Protein AF-0000000087723031 (afdb_homodimer)

Structure (mmCIF, N/CA/C/O backbone):
data_AF-0000000087723031-model_v1
#
loop_
_entity.id
_entity.type
_entity.pdbx_description
1 polymer 'Alpha-L-glutamate ligase-related protein ATP-grasp domain-containing protein'
#
loop_
_atom_site.group_PDB
_atom_site.id
_atom_site.type_symbol
_atom_site.label_atom_id
_atom_site.label_alt_id
_atom_site.label_comp_id
_atom_site.label_asym_id
_atom_site.label_entity_id
_atom_site.label_seq_id
_atom_site.pdbx_PDB_ins_code
_atom_site.Cartn_x
_atom_site.Cartn_y
_atom_site.Cartn_z
_atom_site.occupancy
_atom_site.B_iso_or_equiv
_atom_site.auth_seq_id
_atom_site.auth_comp_id
_atom_site.auth_asym_id
_atom_site.auth_atom_id
_atom_site.pdbx_PDB_model_num
ATOM 1 N N . MET A 1 1 ? -22.016 -67.188 -3.873 1 40.38 1 MET A N 1
ATOM 2 C CA . MET A 1 1 ? -22.234 -65.938 -3.221 1 40.38 1 MET A CA 1
ATOM 3 C C . MET A 1 1 ? -21.281 -65.75 -2.045 1 40.38 1 MET A C 1
ATOM 5 O O . MET A 1 1 ? -20.781 -64.625 -1.812 1 40.38 1 MET A O 1
ATOM 9 N N . LEU A 1 2 ? -21.094 -66.75 -1.33 1 50.28 2 LEU A N 1
ATOM 10 C CA . LEU A 1 2 ? -20.281 -66.75 -0.11 1 50.28 2 LEU A CA 1
ATOM 11 C C . LEU A 1 2 ? -18.797 -66.688 -0.43 1 50.28 2 LEU A C 1
ATOM 13 O O . LEU A 1 2 ? -18.031 -66.125 0.368 1 50.28 2 LEU A O 1
ATOM 17 N N . LEU A 1 3 ? -18.438 -67.125 -1.637 1 55.25 3 LEU A N 1
ATOM 18 C CA . LEU A 1 3 ? -17.016 -67.188 -1.968 1 55.25 3 LEU A CA 1
ATOM 19 C C . LEU A 1 3 ? -16.547 -65.875 -2.617 1 55.25 3 LEU A C 1
ATOM 21 O O . LEU A 1 3 ? -15.359 -65.688 -2.865 1 55.25 3 LEU A O 1
ATOM 25 N N . SER A 1 4 ? -17.516 -65 -2.838 1 61.28 4 SER A N 1
ATOM 26 C CA . SER A 1 4 ? -17.172 -63.781 -3.57 1 61.28 4 SER A CA 1
ATOM 27 C C . SER A 1 4 ? -16.453 -62.781 -2.674 1 61.28 4 SER A C 1
ATOM 29 O O . SER A 1 4 ? -15.508 -62.125 -3.107 1 61.28 4 SER A O 1
ATOM 31 N N . ALA A 1 5 ? -16.703 -62.812 -1.404 1 70.81 5 ALA A N 1
ATOM 32 C CA . ALA A 1 5 ? -16.109 -61.812 -0.499 1 70.81 5 ALA A CA 1
ATOM 33 C C . ALA A 1 5 ? -14.656 -62.188 -0.178 1 70.81 5 ALA A C 1
ATOM 35 O O . ALA A 1 5 ? -13.766 -61.344 -0.277 1 70.81 5 ALA A O 1
ATOM 36 N N . PRO A 1 6 ? -14.43 -63.469 0.059 1 73.12 6 PRO A N 1
ATOM 37 C CA . PRO A 1 6 ? -13.031 -63.812 0.325 1 73.12 6 PRO A CA 1
ATOM 38 C C . PRO A 1 6 ? -12.141 -63.625 -0.899 1 73.12 6 PRO A C 1
ATOM 40 O O . PRO A 1 6 ? -10.992 -63.188 -0.771 1 73.12 6 PRO A O 1
ATOM 43 N N . ILE A 1 7 ? -12.617 -63.906 -2.043 1 75.12 7 ILE A N 1
ATOM 44 C CA . ILE A 1 7 ? -11.844 -63.75 -3.268 1 75.12 7 ILE A CA 1
ATOM 45 C C . ILE A 1 7 ? -11.57 -62.25 -3.52 1 75.12 7 ILE A C 1
ATOM 47 O O . ILE A 1 7 ? -10.461 -61.875 -3.893 1 75.12 7 ILE A O 1
ATOM 51 N N . ALA A 1 8 ? -12.57 -61.531 -3.277 1 76.06 8 ALA A N 1
ATOM 52 C CA . ALA A 1 8 ? -12.422 -60.094 -3.447 1 76.06 8 ALA A CA 1
ATOM 53 C C . ALA A 1 8 ? -11.422 -59.5 -2.445 1 76.06 8 ALA A C 1
ATOM 55 O O . ALA A 1 8 ? -10.625 -58.625 -2.783 1 76.06 8 ALA A O 1
ATOM 56 N N . ALA A 1 9 ? -11.461 -60 -1.28 1 81.62 9 ALA A N 1
ATOM 57 C CA . ALA A 1 9 ? -10.516 -59.562 -0.253 1 81.62 9 ALA A CA 1
ATOM 58 C C . ALA A 1 9 ? -9.086 -59.938 -0.625 1 81.62 9 ALA A C 1
ATOM 60 O O . ALA A 1 9 ? -8.156 -59.156 -0.43 1 81.62 9 ALA A O 1
ATOM 61 N N . ILE A 1 10 ? -8.953 -61.125 -1.145 1 83.44 10 ILE A N 1
ATOM 62 C CA . ILE A 1 10 ? -7.633 -61.594 -1.562 1 83.44 10 ILE A CA 1
ATOM 63 C C . ILE A 1 10 ? -7.145 -60.75 -2.74 1 83.44 10 ILE A C 1
ATOM 65 O O . ILE A 1 10 ? -5.977 -60.344 -2.785 1 83.44 10 ILE A O 1
ATOM 69 N N . ALA A 1 11 ? -7.984 -60.469 -3.643 1 82.06 11 ALA A N 1
ATOM 70 C CA . ALA A 1 11 ? -7.629 -59.656 -4.801 1 82.06 11 ALA A CA 1
ATOM 71 C C . ALA A 1 11 ? -7.234 -58.25 -4.375 1 82.06 11 ALA A C 1
ATOM 73 O O . ALA A 1 11 ? -6.27 -57.688 -4.898 1 82.06 11 ALA A O 1
ATOM 74 N N . ALA A 1 12 ? -7.973 -57.719 -3.477 1 86.06 12 ALA A N 1
ATOM 75 C CA . ALA A 1 12 ? -7.66 -56.406 -2.953 1 86.06 12 ALA A CA 1
ATOM 76 C C . ALA A 1 12 ? -6.316 -56.406 -2.232 1 86.06 12 ALA A C 1
ATOM 78 O O . ALA A 1 12 ? -5.5 -55.5 -2.43 1 86.06 12 ALA A O 1
ATOM 79 N N . ALA A 1 13 ? -6.145 -57.312 -1.468 1 88.69 13 ALA A N 1
ATOM 80 C CA . ALA A 1 13 ? -4.879 -57.438 -0.749 1 88.69 13 ALA A CA 1
ATOM 81 C C . ALA A 1 13 ? -3.711 -57.594 -1.718 1 88.69 13 ALA A C 1
ATOM 83 O O . ALA A 1 13 ? -2.65 -56.969 -1.521 1 88.69 13 ALA A O 1
ATOM 84 N N . TRP A 1 14 ? -3.953 -58.438 -2.697 1 88.81 14 TRP A N 1
ATOM 85 C CA . TRP A 1 14 ? -2.906 -58.625 -3.697 1 88.81 14 TRP A CA 1
ATOM 86 C C . TRP A 1 14 ? -2.605 -57.312 -4.414 1 88.81 14 TRP A C 1
ATOM 88 O O . TRP A 1 14 ? -1.443 -57 -4.688 1 88.81 14 TRP A O 1
ATOM 98 N N . SER A 1 15 ? -3.627 -56.562 -4.754 1 89.25 15 SER A N 1
ATOM 99 C CA . SER A 1 15 ? -3.441 -55.281 -5.422 1 89.25 15 SER A CA 1
ATOM 100 C C . SER A 1 15 ? -2.637 -54.344 -4.551 1 89.25 15 SER A C 1
ATOM 102 O O . SER A 1 15 ? -1.745 -53.625 -5.047 1 89.25 15 SER A O 1
ATOM 104 N N . ILE A 1 16 ? -2.939 -54.312 -3.316 1 93.31 16 ILE A N 1
ATOM 105 C CA . ILE A 1 16 ? -2.26 -53.406 -2.377 1 93.31 16 ILE A CA 1
ATOM 106 C C . ILE A 1 16 ? -0.796 -53.844 -2.246 1 93.31 16 ILE A C 1
ATOM 108 O O . ILE A 1 16 ? 0.105 -53 -2.348 1 93.31 16 ILE A O 1
ATOM 112 N N . VAL A 1 17 ? -0.569 -55.062 -2.1 1 94.12 17 VAL A N 1
ATOM 113 C CA . VAL A 1 17 ? 0.782 -55.594 -1.898 1 94.12 17 VAL A CA 1
ATOM 114 C C . VAL A 1 17 ? 1.6 -55.406 -3.176 1 94.12 17 VAL A C 1
ATOM 116 O O . VAL A 1 17 ? 2.752 -54.969 -3.125 1 94.12 17 VAL A O 1
ATOM 119 N N . SER A 1 18 ? 1.03 -55.75 -4.273 1 94.12 18 SER A N 1
ATOM 120 C CA . SER A 1 18 ? 1.742 -55.625 -5.543 1 94.12 18 SER A CA 1
ATOM 121 C C . SER A 1 18 ? 2.07 -54.156 -5.855 1 94.12 18 SER A C 1
ATOM 123 O O . SER A 1 18 ? 3.166 -53.875 -6.332 1 94.12 18 SER A O 1
ATOM 125 N N . ALA A 1 19 ? 1.113 -53.281 -5.652 1 95.62 19 ALA A N 1
ATOM 126 C CA . ALA A 1 19 ? 1.341 -51.844 -5.891 1 95.62 19 ALA A CA 1
ATOM 127 C C . ALA A 1 19 ? 2.439 -51.312 -4.98 1 95.62 19 ALA A C 1
ATOM 129 O O . ALA A 1 19 ? 3.303 -50.562 -5.422 1 95.62 19 ALA A O 1
ATOM 130 N N . THR A 1 20 ? 2.359 -51.719 -3.744 1 97.12 20 THR A N 1
ATOM 131 C CA . THR A 1 20 ? 3.354 -51.281 -2.777 1 97.12 20 THR A CA 1
ATOM 132 C C . THR A 1 20 ? 4.738 -51.812 -3.143 1 97.12 20 THR A C 1
ATOM 134 O O . THR A 1 20 ? 5.727 -51.062 -3.068 1 97.12 20 THR A O 1
ATOM 137 N N . ALA A 1 21 ? 4.793 -53.031 -3.514 1 96.5 21 ALA A N 1
ATOM 138 C CA . ALA A 1 21 ? 6.059 -53.625 -3.922 1 96.5 21 ALA A CA 1
ATOM 139 C C . ALA A 1 21 ? 6.629 -52.938 -5.148 1 96.5 21 ALA A C 1
ATOM 141 O O . ALA A 1 21 ? 7.828 -52.656 -5.211 1 96.5 21 ALA A O 1
ATOM 142 N N . ALA A 1 22 ? 5.809 -52.688 -6.09 1 95.81 22 ALA A N 1
ATOM 143 C CA . ALA A 1 22 ? 6.25 -52 -7.297 1 95.81 22 ALA A CA 1
ATOM 144 C C . ALA A 1 22 ? 6.754 -50.594 -6.973 1 95.81 22 ALA A C 1
ATOM 146 O O . ALA A 1 22 ? 7.766 -50.156 -7.52 1 95.81 22 ALA A O 1
ATOM 147 N N . TYR A 1 23 ? 6.012 -49.938 -6.09 1 97.38 23 TYR A N 1
ATOM 148 C CA . TYR A 1 23 ? 6.371 -48.594 -5.648 1 97.38 23 TYR A CA 1
ATOM 149 C C . TYR A 1 23 ? 7.758 -48.594 -5.02 1 97.38 23 TYR A C 1
ATOM 151 O O . TYR A 1 23 ? 8.625 -47.812 -5.43 1 97.38 23 TYR A O 1
ATOM 159 N N . TYR A 1 24 ? 8.008 -49.438 -4.059 1 97.94 24 TYR A N 1
ATOM 160 C CA . TYR A 1 24 ? 9.281 -49.469 -3.352 1 97.94 24 TYR A CA 1
ATOM 161 C C . TYR A 1 24 ? 10.406 -49.938 -4.27 1 97.94 24 TYR A C 1
ATOM 163 O O . TYR A 1 24 ? 11.516 -49.406 -4.223 1 97.94 24 TYR A O 1
ATOM 171 N N . ALA A 1 25 ? 10.148 -50.906 -5.102 1 96.94 25 ALA A N 1
ATOM 172 C CA . ALA A 1 25 ? 11.172 -51.438 -5.992 1 96.94 25 ALA A CA 1
ATOM 173 C C . ALA A 1 25 ? 11.625 -50.406 -7.004 1 96.94 25 ALA A C 1
ATOM 175 O O . ALA A 1 25 ? 12.82 -50.219 -7.215 1 96.94 25 ALA A O 1
ATOM 176 N N . ALA A 1 26 ? 10.695 -49.781 -7.609 1 96.38 26 ALA A N 1
ATOM 177 C CA . ALA A 1 26 ? 11.039 -48.75 -8.578 1 96.38 26 ALA A CA 1
ATOM 178 C C . ALA A 1 26 ? 11.781 -47.594 -7.914 1 96.38 26 ALA A C 1
ATOM 180 O O . ALA A 1 26 ? 12.781 -47.094 -8.438 1 96.38 26 ALA A O 1
ATOM 181 N N . LEU A 1 27 ? 11.227 -47.125 -6.77 1 97.06 27 LEU A N 1
ATOM 182 C CA . LEU A 1 27 ? 11.844 -46.031 -6.02 1 97.06 27 LEU A CA 1
ATOM 183 C C . LEU A 1 27 ? 13.289 -46.375 -5.648 1 97.06 27 LEU A C 1
ATOM 185 O O . LEU A 1 27 ? 14.195 -45.594 -5.867 1 97.06 27 LEU A O 1
ATOM 189 N N . ALA A 1 28 ? 13.461 -47.562 -5.152 1 96.88 28 ALA A N 1
ATOM 190 C CA . ALA A 1 28 ? 14.781 -48.031 -4.738 1 96.88 28 ALA A CA 1
ATOM 191 C C . ALA A 1 28 ? 15.719 -48.156 -5.938 1 96.88 28 ALA A C 1
ATOM 193 O O . ALA A 1 28 ? 16.906 -47.812 -5.844 1 96.88 28 ALA A O 1
ATOM 194 N N . TRP A 1 29 ? 15.219 -48.625 -6.996 1 96.12 29 TRP A N 1
ATOM 195 C CA . TRP A 1 29 ? 16.031 -48.812 -8.195 1 96.12 29 TRP A CA 1
ATOM 196 C C . TRP A 1 29 ? 16.562 -47.438 -8.68 1 96.12 29 TRP A C 1
ATOM 198 O O . TRP A 1 29 ? 17.766 -47.312 -8.945 1 96.12 29 TRP A O 1
ATOM 208 N N . VAL A 1 30 ? 15.719 -46.5 -8.773 1 96.69 30 VAL A N 1
ATOM 209 C CA . VAL A 1 30 ? 16.094 -45.188 -9.289 1 96.69 30 VAL A CA 1
ATOM 210 C C . VAL A 1 30 ? 17.062 -44.5 -8.312 1 96.69 30 VAL A C 1
ATOM 212 O O . VAL A 1 30 ? 18.062 -43.906 -8.727 1 96.69 30 VAL A O 1
ATOM 215 N N . LEU A 1 31 ? 16.797 -44.562 -7.031 1 96.56 31 LEU A N 1
ATOM 216 C CA . LEU A 1 31 ? 17.641 -43.938 -6.027 1 96.56 31 LEU A CA 1
ATOM 217 C C . LEU A 1 31 ? 19.016 -44.562 -6 1 96.56 31 LEU A C 1
ATOM 219 O O . LEU A 1 31 ? 20.031 -43.875 -5.824 1 96.56 31 LEU A O 1
ATOM 223 N N . ALA A 1 32 ? 19.078 -45.844 -6.227 1 95.5 32 ALA A N 1
ATOM 224 C CA . ALA A 1 32 ? 20.344 -46.594 -6.133 1 95.5 32 ALA A CA 1
ATOM 225 C C . ALA A 1 32 ? 21.172 -46.406 -7.398 1 95.5 32 ALA A C 1
ATOM 227 O O . ALA A 1 32 ? 22.406 -46.312 -7.332 1 95.5 32 ALA A O 1
ATOM 228 N N . THR A 1 33 ? 20.562 -46.344 -8.539 1 94.69 33 THR A N 1
ATOM 229 C CA . THR A 1 33 ? 21.312 -46.406 -9.789 1 94.69 33 THR A CA 1
ATOM 230 C C . THR A 1 33 ? 21.453 -45.031 -10.398 1 94.69 33 THR A C 1
ATOM 232 O O . THR A 1 33 ? 22.375 -44.75 -11.172 1 94.69 33 THR A O 1
ATOM 235 N N . GLY A 1 34 ? 20.531 -44.219 -10.078 1 94.75 34 GLY A N 1
ATOM 236 C CA . GLY A 1 34 ? 20.516 -42.906 -10.75 1 94.75 34 GLY A CA 1
ATOM 237 C C . GLY A 1 34 ? 20.344 -43.031 -12.25 1 94.75 34 GLY A C 1
ATOM 238 O O . GLY A 1 34 ? 20.812 -42.156 -13 1 94.75 34 GLY A O 1
ATOM 239 N N . CYS A 1 35 ? 19.641 -44 -12.695 1 94.62 35 CYS A N 1
ATOM 240 C CA . CYS A 1 35 ? 19.531 -44.312 -14.117 1 94.62 35 CYS A CA 1
ATOM 241 C C . CYS A 1 35 ? 18.5 -43.438 -14.789 1 94.62 35 CYS A C 1
ATOM 243 O O . CYS A 1 35 ? 17.797 -42.688 -14.125 1 94.62 35 CYS A O 1
ATOM 245 N N . SER A 1 36 ? 18.531 -43.5 -16.094 1 96.25 36 SER A N 1
ATOM 246 C CA . SER A 1 36 ? 17.516 -42.844 -16.891 1 96.25 36 SER A CA 1
ATOM 247 C C . SER A 1 36 ? 16.156 -43.5 -16.703 1 96.25 36 SER A C 1
ATOM 249 O O . SER A 1 36 ? 16.078 -44.688 -16.359 1 96.25 36 SER A O 1
ATOM 251 N N . ILE A 1 37 ? 15.125 -42.75 -16.922 1 96.94 37 ILE A N 1
ATOM 252 C CA . ILE A 1 37 ? 13.766 -43.281 -16.797 1 96.94 37 ILE A CA 1
ATOM 253 C C . ILE A 1 37 ? 13.57 -44.438 -17.766 1 96.94 37 ILE A C 1
ATOM 255 O O . ILE A 1 37 ? 12.812 -45.375 -17.469 1 96.94 37 ILE A O 1
ATOM 259 N N . GLU A 1 38 ? 14.289 -44.5 -18.828 1 93.69 38 GLU A N 1
ATOM 260 C CA . GLU A 1 38 ? 14.203 -45.531 -19.844 1 93.69 38 GLU A CA 1
ATOM 261 C C . GLU A 1 38 ? 14.758 -46.875 -19.312 1 93.69 38 GLU A C 1
ATOM 263 O O . GLU A 1 38 ? 14.391 -47.938 -19.781 1 93.69 38 GLU A O 1
ATOM 268 N N . ALA A 1 39 ? 15.594 -46.688 -18.391 1 94 39 ALA A N 1
ATOM 269 C CA . ALA A 1 39 ? 16.312 -47.875 -17.922 1 94 39 ALA A CA 1
ATOM 270 C C . ALA A 1 39 ? 15.641 -48.469 -16.688 1 94 39 ALA A C 1
ATOM 272 O O . ALA A 1 39 ? 16.109 -49.469 -16.141 1 94 39 ALA A O 1
ATOM 273 N N . VAL A 1 40 ? 14.555 -47.938 -16.281 1 93.56 40 VAL A N 1
ATOM 274 C CA . VAL A 1 40 ? 13.844 -48.5 -15.133 1 93.56 40 VAL A CA 1
ATOM 275 C C . VAL A 1 40 ? 13.102 -49.75 -15.562 1 93.56 40 VAL A C 1
ATOM 277 O O . VAL A 1 40 ? 12.227 -49.719 -16.438 1 93.56 40 VAL A O 1
ATOM 280 N N . PRO A 1 41 ? 13.375 -50.844 -15.016 1 91.56 41 PRO A N 1
ATOM 281 C CA . PRO A 1 41 ? 12.773 -52.094 -15.492 1 91.56 41 PRO A CA 1
ATOM 282 C C . PRO A 1 41 ? 11.328 -52.25 -15.039 1 91.56 41 PRO A C 1
ATOM 284 O O . PRO A 1 41 ? 10.578 -53.031 -15.641 1 91.56 41 PRO A O 1
ATOM 287 N N . LEU A 1 42 ? 10.953 -51.562 -14.039 1 88.81 42 LEU A N 1
ATOM 288 C CA . LEU A 1 42 ? 9.617 -51.719 -13.477 1 88.81 42 LEU A CA 1
ATOM 289 C C . LEU A 1 42 ? 8.688 -50.625 -14 1 88.81 42 LEU A C 1
ATOM 291 O O . LEU A 1 42 ? 9.148 -49.562 -14.391 1 88.81 42 LEU A O 1
ATOM 295 N N . LEU A 1 43 ? 7.32 -50.906 -14.047 1 88.38 43 LEU A N 1
ATOM 296 C CA . LEU A 1 43 ? 6.258 -49.938 -14.359 1 88.38 43 LEU A CA 1
ATOM 297 C C . LEU A 1 43 ? 6.375 -49.469 -15.805 1 88.38 43 LEU A C 1
ATOM 299 O O . LEU A 1 43 ? 5.789 -48.438 -16.172 1 88.38 43 LEU A O 1
ATOM 303 N N . GLN A 1 44 ? 7.059 -50.094 -16.609 1 83.12 44 GLN A N 1
ATOM 304 C CA . GLN A 1 44 ? 7.348 -49.625 -17.969 1 83.12 44 GLN A CA 1
ATOM 305 C C . GLN A 1 44 ? 6.082 -49.625 -18.828 1 83.12 44 GLN A C 1
ATOM 307 O O . GLN A 1 44 ? 5.996 -48.875 -19.797 1 83.12 44 GLN A O 1
ATOM 312 N N . ARG A 1 45 ? 5.07 -50.312 -18.453 1 83.31 45 ARG A N 1
ATOM 313 C CA . ARG A 1 45 ? 3.846 -50.344 -19.234 1 83.31 45 ARG A CA 1
ATOM 314 C C . ARG A 1 45 ? 2.863 -49.281 -18.812 1 83.31 45 ARG A C 1
ATOM 316 O O . ARG A 1 45 ? 1.792 -49.125 -19.391 1 83.31 45 ARG A O 1
ATOM 323 N N . ASP A 1 46 ? 3.201 -48.625 -17.797 1 91.12 46 ASP A N 1
ATOM 324 C CA . ASP A 1 46 ? 2.385 -47.531 -17.25 1 91.12 46 ASP A CA 1
ATOM 325 C C . ASP A 1 46 ? 3.199 -46.25 -17.125 1 91.12 46 ASP A C 1
ATOM 327 O O . ASP A 1 46 ? 3.801 -46 -16.078 1 91.12 46 ASP A O 1
ATOM 331 N N . ALA A 1 47 ? 3.084 -45.438 -18.156 1 91.44 47 ALA A N 1
ATOM 332 C CA . ALA A 1 47 ? 3.91 -44.219 -18.219 1 91.44 47 ALA A CA 1
ATOM 333 C C . ALA A 1 47 ? 3.586 -43.281 -17.047 1 91.44 47 ALA A C 1
ATOM 335 O O . ALA A 1 47 ? 4.48 -42.656 -16.484 1 91.44 47 ALA A O 1
ATOM 336 N N . ALA A 1 48 ? 2.322 -43.219 -16.719 1 94.5 48 ALA A N 1
ATOM 337 C CA . ALA A 1 48 ? 1.91 -42.312 -15.641 1 94.5 48 ALA A CA 1
ATOM 338 C C . ALA A 1 48 ? 2.529 -42.75 -14.312 1 94.5 48 ALA A C 1
ATOM 340 O O . ALA A 1 48 ? 3.02 -41.906 -13.555 1 94.5 48 ALA A O 1
ATOM 341 N N . ALA A 1 49 ? 2.51 -44 -14.047 1 96.44 49 ALA A N 1
ATOM 342 C CA . ALA A 1 49 ? 3.08 -44.531 -12.812 1 96.44 49 ALA A CA 1
ATOM 343 C C . ALA A 1 49 ? 4.594 -44.344 -12.781 1 96.44 49 ALA A C 1
ATOM 345 O O . ALA A 1 49 ? 5.16 -43.938 -11.766 1 96.44 49 ALA A O 1
ATOM 346 N N . LEU A 1 50 ? 5.207 -44.688 -13.914 1 96.56 50 LEU A N 1
ATOM 347 C CA . LEU A 1 50 ? 6.66 -44.594 -13.992 1 96.56 50 LEU A CA 1
ATOM 348 C C . LEU A 1 50 ? 7.129 -43.156 -13.789 1 96.56 50 LEU A C 1
ATOM 350 O O . LEU A 1 50 ? 8.039 -42.906 -13 1 96.56 50 LEU A O 1
ATOM 354 N N . VAL A 1 51 ? 6.484 -42.25 -14.492 1 97.06 51 VAL A N 1
ATOM 355 C CA . VAL A 1 51 ? 6.855 -40.844 -14.398 1 97.06 51 VAL A CA 1
ATOM 356 C C . VAL A 1 51 ? 6.656 -40.344 -12.969 1 97.06 51 VAL A C 1
ATOM 358 O O . VAL A 1 51 ? 7.473 -39.562 -12.445 1 97.06 51 VAL A O 1
ATOM 361 N N . HIS A 1 52 ? 5.594 -40.719 -12.344 1 97.5 52 HIS A N 1
ATOM 362 C CA . HIS A 1 52 ? 5.293 -40.312 -10.984 1 97.5 52 HIS A CA 1
ATOM 363 C C . HIS A 1 52 ? 6.363 -40.781 -10.008 1 97.5 52 HIS A C 1
ATOM 365 O O . HIS A 1 52 ? 6.938 -39.969 -9.273 1 97.5 52 HIS A O 1
ATOM 371 N N . VAL A 1 53 ? 6.68 -42 -10.016 1 97.75 53 VAL A N 1
ATOM 372 C CA . VAL A 1 53 ? 7.629 -42.562 -9.062 1 97.75 53 VAL A CA 1
ATOM 373 C C . VAL A 1 53 ? 9.031 -42.062 -9.359 1 97.75 53 VAL A C 1
ATOM 375 O O . VAL A 1 53 ? 9.789 -41.719 -8.445 1 97.75 53 VAL A O 1
ATOM 378 N N . TYR A 1 54 ? 9.375 -42 -10.656 1 98 54 TYR A N 1
ATOM 379 C CA . TYR A 1 54 ? 10.664 -41.469 -11.047 1 98 54 TYR A CA 1
ATOM 380 C C . TYR A 1 54 ? 10.828 -40.031 -10.547 1 98 54 TYR A C 1
ATOM 382 O O . TYR A 1 54 ? 11.898 -39.625 -10.078 1 98 54 TYR A O 1
ATOM 390 N N . SER A 1 55 ? 9.719 -39.281 -10.656 1 97.94 55 SER A N 1
ATOM 391 C CA . SER A 1 55 ? 9.766 -37.906 -10.234 1 97.94 55 SER A CA 1
ATOM 392 C C . SER A 1 55 ? 10 -37.781 -8.734 1 97.94 55 SER A C 1
ATOM 394 O O . SER A 1 55 ? 10.672 -36.844 -8.273 1 97.94 55 SER A O 1
ATOM 396 N N . LEU A 1 56 ? 9.422 -38.625 -7.953 1 97.81 56 LEU A N 1
ATOM 397 C CA . LEU A 1 56 ? 9.633 -38.594 -6.512 1 97.81 56 LEU A CA 1
ATOM 398 C C . LEU A 1 56 ? 11.102 -38.875 -6.184 1 97.81 56 LEU A C 1
ATOM 400 O O . LEU A 1 56 ? 11.703 -38.156 -5.379 1 97.81 56 LEU A O 1
ATOM 404 N N . ALA A 1 57 ? 11.672 -39.875 -6.816 1 97.81 57 ALA A N 1
ATOM 405 C CA . ALA A 1 57 ? 13.07 -40.188 -6.59 1 97.81 57 ALA A CA 1
ATOM 406 C C . ALA A 1 57 ? 13.992 -39.062 -7.039 1 97.81 57 ALA A C 1
ATOM 408 O O . ALA A 1 57 ? 14.945 -38.719 -6.34 1 97.81 57 ALA A O 1
ATOM 409 N N . LYS A 1 58 ? 13.664 -38.562 -8.188 1 97.62 58 LYS A N 1
ATOM 410 C CA . LYS A 1 58 ? 14.5 -37.5 -8.742 1 97.62 58 LYS A CA 1
ATOM 411 C C . LYS A 1 58 ? 14.453 -36.25 -7.863 1 97.62 58 LYS A C 1
ATOM 413 O O . LYS A 1 58 ? 15.445 -35.531 -7.758 1 97.62 58 LYS A O 1
ATOM 418 N N . THR A 1 59 ? 13.289 -35.969 -7.238 1 97.88 59 THR A N 1
ATOM 419 C CA . THR A 1 59 ? 13.188 -34.844 -6.309 1 97.88 59 THR A CA 1
ATOM 420 C C . THR A 1 59 ? 14.219 -35 -5.188 1 97.88 59 THR A C 1
ATOM 422 O O . THR A 1 59 ? 14.867 -34 -4.809 1 97.88 59 THR A O 1
ATOM 425 N N . LEU A 1 60 ? 14.391 -36.156 -4.73 1 97.25 60 LEU A N 1
ATOM 426 C CA . LEU A 1 60 ? 15.391 -36.438 -3.699 1 97.25 60 LEU A CA 1
ATOM 427 C C . LEU A 1 60 ? 16.797 -36.25 -4.25 1 97.25 60 LEU A C 1
ATOM 429 O O . LEU A 1 60 ? 17.672 -35.719 -3.568 1 97.25 60 LEU A O 1
ATOM 433 N N . GLN A 1 61 ? 17.031 -36.688 -5.43 1 96.5 61 GLN A N 1
ATOM 434 C CA . GLN A 1 61 ? 18.359 -36.656 -6.035 1 96.5 61 GLN A CA 1
ATOM 435 C C . GLN A 1 61 ? 18.766 -35.219 -6.34 1 96.5 61 GLN A C 1
ATOM 437 O O . GLN A 1 61 ? 19.953 -34.875 -6.301 1 96.5 61 GLN A O 1
ATOM 442 N N . LEU A 1 62 ? 17.781 -34.344 -6.625 1 96.62 62 LEU A N 1
ATOM 443 C CA . LEU A 1 62 ? 18.062 -32.938 -6.973 1 96.62 62 LEU A CA 1
ATOM 444 C C . LEU A 1 62 ? 17.797 -32.031 -5.785 1 96.62 62 LEU A C 1
ATOM 446 O O . LEU A 1 62 ? 17.656 -30.812 -5.953 1 96.62 62 LEU A O 1
ATOM 450 N N . TRP A 1 63 ? 17.797 -32.531 -4.66 1 97.25 63 TRP A N 1
ATOM 451 C CA . TRP A 1 63 ? 17.359 -31.891 -3.43 1 97.25 63 TRP A CA 1
ATOM 452 C C . TRP A 1 63 ? 18.094 -30.562 -3.232 1 97.25 63 TRP A C 1
ATOM 454 O O . TRP A 1 63 ? 17.469 -29.531 -2.953 1 97.25 63 TRP A O 1
ATOM 464 N N . ASP A 1 64 ? 19.422 -30.469 -3.516 1 96.5 64 ASP A N 1
ATOM 465 C CA . ASP A 1 64 ? 20.234 -29.281 -3.229 1 96.5 64 ASP A CA 1
ATOM 466 C C . ASP A 1 64 ? 20.625 -28.562 -4.516 1 96.5 64 ASP A C 1
ATOM 468 O O . ASP A 1 64 ? 21.469 -27.656 -4.492 1 96.5 64 ASP A O 1
ATOM 472 N N . SER A 1 65 ? 20.047 -29 -5.523 1 95 65 SER A N 1
ATOM 473 C CA . SER A 1 65 ? 20.375 -28.375 -6.793 1 95 65 SER A CA 1
ATOM 474 C C . SER A 1 65 ? 19.812 -26.953 -6.863 1 95 65 SER A C 1
ATOM 476 O O . SER A 1 65 ? 18.734 -26.688 -6.316 1 95 65 SER A O 1
ATOM 478 N N . PRO A 1 66 ? 20.531 -26.062 -7.562 1 92.88 66 PRO A N 1
ATOM 479 C CA . PRO A 1 66 ? 20.031 -24.703 -7.727 1 92.88 66 PRO A CA 1
ATOM 480 C C . PRO A 1 66 ? 18.688 -24.656 -8.445 1 92.88 66 PRO A C 1
ATOM 482 O O . PRO A 1 66 ? 18.406 -25.5 -9.297 1 92.88 66 PRO A O 1
ATOM 485 N N . HIS A 1 67 ? 17.906 -23.719 -8.039 1 93 67 HIS A N 1
ATOM 486 C CA . HIS A 1 67 ? 16.578 -23.484 -8.602 1 93 67 HIS A CA 1
ATOM 487 C C . HIS A 1 67 ? 16.469 -22.109 -9.227 1 93 67 HIS A C 1
ATOM 489 O O . HIS A 1 67 ? 17.156 -21.172 -8.797 1 93 67 HIS A O 1
ATOM 495 N N . TYR A 1 68 ? 15.633 -21.922 -10.188 1 89.69 68 TYR A N 1
ATOM 496 C CA . TYR A 1 68 ? 15.594 -20.672 -10.93 1 89.69 68 TYR A CA 1
ATOM 497 C C . TYR A 1 68 ? 14.906 -19.578 -10.125 1 89.69 68 TYR A C 1
ATOM 499 O O . TYR A 1 68 ? 15.07 -18.391 -10.414 1 89.69 68 TYR A O 1
ATOM 507 N N . ARG A 1 69 ? 14.078 -19.844 -9.133 1 88 69 ARG A N 1
ATOM 508 C CA . ARG A 1 69 ? 13.391 -18.797 -8.398 1 88 69 ARG A CA 1
ATOM 509 C C . ARG A 1 69 ? 13.633 -18.922 -6.898 1 88 69 ARG A C 1
ATOM 511 O O . ARG A 1 69 ? 13 -18.219 -6.102 1 88 69 ARG A O 1
ATOM 518 N N . ALA A 1 70 ? 14.344 -19.891 -6.496 1 89.88 70 ALA A N 1
ATOM 519 C CA . ALA A 1 70 ? 14.758 -20.125 -5.113 1 89.88 70 ALA A CA 1
ATOM 520 C C . ALA A 1 70 ? 16.203 -20.578 -5.043 1 89.88 70 ALA A C 1
ATOM 522 O O . ALA A 1 70 ? 16.797 -20.969 -6.055 1 89.88 70 ALA A O 1
ATOM 523 N N . PRO A 1 71 ? 16.797 -20.516 -3.861 1 93.06 71 PRO A N 1
ATOM 524 C CA . PRO A 1 71 ? 18.203 -20.969 -3.773 1 93.06 71 PRO A CA 1
ATOM 525 C C . PRO A 1 71 ? 18.375 -22.422 -4.184 1 93.06 71 PRO A C 1
ATOM 527 O O . PRO A 1 71 ? 19.328 -22.75 -4.891 1 93.06 71 PRO A O 1
ATOM 530 N N . THR A 1 72 ? 17.469 -23.25 -3.719 1 96.62 72 THR A N 1
ATOM 531 C CA . THR A 1 72 ? 17.547 -24.672 -4.07 1 96.62 72 THR A CA 1
ATOM 532 C C . THR A 1 72 ? 16.156 -25.219 -4.383 1 96.62 72 THR A C 1
ATOM 534 O O . THR A 1 72 ? 15.148 -24.578 -4.098 1 96.62 72 THR A O 1
ATOM 537 N N . LEU A 1 73 ? 16.188 -26.438 -5.016 1 96.25 73 LEU A N 1
ATOM 538 C CA . LEU A 1 73 ? 14.922 -27.094 -5.305 1 96.25 73 LEU A CA 1
ATOM 539 C C . LEU A 1 73 ? 14.141 -27.375 -4.02 1 96.25 73 LEU A C 1
ATOM 541 O O . LEU A 1 73 ? 12.922 -27.203 -3.984 1 96.25 73 LEU A O 1
ATOM 545 N N . SER A 1 74 ? 14.844 -27.75 -2.928 1 97.31 74 SER A N 1
ATOM 546 C CA . SER A 1 74 ? 14.172 -28.047 -1.665 1 97.31 74 SER A CA 1
ATOM 547 C C . SER A 1 74 ? 13.57 -26.781 -1.054 1 97.31 74 SER A C 1
ATOM 549 O O . SER A 1 74 ? 12.523 -26.844 -0.413 1 97.31 74 SER A O 1
ATOM 551 N N . ASP A 1 75 ? 14.211 -25.672 -1.228 1 95.75 75 ASP A N 1
ATOM 552 C CA . ASP A 1 75 ? 13.664 -24.406 -0.737 1 95.75 75 ASP A CA 1
ATOM 553 C C . ASP A 1 75 ? 12.352 -24.062 -1.444 1 95.75 75 ASP A C 1
ATOM 555 O O . ASP A 1 75 ? 11.391 -23.625 -0.807 1 95.75 75 ASP A O 1
ATOM 559 N N . ASP A 1 76 ? 12.406 -24.234 -2.693 1 93.94 76 ASP A N 1
ATOM 560 C CA . ASP A 1 76 ? 11.18 -24 -3.451 1 93.94 76 ASP A CA 1
ATOM 561 C C . ASP A 1 76 ? 10.07 -24.953 -3.023 1 93.94 76 ASP A C 1
ATOM 563 O O . ASP A 1 76 ? 8.914 -24.547 -2.883 1 93.94 76 ASP A O 1
ATOM 567 N N . LEU A 1 77 ? 10.414 -26.188 -2.883 1 95.94 77 LEU A N 1
ATOM 568 C CA . LEU A 1 77 ? 9.477 -27.219 -2.445 1 95.94 77 LEU A CA 1
ATOM 569 C C . LEU A 1 77 ? 8.844 -26.828 -1.112 1 95.94 77 LEU A C 1
ATOM 571 O O . LEU A 1 77 ? 7.617 -26.891 -0.963 1 95.94 77 LEU A O 1
ATOM 575 N N . ARG A 1 78 ? 9.609 -26.438 -0.181 1 95.62 78 ARG A N 1
ATOM 576 C CA . ARG A 1 78 ? 9.117 -26.047 1.137 1 95.62 78 ARG A CA 1
ATOM 577 C C . ARG A 1 78 ? 8.203 -24.828 1.041 1 95.62 78 ARG A C 1
ATOM 579 O O . ARG A 1 78 ? 7.148 -24.797 1.677 1 95.62 78 ARG A O 1
ATOM 586 N N . ALA A 1 79 ? 8.617 -23.922 0.254 1 90.44 79 ALA A N 1
ATOM 587 C CA . ALA A 1 79 ? 7.828 -22.703 0.1 1 90.44 79 ALA A CA 1
ATOM 588 C C . ALA A 1 79 ? 6.469 -23.016 -0.517 1 90.44 79 ALA A C 1
ATOM 590 O O . ALA A 1 79 ? 5.449 -22.469 -0.079 1 90.44 79 ALA A O 1
ATOM 591 N N . ASN A 1 80 ? 6.402 -23.875 -1.407 1 90.25 80 ASN A N 1
ATOM 592 C CA . ASN A 1 80 ? 5.176 -24.234 -2.111 1 90.25 80 ASN A CA 1
ATOM 593 C C . ASN A 1 80 ? 4.219 -25 -1.214 1 90.25 80 ASN A C 1
ATOM 595 O O . ASN A 1 80 ? 2.998 -24.875 -1.338 1 90.25 80 ASN A O 1
ATOM 599 N N . LEU A 1 81 ? 4.793 -25.766 -0.392 1 94.56 81 LEU A N 1
ATOM 600 C CA . LEU A 1 81 ? 3.953 -26.703 0.344 1 94.56 81 LEU A CA 1
ATOM 601 C C . LEU A 1 81 ? 3.693 -26.203 1.762 1 94.56 81 LEU A C 1
ATOM 603 O O . LEU A 1 81 ? 3.221 -26.953 2.613 1 94.56 81 LEU A O 1
ATOM 607 N N . LYS A 1 82 ? 4.008 -24.953 2.033 1 91.62 82 LYS A N 1
ATOM 608 C CA . LYS A 1 82 ? 3.887 -24.375 3.369 1 91.62 82 LYS A CA 1
ATOM 609 C C . LYS A 1 82 ? 2.432 -24.344 3.826 1 91.62 82 LYS A C 1
ATOM 611 O O . LYS A 1 82 ? 2.145 -24.516 5.012 1 91.62 82 LYS A O 1
ATOM 616 N N . ASN A 1 83 ? 1.507 -24.219 2.896 1 89.19 83 ASN A N 1
ATOM 617 C CA . ASN A 1 83 ? 0.102 -24.078 3.266 1 89.19 83 ASN A CA 1
ATOM 618 C C . ASN A 1 83 ? -0.75 -25.188 2.641 1 89.19 83 ASN A C 1
ATOM 620 O O . ASN A 1 83 ? -1.969 -25.047 2.529 1 89.19 83 ASN A O 1
ATOM 624 N N . VAL A 1 84 ? -0.19 -26.188 2.172 1 92.75 84 VAL A N 1
ATOM 625 C CA . VAL A 1 84 ? -0.904 -27.312 1.562 1 92.75 84 VAL A CA 1
ATOM 626 C C . VAL A 1 84 ? -0.929 -28.484 2.523 1 92.75 84 VAL A C 1
ATOM 628 O O . VAL A 1 84 ? 0.101 -28.859 3.094 1 92.75 84 VAL A O 1
ATOM 631 N N . ALA A 1 85 ? -2.062 -29.078 2.662 1 94.94 85 ALA A N 1
ATOM 632 C CA . ALA A 1 85 ? -2.232 -30.266 3.506 1 94.94 85 ALA A CA 1
ATOM 633 C C . ALA A 1 85 ? -3.15 -31.281 2.844 1 94.94 85 ALA A C 1
ATOM 635 O O . ALA A 1 85 ? -4.125 -30.906 2.18 1 94.94 85 ALA A O 1
ATOM 636 N N . VAL A 1 86 ? -2.775 -32.562 3.025 1 93.94 86 VAL A N 1
ATOM 637 C CA . VAL A 1 86 ? -3.717 -33.594 2.594 1 93.94 86 VAL A CA 1
ATOM 638 C C . VAL A 1 86 ? -5.027 -33.438 3.363 1 93.94 86 VAL A C 1
ATOM 640 O O . VAL A 1 86 ? -5.027 -33.312 4.59 1 93.94 86 VAL A O 1
ATOM 643 N N . PRO A 1 87 ? -6.121 -33.438 2.633 1 92.25 87 PRO A N 1
ATOM 644 C CA . PRO A 1 87 ? -7.398 -33.188 3.305 1 92.25 87 PRO A CA 1
ATOM 645 C C . PRO A 1 87 ? -7.641 -34.125 4.492 1 92.25 87 PRO A C 1
ATOM 647 O O . PRO A 1 87 ? -7.465 -35.344 4.375 1 92.25 87 PRO A O 1
ATOM 650 N N . GLY A 1 88 ? -8.008 -33.5 5.613 1 92 88 GLY A N 1
ATOM 651 C CA . GLY A 1 88 ? -8.328 -34.25 6.812 1 92 88 GLY A CA 1
ATOM 652 C C . GLY A 1 88 ? -7.16 -34.375 7.77 1 92 88 GLY A C 1
ATOM 653 O O . GLY A 1 88 ? -7.324 -34.844 8.898 1 92 88 GLY A O 1
ATOM 654 N N . THR A 1 89 ? -5.969 -34 7.348 1 93.44 89 THR A N 1
ATOM 655 C CA . THR A 1 89 ? -4.801 -34.188 8.203 1 93.44 89 THR A CA 1
ATOM 656 C C . THR A 1 89 ? -4.473 -32.906 8.953 1 93.44 89 THR A C 1
ATOM 658 O O . THR A 1 89 ? -3.994 -32.938 10.086 1 93.44 89 THR A O 1
ATOM 661 N N . GLY A 1 90 ? -4.613 -31.781 8.25 1 93.69 90 GLY A N 1
ATOM 662 C CA . GLY A 1 90 ? -4.266 -30.484 8.828 1 93.69 90 GLY A CA 1
ATOM 663 C C . GLY A 1 90 ? -2.77 -30.25 8.922 1 93.69 90 GLY A C 1
ATOM 664 O O . GLY A 1 90 ? -2.324 -29.219 9.406 1 93.69 90 GLY A O 1
ATOM 665 N N . VAL A 1 91 ? -1.979 -31.203 8.5 1 95.06 91 VAL A N 1
ATOM 666 C CA . VAL A 1 91 ? -0.526 -31.109 8.617 1 95.06 91 VAL A CA 1
ATOM 667 C C . VAL A 1 91 ? 0.061 -30.562 7.32 1 95.06 91 VAL A C 1
ATOM 669 O O . VAL A 1 91 ? -0.057 -31.188 6.262 1 95.06 91 VAL A O 1
ATOM 672 N N . PRO A 1 92 ? 0.71 -29.422 7.453 1 95.38 92 PRO A N 1
ATOM 673 C CA . PRO A 1 92 ? 1.337 -28.891 6.242 1 95.38 92 PRO A CA 1
ATOM 674 C C . PRO A 1 92 ? 2.387 -29.844 5.656 1 95.38 92 PRO A C 1
ATOM 676 O O . PRO A 1 92 ? 3.217 -30.375 6.395 1 95.38 92 PRO A O 1
ATOM 679 N N . LEU A 1 93 ? 2.383 -29.953 4.391 1 96.75 93 LEU A N 1
ATOM 680 C CA . LEU A 1 93 ? 3.273 -30.891 3.717 1 96.75 93 LEU A CA 1
ATOM 681 C C . LEU A 1 93 ? 4.719 -30.422 3.787 1 96.75 93 LEU A C 1
ATOM 683 O O . LEU A 1 93 ? 5.648 -31.203 3.6 1 96.75 93 LEU A O 1
ATOM 687 N N . SER A 1 94 ? 4.941 -29.125 4.016 1 96.12 94 SER A N 1
ATOM 688 C CA . SER A 1 94 ? 6.293 -28.578 4.125 1 96.12 94 SER A CA 1
ATOM 689 C C . SER A 1 94 ? 7.055 -29.219 5.281 1 96.12 94 SER A C 1
ATOM 691 O O . SER A 1 94 ? 8.281 -29.281 5.258 1 96.12 94 SER A O 1
ATOM 693 N N . LEU A 1 95 ? 6.34 -29.703 6.254 1 96.19 95 LEU A N 1
ATOM 694 C CA . LEU A 1 95 ? 6.98 -30.359 7.391 1 96.19 95 LEU A CA 1
ATOM 695 C C . LEU A 1 95 ? 7.746 -31.594 6.945 1 96.19 95 LEU A C 1
ATOM 697 O O . LEU A 1 95 ? 8.812 -31.906 7.484 1 96.19 95 LEU A O 1
ATOM 701 N N . PHE A 1 96 ? 7.25 -32.25 5.98 1 96.56 96 PHE A N 1
ATOM 702 C CA . PHE A 1 96 ? 7.875 -33.469 5.496 1 96.56 96 PHE A CA 1
ATOM 703 C C . PHE A 1 96 ? 8.992 -33.156 4.508 1 96.56 96 PHE A C 1
ATOM 705 O O . PHE A 1 96 ? 9.68 -34.062 4.035 1 96.56 96 PHE A O 1
ATOM 712 N N . CYS A 1 97 ? 9.117 -31.938 4.18 1 96.44 97 CYS A N 1
ATOM 713 C CA . CYS A 1 97 ? 10.164 -31.484 3.273 1 96.44 97 CYS A CA 1
ATOM 714 C C . CYS A 1 97 ? 11.211 -30.656 4.016 1 96.44 97 CYS A C 1
ATOM 716 O O . CYS A 1 97 ? 11.984 -29.922 3.393 1 96.44 97 CYS A O 1
ATOM 718 N N . SER A 1 98 ? 11.25 -30.672 5.293 1 96.06 98 SER A N 1
ATOM 719 C CA . SER A 1 98 ? 12.148 -29.875 6.102 1 96.06 98 SER A CA 1
ATOM 720 C C . SER A 1 98 ? 13.609 -30.219 5.824 1 96.06 98 SER A C 1
ATOM 722 O O . SER A 1 98 ? 14.484 -29.359 5.891 1 96.06 98 SER A O 1
ATOM 724 N N . CYS A 1 99 ? 13.875 -31.484 5.555 1 96.38 99 CYS A N 1
ATOM 725 C CA . CYS A 1 99 ? 15.188 -31.953 5.145 1 96.38 99 CYS A CA 1
ATOM 726 C C . CYS A 1 99 ? 15.078 -33.219 4.301 1 96.38 99 CYS A C 1
ATOM 728 O O . CYS A 1 99 ? 13.984 -33.781 4.141 1 96.38 99 CYS A O 1
ATOM 730 N N . ARG A 1 100 ? 16.156 -33.656 3.811 1 96.25 100 ARG A N 1
ATOM 731 C CA . ARG A 1 100 ? 16.203 -34.781 2.896 1 96.25 100 ARG A CA 1
ATOM 732 C C . ARG A 1 100 ? 15.688 -36.062 3.576 1 96.25 100 ARG A C 1
ATOM 734 O O . ARG A 1 100 ? 14.969 -36.844 2.967 1 96.25 100 ARG A O 1
ATOM 741 N N . LEU A 1 101 ? 16.031 -36.219 4.809 1 97.06 101 LEU A N 1
ATOM 742 C CA . LEU A 1 101 ? 15.633 -37.406 5.551 1 97.06 101 LEU A CA 1
ATOM 743 C C . LEU A 1 101 ? 14.133 -37.406 5.816 1 97.06 101 LEU A C 1
ATOM 745 O O . LEU A 1 101 ? 13.492 -38.438 5.773 1 97.06 101 LEU A O 1
ATOM 749 N N . ALA A 1 102 ? 13.602 -36.312 6.141 1 97.81 102 ALA A N 1
ATOM 750 C CA . ALA A 1 102 ? 12.164 -36.188 6.367 1 97.81 102 ALA A CA 1
ATOM 751 C C . ALA A 1 102 ? 11.375 -36.5 5.098 1 97.81 102 ALA A C 1
ATOM 753 O O . ALA A 1 102 ? 10.328 -37.156 5.148 1 97.81 102 ALA A O 1
ATOM 754 N N . PHE A 1 103 ? 11.93 -36.062 4.035 1 97.81 103 PHE A N 1
ATOM 755 C CA . PHE A 1 103 ? 11.266 -36.344 2.766 1 97.81 103 PHE A CA 1
ATOM 756 C C . PHE A 1 103 ? 11.336 -37.812 2.42 1 97.81 103 PHE A C 1
ATOM 758 O O . PHE A 1 103 ? 10.367 -38.406 1.928 1 97.81 103 PHE A O 1
ATOM 765 N N . LEU A 1 104 ? 12.492 -38.375 2.633 1 97.62 104 LEU A N 1
ATOM 766 C CA . LEU A 1 104 ? 12.625 -39.812 2.414 1 97.62 104 LEU A CA 1
ATOM 767 C C . LEU A 1 104 ? 11.648 -40.594 3.283 1 97.62 104 LEU A C 1
ATOM 769 O O . LEU A 1 104 ? 11.016 -41.562 2.818 1 97.62 104 LEU A O 1
ATOM 773 N N . ALA A 1 105 ? 11.5 -40.219 4.527 1 97.44 105 ALA A N 1
ATOM 774 C CA . ALA A 1 105 ? 10.531 -40.844 5.426 1 97.44 105 ALA A CA 1
ATOM 775 C C . ALA A 1 105 ? 9.109 -40.688 4.902 1 97.44 105 ALA A C 1
ATOM 777 O O . ALA A 1 105 ? 8.289 -41.594 5.035 1 97.44 105 ALA A O 1
ATOM 778 N N . PHE A 1 106 ? 8.867 -39.562 4.395 1 97.56 106 PHE A N 1
ATOM 779 C CA . PHE A 1 106 ? 7.562 -39.312 3.793 1 97.56 106 PHE A CA 1
ATOM 780 C C . PHE A 1 106 ? 7.293 -40.312 2.666 1 97.56 106 PHE A C 1
ATOM 782 O O . PHE A 1 106 ? 6.215 -40.906 2.604 1 97.56 106 PHE A O 1
ATOM 789 N N . LEU A 1 107 ? 8.289 -40.5 1.758 1 97.56 107 LEU A N 1
ATOM 790 C CA . LEU A 1 107 ? 8.125 -41.406 0.606 1 97.56 107 LEU A CA 1
ATOM 791 C C . LEU A 1 107 ? 7.965 -42.844 1.05 1 97.56 107 LEU A C 1
ATOM 793 O O . LEU A 1 107 ? 7.176 -43.594 0.467 1 97.56 107 LEU A O 1
ATOM 797 N N . LEU A 1 108 ? 8.617 -43.188 2.084 1 97.75 108 LEU A N 1
ATOM 798 C CA . LEU A 1 108 ? 8.695 -44.594 2.455 1 97.75 108 LEU A CA 1
ATOM 799 C C . LEU A 1 108 ? 7.516 -45 3.342 1 97.75 108 LEU A C 1
ATOM 801 O O . LEU A 1 108 ? 7.059 -46.156 3.305 1 97.75 108 LEU A O 1
ATOM 805 N N . ALA A 1 109 ? 7.066 -44.031 4.09 1 97.62 109 ALA A N 1
ATOM 806 C CA . ALA A 1 109 ? 6.074 -44.438 5.086 1 97.62 109 ALA A CA 1
ATOM 807 C C . ALA A 1 109 ? 4.809 -43.594 4.973 1 97.62 109 ALA A C 1
ATOM 809 O O . ALA A 1 109 ? 3.709 -44.125 4.809 1 97.62 109 ALA A O 1
ATOM 810 N N . VAL A 1 110 ? 4.914 -42.344 5.016 1 97.25 110 VAL A N 1
ATOM 811 C CA . VAL A 1 110 ? 3.768 -41.469 5.148 1 97.25 110 VAL A CA 1
ATOM 812 C C . VAL A 1 110 ? 2.922 -41.531 3.877 1 97.25 110 VAL A C 1
ATOM 814 O O . VAL A 1 110 ? 1.697 -41.656 3.941 1 97.25 110 VAL A O 1
ATOM 817 N N . ASN A 1 111 ? 3.59 -41.469 2.74 1 97 111 ASN A N 1
ATOM 818 C CA . ASN A 1 111 ? 2.867 -41.438 1.472 1 97 111 ASN A CA 1
ATOM 819 C C . ASN A 1 111 ? 2.041 -42.719 1.266 1 97 111 ASN A C 1
ATOM 821 O O . ASN A 1 111 ? 0.858 -42.625 0.928 1 97 111 ASN A O 1
ATOM 825 N N . PRO A 1 112 ? 2.613 -43.906 1.467 1 97.06 112 PRO A N 1
ATOM 826 C CA . PRO A 1 112 ? 1.791 -45.094 1.344 1 97.06 112 PRO A CA 1
ATOM 827 C C . PRO A 1 112 ? 0.646 -45.156 2.354 1 97.06 112 PRO A C 1
ATOM 829 O O . PRO A 1 112 ? -0.46 -45.594 2.021 1 97.06 112 PRO A O 1
ATOM 832 N N . LEU A 1 113 ? 0.922 -44.656 3.545 1 96.56 113 LEU A N 1
ATOM 833 C CA . LEU A 1 113 ? -0.119 -44.656 4.566 1 96.56 113 LEU A CA 1
ATOM 834 C C . LEU A 1 113 ? -1.244 -43.688 4.176 1 96.56 113 LEU A C 1
ATOM 836 O O . LEU A 1 113 ? -2.422 -44 4.344 1 96.56 113 LEU A O 1
ATOM 840 N N . LEU A 1 114 ? -0.873 -42.594 3.732 1 96.12 114 LEU A N 1
ATOM 841 C CA . LEU A 1 114 ? -1.868 -41.625 3.293 1 96.12 114 LEU A CA 1
ATOM 842 C C . LEU A 1 114 ? -2.656 -42.156 2.1 1 96.12 114 LEU A C 1
ATOM 844 O O . LEU A 1 114 ? -3.857 -41.875 1.98 1 96.12 114 LEU A O 1
ATOM 848 N N . SER A 1 115 ? -1.942 -42.844 1.172 1 97.06 115 SER A N 1
ATOM 849 C CA . SER A 1 115 ? -2.621 -43.438 0.032 1 97.06 115 SER A CA 1
ATOM 850 C C . SER A 1 115 ? -3.633 -44.5 0.485 1 97.06 115 SER A C 1
ATOM 852 O O . SER A 1 115 ? -4.723 -44.594 -0.083 1 97.06 115 SER A O 1
ATOM 854 N N . ALA A 1 116 ? -3.291 -45.188 1.527 1 95.75 116 ALA A N 1
ATOM 855 C CA . ALA A 1 116 ? -4.207 -46.188 2.074 1 95.75 116 ALA A CA 1
ATOM 856 C C . ALA A 1 116 ? -5.414 -45.531 2.73 1 95.75 116 ALA A C 1
ATOM 858 O O . ALA A 1 116 ? -6.555 -45.906 2.488 1 95.75 116 ALA A O 1
ATOM 859 N N . ALA A 1 117 ? -5.141 -44.562 3.525 1 94.62 117 ALA A N 1
ATOM 860 C CA . ALA A 1 117 ? -6.227 -43.844 4.176 1 94.62 117 ALA A CA 1
ATOM 861 C C . ALA A 1 117 ? -7.141 -43.188 3.146 1 94.62 117 ALA A C 1
ATOM 863 O O . ALA A 1 117 ? -8.367 -43.188 3.295 1 94.62 117 ALA A O 1
ATOM 864 N N . GLY A 1 118 ? -6.508 -42.656 2.172 1 93.69 118 GLY A N 1
ATOM 865 C CA . GLY A 1 118 ? -7.289 -42.031 1.11 1 93.69 118 GLY A CA 1
ATOM 866 C C . GLY A 1 118 ? -8.148 -43.031 0.351 1 93.69 118 GLY A C 1
ATOM 867 O O . GLY A 1 118 ? -9.297 -42.719 0.012 1 93.69 118 GLY A O 1
ATOM 868 N N . ALA A 1 119 ? -7.586 -44.156 0.07 1 94.19 119 ALA A N 1
ATOM 869 C CA . ALA A 1 119 ? -8.328 -45.188 -0.631 1 94.19 119 ALA A CA 1
ATOM 870 C C . ALA A 1 119 ? -9.555 -45.625 0.171 1 94.19 119 ALA A C 1
ATOM 872 O O . ALA A 1 119 ? -10.641 -45.812 -0.386 1 94.19 119 ALA A O 1
ATOM 873 N N . LEU A 1 120 ? -9.391 -45.781 1.463 1 91.56 120 LEU A N 1
ATOM 874 C CA . LEU A 1 120 ? -10.492 -46.156 2.338 1 91.56 120 LEU A CA 1
ATOM 875 C C . LEU A 1 120 ? -11.57 -45.062 2.359 1 91.56 120 LEU A C 1
ATOM 877 O O . LEU A 1 120 ? -12.758 -45.375 2.26 1 91.56 120 LEU A O 1
ATOM 881 N N . TYR A 1 121 ? -11.156 -43.938 2.465 1 89.69 121 TYR A N 1
ATOM 882 C CA . TYR A 1 121 ? -12.078 -42.812 2.518 1 89.69 121 TYR A CA 1
ATOM 883 C C . TYR A 1 121 ? -12.891 -42.719 1.229 1 89.69 121 TYR A C 1
ATOM 885 O O . TYR A 1 121 ? -14.117 -42.594 1.267 1 89.69 121 TYR A O 1
ATOM 893 N N . LEU A 1 122 ? -12.203 -42.719 0.109 1 89.38 122 LEU A N 1
ATOM 894 C CA . LEU A 1 122 ? -12.859 -42.562 -1.184 1 89.38 122 LEU A CA 1
ATOM 895 C C . LEU A 1 122 ? -13.789 -43.75 -1.467 1 89.38 122 LEU A C 1
ATOM 897 O O . LEU A 1 122 ? -14.852 -43.594 -2.055 1 89.38 122 LEU A O 1
ATOM 901 N N . ALA A 1 123 ? -13.383 -44.906 -1.046 1 88.12 123 ALA A N 1
ATOM 902 C CA . ALA A 1 123 ? -14.242 -46.062 -1.209 1 88.12 123 ALA A CA 1
ATOM 903 C C . ALA A 1 123 ? -15.523 -45.938 -0.383 1 88.12 123 ALA A C 1
ATOM 905 O O . ALA A 1 123 ? -16.609 -46.312 -0.844 1 88.12 123 ALA A O 1
ATOM 906 N N . ALA A 1 124 ? -15.367 -45.438 0.782 1 85.44 124 ALA A N 1
ATOM 907 C CA . ALA A 1 124 ? -16.516 -45.219 1.651 1 85.44 124 ALA A CA 1
ATOM 908 C C . ALA A 1 124 ? -17.469 -44.188 1.062 1 85.44 124 ALA A C 1
ATOM 910 O O . ALA A 1 124 ? -18.688 -44.344 1.133 1 85.44 124 ALA A O 1
ATOM 911 N N . LEU A 1 125 ? -16.938 -43.25 0.517 1 82.25 125 LEU A N 1
ATOM 912 C CA . LEU A 1 125 ? -17.75 -42.188 -0.094 1 82.25 125 LEU A CA 1
ATOM 913 C C . LEU A 1 125 ? -18.531 -42.719 -1.285 1 82.25 125 LEU A C 1
ATOM 915 O O . LEU A 1 125 ? -19.703 -42.406 -1.449 1 82.25 125 LEU A O 1
ATOM 919 N N . ARG A 1 126 ? -17.906 -43.5 -2.131 1 79.25 126 ARG A N 1
ATOM 920 C CA . ARG A 1 126 ? -18.562 -44.031 -3.316 1 79.25 126 ARG A CA 1
ATOM 921 C C . ARG A 1 126 ? -19.641 -45.062 -2.934 1 79.25 126 ARG A C 1
ATOM 923 O O . ARG A 1 126 ? -20.641 -45.188 -3.627 1 79.25 126 ARG A O 1
ATOM 930 N N . ALA A 1 127 ? -19.422 -45.719 -1.87 1 76.62 127 ALA A N 1
ATOM 931 C CA . ALA A 1 127 ? -20.391 -46.688 -1.378 1 76.62 127 ALA A CA 1
ATOM 932 C C . ALA A 1 127 ? -21.641 -46 -0.868 1 76.62 127 ALA A C 1
ATOM 934 O O . ALA A 1 127 ? -22.766 -46.5 -1.073 1 76.62 127 ALA A O 1
ATOM 935 N N . SER A 1 128 ? -21.391 -44.969 -0.22 1 73.56 128 SER A N 1
ATOM 936 C CA . SER A 1 128 ? -22.531 -44.219 0.309 1 73.56 128 SER A CA 1
ATOM 937 C C . SER A 1 128 ? -23.359 -43.625 -0.815 1 73.56 128 SER A C 1
ATOM 939 O O . SER A 1 128 ? -24.578 -43.469 -0.671 1 73.56 128 SER A O 1
ATOM 941 N N . ALA A 1 129 ? -22.75 -43.375 -1.876 1 66.31 129 ALA A N 1
ATOM 942 C CA . ALA A 1 129 ? -23.469 -42.812 -3.016 1 66.31 129 ALA A CA 1
ATOM 943 C C . ALA A 1 129 ? -24.203 -43.906 -3.797 1 66.31 129 ALA A C 1
ATOM 945 O O . ALA A 1 129 ? -25.219 -43.625 -4.43 1 66.31 129 ALA A O 1
ATOM 946 N N . SER A 1 130 ? -23.656 -45.188 -3.793 1 63.25 130 SER A N 1
ATOM 947 C CA . SER A 1 130 ? -24.266 -46.281 -4.535 1 63.25 130 SER A CA 1
ATOM 948 C C . SER A 1 130 ? -25.25 -47.062 -3.674 1 63.25 130 SER A C 1
ATOM 950 O O . SER A 1 130 ? -25 -47.312 -2.494 1 63.25 130 SER A O 1
ATOM 952 N N . ALA A 1 131 ? -26.562 -46.906 -3.678 1 52.72 131 ALA A N 1
ATOM 953 C CA . ALA A 1 131 ? -27.672 -47.594 -3.002 1 52.72 131 ALA A CA 1
ATOM 954 C C . ALA A 1 131 ? -27.531 -49.094 -3.086 1 52.72 131 ALA A C 1
ATOM 956 O O . ALA A 1 131 ? -28.5 -49.844 -2.844 1 52.72 131 ALA A O 1
ATOM 957 N N . CYS A 1 132 ? -26.594 -49.688 -3.668 1 46.09 132 CYS A N 1
ATOM 958 C CA . CYS A 1 132 ? -26.875 -51.094 -3.871 1 46.09 132 CYS A CA 1
ATOM 959 C C . CYS A 1 132 ? -26.609 -51.906 -2.598 1 46.09 132 CYS A C 1
ATOM 961 O O . CYS A 1 132 ? -25.469 -51.938 -2.109 1 46.09 132 CYS A O 1
ATOM 963 N N . PRO A 1 133 ? -27.5 -52.406 -1.858 1 45.28 133 PRO A N 1
ATOM 964 C CA . PRO A 1 133 ? -27.547 -53.125 -0.586 1 45.28 133 PRO A CA 1
ATOM 965 C C . PRO A 1 133 ? -26.797 -54.469 -0.643 1 45.28 133 PRO A C 1
ATOM 967 O O . PRO A 1 133 ? -26.672 -55.156 0.377 1 45.28 133 PRO A O 1
ATOM 970 N N . ASP A 1 134 ? -26.656 -55.25 -1.704 1 45.72 134 ASP A N 1
ATOM 971 C CA . ASP A 1 134 ? -26.469 -56.688 -1.592 1 45.72 134 ASP A CA 1
ATOM 972 C C . ASP A 1 134 ? -25.031 -57.031 -1.206 1 45.72 134 ASP A C 1
ATOM 974 O O . ASP A 1 134 ? -24.109 -56.25 -1.448 1 45.72 134 ASP A O 1
ATOM 978 N N . ALA A 1 135 ? -24.844 -58.188 -0.565 1 48.47 135 ALA A N 1
ATOM 979 C CA . ALA A 1 135 ? -23.672 -58.906 -0.08 1 48.47 135 ALA A CA 1
ATOM 980 C C . ALA A 1 135 ? -22.516 -58.781 -1.068 1 48.47 135 ALA A C 1
ATOM 982 O O . ALA A 1 135 ? -21.344 -58.688 -0.667 1 48.47 135 ALA A O 1
ATOM 983 N N . SER A 1 136 ? -22.797 -58.844 -2.393 1 50.16 136 SER A N 1
ATOM 984 C CA . SER A 1 136 ? -21.891 -58.656 -3.521 1 50.16 136 SER A CA 1
ATOM 985 C C . SER A 1 136 ? -21.266 -57.25 -3.516 1 50.16 136 SER A C 1
ATOM 987 O O . SER A 1 136 ? -20.266 -57.031 -4.191 1 50.16 136 SER A O 1
ATOM 989 N N . ALA A 1 137 ? -21.75 -56.562 -2.545 1 59.53 137 ALA A N 1
ATOM 990 C CA . ALA A 1 137 ? -21.406 -55.156 -2.414 1 59.53 137 ALA A CA 1
ATOM 991 C C . ALA A 1 137 ? -20.094 -54.969 -1.65 1 59.53 137 ALA A C 1
ATOM 993 O O . ALA A 1 137 ? -19.297 -54.094 -1.982 1 59.53 137 ALA A O 1
ATOM 994 N N . SER A 1 138 ? -19.891 -55.938 -0.634 1 58.66 138 SER A N 1
ATOM 995 C CA . SER A 1 138 ? -18.656 -55.812 0.148 1 58.66 138 SER A CA 1
ATOM 996 C C . SER A 1 138 ? -17.438 -56.156 -0.687 1 58.66 138 SER A C 1
ATOM 998 O O . SER A 1 138 ? -16.391 -55.531 -0.579 1 58.66 138 SER A O 1
ATOM 1000 N N . GLY A 1 139 ? -17.531 -57.344 -1.429 1 62.22 139 GLY A N 1
ATOM 1001 C CA . GLY A 1 139 ? -16.422 -57.719 -2.307 1 62.22 139 GLY A CA 1
ATOM 1002 C C . GLY A 1 139 ? -16.078 -56.625 -3.311 1 62.22 139 GLY A C 1
ATOM 1003 O O . GLY A 1 139 ? -14.906 -56.375 -3.578 1 62.22 139 GLY A O 1
ATOM 1004 N N . CYS A 1 140 ? -17 -56.031 -3.82 1 74.25 140 CYS A N 1
ATOM 1005 C CA . CYS A 1 140 ? -16.812 -54.969 -4.785 1 74.25 140 CYS A CA 1
ATOM 1006 C C . CYS A 1 140 ? -16.172 -53.75 -4.129 1 74.25 140 CYS A C 1
ATOM 1008 O O . CYS A 1 140 ? -15.312 -53.094 -4.734 1 74.25 140 CYS A O 1
ATOM 1010 N N . ARG A 1 141 ? -16.453 -53.625 -2.883 1 77.94 141 ARG A N 1
ATOM 1011 C CA . ARG A 1 141 ? -15.875 -52.5 -2.143 1 77.94 141 ARG A CA 1
ATOM 1012 C C . ARG A 1 141 ? -14.383 -52.719 -1.893 1 77.94 141 ARG A C 1
ATOM 1014 O O . ARG A 1 141 ? -13.586 -51.781 -2.033 1 77.94 141 ARG A O 1
ATOM 1021 N N . LEU A 1 142 ? -14.078 -53.938 -1.537 1 80.31 142 LEU A N 1
ATOM 1022 C CA . LEU A 1 142 ? -12.68 -54.219 -1.239 1 80.31 142 LEU A CA 1
ATOM 1023 C C . LEU A 1 142 ? -11.828 -54.125 -2.498 1 80.31 142 LEU A C 1
ATOM 1025 O O . LEU A 1 142 ? -10.695 -53.625 -2.449 1 80.31 142 LEU A O 1
ATOM 1029 N N . ARG A 1 143 ? -12.359 -54.625 -3.545 1 83.56 143 ARG A N 1
ATOM 1030 C CA . ARG A 1 143 ? -11.641 -54.531 -4.809 1 83.56 143 ARG A CA 1
ATOM 1031 C C . ARG A 1 143 ? -11.43 -53.062 -5.188 1 83.56 143 ARG A C 1
ATOM 1033 O O . ARG A 1 143 ? -10.383 -52.688 -5.727 1 83.56 143 ARG A O 1
ATOM 1040 N N . ARG A 1 144 ? -12.375 -52.344 -4.84 1 88.19 144 ARG A N 1
ATOM 1041 C CA . ARG A 1 144 ? -12.297 -50.938 -5.129 1 88.19 144 ARG A CA 1
ATOM 1042 C C . ARG A 1 144 ? -11.211 -50.25 -4.289 1 88.19 144 ARG A C 1
ATOM 1044 O O . ARG A 1 144 ? -10.5 -49.375 -4.773 1 88.19 144 ARG A O 1
ATOM 1051 N N . VAL A 1 145 ? -11.062 -50.656 -3.084 1 91.69 145 VAL A N 1
ATOM 1052 C CA . VAL A 1 145 ? -10.031 -50.094 -2.213 1 91.69 145 VAL A CA 1
ATOM 1053 C C . VAL A 1 145 ? -8.648 -50.375 -2.791 1 91.69 145 VAL A C 1
ATOM 1055 O O . VAL A 1 145 ? -7.785 -49.5 -2.818 1 91.69 145 VAL A O 1
ATOM 1058 N N . GLY A 1 146 ? -8.453 -51.625 -3.203 1 92.38 146 GLY A N 1
ATOM 1059 C CA . GLY A 1 146 ? -7.18 -51.969 -3.811 1 92.38 146 GLY A CA 1
ATOM 1060 C C . GLY A 1 146 ? -6.855 -51.156 -5.047 1 92.38 146 GLY A C 1
ATOM 1061 O O . GLY A 1 146 ? -5.719 -50.719 -5.223 1 92.38 146 GLY A O 1
ATOM 1062 N N . ALA A 1 147 ? -7.824 -51.031 -5.883 1 92.62 147 ALA A N 1
ATOM 1063 C CA . ALA A 1 147 ? -7.633 -50.25 -7.105 1 92.62 147 ALA A CA 1
ATOM 1064 C C . ALA A 1 147 ? -7.34 -48.781 -6.789 1 92.62 147 ALA A C 1
ATOM 1066 O O . ALA A 1 147 ? -6.477 -48.156 -7.418 1 92.62 147 ALA A O 1
ATOM 1067 N N . LEU A 1 148 ? -8.055 -48.281 -5.812 1 94.88 148 LEU A N 1
ATOM 1068 C CA . LEU A 1 148 ? -7.855 -46.875 -5.406 1 94.88 148 LEU A CA 1
ATOM 1069 C C . LEU A 1 148 ? -6.484 -46.688 -4.77 1 94.88 148 LEU A C 1
ATOM 1071 O O . LEU A 1 148 ? -5.82 -45.688 -5.012 1 94.88 148 LEU A O 1
ATOM 1075 N N . TYR A 1 149 ? -6.137 -47.594 -3.965 1 96.25 149 TYR A N 1
ATOM 1076 C CA . TYR A 1 149 ? -4.809 -47.531 -3.363 1 96.25 149 TYR A CA 1
ATOM 1077 C C . TYR A 1 149 ? -3.725 -47.5 -4.434 1 96.25 149 TYR A C 1
ATOM 1079 O O . TYR A 1 149 ? -2.791 -46.719 -4.367 1 96.25 149 TYR A O 1
ATOM 1087 N N . ARG A 1 150 ? -3.822 -48.406 -5.414 1 95.62 150 ARG A N 1
ATOM 1088 C CA . ARG A 1 150 ? -2.859 -48.469 -6.512 1 95.62 150 ARG A CA 1
ATOM 1089 C C . ARG A 1 150 ? -2.805 -47.125 -7.254 1 95.62 150 ARG A C 1
ATOM 1091 O O . ARG A 1 150 ? -1.721 -46.625 -7.551 1 95.62 150 ARG A O 1
ATOM 1098 N N . GLU A 1 151 ? -3.885 -46.594 -7.508 1 95.56 151 GLU A N 1
ATOM 1099 C CA . GLU A 1 151 ? -3.957 -45.312 -8.219 1 95.56 151 GLU A CA 1
ATOM 1100 C C . GLU A 1 151 ? -3.324 -44.188 -7.41 1 95.56 151 GLU A C 1
ATOM 1102 O O . GLU A 1 151 ? -2.506 -43.406 -7.926 1 95.56 151 GLU A O 1
ATOM 1107 N N . LEU A 1 152 ? -3.664 -44.062 -6.18 1 96.5 152 LEU A N 1
ATOM 1108 C CA . LEU A 1 152 ? -3.188 -42.969 -5.332 1 96.5 152 LEU A CA 1
ATOM 1109 C C . LEU A 1 152 ? -1.683 -43.094 -5.109 1 96.5 152 LEU A C 1
ATOM 1111 O O . LEU A 1 152 ? -0.997 -42.062 -4.996 1 96.5 152 LEU A O 1
ATOM 1115 N N . LEU A 1 153 ? -1.175 -44.25 -5.078 1 97.5 153 LEU A N 1
ATOM 1116 C CA . LEU A 1 153 ? 0.235 -44.469 -4.758 1 97.5 153 LEU A CA 1
ATOM 1117 C C . LEU A 1 153 ? 1.096 -44.375 -6.012 1 97.5 153 LEU A C 1
ATOM 1119 O O . LEU A 1 153 ? 2.162 -43.75 -5.996 1 97.5 153 LEU A O 1
ATOM 1123 N N . LEU A 1 154 ? 0.606 -44.969 -7.145 1 96.62 154 LEU A N 1
ATOM 1124 C CA . LEU A 1 154 ? 1.458 -45.125 -8.32 1 96.62 154 LEU A CA 1
ATOM 1125 C C . LEU A 1 154 ? 1.121 -44.062 -9.383 1 96.62 154 LEU A C 1
ATOM 1127 O O . LEU A 1 154 ? 1.999 -43.656 -10.125 1 96.62 154 LEU A O 1
ATOM 1131 N N . ALA A 1 155 ? -0.083 -43.719 -9.492 1 95.69 155 ALA A N 1
ATOM 1132 C CA . ALA A 1 155 ? -0.5 -42.812 -10.547 1 95.69 155 ALA A CA 1
ATOM 1133 C C . ALA A 1 155 ? -1.616 -41.875 -10.062 1 95.69 155 ALA A C 1
ATOM 1135 O O . ALA A 1 155 ? -2.705 -41.875 -10.641 1 95.69 155 ALA A O 1
ATOM 1136 N N . PRO A 1 156 ? -1.281 -41.125 -9.086 1 95.5 156 PRO A N 1
ATOM 1137 C CA . PRO A 1 156 ? -2.326 -40.25 -8.539 1 95.5 156 PRO A CA 1
ATOM 1138 C C . PRO A 1 156 ? -2.873 -39.25 -9.562 1 95.5 156 PRO A C 1
ATOM 1140 O O . PRO A 1 156 ? -2.117 -38.75 -10.383 1 95.5 156 PRO A O 1
ATOM 1143 N N . ARG A 1 157 ? -4.137 -38.938 -9.469 1 91.06 157 ARG A N 1
ATOM 1144 C CA . ARG A 1 157 ? -4.805 -38.062 -10.43 1 91.06 157 ARG A CA 1
ATOM 1145 C C . ARG A 1 157 ? -5.113 -36.719 -9.812 1 91.06 157 ARG A C 1
ATOM 1147 O O . ARG A 1 157 ? -5.625 -35.812 -10.5 1 91.06 157 ARG A O 1
ATOM 1154 N N . HIS A 1 158 ? -4.859 -36.562 -8.578 1 90 158 HIS A N 1
ATOM 1155 C CA . HIS A 1 158 ? -5.176 -35.281 -7.941 1 90 158 HIS A CA 1
ATOM 1156 C C . HIS A 1 158 ? -4.191 -34.188 -8.359 1 90 158 HIS A C 1
ATOM 1158 O O . HIS A 1 158 ? -3.096 -34.5 -8.836 1 90 158 HIS A O 1
ATOM 1164 N N . TRP A 1 159 ? -4.578 -32.969 -8.195 1 90.44 159 TRP A N 1
ATOM 1165 C CA . TRP A 1 159 ? -3.883 -31.812 -8.719 1 90.44 159 TRP A CA 1
ATOM 1166 C C . TRP A 1 159 ? -2.477 -31.703 -8.141 1 90.44 159 TRP A C 1
ATOM 1168 O O . TRP A 1 159 ? -1.552 -31.25 -8.812 1 90.44 159 TRP A O 1
ATOM 1178 N N . LEU A 1 160 ? -2.281 -32.094 -6.945 1 93.38 160 LEU A N 1
ATOM 1179 C CA . LEU A 1 160 ? -0.994 -31.938 -6.273 1 93.38 160 LEU A CA 1
ATOM 1180 C C . LEU A 1 160 ? 0.086 -32.75 -6.996 1 93.38 160 LEU A C 1
ATOM 1182 O O . LEU A 1 160 ? 1.213 -32.281 -7.152 1 93.38 160 LEU A O 1
ATOM 1186 N N . ALA A 1 161 ? -0.248 -33.938 -7.406 1 94.38 161 ALA A N 1
ATOM 1187 C CA . ALA A 1 161 ? 0.729 -34.812 -8.078 1 94.38 161 ALA A CA 1
ATOM 1188 C C . ALA A 1 161 ? 1.177 -34.188 -9.398 1 94.38 161 ALA A C 1
ATOM 1190 O O . ALA A 1 161 ? 2.371 -34.156 -9.703 1 94.38 161 ALA A O 1
ATOM 1191 N N . SER A 1 162 ? 0.222 -33.719 -10.164 1 94 162 SER A N 1
ATOM 1192 C CA . SER A 1 162 ? 0.575 -33.094 -11.438 1 94 162 SER A CA 1
ATOM 1193 C C . SER A 1 162 ? 1.358 -31.797 -11.227 1 94 162 SER A C 1
ATOM 1195 O O . SER A 1 162 ? 2.285 -31.5 -11.977 1 94 162 SER A O 1
ATOM 1197 N N . TRP A 1 163 ? 0.977 -31.047 -10.25 1 95.5 163 TRP A N 1
ATOM 1198 C CA . TRP A 1 163 ? 1.684 -29.812 -9.93 1 95.5 163 TRP A CA 1
ATOM 1199 C C . TRP A 1 163 ? 3.137 -30.094 -9.57 1 95.5 163 TRP A C 1
ATOM 1201 O O . TRP A 1 163 ? 4.051 -29.438 -10.078 1 95.5 163 TRP A O 1
ATOM 1211 N N . ARG A 1 164 ? 3.359 -31.047 -8.742 1 96.06 164 ARG A N 1
ATOM 1212 C CA . ARG A 1 164 ? 4.715 -31.391 -8.305 1 96.06 164 ARG A CA 1
ATOM 1213 C C . ARG A 1 164 ? 5.543 -31.922 -9.469 1 96.06 164 ARG A C 1
ATOM 1215 O O . ARG A 1 164 ? 6.738 -31.641 -9.562 1 96.06 164 ARG A O 1
ATOM 1222 N N . LEU A 1 165 ? 4.883 -32.719 -10.242 1 96.06 165 LEU A N 1
ATOM 1223 C CA . LEU A 1 165 ? 5.562 -33.25 -11.422 1 96.06 165 LEU A CA 1
ATOM 1224 C C . LEU A 1 165 ? 6.043 -32.094 -12.32 1 96.06 165 LEU A C 1
ATOM 1226 O O . LEU A 1 165 ? 7.199 -32.094 -12.75 1 96.06 165 LEU A O 1
ATOM 1230 N N . ASN A 1 166 ? 5.203 -31.188 -12.547 1 95.25 166 ASN A N 1
ATOM 1231 C CA . ASN A 1 166 ? 5.562 -30.031 -13.352 1 95.25 166 ASN A CA 1
ATOM 1232 C C . ASN A 1 166 ? 6.715 -29.25 -12.727 1 95.25 166 ASN A C 1
ATOM 1234 O O . ASN A 1 166 ? 7.656 -28.859 -13.422 1 95.25 166 ASN A O 1
ATOM 1238 N N . CYS A 1 167 ? 6.598 -29.016 -11.492 1 96.31 167 CYS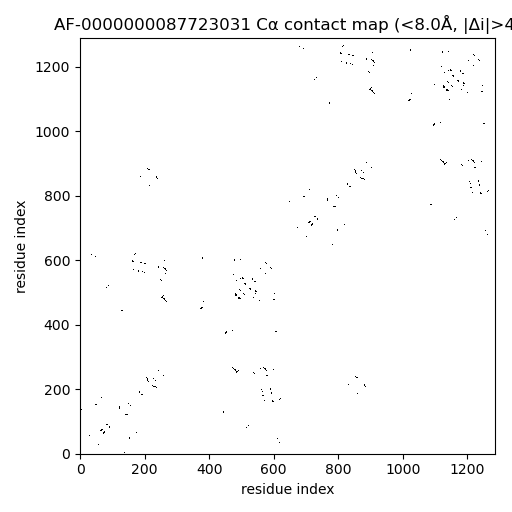 A N 1
ATOM 1239 C CA . CYS A 1 167 ? 7.633 -28.266 -10.781 1 96.31 167 CYS A CA 1
ATOM 1240 C C . CYS A 1 167 ? 8.992 -28.922 -10.945 1 96.31 167 CYS A C 1
ATOM 1242 O O . CYS A 1 167 ? 10 -28.25 -11.156 1 96.31 167 CYS A O 1
ATOM 1244 N N . LEU A 1 168 ? 9.023 -30.203 -10.875 1 96.88 168 LEU A N 1
ATOM 1245 C CA . LEU A 1 168 ? 10.289 -30.922 -11 1 96.88 168 LEU A CA 1
ATOM 1246 C C . LEU A 1 168 ? 10.836 -30.797 -12.422 1 96.88 168 LEU A C 1
ATOM 1248 O O . LEU A 1 168 ? 12.023 -30.531 -12.609 1 96.88 168 LEU A O 1
ATOM 1252 N N . VAL A 1 169 ? 9.977 -31.031 -13.391 1 95.94 169 VAL A N 1
ATOM 1253 C CA . VAL A 1 169 ? 10.406 -31.031 -14.789 1 95.94 169 VAL A CA 1
ATOM 1254 C C . VAL A 1 169 ? 11 -29.672 -15.156 1 95.94 169 VAL A C 1
ATOM 1256 O O . VAL A 1 169 ? 12.094 -29.594 -15.711 1 95.94 169 VAL A O 1
ATOM 1259 N N . VAL A 1 170 ? 10.328 -28.656 -14.797 1 95.25 170 VAL A N 1
ATOM 1260 C CA . VAL A 1 170 ? 10.789 -27.328 -15.203 1 95.25 170 VAL A CA 1
ATOM 1261 C C . VAL A 1 170 ? 12.031 -26.953 -14.406 1 95.25 170 VAL A C 1
ATOM 1263 O O . VAL A 1 170 ? 12.938 -26.281 -14.922 1 95.25 170 VAL A O 1
ATOM 1266 N N . ALA A 1 171 ? 12.062 -27.266 -13.156 1 94.81 171 ALA A N 1
ATOM 1267 C CA . ALA A 1 171 ? 13.258 -26.984 -12.367 1 94.81 171 ALA A CA 1
ATOM 1268 C C . ALA A 1 171 ? 14.477 -27.719 -12.93 1 94.81 171 ALA A C 1
ATOM 1270 O O . ALA A 1 171 ? 15.562 -27.141 -13.023 1 94.81 171 ALA A O 1
ATOM 1271 N N . TRP A 1 172 ? 14.289 -29 -13.195 1 96.12 172 TRP A N 1
ATOM 1272 C CA . TRP A 1 172 ? 15.344 -29.812 -13.781 1 96.12 172 TRP A CA 1
ATOM 1273 C C . TRP A 1 172 ? 15.789 -29.25 -15.125 1 96.12 172 TRP A C 1
ATOM 1275 O O . TRP A 1 172 ? 16.984 -29.156 -15.406 1 96.12 172 TRP A O 1
ATOM 1285 N N . HIS A 1 173 ? 14.859 -28.844 -15.906 1 95.81 173 HIS A N 1
ATOM 1286 C CA . HIS A 1 173 ? 15.164 -28.234 -17.203 1 95.81 173 HIS A CA 1
ATOM 1287 C C . HIS A 1 173 ? 15.945 -26.938 -17.031 1 95.81 173 HIS A C 1
ATOM 1289 O O . HIS A 1 173 ? 16.891 -26.672 -17.766 1 95.81 173 HIS A O 1
ATOM 1295 N N . ALA A 1 174 ? 15.484 -26.141 -16.125 1 94.69 174 ALA A N 1
ATOM 1296 C CA . ALA A 1 174 ? 16.188 -24.891 -15.859 1 94.69 174 ALA A CA 1
ATOM 1297 C C . ALA A 1 174 ? 17.656 -25.141 -15.531 1 94.69 174 ALA A C 1
ATOM 1299 O O . ALA A 1 174 ? 18.531 -24.375 -15.953 1 94.69 174 ALA A O 1
ATOM 1300 N N . ARG A 1 175 ? 17.922 -26.109 -14.781 1 91.44 175 ARG A N 1
ATOM 1301 C CA . ARG A 1 175 ? 19.281 -26.453 -14.383 1 91.44 175 ARG A CA 1
ATOM 1302 C C . ARG A 1 175 ? 20.125 -26.891 -15.586 1 91.44 175 ARG A C 1
ATOM 1304 O O . ARG A 1 175 ? 21.297 -26.547 -15.672 1 91.44 175 ARG A O 1
ATOM 1311 N N . VAL A 1 176 ? 19.531 -27.578 -16.469 1 90.69 176 VAL A N 1
ATOM 1312 C CA . VAL A 1 176 ? 20.25 -28.172 -17.578 1 90.69 176 VAL A CA 1
ATOM 1313 C C . VAL A 1 176 ? 20.359 -27.172 -18.719 1 90.69 176 VAL A C 1
ATOM 1315 O O . VAL A 1 176 ? 21.422 -27 -19.312 1 90.69 176 VAL A O 1
ATOM 1318 N N . ALA A 1 177 ? 19.266 -26.531 -19.047 1 84.12 177 ALA A N 1
ATOM 1319 C CA . ALA A 1 177 ? 19.203 -25.641 -20.203 1 84.12 177 ALA A CA 1
ATOM 1320 C C . ALA A 1 177 ? 19.734 -24.25 -19.844 1 84.12 177 ALA A C 1
ATOM 1322 O O . ALA A 1 177 ? 20.094 -23.469 -20.719 1 84.12 177 ALA A O 1
ATOM 1323 N N . GLY A 1 178 ? 19.906 -23.891 -18.547 1 74.31 178 GLY A N 1
ATOM 1324 C CA . GLY A 1 178 ? 20.438 -22.625 -18.109 1 74.31 178 GLY A CA 1
ATOM 1325 C C . GLY A 1 178 ? 19.375 -21.562 -17.906 1 74.31 178 GLY A C 1
ATOM 1326 O O . GLY A 1 178 ? 18.219 -21.734 -18.328 1 74.31 178 GLY A O 1
ATOM 1327 N N . ALA A 1 179 ? 19.781 -20.516 -17.234 1 61.5 179 ALA A N 1
ATOM 1328 C CA . ALA A 1 179 ? 18.891 -19.438 -16.812 1 61.5 179 ALA A CA 1
ATOM 1329 C C . ALA A 1 179 ? 18.406 -18.641 -18.016 1 61.5 179 ALA A C 1
ATOM 1331 O O . ALA A 1 179 ? 17.344 -18 -17.969 1 61.5 179 ALA A O 1
ATOM 1332 N N . SER A 1 180 ? 19.094 -18.75 -19.109 1 63.34 180 SER A N 1
ATOM 1333 C CA . SER A 1 180 ? 18.828 -17.922 -20.266 1 63.34 180 SER A CA 1
ATOM 1334 C C . SER A 1 180 ? 17.578 -18.375 -21 1 63.34 180 SER A C 1
ATOM 1336 O O . SER A 1 180 ? 17.094 -17.672 -21.906 1 63.34 180 SER A O 1
ATOM 1338 N N . ALA A 1 181 ? 16.938 -19.5 -20.609 1 71.38 181 ALA A N 1
ATOM 1339 C CA . ALA A 1 181 ? 15.82 -20.078 -21.344 1 71.38 181 ALA A CA 1
ATOM 1340 C C . ALA A 1 181 ? 14.523 -19.328 -21.062 1 71.38 181 ALA A C 1
ATOM 1342 O O . ALA A 1 181 ? 13.492 -19.609 -21.672 1 71.38 181 ALA A O 1
ATOM 1343 N N . GLY A 1 182 ? 14.555 -18.25 -20.359 1 86.69 182 GLY A N 1
ATOM 1344 C CA . GLY A 1 182 ? 13.352 -17.484 -20.078 1 86.69 182 GLY A CA 1
ATOM 1345 C C . GLY A 1 182 ? 12.859 -17.625 -18.656 1 86.69 182 GLY A C 1
ATOM 1346 O O . GLY A 1 182 ? 11.766 -17.156 -18.328 1 86.69 182 GLY A O 1
ATOM 1347 N N . TYR A 1 183 ? 13.648 -18.328 -17.859 1 92.69 183 TYR A N 1
ATOM 1348 C CA . TYR A 1 183 ? 13.203 -18.625 -16.5 1 92.69 183 TYR A CA 1
ATOM 1349 C C . TYR A 1 183 ? 13.195 -17.375 -15.633 1 92.69 183 TYR A C 1
ATOM 1351 O O . TYR A 1 183 ? 12.492 -17.312 -14.617 1 92.69 183 TYR A O 1
ATOM 1359 N N . ASP A 1 184 ? 13.953 -16.328 -16.031 1 89.69 184 ASP A N 1
ATOM 1360 C CA . ASP A 1 184 ? 13.977 -15.062 -15.32 1 89.69 184 ASP A CA 1
ATOM 1361 C C . ASP A 1 184 ? 12.625 -14.359 -15.406 1 89.69 184 ASP A C 1
ATOM 1363 O O . ASP A 1 184 ? 12.305 -13.5 -14.578 1 89.69 184 ASP A O 1
ATOM 1367 N N . LEU A 1 185 ? 11.836 -14.781 -16.328 1 92.38 185 LEU A N 1
ATOM 1368 C CA . LEU A 1 185 ? 10.562 -14.117 -16.594 1 92.38 185 LEU A CA 1
ATOM 1369 C C . LEU A 1 185 ? 9.5 -14.586 -15.602 1 92.38 185 LEU A C 1
ATOM 1371 O O . LEU A 1 185 ? 8.367 -14.094 -15.617 1 92.38 185 LEU A O 1
ATOM 1375 N N . GLU A 1 186 ? 9.875 -15.5 -14.789 1 90.62 186 GLU A N 1
ATOM 1376 C CA . GLU A 1 186 ? 8.984 -15.836 -13.68 1 90.62 186 GLU A CA 1
ATOM 1377 C C . GLU A 1 186 ? 8.758 -14.625 -12.773 1 90.62 186 GLU A C 1
ATOM 1379 O O . GLU A 1 186 ? 7.719 -14.523 -12.117 1 90.62 186 GLU A O 1
ATOM 1384 N N . ASP A 1 187 ? 9.766 -13.758 -12.734 1 90.75 187 ASP A N 1
ATOM 1385 C CA . ASP A 1 187 ? 9.609 -12.461 -12.078 1 90.75 187 ASP A CA 1
ATOM 1386 C C . ASP A 1 187 ? 8.555 -11.609 -12.781 1 90.75 187 ASP A C 1
ATOM 1388 O O . ASP A 1 187 ? 8.672 -11.336 -13.977 1 90.75 187 ASP A O 1
ATOM 1392 N N . LYS A 1 188 ? 7.586 -11.18 -12.062 1 93.25 188 LYS A N 1
ATOM 1393 C CA . LYS A 1 188 ? 6.434 -10.516 -12.664 1 93.25 188 LYS A CA 1
ATOM 1394 C C . LYS A 1 188 ? 6.848 -9.219 -13.352 1 93.25 188 LYS A C 1
ATOM 1396 O O . LYS A 1 188 ? 6.324 -8.883 -14.414 1 93.25 188 LYS A O 1
ATOM 1401 N N . ALA A 1 189 ? 7.734 -8.5 -12.688 1 93.56 189 ALA A N 1
ATOM 1402 C CA . ALA A 1 189 ? 8.188 -7.234 -13.266 1 93.56 189 ALA A CA 1
ATOM 1403 C C . ALA A 1 189 ? 8.969 -7.469 -14.547 1 93.56 189 ALA A C 1
ATOM 1405 O O . ALA A 1 189 ? 8.758 -6.781 -15.547 1 93.56 189 ALA A O 1
ATOM 1406 N N . ALA A 1 190 ? 9.883 -8.406 -14.516 1 93.56 190 ALA A N 1
ATOM 1407 C CA . ALA A 1 190 ? 10.656 -8.742 -15.711 1 93.56 190 ALA A CA 1
ATOM 1408 C C . ALA A 1 190 ? 9.75 -9.219 -16.844 1 93.56 190 ALA A C 1
ATOM 1410 O O . ALA A 1 190 ? 9.961 -8.875 -18 1 93.56 190 ALA A O 1
ATOM 1411 N N . PHE A 1 191 ? 8.828 -9.992 -16.484 1 95.5 191 PHE A N 1
ATOM 1412 C CA . PHE A 1 191 ? 7.867 -10.492 -17.453 1 95.5 191 PHE A CA 1
ATOM 1413 C C . PHE A 1 191 ? 7.117 -9.336 -18.109 1 95.5 191 PHE A C 1
ATOM 1415 O O . PHE A 1 191 ? 7.047 -9.258 -19.344 1 95.5 191 PHE A O 1
ATOM 1422 N N . LEU A 1 192 ? 6.5 -8.461 -17.297 1 95.56 192 LEU A N 1
ATOM 1423 C CA . LEU A 1 192 ? 5.719 -7.348 -17.812 1 95.56 192 LEU A CA 1
ATOM 1424 C C . LEU A 1 192 ? 6.57 -6.469 -18.734 1 95.56 192 LEU A C 1
ATOM 1426 O O . LEU A 1 192 ? 6.137 -6.086 -19.812 1 95.56 192 LEU A O 1
ATOM 1430 N N . ALA A 1 193 ? 7.758 -6.18 -18.281 1 93.81 193 ALA A N 1
ATOM 1431 C CA . ALA A 1 193 ? 8.656 -5.328 -19.047 1 93.81 193 ALA A CA 1
ATOM 1432 C C . ALA A 1 193 ? 9.008 -5.973 -20.391 1 93.81 193 ALA A C 1
ATOM 1434 O O . ALA A 1 193 ? 8.938 -5.324 -21.438 1 93.81 193 ALA A O 1
ATOM 1435 N N . GLU A 1 194 ? 9.359 -7.25 -20.375 1 94.62 194 GLU A N 1
ATOM 1436 C CA . GLU A 1 194 ? 9.766 -7.945 -21.594 1 94.62 194 GLU A CA 1
ATOM 1437 C C . GLU A 1 194 ? 8.578 -8.141 -22.531 1 94.62 194 GLU A C 1
ATOM 1439 O O . GLU A 1 194 ? 8.711 -7.957 -23.75 1 94.62 194 GLU A O 1
ATOM 1444 N N . ALA A 1 195 ? 7.438 -8.547 -22.016 1 95.69 195 ALA A N 1
ATOM 1445 C CA . ALA A 1 195 ? 6.242 -8.711 -22.828 1 95.69 195 ALA A CA 1
ATOM 1446 C C . ALA A 1 195 ? 5.832 -7.391 -23.469 1 95.69 195 ALA A C 1
ATOM 1448 O O . ALA A 1 195 ? 5.492 -7.348 -24.656 1 95.69 195 ALA A O 1
ATOM 1449 N N . ASP A 1 196 ? 5.832 -6.371 -22.641 1 92.44 196 ASP A N 1
ATOM 1450 C CA . ASP A 1 196 ? 5.512 -5.039 -23.156 1 92.44 196 ASP A CA 1
ATOM 1451 C C . ASP A 1 196 ? 6.477 -4.625 -24.266 1 92.44 196 ASP A C 1
ATOM 1453 O O . ASP A 1 196 ? 6.055 -4.094 -25.281 1 92.44 196 ASP A O 1
ATOM 1457 N N . ARG A 1 197 ? 7.773 -4.84 -24.094 1 92.12 197 ARG A N 1
ATOM 1458 C CA . ARG A 1 197 ? 8.797 -4.531 -25.094 1 92.12 197 ARG A CA 1
ATOM 1459 C C . ARG A 1 197 ? 8.516 -5.258 -26.406 1 92.12 197 ARG A C 1
ATOM 1461 O O . ARG A 1 197 ? 8.711 -4.695 -27.484 1 92.12 197 ARG A O 1
ATOM 1468 N N . LEU A 1 198 ? 7.961 -6.473 -26.328 1 92.81 198 LEU A N 1
ATOM 1469 C CA . LEU A 1 198 ? 7.719 -7.301 -27.5 1 92.81 198 LEU A CA 1
ATOM 1470 C C . LEU A 1 198 ? 6.352 -7.004 -28.109 1 92.81 198 LEU A C 1
ATOM 1472 O O . LEU A 1 198 ? 5.945 -7.641 -29.078 1 92.81 198 LEU A O 1
ATOM 1476 N N . GLY A 1 199 ? 5.582 -6.141 -27.422 1 91.12 199 GLY A N 1
ATOM 1477 C CA . GLY A 1 199 ? 4.305 -5.711 -27.969 1 91.12 199 GLY A CA 1
ATOM 1478 C C . GLY A 1 199 ? 3.162 -6.645 -27.609 1 91.12 199 GLY A C 1
ATOM 1479 O O . GLY A 1 199 ? 2.115 -6.629 -28.266 1 91.12 199 GLY A O 1
ATOM 1480 N N . LEU A 1 200 ? 3.355 -7.609 -26.734 1 93.88 200 LEU A N 1
ATOM 1481 C CA . LEU A 1 200 ? 2.273 -8.453 -26.234 1 93.88 200 LEU A CA 1
ATOM 1482 C C . LEU A 1 200 ? 1.34 -7.672 -25.328 1 93.88 200 LEU A C 1
ATOM 1484 O O . LEU A 1 200 ? 1.793 -6.859 -24.516 1 93.88 200 LEU A O 1
ATOM 1488 N N . PRO A 1 201 ? 0.04 -7.895 -25.484 1 93.81 201 PRO A N 1
ATOM 1489 C CA . PRO A 1 201 ? -0.877 -7.219 -24.562 1 93.81 201 PRO A CA 1
ATOM 1490 C C . PRO A 1 201 ? -0.691 -7.664 -23.109 1 93.81 201 PRO A C 1
ATOM 1492 O O . PRO A 1 201 ? -0.839 -8.852 -22.797 1 93.81 201 PRO A O 1
ATOM 1495 N N . VAL A 1 202 ? -0.356 -6.809 -22.281 1 94.69 202 VAL A N 1
ATOM 1496 C CA . VAL A 1 202 ? -0.202 -7.098 -20.859 1 94.69 202 VAL A CA 1
ATOM 1497 C C . VAL A 1 202 ? -1.067 -6.141 -20.047 1 94.69 202 VAL A C 1
ATOM 1499 O O . VAL A 1 202 ? -1.497 -5.098 -20.547 1 94.69 202 VAL A O 1
ATOM 1502 N N . ALA A 1 203 ? -1.345 -6.562 -18.844 1 92.38 203 ALA A N 1
ATOM 1503 C CA . ALA A 1 203 ? -2.062 -5.668 -17.938 1 92.38 203 ALA A CA 1
ATOM 1504 C C . ALA A 1 203 ? -1.326 -4.34 -17.781 1 92.38 203 ALA A C 1
ATOM 1506 O O . ALA A 1 203 ? -0.12 -4.32 -17.516 1 92.38 203 ALA A O 1
ATOM 1507 N N . PRO A 1 204 ? -2.037 -3.266 -17.922 1 90.12 204 PRO A N 1
ATOM 1508 C CA . PRO A 1 204 ? -1.39 -1.958 -17.797 1 90.12 204 PRO A CA 1
ATOM 1509 C C . PRO A 1 204 ? -0.805 -1.725 -16.406 1 90.12 204 PRO A C 1
ATOM 1511 O O . PRO A 1 204 ? -1.381 -2.166 -15.406 1 90.12 204 PRO A O 1
ATOM 1514 N N . TYR A 1 205 ? 0.381 -1.104 -16.375 1 92.62 205 TYR A N 1
ATOM 1515 C CA . TYR A 1 205 ? 1.021 -0.748 -15.117 1 92.62 205 TYR A CA 1
ATOM 1516 C C . TYR A 1 205 ? 1.527 0.689 -15.148 1 92.62 205 TYR A C 1
ATOM 1518 O O . TYR A 1 205 ? 1.781 1.24 -16.219 1 92.62 205 TYR A O 1
ATOM 1526 N N . MET A 1 206 ? 1.653 1.272 -13.977 1 90.81 206 MET A N 1
ATOM 1527 C CA . MET A 1 206 ? 2.129 2.648 -13.867 1 90.81 206 MET A CA 1
ATOM 1528 C C . MET A 1 206 ? 3.629 2.729 -14.141 1 90.81 206 MET A C 1
ATOM 1530 O O . MET A 1 206 ? 4.391 1.875 -13.688 1 90.81 206 MET A O 1
ATOM 1534 N N . ARG A 1 207 ? 4.031 3.799 -14.75 1 88.94 207 ARG A N 1
ATOM 1535 C CA . ARG A 1 207 ? 5.426 3.92 -15.156 1 88.94 207 ARG A CA 1
ATOM 1536 C C . ARG A 1 207 ? 6.184 4.879 -14.242 1 88.94 207 ARG A C 1
ATOM 1538 O O . ARG A 1 207 ? 7.414 4.867 -14.211 1 88.94 207 ARG A O 1
ATOM 1545 N N . GLY A 1 208 ? 5.496 5.68 -13.5 1 87 208 GLY A N 1
ATOM 1546 C CA . GLY A 1 208 ? 6.176 6.605 -12.602 1 87 208 GLY A CA 1
ATOM 1547 C C . GLY A 1 208 ? 7.098 5.914 -11.617 1 87 208 GLY A C 1
ATOM 1548 O O . GLY A 1 208 ? 6.855 4.77 -11.234 1 87 208 GLY A O 1
ATOM 1549 N N . ALA A 1 209 ? 8.156 6.609 -11.195 1 87.44 209 ALA A N 1
ATOM 1550 C CA . ALA A 1 209 ? 9.211 6.008 -10.383 1 87.44 209 ALA A CA 1
ATOM 1551 C C . ALA A 1 209 ? 8.688 5.637 -9 1 87.44 209 ALA A C 1
ATOM 1553 O O . ALA A 1 209 ? 9.094 4.613 -8.438 1 87.44 209 ALA A O 1
ATOM 1554 N N . ARG A 1 210 ? 7.891 6.484 -8.422 1 91.56 210 ARG A N 1
ATOM 1555 C CA . ARG A 1 210 ? 7.363 6.27 -7.082 1 91.56 210 ARG A CA 1
ATOM 1556 C C . ARG A 1 210 ? 5.887 6.637 -7.008 1 91.56 210 ARG A C 1
ATOM 1558 O O . ARG A 1 210 ? 5.43 7.535 -7.719 1 91.56 210 ARG A O 1
ATOM 1565 N N . VAL A 1 211 ? 5.188 5.883 -6.156 1 91.81 211 VAL A N 1
ATOM 1566 C CA . VAL A 1 211 ? 3.768 6.152 -5.953 1 91.81 211 VAL A CA 1
ATOM 1567 C C . VAL A 1 211 ? 3.482 6.34 -4.465 1 91.81 211 VAL A C 1
ATOM 1569 O O . VAL A 1 211 ? 4.02 5.609 -3.629 1 91.81 211 VAL A O 1
ATOM 1572 N N . PHE A 1 212 ? 2.732 7.344 -4.215 1 92.25 212 PHE A N 1
ATOM 1573 C CA . PHE A 1 212 ? 2.289 7.617 -2.854 1 92.25 212 PHE A CA 1
ATOM 1574 C C . PHE A 1 212 ? 0.838 7.191 -2.66 1 92.25 212 PHE A C 1
ATOM 1576 O O . PHE A 1 212 ? -0.031 7.551 -3.457 1 92.25 212 PHE A O 1
ATOM 1583 N N . VAL A 1 213 ? 0.656 6.363 -1.686 1 93.12 213 VAL A N 1
ATOM 1584 C CA . VAL A 1 213 ? -0.688 5.996 -1.254 1 93.12 213 VAL A CA 1
ATOM 1585 C C . VAL A 1 213 ? -0.974 6.605 0.119 1 93.12 213 VAL A C 1
ATOM 1587 O O . VAL A 1 213 ? -0.414 6.164 1.127 1 93.12 213 VAL A O 1
ATOM 1590 N N . LYS A 1 214 ? -1.938 7.602 0.074 1 92 214 LYS A N 1
ATOM 1591 C CA . LYS A 1 214 ? -2.209 8.367 1.288 1 92 214 LYS A CA 1
ATOM 1592 C C . LYS A 1 214 ? -3.631 8.125 1.783 1 92 214 LYS A C 1
ATOM 1594 O O . LYS A 1 214 ? -4.578 8.117 0.993 1 92 214 LYS A O 1
ATOM 1599 N N . HIS A 1 215 ? -3.654 7.898 3.107 1 92.31 215 HIS A N 1
ATOM 1600 C CA . HIS A 1 215 ? -4.996 7.828 3.678 1 92.31 215 HIS A CA 1
ATOM 1601 C C . HIS A 1 215 ? -5.633 9.211 3.758 1 92.31 215 HIS A C 1
ATOM 1603 O O . HIS A 1 215 ? -4.961 10.195 4.086 1 92.31 215 HIS A O 1
ATOM 1609 N N . ARG A 1 216 ? -6.879 9.32 3.541 1 88.62 216 ARG A N 1
ATOM 1610 C CA . ARG A 1 216 ? -7.578 10.594 3.406 1 88.62 216 ARG A CA 1
ATOM 1611 C C . ARG A 1 216 ? -7.648 11.328 4.742 1 88.62 216 ARG A C 1
ATOM 1613 O O . ARG A 1 216 ? -7.707 12.555 4.781 1 88.62 216 ARG A O 1
ATOM 1620 N N . SER A 1 217 ? -7.633 10.641 5.887 1 80.62 217 SER A N 1
ATOM 1621 C CA . SER A 1 217 ? -7.918 11.297 7.16 1 80.62 217 SER A CA 1
ATOM 1622 C C . SER A 1 217 ? -6.762 11.125 8.141 1 80.62 217 SER A C 1
ATOM 1624 O O . SER A 1 217 ? -6.777 11.695 9.234 1 80.62 217 SER A O 1
ATOM 1626 N N . VAL A 1 218 ? -5.793 10.273 7.828 1 76.38 218 VAL A N 1
ATOM 1627 C CA . VAL A 1 218 ? -4.699 10.039 8.766 1 76.38 218 VAL A CA 1
ATOM 1628 C C . VAL A 1 218 ? -3.586 11.062 8.531 1 76.38 218 VAL A C 1
ATOM 1630 O O . VAL A 1 218 ? -3.146 11.25 7.391 1 76.38 218 VAL A O 1
ATOM 1633 N N . GLU A 1 219 ? -3.172 11.734 9.641 1 69.19 219 GLU A N 1
ATOM 1634 C CA . GLU A 1 219 ? -2.191 12.812 9.547 1 69.19 219 GLU A CA 1
ATOM 1635 C C . GLU A 1 219 ? -0.824 12.359 10.047 1 69.19 219 GLU A C 1
ATOM 1637 O O . GLU A 1 219 ? -0.672 11.234 10.523 1 69.19 219 GLU A O 1
ATOM 1642 N N . GLY A 1 220 ? 0.208 13.234 9.914 1 63.59 220 GLY A N 1
ATOM 1643 C CA . GLY A 1 220 ? 1.517 13.055 10.516 1 63.59 220 GLY A CA 1
ATOM 1644 C C . GLY A 1 220 ? 2.381 12.047 9.789 1 63.59 220 GLY A C 1
ATOM 1645 O O . GLY A 1 220 ? 3.229 11.391 10.398 1 63.59 220 GLY A O 1
ATOM 1646 N N . GLY A 1 221 ? 2.055 11.797 8.562 1 66.5 221 GLY A N 1
ATOM 1647 C CA . GLY A 1 221 ? 2.881 10.875 7.801 1 66.5 221 GLY A CA 1
ATOM 1648 C C . GLY A 1 221 ? 2.539 9.422 8.047 1 66.5 221 GLY A C 1
ATOM 1649 O O . GLY A 1 221 ? 3.027 8.531 7.348 1 66.5 221 GLY A O 1
ATOM 1650 N N . GLN A 1 222 ? 1.688 9.094 9.031 1 67.94 222 GLN A N 1
ATOM 1651 C CA . GLN A 1 222 ? 1.357 7.723 9.398 1 67.94 222 GLN A CA 1
ATOM 1652 C C . GLN A 1 222 ? 0.423 7.09 8.375 1 67.94 222 GLN A C 1
ATOM 1654 O O . GLN A 1 222 ? 0.345 5.863 8.273 1 67.94 222 GLN A O 1
ATOM 1659 N N . GLY A 1 223 ? -0.161 7.781 7.656 1 80.25 223 GLY A N 1
ATOM 1660 C CA . GLY A 1 223 ? -1.102 7.258 6.676 1 80.25 223 GLY A CA 1
ATOM 1661 C C . GLY A 1 223 ? -0.566 7.297 5.254 1 80.25 223 GLY A C 1
ATOM 1662 O O . GLY A 1 223 ? -1.339 7.352 4.297 1 80.25 223 GLY A O 1
ATOM 1663 N N . ILE A 1 224 ? 0.784 7.34 5.184 1 86.25 224 ILE A N 1
ATOM 1664 C CA . ILE A 1 224 ? 1.357 7.438 3.846 1 86.25 224 ILE A CA 1
ATOM 1665 C C . ILE A 1 224 ? 2.197 6.195 3.553 1 86.25 224 ILE A C 1
ATOM 1667 O O . ILE A 1 224 ? 3.07 5.828 4.344 1 86.25 224 ILE A O 1
ATOM 1671 N N . HIS A 1 225 ? 1.893 5.52 2.51 1 90.56 225 HIS A N 1
ATOM 1672 C CA . HIS A 1 225 ? 2.703 4.426 1.985 1 90.56 225 HIS A CA 1
ATOM 1673 C C . HIS A 1 225 ? 3.408 4.832 0.695 1 90.56 225 HIS A C 1
ATOM 1675 O O . HIS A 1 225 ? 2.787 5.406 -0.201 1 90.56 225 HIS A O 1
ATOM 1681 N N . VAL A 1 226 ? 4.629 4.547 0.692 1 91.44 226 VAL A N 1
ATOM 1682 C CA . VAL A 1 226 ? 5.41 4.879 -0.494 1 91.44 226 VAL A CA 1
ATOM 1683 C C . VAL A 1 226 ? 5.918 3.6 -1.153 1 91.44 226 VAL A C 1
ATOM 1685 O O . VAL A 1 226 ? 6.547 2.764 -0.5 1 91.44 226 VAL A O 1
ATOM 1688 N N . TYR A 1 227 ? 5.609 3.467 -2.465 1 93.44 227 TYR A N 1
ATOM 1689 C CA . TYR A 1 227 ? 6.039 2.293 -3.217 1 93.44 227 TYR A CA 1
ATOM 1690 C C . TYR A 1 227 ? 6.953 2.691 -4.371 1 93.44 227 TYR A C 1
ATOM 1692 O O . TYR A 1 227 ? 6.602 3.553 -5.18 1 93.44 227 TYR A O 1
ATOM 1700 N N . ARG A 1 228 ? 8.094 2.113 -4.426 1 92.69 228 ARG A N 1
ATOM 1701 C CA . ARG A 1 228 ? 8.992 2.33 -5.551 1 92.69 228 ARG A CA 1
ATOM 1702 C C . ARG A 1 228 ? 8.688 1.365 -6.691 1 92.69 228 ARG A C 1
ATOM 1704 O O . ARG A 1 228 ? 8.719 0.146 -6.508 1 92.69 228 ARG A O 1
ATOM 1711 N N . ASN A 1 229 ? 8.438 1.904 -7.809 1 93.19 229 ASN A N 1
ATOM 1712 C CA . ASN A 1 229 ? 8.062 1.12 -8.977 1 93.19 229 ASN A CA 1
ATOM 1713 C C . ASN A 1 229 ? 9.25 0.332 -9.523 1 93.19 229 ASN A C 1
ATOM 1715 O O . ASN A 1 229 ? 10.391 0.806 -9.484 1 93.19 229 ASN A O 1
ATOM 1719 N N . PHE A 1 230 ? 8.953 -0.857 -10.148 1 93.88 230 PHE A N 1
ATOM 1720 C CA . PHE A 1 230 ? 10 -1.673 -10.75 1 93.88 230 PHE A CA 1
ATOM 1721 C C . PHE A 1 230 ? 10.609 -0.969 -11.953 1 93.88 230 PHE A C 1
ATOM 1723 O O . PHE A 1 230 ? 11.773 -1.211 -12.305 1 93.88 230 PHE A O 1
ATOM 1730 N N . THR A 1 231 ? 9.836 -0.095 -12.57 1 90.69 231 THR A N 1
ATOM 1731 C CA . THR A 1 231 ? 10.305 0.646 -13.734 1 90.69 231 THR A CA 1
ATOM 1732 C C . THR A 1 231 ? 11.484 1.538 -13.367 1 90.69 231 THR A C 1
ATOM 1734 O O . THR A 1 231 ? 12.258 1.946 -14.234 1 90.69 231 THR A O 1
ATOM 1737 N N . ALA A 1 232 ? 11.633 1.858 -12.141 1 90 232 ALA A N 1
ATOM 1738 C CA . ALA A 1 232 ? 12.734 2.676 -11.648 1 90 232 ALA A CA 1
ATOM 1739 C C . ALA A 1 232 ? 13.602 1.894 -10.664 1 90 232 ALA A C 1
ATOM 1741 O O . ALA A 1 232 ? 14.141 2.463 -9.711 1 90 232 ALA A O 1
ATOM 1742 N N . GLY A 1 233 ? 13.586 0.607 -10.82 1 90.56 233 GLY A N 1
ATOM 1743 C CA . GLY A 1 233 ? 14.461 -0.238 -10.023 1 90.56 233 GLY A CA 1
ATOM 1744 C C . GLY A 1 233 ? 13.836 -0.679 -8.711 1 90.56 233 GLY A C 1
ATOM 1745 O O . GLY A 1 233 ? 14.508 -1.271 -7.867 1 90.56 233 GLY A O 1
ATOM 1746 N N . GLY A 1 234 ? 12.625 -0.322 -8.477 1 93.31 234 GLY A N 1
ATOM 1747 C CA . GLY A 1 234 ? 11.945 -0.73 -7.258 1 93.31 234 GLY A CA 1
ATOM 1748 C C . GLY A 1 234 ? 11.398 -2.143 -7.324 1 93.31 234 GLY A C 1
ATOM 1749 O O . GLY A 1 234 ? 11.641 -2.865 -8.289 1 93.31 234 GLY A O 1
ATOM 1750 N N . ASP A 1 235 ? 10.625 -2.537 -6.285 1 93.69 235 ASP A N 1
ATOM 1751 C CA . ASP A 1 235 ? 10.172 -3.92 -6.168 1 93.69 235 ASP A CA 1
ATOM 1752 C C . ASP A 1 235 ? 8.664 -4.027 -6.418 1 93.69 235 ASP A C 1
ATOM 1754 O O . ASP A 1 235 ? 8.102 -5.125 -6.379 1 93.69 235 ASP A O 1
ATOM 1758 N N . TRP A 1 236 ? 8.055 -2.908 -6.695 1 95.19 236 TRP A N 1
ATOM 1759 C CA . TRP A 1 236 ? 6.598 -2.959 -6.68 1 95.19 236 TRP A CA 1
ATOM 1760 C C . TRP A 1 236 ? 6.027 -2.672 -8.062 1 95.19 236 TRP A C 1
ATOM 1762 O O . TRP A 1 236 ? 6.574 -1.859 -8.812 1 95.19 236 TRP A O 1
ATOM 1772 N N . ILE A 1 237 ? 4.992 -3.361 -8.375 1 95 237 ILE A N 1
ATOM 1773 C CA . ILE A 1 237 ? 4.199 -3.158 -9.586 1 95 237 ILE A CA 1
ATOM 1774 C C . ILE A 1 237 ? 2.865 -2.51 -9.219 1 95 237 ILE A C 1
ATOM 1776 O O . ILE A 1 237 ? 2.094 -3.061 -8.43 1 95 237 ILE A O 1
ATOM 1780 N N . ILE A 1 238 ? 2.582 -1.43 -9.797 1 93.62 238 ILE A N 1
ATOM 1781 C CA . ILE A 1 238 ? 1.353 -0.708 -9.492 1 93.62 238 ILE A CA 1
ATOM 1782 C C . ILE A 1 238 ? 0.419 -0.739 -10.695 1 93.62 238 ILE A C 1
ATOM 1784 O O . ILE A 1 238 ? 0.787 -0.292 -11.789 1 93.62 238 ILE A O 1
ATOM 1788 N N . GLN A 1 239 ? -0.796 -1.247 -10.422 1 92.06 239 GLN A N 1
ATOM 1789 C CA . GLN A 1 239 ? -1.745 -1.42 -11.516 1 92.06 239 GLN A CA 1
ATOM 1790 C C . GLN A 1 239 ? -3.154 -1.021 -11.094 1 92.06 239 GLN A C 1
ATOM 1792 O O . GLN A 1 239 ? -3.559 -1.27 -9.953 1 92.06 239 GLN A O 1
ATOM 1797 N N . GLU A 1 240 ? -3.83 -0.408 -12.008 1 90.31 240 GLU A N 1
ATOM 1798 C CA . GLU A 1 240 ? -5.254 -0.181 -11.773 1 90.31 240 GLU A CA 1
ATOM 1799 C C . GLU A 1 240 ? -6.051 -1.47 -11.945 1 90.31 240 GLU A C 1
ATOM 1801 O O . GLU A 1 240 ? -5.699 -2.322 -12.758 1 90.31 240 GLU A O 1
ATOM 1806 N N . ALA A 1 241 ? -7.125 -1.526 -11.242 1 89.25 241 ALA A N 1
ATOM 1807 C CA . ALA A 1 241 ? -7.977 -2.711 -11.336 1 89.25 241 ALA A CA 1
ATOM 1808 C C . ALA A 1 241 ? -8.617 -2.816 -12.719 1 89.25 241 ALA A C 1
ATOM 1810 O O . ALA A 1 241 ? -9.023 -1.809 -13.297 1 89.25 241 ALA A O 1
ATOM 1811 N N . ILE A 1 242 ? -8.703 -4.012 -13.156 1 88.69 242 ILE A N 1
ATOM 1812 C CA . ILE A 1 242 ? -9.352 -4.328 -14.422 1 88.69 242 ILE A CA 1
ATOM 1813 C C . ILE A 1 242 ? -10.703 -4.988 -14.156 1 88.69 242 ILE A C 1
ATOM 1815 O O . ILE A 1 242 ? -10.812 -5.891 -13.32 1 88.69 242 ILE A O 1
ATOM 1819 N N . ASP A 1 243 ? -11.695 -4.504 -14.867 1 88.88 243 ASP A N 1
ATOM 1820 C CA . ASP A 1 243 ? -13.016 -5.105 -14.727 1 88.88 243 ASP A CA 1
ATOM 1821 C C . ASP A 1 243 ? -13.203 -6.25 -15.719 1 88.88 243 ASP A C 1
ATOM 1823 O O . ASP A 1 243 ? -12.609 -6.25 -16.797 1 88.88 243 ASP A O 1
ATOM 1827 N N . ASN A 1 244 ? -14.078 -7.188 -15.32 1 91.88 244 ASN A N 1
ATOM 1828 C CA . ASN A 1 244 ? -14.383 -8.32 -16.188 1 91.88 244 ASN A CA 1
ATOM 1829 C C . ASN A 1 244 ? -15.125 -7.867 -17.453 1 91.88 244 ASN A C 1
ATOM 1831 O O . ASN A 1 244 ? -15.992 -6.996 -17.375 1 91.88 244 ASN A O 1
ATOM 1835 N N . ALA A 1 245 ? -14.805 -8.477 -18.578 1 90.69 245 ALA A N 1
ATOM 1836 C CA . ALA A 1 245 ? -15.602 -8.273 -19.781 1 90.69 245 ALA A CA 1
ATOM 1837 C C . ALA A 1 245 ? -17.062 -8.633 -19.547 1 90.69 245 ALA A C 1
ATOM 1839 O O . ALA A 1 245 ? -17.375 -9.508 -18.734 1 90.69 245 ALA A O 1
ATOM 1840 N N . PRO A 1 246 ? -17.953 -8.047 -20.234 1 88.69 246 PRO A N 1
ATOM 1841 C CA . PRO A 1 246 ? -19.375 -8.297 -20.016 1 88.69 246 PRO A CA 1
ATOM 1842 C C . PRO A 1 246 ? -19.75 -9.766 -20.141 1 88.69 246 PRO A C 1
ATOM 1844 O O . PRO A 1 246 ? -20.594 -10.266 -19.406 1 88.69 246 PRO A O 1
ATOM 1847 N N . CYS A 1 247 ? -19.172 -10.508 -21.031 1 87.69 247 CYS A N 1
ATOM 1848 C CA . CYS A 1 247 ? -19.484 -11.914 -21.25 1 87.69 247 CYS A CA 1
ATOM 1849 C C . CYS A 1 247 ? -19.125 -12.75 -20.031 1 87.69 247 CYS A C 1
ATOM 1851 O O . CYS A 1 247 ? -19.703 -13.812 -19.812 1 87.69 247 CYS A O 1
ATOM 1853 N N . LEU A 1 248 ? -18.188 -12.328 -19.266 1 91.12 248 LEU A N 1
ATOM 1854 C CA . LEU A 1 248 ? -17.812 -13.031 -18.047 1 91.12 248 LEU A CA 1
ATOM 1855 C C . LEU A 1 248 ? -18.594 -12.508 -16.844 1 91.12 248 LEU A C 1
ATOM 1857 O O . LEU A 1 248 ? -19.016 -13.281 -15.984 1 91.12 248 LEU A O 1
ATOM 1861 N N . ALA A 1 249 ? -18.75 -11.195 -16.875 1 90.94 249 ALA A N 1
ATOM 1862 C CA . ALA A 1 249 ? -19.438 -10.555 -15.758 1 90.94 249 ALA A CA 1
ATOM 1863 C C . ALA A 1 249 ? -20.828 -11.164 -15.547 1 90.94 249 ALA A C 1
ATOM 1865 O O . ALA A 1 249 ? -21.297 -11.281 -14.406 1 90.94 249 ALA A O 1
ATOM 1866 N N . ARG A 1 250 ? -21.453 -11.555 -16.578 1 90.75 250 ARG A N 1
ATOM 1867 C CA . ARG A 1 250 ? -22.797 -12.094 -16.484 1 90.75 250 ARG A CA 1
ATOM 1868 C C . ARG A 1 250 ? -22.797 -13.438 -15.766 1 90.75 250 ARG A C 1
ATOM 1870 O O . ARG A 1 250 ? -23.844 -13.891 -15.289 1 90.75 250 ARG A O 1
ATOM 1877 N N . LEU A 1 251 ? -21.672 -14.164 -15.75 1 92.75 251 LEU A N 1
ATOM 1878 C CA . LEU A 1 251 ? -21.562 -15.484 -15.133 1 92.75 251 LEU A CA 1
ATOM 1879 C C . LEU A 1 251 ? -21.203 -15.367 -13.656 1 92.75 251 LEU A C 1
ATOM 1881 O O . LEU A 1 251 ? -21.297 -16.344 -12.914 1 92.75 251 LEU A O 1
ATOM 1885 N N . LEU A 1 252 ? -20.797 -14.195 -13.242 1 93.62 252 LEU A N 1
ATOM 1886 C CA . LEU A 1 252 ? -20.188 -13.992 -11.93 1 93.62 252 LEU A CA 1
ATOM 1887 C C . LEU A 1 252 ? -21.141 -13.242 -11 1 93.62 252 LEU A C 1
ATOM 1889 O O . LEU A 1 252 ? -22.094 -12.602 -11.461 1 93.62 252 LEU A O 1
ATOM 1893 N N . PRO A 1 253 ? -20.938 -13.43 -9.742 1 93.12 253 PRO A N 1
ATOM 1894 C CA . PRO A 1 253 ? -21.719 -12.602 -8.828 1 93.12 253 PRO A CA 1
ATOM 1895 C C . PRO A 1 253 ? -21.359 -11.117 -8.914 1 93.12 253 PRO A C 1
ATOM 1897 O O . PRO A 1 253 ? -20.25 -10.773 -9.352 1 93.12 253 PRO A O 1
ATOM 1900 N N . ARG A 1 254 ? -22.297 -10.328 -8.43 1 88.31 254 ARG A N 1
ATOM 1901 C CA . ARG A 1 254 ? -22.031 -8.891 -8.406 1 88.31 254 ARG A CA 1
ATOM 1902 C C . ARG A 1 254 ? -20.875 -8.562 -7.477 1 88.31 254 ARG A C 1
ATOM 1904 O O . ARG A 1 254 ? -20.812 -9.062 -6.352 1 88.31 254 ARG A O 1
ATOM 1911 N N . GLY A 1 255 ? -19.938 -7.828 -8.016 1 84.31 255 GLY A N 1
ATOM 1912 C CA . GLY A 1 255 ? -18.812 -7.414 -7.199 1 84.31 255 GLY A CA 1
ATOM 1913 C C . GLY A 1 255 ? -17.656 -8.406 -7.219 1 84.31 255 GLY A C 1
ATOM 1914 O O . GLY A 1 255 ? -16.734 -8.305 -6.418 1 84.31 255 GLY A O 1
ATOM 1915 N N . ALA A 1 256 ? -17.766 -9.375 -8.102 1 89.19 256 ALA A N 1
ATOM 1916 C CA . ALA A 1 256 ? -16.656 -10.32 -8.227 1 89.19 256 ALA A CA 1
ATOM 1917 C C . ALA A 1 256 ? -15.398 -9.633 -8.734 1 89.19 256 ALA A C 1
ATOM 1919 O O . ALA A 1 256 ? -15.469 -8.75 -9.586 1 89.19 256 ALA A O 1
ATOM 1920 N N . PRO A 1 257 ? -14.32 -9.992 -8.164 1 89.94 257 PRO A N 1
ATOM 1921 C CA . PRO A 1 257 ? -13.062 -9.453 -8.695 1 89.94 257 PRO A CA 1
ATOM 1922 C C . PRO A 1 257 ? -12.781 -9.914 -10.125 1 89.94 257 PRO A C 1
ATOM 1924 O O . PRO A 1 257 ? -13.562 -10.688 -10.695 1 89.94 257 PRO A O 1
ATOM 1927 N N . LEU A 1 258 ? -11.703 -9.344 -10.648 1 90.56 258 LEU A N 1
ATOM 1928 C CA . LEU A 1 258 ? -11.273 -9.797 -11.969 1 90.56 258 LEU A CA 1
ATOM 1929 C C . LEU A 1 258 ? -11.094 -11.312 -11.992 1 90.56 258 LEU A C 1
ATOM 1931 O O . LEU A 1 258 ? -10.383 -11.875 -11.148 1 90.56 258 LEU A O 1
ATOM 1935 N N . SER A 1 259 ? -11.781 -11.938 -12.836 1 92.69 259 SER A N 1
ATOM 1936 C CA . SER A 1 259 ? -11.641 -13.375 -13.062 1 92.69 259 SER A CA 1
ATOM 1937 C C . SER A 1 259 ? -10.773 -13.664 -14.281 1 92.69 259 SER A C 1
ATOM 1939 O O . SER A 1 259 ? -10.875 -12.969 -15.297 1 92.69 259 SER A O 1
ATOM 1941 N N . THR A 1 260 ? -9.961 -14.648 -14.141 1 94.31 260 THR A N 1
ATOM 1942 C CA . THR A 1 260 ? -8.953 -14.852 -15.172 1 94.31 260 THR A CA 1
ATOM 1943 C C . THR A 1 260 ? -8.984 -16.297 -15.68 1 94.31 260 THR A C 1
ATOM 1945 O O . THR A 1 260 ? -9.664 -17.141 -15.102 1 94.31 260 THR A O 1
ATOM 1948 N N . PHE A 1 261 ? -8.297 -16.469 -16.781 1 95.25 261 PHE A N 1
ATOM 1949 C CA . PHE A 1 261 ? -8.047 -17.797 -17.328 1 95.25 261 PHE A CA 1
ATOM 1950 C C . PHE A 1 261 ? -6.613 -18.234 -17.047 1 95.25 261 PHE A C 1
ATOM 1952 O O . PHE A 1 261 ? -5.676 -17.453 -17.266 1 95.25 261 PHE A O 1
ATOM 1959 N N . ARG A 1 262 ? -6.52 -19.391 -16.547 1 95.94 262 ARG A N 1
ATOM 1960 C CA . ARG A 1 262 ? -5.23 -20.078 -16.594 1 95.94 262 ARG A CA 1
ATOM 1961 C C . ARG A 1 262 ? -5.121 -20.953 -17.828 1 95.94 262 ARG A C 1
ATOM 1963 O O . ARG A 1 262 ? -5.859 -21.922 -17.969 1 95.94 262 ARG A O 1
ATOM 1970 N N . VAL A 1 263 ? -4.23 -20.547 -18.688 1 96.62 263 VAL A N 1
ATOM 1971 C CA . VAL A 1 263 ? -3.932 -21.344 -19.859 1 96.62 263 VAL A CA 1
ATOM 1972 C C . VAL A 1 263 ? -2.539 -21.953 -19.734 1 96.62 263 VAL A C 1
ATOM 1974 O O . VAL A 1 263 ? -1.546 -21.234 -19.609 1 96.62 263 VAL A O 1
ATOM 1977 N N . VAL A 1 264 ? -2.518 -23.25 -19.703 1 96.94 264 VAL A N 1
ATOM 1978 C CA . VAL A 1 264 ? -1.225 -23.922 -19.609 1 96.94 264 VAL A CA 1
ATOM 1979 C C . VAL A 1 264 ? -0.807 -24.422 -21 1 96.94 264 VAL A C 1
ATOM 1981 O O . VAL A 1 264 ? -1.535 -25.203 -21.625 1 96.94 264 VAL A O 1
ATOM 1984 N N . THR A 1 265 ? 0.331 -23.969 -21.406 1 95.69 265 THR A N 1
ATOM 1985 C CA . THR A 1 265 ? 0.855 -24.391 -22.703 1 95.69 265 THR A CA 1
ATOM 1986 C C . THR A 1 265 ? 2.084 -25.281 -22.531 1 95.69 265 THR A C 1
ATOM 1988 O O . THR A 1 265 ? 2.854 -25.094 -21.578 1 95.69 265 THR A O 1
ATOM 1991 N N . ALA A 1 266 ? 2.248 -26.219 -23.391 1 95.44 266 ALA A N 1
ATOM 1992 C CA . ALA A 1 266 ? 3.387 -27.141 -23.406 1 95.44 266 ALA A CA 1
ATOM 1993 C C . ALA A 1 266 ? 4.207 -26.953 -24.688 1 95.44 266 ALA A C 1
ATOM 1995 O O . ALA A 1 266 ? 3.65 -26.75 -25.766 1 95.44 266 ALA A O 1
ATOM 1996 N N . SER A 1 267 ? 5.504 -27.078 -24.516 1 93.06 267 SER A N 1
ATOM 1997 C CA . SER A 1 267 ? 6.406 -26.906 -25.656 1 93.06 267 SER A CA 1
ATOM 1998 C C . SER A 1 267 ? 7.316 -28.125 -25.828 1 93.06 267 SER A C 1
ATOM 2000 O O . SER A 1 267 ? 7.812 -28.672 -24.844 1 93.06 267 SER A O 1
ATOM 2002 N N . VAL A 1 268 ? 7.535 -28.516 -27.078 1 92.81 268 VAL A N 1
ATOM 2003 C CA . VAL A 1 268 ? 8.5 -29.578 -27.375 1 92.81 268 VAL A CA 1
ATOM 2004 C C . VAL A 1 268 ? 9.688 -29 -28.125 1 92.81 268 VAL A C 1
ATOM 2006 O O . VAL A 1 268 ? 10.492 -29.75 -28.703 1 92.81 268 VAL A O 1
ATOM 2009 N N . ALA A 1 269 ? 9.773 -27.703 -28.094 1 88.94 269 ALA A N 1
ATOM 2010 C CA . ALA A 1 269 ? 10.812 -27.047 -28.875 1 88.94 269 ALA A CA 1
ATOM 2011 C C . ALA A 1 269 ? 12.203 -27.484 -28.422 1 88.94 269 ALA A C 1
ATOM 2013 O O . ALA A 1 269 ? 13.078 -27.75 -29.25 1 88.94 269 ALA A O 1
ATOM 2014 N N . TRP A 1 270 ? 12.414 -27.516 -27.188 1 91.75 270 TRP A N 1
ATOM 2015 C CA . TRP A 1 270 ? 13.719 -27.922 -26.672 1 91.75 270 TRP A CA 1
ATOM 2016 C C . TRP A 1 270 ? 14.016 -29.375 -27.031 1 91.75 270 TRP A C 1
ATOM 2018 O O . TRP A 1 270 ? 15.148 -29.719 -27.375 1 91.75 270 TRP A O 1
ATOM 2028 N N . LEU A 1 271 ? 13.047 -30.25 -26.922 1 90.81 271 LEU A N 1
ATOM 2029 C CA . LEU A 1 271 ? 13.211 -31.656 -27.266 1 90.81 271 LEU A CA 1
ATOM 2030 C C . LEU A 1 271 ? 13.586 -31.812 -28.734 1 90.81 271 LEU A C 1
ATOM 2032 O O . LEU A 1 271 ? 14.477 -32.594 -29.078 1 90.81 271 LEU A O 1
ATOM 2036 N N . GLU A 1 272 ? 12.945 -31.047 -29.516 1 86.69 272 GLU A N 1
ATOM 2037 C CA . GLU A 1 272 ? 13.242 -31.094 -30.953 1 86.69 272 GLU A CA 1
ATOM 2038 C C . GLU A 1 272 ? 14.648 -30.594 -31.25 1 86.69 272 GLU A C 1
ATOM 2040 O O . GLU A 1 272 ? 15.352 -31.141 -32.094 1 86.69 272 GLU A O 1
ATOM 2045 N N . ALA A 1 273 ? 14.969 -29.547 -30.609 1 85.69 273 ALA A N 1
ATOM 2046 C CA . ALA A 1 273 ? 16.312 -29.016 -30.781 1 85.69 273 ALA A CA 1
ATOM 2047 C C . ALA A 1 273 ? 17.375 -30.047 -30.359 1 85.69 273 ALA A C 1
ATOM 2049 O O . ALA A 1 273 ? 18.406 -30.188 -31.031 1 85.69 273 ALA A O 1
ATOM 2050 N N . ARG A 1 274 ? 17.156 -30.766 -29.328 1 89.69 274 ARG A N 1
ATOM 2051 C CA . ARG A 1 274 ? 18.078 -31.797 -28.828 1 89.69 274 ARG A CA 1
ATOM 2052 C C . ARG A 1 274 ? 18.156 -32.969 -29.812 1 89.69 274 ARG A C 1
ATOM 2054 O O . ARG A 1 274 ? 19.234 -33.531 -30.031 1 89.69 274 ARG A O 1
ATOM 2061 N N . GLU A 1 275 ? 17.047 -33.312 -30.312 1 86.06 275 GLU A N 1
ATOM 2062 C CA . GLU A 1 275 ? 17 -34.406 -31.312 1 86.06 275 GLU A CA 1
ATOM 2063 C C . GLU A 1 275 ? 17.797 -34.031 -32.562 1 86.06 275 GLU A C 1
ATOM 2065 O O . GLU A 1 275 ? 18.516 -34.844 -33.125 1 86.06 275 GLU A O 1
ATOM 2070 N N . ALA A 1 276 ? 17.625 -32.844 -32.938 1 83.81 276 ALA A N 1
ATOM 2071 C CA . ALA A 1 276 ? 18.344 -32.344 -34.125 1 83.81 276 ALA A CA 1
ATOM 2072 C C . ALA A 1 276 ? 19.844 -32.344 -33.875 1 83.81 276 ALA A C 1
ATOM 2074 O O . ALA A 1 276 ? 20.625 -32.656 -34.781 1 83.81 276 ALA A O 1
ATOM 2075 N N . GLN A 1 277 ? 20.234 -32.031 -32.75 1 84.38 277 GLN A N 1
ATOM 2076 C CA . GLN A 1 277 ? 21.656 -32.031 -32.375 1 84.38 277 GLN A CA 1
ATOM 2077 C C . GLN A 1 277 ? 22.234 -33.438 -32.375 1 84.38 277 GLN A C 1
ATOM 2079 O O . GLN A 1 277 ? 23.375 -33.625 -32.75 1 84.38 277 GLN A O 1
ATOM 2084 N N . ARG A 1 278 ? 21.469 -34.375 -32.031 1 80.06 278 ARG A N 1
ATOM 2085 C CA . ARG A 1 278 ? 21.922 -35.781 -32 1 80.06 278 ARG A CA 1
ATOM 2086 C C . ARG A 1 278 ? 21.969 -36.375 -33.406 1 80.06 278 ARG A C 1
ATOM 2088 O O . ARG A 1 278 ? 22.844 -37.188 -33.719 1 80.06 278 ARG A O 1
ATOM 2095 N N . GLY A 1 279 ? 20.906 -36.031 -34.312 1 63.22 279 GLY A N 1
ATOM 2096 C CA . GLY A 1 279 ? 20.875 -36.531 -35.688 1 63.22 279 GLY A CA 1
ATOM 2097 C C . GLY A 1 279 ? 21.922 -35.906 -36.562 1 63.22 279 GLY A C 1
ATOM 2098 O O . GLY A 1 279 ? 22.328 -36.469 -37.562 1 63.22 279 GLY A O 1
ATOM 2099 N N . GLY A 1 280 ? 22.078 -34.531 -36.5 1 53.94 280 GLY A N 1
ATOM 2100 C CA . GLY A 1 280 ? 23.016 -33.844 -37.375 1 53.94 280 GLY A CA 1
ATOM 2101 C C . GLY A 1 280 ? 24.453 -34.25 -37.156 1 53.94 280 GLY A C 1
ATOM 2102 O O . GLY A 1 280 ? 25.375 -33.594 -37.656 1 53.94 280 GLY A O 1
ATOM 2103 N N . GLY A 1 281 ? 24.859 -34.969 -36.312 1 42.38 281 GLY A N 1
ATOM 2104 C CA . GLY A 1 281 ? 26.266 -35.281 -36.469 1 42.38 281 GLY A CA 1
ATOM 2105 C C . GLY A 1 281 ? 26.609 -35.781 -37.844 1 42.38 281 GLY A C 1
ATOM 2106 O O . GLY A 1 281 ? 27.766 -36.125 -38.125 1 42.38 281 GLY A O 1
ATOM 2107 N N . GLY A 1 282 ? 25.766 -36.344 -38.781 1 35.19 282 GLY A N 1
ATOM 2108 C CA . GLY A 1 282 ? 26.391 -36.594 -40.062 1 35.19 282 GLY A CA 1
ATOM 2109 C C . GLY A 1 282 ? 26.594 -35.312 -40.875 1 35.19 282 GLY A C 1
ATOM 2110 O O . GLY A 1 282 ? 27.734 -34.938 -41.125 1 35.19 282 GLY A O 1
ATOM 2111 N N . SER A 1 283 ? 25.812 -35.031 -42.125 1 33.25 283 SER A N 1
ATOM 2112 C CA . SER A 1 283 ? 26.125 -34 -43.125 1 33.25 283 SER A CA 1
ATOM 2113 C C . SER A 1 283 ? 25.953 -32.594 -42.531 1 33.25 283 SER A C 1
ATOM 2115 O O . SER A 1 283 ? 25.219 -32.406 -41.562 1 33.25 283 SER A O 1
ATOM 2117 N N . GLY A 1 284 ? 26.859 -31.5 -42.812 1 32.25 284 GLY A N 1
ATOM 2118 C CA . GLY A 1 284 ? 27.281 -30.125 -42.594 1 32.25 284 GLY A CA 1
ATOM 2119 C C . GLY A 1 284 ? 26.109 -29.141 -42.531 1 32.25 284 GLY A C 1
ATOM 2120 O O . GLY A 1 284 ? 26.312 -27.938 -42.5 1 32.25 284 GLY A O 1
ATOM 2121 N N . ASP A 1 285 ? 25.031 -29.391 -43.281 1 30.45 285 ASP A N 1
ATOM 2122 C CA . ASP A 1 285 ? 24.25 -28.188 -43.5 1 30.45 285 ASP A CA 1
ATOM 2123 C C . ASP A 1 285 ? 23.672 -27.656 -42.188 1 30.45 285 ASP A C 1
ATOM 2125 O O . ASP A 1 285 ? 23.094 -28.422 -41.406 1 30.45 285 ASP A O 1
ATOM 2129 N N . PRO A 1 286 ? 24.312 -26.594 -41.688 1 31.31 286 PRO A N 1
ATOM 2130 C CA . PRO A 1 286 ? 23.922 -25.875 -40.469 1 31.31 286 PRO A CA 1
ATOM 2131 C C . PRO A 1 286 ? 22.406 -25.719 -40.344 1 31.31 286 PRO A C 1
ATOM 2133 O O . PRO A 1 286 ? 21.75 -25.203 -41.25 1 31.31 286 PRO A O 1
ATOM 2136 N N . ALA A 1 287 ? 21.75 -26.609 -39.875 1 28.53 287 ALA A N 1
ATOM 2137 C CA . ALA A 1 287 ? 20.312 -26.547 -39.656 1 28.53 287 ALA A CA 1
ATOM 2138 C C . ALA A 1 287 ? 19.891 -25.188 -39.094 1 28.53 287 ALA A C 1
ATOM 2140 O O . ALA A 1 287 ? 20.594 -24.625 -38.25 1 28.53 287 ALA A O 1
ATOM 2141 N N . PRO A 1 288 ? 19.062 -24.359 -39.875 1 29.08 288 PRO A N 1
ATOM 2142 C CA . PRO A 1 288 ? 18.547 -23 -39.656 1 29.08 288 PRO A CA 1
ATOM 2143 C C . PRO A 1 288 ? 18.031 -22.797 -38.219 1 29.08 288 PRO A C 1
ATOM 2145 O O . PRO A 1 288 ? 17.359 -21.797 -37.938 1 29.08 288 PRO A O 1
ATOM 2148 N N . SER A 1 289 ? 18.391 -23.719 -37.438 1 28.28 289 SER A N 1
ATOM 2149 C CA . SER A 1 289 ? 17.578 -23.594 -36.219 1 28.28 289 SER A CA 1
ATOM 2150 C C . SER A 1 289 ? 17.922 -22.328 -35.438 1 28.28 289 SER A C 1
ATOM 2152 O O . SER A 1 289 ? 17.078 -21.781 -34.719 1 28.28 289 SER A O 1
ATOM 2154 N N . ALA A 1 290 ? 19.312 -22.031 -35.375 1 29.05 290 ALA A N 1
ATOM 2155 C CA . ALA A 1 290 ? 19.641 -20.781 -34.688 1 29.05 290 ALA A CA 1
ATOM 2156 C C . ALA A 1 290 ? 19.156 -19.562 -35.469 1 29.05 290 ALA A C 1
ATOM 2158 O O . ALA A 1 290 ? 19.109 -18.453 -34.938 1 29.05 290 ALA A O 1
ATOM 2159 N N . ALA A 1 291 ? 19.266 -19.562 -36.844 1 27.8 291 ALA A N 1
ATOM 2160 C CA . ALA A 1 291 ? 18.891 -18.5 -37.75 1 27.8 291 ALA A CA 1
ATOM 2161 C C . ALA A 1 291 ? 17.391 -18.203 -37.688 1 27.8 291 ALA A C 1
ATOM 2163 O O . ALA A 1 291 ? 16.953 -17.109 -38.062 1 27.8 291 ALA A O 1
ATOM 2164 N N . LEU A 1 292 ? 16.672 -19.188 -37.438 1 29.02 292 LEU A N 1
ATOM 2165 C CA . LEU A 1 292 ? 15.234 -18.984 -37.312 1 29.02 292 LEU A CA 1
ATOM 2166 C C . LEU A 1 292 ? 14.898 -18.203 -36.062 1 29.02 292 LEU A C 1
ATOM 2168 O O . LEU A 1 292 ? 13.922 -17.438 -36.031 1 29.02 292 LEU A O 1
ATOM 2172 N N . ALA A 1 293 ? 15.719 -18.375 -35.062 1 29.78 293 ALA A N 1
ATOM 2173 C CA . ALA A 1 293 ? 15.414 -17.594 -33.875 1 29.78 293 ALA A CA 1
ATOM 2174 C C . ALA A 1 293 ? 15.758 -16.125 -34.062 1 29.78 293 ALA A C 1
ATOM 2176 O O . ALA A 1 293 ? 15.016 -15.234 -33.656 1 29.78 293 ALA A O 1
ATOM 2177 N N . ASN A 1 294 ? 17 -15.75 -34.656 1 32.66 294 ASN A N 1
ATOM 2178 C CA . ASN A 1 294 ? 17.391 -14.359 -34.875 1 32.66 294 ASN A CA 1
ATOM 2179 C C . ASN A 1 294 ? 16.625 -13.75 -36.062 1 32.66 294 ASN A C 1
ATOM 2181 O O . ASN A 1 294 ? 16.531 -12.523 -36.156 1 32.66 294 ASN A O 1
ATOM 2185 N N . GLY A 1 295 ? 16.453 -14.383 -37.156 1 31.23 295 GLY A N 1
ATOM 2186 C CA . GLY A 1 295 ? 15.773 -13.82 -38.312 1 31.23 295 GLY A CA 1
ATOM 2187 C C . GLY A 1 295 ? 14.297 -13.547 -38.062 1 31.23 295 GLY A C 1
ATOM 2188 O O . GLY A 1 295 ? 13.75 -12.578 -38.594 1 31.23 295 GLY A O 1
ATOM 2189 N N . ARG A 1 296 ? 13.625 -14.516 -37.375 1 32.25 296 ARG A N 1
ATOM 2190 C CA . ARG A 1 296 ? 12.195 -14.406 -37.125 1 32.25 296 ARG A CA 1
ATOM 2191 C C . ARG A 1 296 ? 11.914 -13.391 -36.031 1 32.25 296 ARG A C 1
ATOM 2193 O O . ARG A 1 296 ? 10.805 -12.867 -35.906 1 32.25 296 ARG A O 1
ATOM 2200 N N . ALA A 1 297 ? 12.828 -13.117 -35.156 1 33.91 297 ALA A N 1
ATOM 2201 C CA . ALA A 1 297 ? 12.719 -11.945 -34.312 1 33.91 297 ALA A CA 1
ATOM 2202 C C . ALA A 1 297 ? 12.695 -10.664 -35.156 1 33.91 297 ALA A C 1
ATOM 2204 O O . ALA A 1 297 ? 11.922 -9.742 -34.875 1 33.91 297 ALA A O 1
ATOM 2205 N N . ARG A 1 298 ? 13.562 -10.602 -36.156 1 36.69 298 ARG A N 1
ATOM 2206 C CA . ARG A 1 298 ? 13.555 -9.445 -37.062 1 36.69 298 ARG A CA 1
ATOM 2207 C C . ARG A 1 298 ? 12.289 -9.422 -37.906 1 36.69 298 ARG A C 1
ATOM 2209 O O . ARG A 1 298 ? 11.781 -8.352 -38.25 1 36.69 298 ARG A O 1
ATOM 2216 N N . ALA A 1 299 ? 11.781 -10.508 -38.344 1 35.19 299 ALA A N 1
ATOM 2217 C CA . ALA A 1 299 ? 10.547 -10.531 -39.125 1 35.19 299 ALA A CA 1
ATOM 2218 C C . ALA A 1 299 ? 9.336 -10.211 -38.25 1 35.19 299 ALA A C 1
ATOM 2220 O O . ALA A 1 299 ? 8.422 -9.508 -38.656 1 35.19 299 ALA A O 1
ATOM 2221 N N . LEU A 1 300 ? 9.289 -10.719 -37.031 1 35.56 300 LEU A N 1
ATOM 2222 C CA . LEU A 1 300 ? 8.266 -10.344 -36.062 1 35.56 300 LEU A CA 1
ATOM 2223 C C . LEU A 1 300 ? 8.375 -8.867 -35.719 1 35.56 300 LEU A C 1
ATOM 2225 O O . LEU A 1 300 ? 7.359 -8.172 -35.594 1 35.56 300 LEU A O 1
ATOM 2229 N N . GLU A 1 301 ? 9.586 -8.383 -35.656 1 41.78 301 GLU A N 1
ATOM 2230 C CA . GLU A 1 301 ? 9.758 -6.941 -35.531 1 41.78 301 GLU A CA 1
ATOM 2231 C C . GLU A 1 301 ? 9.156 -6.199 -36.719 1 41.78 301 GLU A C 1
ATOM 2233 O O . GLU A 1 301 ? 8.5 -5.172 -36.531 1 41.78 301 GLU A O 1
ATOM 2238 N N . ARG A 1 302 ? 9.398 -6.688 -37.812 1 42.03 302 ARG A N 1
ATOM 2239 C CA . ARG A 1 302 ? 8.844 -6.043 -39 1 42.03 302 ARG A CA 1
ATOM 2240 C C . ARG A 1 302 ? 7.332 -6.215 -39.062 1 42.03 302 ARG A C 1
ATOM 2242 O O . ARG A 1 302 ? 6.617 -5.297 -39.469 1 42.03 302 ARG A O 1
ATOM 2249 N N . GLN A 1 303 ? 6.824 -7.355 -38.656 1 38.66 303 GLN A N 1
ATOM 2250 C CA . GLN A 1 303 ? 5.383 -7.586 -38.625 1 38.66 303 GLN A CA 1
ATOM 2251 C C . GLN A 1 303 ? 4.707 -6.762 -37.531 1 38.66 303 GLN A C 1
ATOM 2253 O O . GLN A 1 303 ? 3.648 -6.172 -37.75 1 38.66 303 GLN A O 1
ATOM 2258 N N . LEU A 1 304 ? 5.301 -6.797 -36.406 1 39.69 304 LEU A N 1
ATOM 2259 C CA . LEU A 1 304 ? 4.797 -5.918 -35.375 1 39.69 304 LEU A CA 1
ATOM 2260 C C . LEU A 1 304 ? 4.855 -4.457 -35.812 1 39.69 304 LEU A C 1
ATOM 2262 O O . LEU A 1 304 ? 3.945 -3.68 -35.531 1 39.69 304 LEU A O 1
ATOM 2266 N N . GLU A 1 305 ? 5.848 -4.207 -36.594 1 44.03 305 GLU A N 1
ATOM 2267 C CA . GLU A 1 305 ? 5.898 -2.875 -37.188 1 44.03 305 GLU A CA 1
ATOM 2268 C C . GLU A 1 305 ? 4.77 -2.676 -38.188 1 44.03 305 GLU A C 1
ATOM 2270 O O . GLU A 1 305 ? 4.148 -1.609 -38.219 1 44.03 305 GLU A O 1
ATOM 2275 N N . ARG A 1 306 ? 4.465 -3.705 -38.906 1 43.16 306 ARG A N 1
ATOM 2276 C CA . ARG A 1 306 ? 3.387 -3.584 -39.875 1 43.16 306 ARG A CA 1
ATOM 2277 C C . ARG A 1 306 ? 2.025 -3.557 -39.188 1 43.16 306 ARG A C 1
ATOM 2279 O O . ARG A 1 306 ? 1.15 -2.773 -39.562 1 43.16 306 ARG A O 1
ATOM 2286 N N . GLN A 1 307 ? 1.822 -4.352 -38.219 1 40.53 307 GLN A N 1
ATOM 2287 C CA . GLN A 1 307 ? 0.551 -4.336 -37.5 1 40.53 307 GLN A CA 1
ATOM 2288 C C . GLN A 1 307 ? 0.382 -3.039 -36.719 1 40.53 307 GLN A C 1
ATOM 2290 O O . GLN A 1 307 ? -0.723 -2.5 -36.625 1 40.53 307 GLN A O 1
ATOM 2295 N N . ARG A 1 308 ? 1.428 -2.57 -36.219 1 41.09 308 ARG A N 1
ATOM 2296 C CA . ARG A 1 308 ? 1.396 -1.218 -35.688 1 41.09 308 ARG A CA 1
ATOM 2297 C C . ARG A 1 308 ? 0.97 -0.209 -36.719 1 41.09 308 ARG A C 1
ATOM 2299 O O . ARG A 1 308 ? 0.156 0.677 -36.469 1 41.09 308 ARG A O 1
ATOM 2306 N N . LEU A 1 309 ? 1.458 -0.426 -37.875 1 44.06 309 LEU A N 1
ATOM 2307 C CA . LEU A 1 309 ? 1.086 0.479 -38.938 1 44.06 309 LEU A CA 1
ATOM 2308 C C . LEU A 1 309 ? -0.375 0.287 -39.344 1 44.06 309 LEU A C 1
ATOM 2310 O O . LEU A 1 309 ? -1.083 1.26 -39.594 1 44.06 309 LEU A O 1
ATOM 2314 N N . GLU A 1 310 ? -0.809 -0.959 -39.281 1 43.69 310 GLU A N 1
ATOM 2315 C CA . GLU A 1 310 ? -2.201 -1.201 -39.625 1 43.69 310 GLU A CA 1
ATOM 2316 C C . GLU A 1 310 ? -3.15 -0.777 -38.531 1 43.69 310 GLU A C 1
ATOM 2318 O O . GLU A 1 310 ? -4.215 -0.212 -38.781 1 43.69 310 GLU A O 1
ATOM 2323 N N . SER A 1 311 ? -2.832 -1.038 -37.344 1 37.66 311 SER A N 1
ATOM 2324 C CA . SER A 1 311 ? -3.664 -0.595 -36.219 1 37.66 311 SER A CA 1
ATOM 2325 C C . SER A 1 311 ? -3.67 0.926 -36.125 1 37.66 311 SER A C 1
ATOM 2327 O O . SER A 1 311 ? -4.699 1.525 -35.781 1 37.66 311 SER A O 1
ATOM 2329 N N . GLU A 1 312 ? -2.604 1.505 -36.438 1 42.97 312 GLU A N 1
ATOM 2330 C CA . GLU A 1 312 ? -2.6 2.961 -36.531 1 42.97 312 GLU A CA 1
ATOM 2331 C C . GLU A 1 312 ? -3.549 3.439 -37.625 1 42.97 312 GLU A C 1
ATOM 2333 O O . GLU A 1 312 ? -4.191 4.484 -37.5 1 42.97 312 GLU A O 1
ATOM 2338 N N . GLN A 1 313 ? -3.707 2.668 -38.562 1 43.16 313 GLN A N 1
ATOM 2339 C CA . GLN A 1 313 ? -4.633 3.045 -39.656 1 43.16 313 GLN A CA 1
ATOM 2340 C C . GLN A 1 313 ? -6.082 2.871 -39.188 1 43.16 313 GLN A C 1
ATOM 2342 O O . GLN A 1 313 ? -6.926 3.725 -39.469 1 43.16 313 GLN A O 1
ATOM 2347 N N . VAL A 1 314 ? -6.375 1.797 -38.531 1 41.53 314 VAL A N 1
ATOM 2348 C CA . VAL A 1 314 ? -7.758 1.556 -38.156 1 41.53 314 VAL A CA 1
ATOM 2349 C C . VAL A 1 314 ? -8.156 2.521 -37.031 1 41.53 314 VAL A C 1
ATOM 2351 O O . VAL A 1 314 ? -9.258 3.072 -37.031 1 41.53 314 VAL A O 1
ATOM 2354 N N . CYS A 1 315 ? -7.246 2.715 -36.094 1 35.94 315 CYS A N 1
ATOM 2355 C CA . CYS A 1 315 ? -7.547 3.717 -35.062 1 35.94 315 CYS A CA 1
ATOM 2356 C C . CYS A 1 315 ? -7.746 5.09 -35.719 1 35.94 315 CYS A C 1
ATOM 2358 O O . CYS A 1 315 ? -8.562 5.883 -35.219 1 35.94 315 CYS A O 1
ATOM 2360 N N . ARG A 1 316 ? -7.031 5.352 -36.719 1 41.44 316 ARG A N 1
ATOM 2361 C CA . ARG A 1 316 ? -7.258 6.598 -37.438 1 41.44 316 ARG A CA 1
ATOM 2362 C C . ARG A 1 316 ? -8.648 6.621 -38.062 1 41.44 316 ARG A C 1
ATOM 2364 O O . ARG A 1 316 ? -9.32 7.656 -38.062 1 41.44 316 ARG A O 1
ATOM 2371 N N . GLU A 1 317 ? -9.078 5.465 -38.469 1 42.31 317 GLU A N 1
ATOM 2372 C CA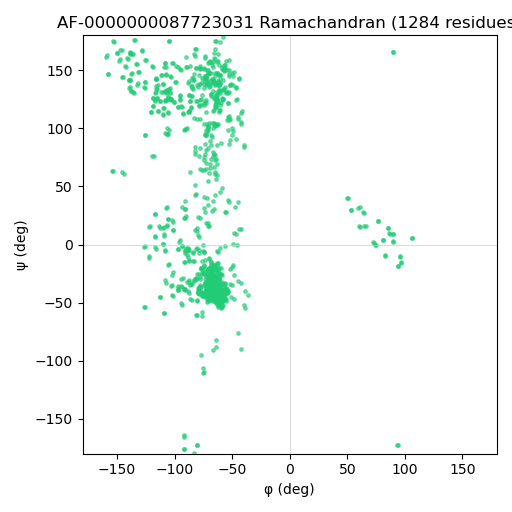 . GLU A 1 317 ? -10.391 5.438 -39.125 1 42.31 317 GLU A CA 1
ATOM 2373 C C . GLU A 1 317 ? -11.508 5.473 -38.062 1 42.31 317 GLU A C 1
ATOM 2375 O O . GLU A 1 317 ? -12.547 6.105 -38.281 1 42.31 317 GLU A O 1
ATOM 2380 N N . GLN A 1 318 ? -11.32 4.738 -37 1 36.81 318 GLN A N 1
ATOM 2381 C CA . GLN A 1 318 ? -12.391 4.727 -36 1 36.81 318 GLN A CA 1
ATOM 2382 C C . GLN A 1 318 ? -12.43 6.035 -35.219 1 36.81 318 GLN A C 1
ATOM 2384 O O . GLN A 1 318 ? -13.484 6.449 -34.75 1 36.81 318 GLN A O 1
ATOM 2389 N N . GLY A 1 319 ? -11.328 6.637 -34.969 1 35.25 319 GLY A N 1
ATOM 2390 C CA . GLY A 1 319 ? -11.359 7.996 -34.469 1 35.25 319 GLY A CA 1
ATOM 2391 C C . GLY A 1 319 ? -12.227 8.93 -35.281 1 35.25 319 GLY A C 1
ATOM 2392 O O . GLY A 1 319 ? -12.797 9.883 -34.75 1 35.25 319 GLY A O 1
ATOM 2393 N N . GLU A 1 320 ? -12.172 8.602 -36.562 1 41.66 320 GLU A N 1
ATOM 2394 C CA . GLU A 1 320 ? -13.039 9.43 -37.406 1 41.66 320 GLU A CA 1
ATOM 2395 C C . GLU A 1 320 ? -14.508 9.094 -37.156 1 41.66 320 GLU A C 1
ATOM 2397 O O . GLU A 1 320 ? -15.367 9.977 -37.25 1 41.66 320 GLU A O 1
ATOM 2402 N N . ARG A 1 321 ? -14.766 7.809 -36.875 1 40.56 321 ARG A N 1
ATOM 2403 C CA . ARG A 1 321 ? -16.172 7.406 -36.75 1 40.56 321 ARG A CA 1
ATOM 2404 C C . ARG A 1 321 ? -16.75 7.848 -35.438 1 40.56 321 ARG A C 1
ATOM 2406 O O . ARG A 1 321 ? -17.906 8.25 -35.344 1 40.56 321 ARG A O 1
ATOM 2413 N N . THR A 1 322 ? -15.992 7.656 -34.344 1 32.78 322 THR A N 1
ATOM 2414 C CA . THR A 1 322 ? -16.531 8.039 -33.031 1 32.78 322 THR A CA 1
ATOM 2415 C C . THR A 1 322 ? -16.734 9.547 -32.969 1 32.78 322 THR A C 1
ATOM 2417 O O . THR A 1 322 ? -17.609 10.016 -32.219 1 32.78 322 THR A O 1
ATOM 2420 N N . LYS A 1 323 ? -15.93 10.383 -33.688 1 38.72 323 LYS A N 1
ATOM 2421 C CA . LYS A 1 323 ? -16.234 11.812 -33.812 1 38.72 323 LYS A CA 1
ATOM 2422 C C . LYS A 1 323 ? -17.594 12.023 -34.5 1 38.72 323 LYS A C 1
ATOM 2424 O O . LYS A 1 323 ? -18.266 13.023 -34.219 1 38.72 323 LYS A O 1
ATOM 2429 N N . ARG A 1 324 ? -17.938 11.031 -35.406 1 39.31 324 ARG A N 1
ATOM 2430 C CA . ARG A 1 324 ? -19.219 11.195 -36.062 1 39.31 324 ARG A CA 1
ATOM 2431 C C . ARG A 1 324 ? -20.375 10.789 -35.1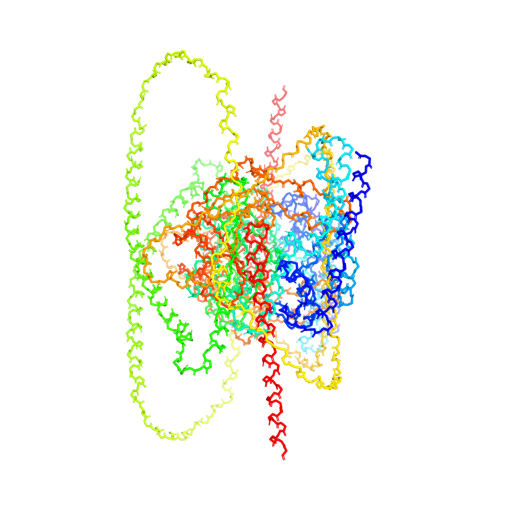56 1 39.31 324 ARG A C 1
ATOM 2433 O O . ARG A 1 324 ? -21.438 11.422 -35.156 1 39.31 324 ARG A O 1
ATOM 2440 N N . ALA A 1 325 ? -20.141 9.688 -34.312 1 37.69 325 ALA A N 1
ATOM 2441 C CA . ALA A 1 325 ? -21.266 9.188 -33.531 1 37.69 325 ALA A CA 1
ATOM 2442 C C . ALA A 1 325 ? -21.562 10.133 -32.375 1 37.69 325 ALA A C 1
ATOM 2444 O O . ALA A 1 325 ? -22.734 10.289 -31.984 1 37.69 325 ALA A O 1
ATOM 2445 N N . SER A 1 326 ? -20.484 10.75 -31.797 1 33.69 326 SER A N 1
ATOM 2446 C CA . SER A 1 326 ? -20.766 11.703 -30.734 1 33.69 326 SER A CA 1
ATOM 2447 C C . SER A 1 326 ? -21.562 12.891 -31.25 1 33.69 326 SER A C 1
ATOM 2449 O O . SER A 1 326 ? -22.359 13.492 -30.516 1 33.69 326 SER A O 1
ATOM 2451 N N . ARG A 1 327 ? -21.297 13.227 -32.531 1 39.16 327 ARG A N 1
ATOM 2452 C CA . ARG A 1 327 ? -22.094 14.312 -33.094 1 39.16 327 ARG A CA 1
ATOM 2453 C C . ARG A 1 327 ? -23.547 13.906 -33.281 1 39.16 327 ARG A C 1
ATOM 2455 O O . ARG A 1 327 ? -24.453 14.734 -33.125 1 39.16 327 ARG A O 1
ATOM 2462 N N . GLN A 1 328 ? -23.641 12.562 -33.625 1 36.44 328 GLN A N 1
ATOM 2463 C CA . GLN A 1 328 ? -25.016 12.133 -33.844 1 36.44 328 GLN A CA 1
ATOM 2464 C C . GLN A 1 328 ? -25.797 12.016 -32.562 1 36.44 328 GLN A C 1
ATOM 2466 O O . GLN A 1 328 ? -26.984 12.359 -32.5 1 36.44 328 GLN A O 1
ATOM 2471 N N . GLN A 1 329 ? -25.109 11.508 -31.484 1 36.34 329 GLN A N 1
ATOM 2472 C CA . GLN A 1 329 ? -25.875 11.359 -30.234 1 36.34 329 GLN A CA 1
ATOM 2473 C C . GLN A 1 329 ? -26.219 12.719 -29.641 1 36.34 329 GLN A C 1
ATOM 2475 O O . GLN A 1 329 ? -27.25 12.867 -28.984 1 36.34 329 GLN A O 1
ATOM 2480 N N . GLN A 1 330 ? -25.312 13.727 -29.906 1 37.47 330 GLN A N 1
ATOM 2481 C CA . GLN A 1 330 ? -25.688 15.062 -29.438 1 37.47 330 GLN A CA 1
ATOM 2482 C C . GLN A 1 330 ? -26.938 15.555 -30.156 1 37.47 330 GLN A C 1
ATOM 2484 O O . GLN A 1 330 ? -27.781 16.234 -29.562 1 37.47 330 GLN A O 1
ATOM 2489 N N . GLN A 1 331 ? -26.984 15.109 -31.438 1 38.72 331 GLN A N 1
ATOM 2490 C CA . GLN A 1 331 ? -28.141 15.562 -32.188 1 38.72 331 GLN A CA 1
ATOM 2491 C C . GLN A 1 331 ? -29.406 14.859 -31.734 1 38.72 331 GLN A C 1
ATOM 2493 O O . GLN A 1 331 ? -30.484 15.477 -31.656 1 38.72 331 GLN A O 1
ATOM 2498 N N . GLN A 1 332 ? -29.172 13.523 -31.453 1 39.25 332 GLN A N 1
ATOM 2499 C CA . GLN A 1 332 ? -30.391 12.781 -31.109 1 39.25 332 GLN A CA 1
ATOM 2500 C C . GLN A 1 332 ? -30.906 13.164 -29.719 1 39.25 332 GLN A C 1
ATOM 2502 O O . GLN A 1 332 ? -32.094 13.133 -29.469 1 39.25 332 GLN A O 1
ATOM 2507 N N . GLN A 1 333 ? -29.906 13.453 -28.797 1 38.53 333 GLN A N 1
ATOM 2508 C CA . GLN A 1 333 ? -30.406 13.812 -27.469 1 38.53 333 GLN A CA 1
ATOM 2509 C C . GLN A 1 333 ? -31.156 15.133 -27.5 1 38.53 333 GLN A C 1
ATOM 2511 O O . GLN A 1 333 ? -32 15.391 -26.641 1 38.53 333 GLN A O 1
ATOM 2516 N N . GLN A 1 334 ? -30.672 16.016 -28.453 1 38.41 334 GLN A N 1
ATOM 2517 C CA . GLN A 1 334 ? -31.406 17.266 -28.594 1 38.41 334 GLN A CA 1
ATOM 2518 C C . GLN A 1 334 ? -32.844 17 -29.047 1 38.41 334 GLN A C 1
ATOM 2520 O O . GLN A 1 334 ? -33.75 17.734 -28.672 1 38.41 334 GLN A O 1
ATOM 2525 N N . GLN A 1 335 ? -32.844 15.984 -30.016 1 37.09 335 GLN A N 1
ATOM 2526 C CA . GLN A 1 335 ? -34.156 15.766 -30.594 1 37.09 335 GLN A CA 1
ATOM 2527 C C . GLN A 1 335 ? -35.125 15.148 -29.578 1 37.09 335 GLN A C 1
ATOM 2529 O O . GLN A 1 335 ? -36.312 15.484 -29.531 1 37.09 335 GLN A O 1
ATOM 2534 N N . GLN A 1 336 ? -34.469 14.156 -28.828 1 35.59 336 GLN A N 1
ATOM 2535 C CA . GLN A 1 336 ? -35.406 13.43 -27.953 1 35.59 336 GLN A CA 1
ATOM 2536 C C . GLN A 1 336 ? -35.938 14.328 -26.844 1 35.59 336 GLN A C 1
ATOM 2538 O O . GLN A 1 336 ? -36.938 14.031 -26.234 1 35.59 336 GLN A O 1
ATOM 2543 N N . GLU A 1 337 ? -35 15.352 -26.453 1 37.47 337 GLU A N 1
ATOM 2544 C CA . GLU A 1 337 ? -35.531 16.219 -25.422 1 37.47 337 GLU A CA 1
ATOM 2545 C C . GLU A 1 337 ? -36.75 16.969 -25.906 1 37.47 337 GLU A C 1
ATOM 2547 O O . GLU A 1 337 ? -37.594 17.359 -25.094 1 37.47 337 GLU A O 1
ATOM 2552 N N . GLN A 1 338 ? -36.594 17.328 -27.25 1 32.97 338 GLN A N 1
ATOM 2553 C CA . GLN A 1 338 ? -37.719 18.094 -27.766 1 32.97 338 GLN A CA 1
ATOM 2554 C C . GLN A 1 338 ? -39 17.266 -27.734 1 32.97 338 GLN A C 1
ATOM 2556 O O . GLN A 1 338 ? -40.094 17.812 -27.562 1 32.97 338 GLN A O 1
ATOM 2561 N N . GLU A 1 339 ? -38.688 15.961 -28.266 1 33.75 339 GLU A N 1
ATOM 2562 C CA . GLU A 1 339 ? -39.906 15.219 -28.547 1 33.75 339 GLU A CA 1
ATOM 2563 C C . GLU A 1 339 ? -40.625 14.852 -27.25 1 33.75 339 GLU A C 1
ATOM 2565 O O . GLU A 1 339 ? -41.75 14.367 -27.266 1 33.75 339 GLU A O 1
ATOM 2570 N N . ARG A 1 340 ? -39.75 14.758 -26.141 1 33.22 340 ARG A N 1
ATOM 2571 C CA . ARG A 1 340 ? -40.438 14.297 -24.922 1 33.22 340 ARG A CA 1
ATOM 2572 C C . ARG A 1 340 ? -41.531 15.266 -24.516 1 33.22 340 ARG A C 1
ATOM 2574 O O . ARG A 1 340 ? -42.188 15.062 -23.484 1 33.22 340 ARG A O 1
ATOM 2581 N N . GLN A 1 341 ? -41.281 16.578 -25.125 1 28.72 341 GLN A N 1
ATOM 2582 C CA . GLN A 1 341 ? -42.312 17.469 -24.625 1 28.72 341 GLN A CA 1
ATOM 2583 C C . GLN A 1 341 ? -43.719 16.938 -24.969 1 28.72 341 GLN A C 1
ATOM 2585 O O . GLN A 1 341 ? -44.688 17.219 -24.25 1 28.72 341 GLN A O 1
ATOM 2590 N N . GLN A 1 342 ? -43.75 16.531 -26.312 1 25.75 342 GLN A N 1
ATOM 2591 C CA . GLN A 1 342 ? -45.125 16.672 -26.797 1 25.75 342 GLN A CA 1
ATOM 2592 C C . GLN A 1 342 ? -46 15.539 -26.281 1 25.75 342 GLN A C 1
ATOM 2594 O O . GLN A 1 342 ? -47.219 15.727 -26.078 1 25.75 342 GLN A O 1
ATOM 2599 N N . GLN A 1 343 ? -45.625 14.234 -26.578 1 25.86 343 GLN A N 1
ATOM 2600 C CA . GLN A 1 343 ? -46.688 13.305 -26.922 1 25.86 343 GLN A CA 1
ATOM 2601 C C . GLN A 1 343 ? -47.344 12.742 -25.672 1 25.86 343 GLN A C 1
ATOM 2603 O O . GLN A 1 343 ? -46.719 12.016 -24.891 1 25.86 343 GLN A O 1
ATOM 2608 N N . GLN A 1 344 ? -48.219 13.547 -25.031 1 24.92 344 GLN A N 1
ATOM 2609 C CA . GLN A 1 344 ? -49.062 13.234 -23.875 1 24.92 344 GLN A CA 1
ATOM 2610 C C . GLN A 1 344 ? -49.938 12.016 -24.156 1 24.92 344 GLN A C 1
ATOM 2612 O O . GLN A 1 344 ? -50.906 11.75 -23.422 1 24.92 344 GLN A O 1
ATOM 2617 N N . PRO A 1 345 ? -49.375 11.016 -25.141 1 26.44 345 PRO A N 1
ATOM 2618 C CA . PRO A 1 345 ? -50.5 10.297 -25.75 1 26.44 345 PRO A CA 1
ATOM 2619 C C . PRO A 1 345 ? -51.375 9.57 -24.719 1 26.44 345 PRO A C 1
ATOM 2621 O O . PRO A 1 345 ? -50.906 9.273 -23.609 1 26.44 345 PRO A O 1
ATOM 2624 N N . PRO A 1 346 ? -52.656 9.383 -25.062 1 25.47 346 PRO A N 1
ATOM 2625 C CA . PRO A 1 346 ? -53.906 9.094 -24.328 1 25.47 346 PRO A CA 1
ATOM 2626 C C . PRO A 1 346 ? -53.906 7.691 -23.719 1 25.47 346 PRO A C 1
ATOM 2628 O O . PRO A 1 346 ? -53.125 6.828 -24.141 1 25.47 346 PRO A O 1
ATOM 2631 N N . PRO A 1 347 ? -54.688 7.426 -22.703 1 24.72 347 PRO A N 1
ATOM 2632 C CA . PRO A 1 347 ? -54.844 6.375 -21.688 1 24.72 347 PRO A CA 1
ATOM 2633 C C . PRO A 1 347 ? -55.219 5.027 -22.297 1 24.72 347 PRO A C 1
ATOM 2635 O O . PRO A 1 347 ? -56.312 4.887 -22.859 1 24.72 347 PRO A O 1
ATOM 2638 N N . ARG A 1 348 ? -54.312 4.52 -23.297 1 23.12 348 ARG A N 1
ATOM 2639 C CA . ARG A 1 348 ? -54.844 3.459 -24.141 1 23.12 348 ARG A CA 1
ATOM 2640 C C . ARG A 1 348 ? -55.438 2.326 -23.297 1 23.12 348 ARG A C 1
ATOM 2642 O O . ARG A 1 348 ? -54.875 1.984 -22.25 1 23.12 348 ARG A O 1
ATOM 2649 N N . PRO A 1 349 ? -56.594 1.807 -23.703 1 24.16 349 PRO A N 1
ATOM 2650 C CA . PRO A 1 349 ? -57.625 0.988 -23.016 1 24.16 349 PRO A CA 1
ATOM 2651 C C . PRO A 1 349 ? -57.125 -0.421 -22.719 1 24.16 349 PRO A C 1
ATOM 2653 O O . PRO A 1 349 ? -56.156 -0.893 -23.328 1 24.16 349 PRO A O 1
ATOM 2656 N N . PRO A 1 350 ? -57.562 -1.066 -21.609 1 24.89 350 PRO A N 1
ATOM 2657 C CA . PRO A 1 350 ? -57.125 -2.223 -20.812 1 24.89 350 PRO A CA 1
ATOM 2658 C C . PRO A 1 350 ? -57.188 -3.533 -21.594 1 24.89 350 PRO A C 1
ATOM 2660 O O . PRO A 1 350 ? -58.25 -3.893 -22.109 1 24.89 350 PRO A O 1
ATOM 2663 N N . PRO A 1 351 ? -56.156 -3.74 -22.609 1 24.48 351 PRO A N 1
ATOM 2664 C CA . PRO A 1 351 ? -56.406 -4.781 -23.625 1 24.48 351 PRO A CA 1
ATOM 2665 C C . PRO A 1 351 ? -56.844 -6.105 -23 1 24.48 351 PRO A C 1
ATOM 2667 O O . PRO A 1 351 ? -56.531 -6.383 -21.844 1 24.48 351 PRO A O 1
ATOM 2670 N N . PRO A 1 352 ? -57.719 -6.789 -23.703 1 22.69 352 PRO A N 1
ATOM 2671 C CA . PRO A 1 352 ? -58.594 -7.906 -23.359 1 22.69 352 PRO A CA 1
ATOM 2672 C C . PRO A 1 352 ? -57.812 -9.148 -22.922 1 22.69 352 PRO A C 1
ATOM 2674 O O . PRO A 1 352 ? -56.656 -9.297 -23.234 1 22.69 352 PRO A O 1
ATOM 2677 N N . GLN A 1 353 ? -58.406 -10 -22.125 1 21.95 353 GLN A N 1
ATOM 2678 C CA . GLN A 1 353 ? -58.188 -11.094 -21.172 1 21.95 353 GLN A CA 1
ATOM 2679 C C . GLN A 1 353 ? -57.719 -12.359 -21.891 1 21.95 353 GLN A C 1
ATOM 2681 O O . GLN A 1 353 ? -57.812 -13.461 -21.328 1 21.95 353 GLN A O 1
ATOM 2686 N N . GLN A 1 354 ? -56.875 -12.156 -23.047 1 21 354 GLN A N 1
ATOM 2687 C CA . GLN A 1 354 ? -56.906 -13.367 -23.875 1 21 354 GLN A CA 1
ATOM 2688 C C . GLN A 1 354 ? -56.438 -14.57 -23.078 1 21 354 GLN A C 1
ATOM 2690 O O . GLN A 1 354 ? -55.531 -14.453 -22.25 1 21 354 GLN A O 1
ATOM 2695 N N . GLN A 1 355 ? -57.156 -15.648 -23.156 1 22.64 355 GLN A N 1
ATOM 2696 C CA . GLN A 1 355 ? -57.344 -16.969 -22.547 1 22.64 355 GLN A CA 1
ATOM 2697 C C . GLN A 1 355 ? -56.125 -17.844 -22.812 1 22.64 355 GLN A C 1
ATOM 2699 O O . GLN A 1 355 ? -55.781 -18.094 -23.969 1 22.64 355 GLN A O 1
ATOM 2704 N N . GLN A 1 356 ? -55.031 -17.562 -22.062 1 23.22 356 GLN A N 1
ATOM 2705 C CA . GLN A 1 356 ? -53.781 -18.234 -22.359 1 23.22 356 GLN A CA 1
ATOM 2706 C C . GLN A 1 356 ? -53.938 -19.75 -22.375 1 23.22 356 GLN A C 1
ATOM 2708 O O . GLN A 1 356 ? -54.594 -20.312 -21.5 1 23.22 356 GLN A O 1
ATOM 2713 N N . PRO A 1 357 ? -53.844 -20.297 -23.562 1 27.92 357 PRO A N 1
ATOM 2714 C CA . PRO A 1 357 ? -54.094 -21.719 -23.828 1 27.92 357 PRO A CA 1
ATOM 2715 C C . PRO A 1 357 ? -53.344 -22.641 -22.891 1 27.92 357 PRO A C 1
ATOM 2717 O O . PRO A 1 357 ? -52.312 -22.25 -22.312 1 27.92 357 PRO A O 1
ATOM 2720 N N . PRO A 1 358 ? -53.938 -23.812 -22.578 1 26.39 358 PRO A N 1
ATOM 2721 C CA . PRO A 1 358 ? -53.656 -24.781 -21.5 1 26.39 358 PRO A CA 1
ATOM 2722 C C . PRO A 1 358 ? -52.281 -25.406 -21.609 1 26.39 358 PRO A C 1
ATOM 2724 O O . PRO A 1 358 ? -51.719 -25.484 -22.703 1 26.39 358 PRO A O 1
ATOM 2727 N N . PRO A 1 359 ? -51.438 -25.375 -20.516 1 27.59 359 PRO A N 1
ATOM 2728 C CA . PRO A 1 359 ? -50.031 -25.719 -20.422 1 27.59 359 PRO A CA 1
ATOM 2729 C C . PRO A 1 359 ? -49.719 -27.125 -20.938 1 27.59 359 PRO A C 1
ATOM 2731 O O . PRO A 1 359 ? -50.531 -28.031 -20.781 1 27.59 359 PRO A O 1
ATOM 2734 N N . PRO A 1 360 ? -49.062 -27.234 -22.141 1 28.48 360 PRO A N 1
ATOM 2735 C CA . PRO A 1 360 ? -48.844 -28.531 -22.797 1 28.48 360 PRO A CA 1
ATOM 2736 C C . PRO A 1 360 ? -48.375 -29.609 -21.828 1 28.48 360 PRO A C 1
ATOM 2738 O O . PRO A 1 360 ? -47.844 -29.281 -20.766 1 28.48 360 PRO A O 1
ATOM 2741 N N . SER A 1 361 ? -48.812 -30.859 -21.969 1 24.48 361 SER A N 1
ATOM 2742 C CA . SER A 1 361 ? -48.844 -32.094 -21.188 1 24.48 361 SER A CA 1
ATOM 2743 C C . SER A 1 361 ? -47.438 -32.531 -20.797 1 24.48 361 SER A C 1
ATOM 2745 O O . SER A 1 361 ? -46.469 -32.219 -21.469 1 24.48 361 SER A O 1
ATOM 2747 N N . GLU A 1 362 ? -47.188 -33.094 -19.5 1 26.27 362 GLU A N 1
ATOM 2748 C CA . GLU A 1 362 ? -46.094 -33.469 -18.609 1 26.27 362 GLU A CA 1
ATOM 2749 C C . GLU A 1 362 ? -45.125 -34.406 -19.297 1 26.27 362 GLU A C 1
ATOM 2751 O O . GLU A 1 362 ? -43.969 -34.469 -18.922 1 26.27 362 GLU A O 1
ATOM 2756 N N . GLN A 1 363 ? -45.625 -35.375 -20.125 1 26.17 363 GLN A N 1
ATOM 2757 C CA . GLN A 1 363 ? -44.938 -36.625 -20.438 1 26.17 363 GLN A CA 1
ATOM 2758 C C . GLN A 1 363 ? -43.688 -36.344 -21.297 1 26.17 363 GLN A C 1
ATOM 2760 O O . GLN A 1 363 ? -42.688 -37.062 -21.203 1 26.17 363 GLN A O 1
ATOM 2765 N N . GLN A 1 364 ? -43.844 -35.469 -22.391 1 25.45 364 GLN A N 1
ATOM 2766 C CA . GLN A 1 364 ? -42.781 -35.406 -23.406 1 25.45 364 GLN A CA 1
ATOM 2767 C C . GLN A 1 364 ? -41.531 -34.75 -22.844 1 25.45 364 GLN A C 1
ATOM 2769 O O . GLN A 1 364 ? -40.5 -34.656 -23.516 1 25.45 364 GLN A O 1
ATOM 2774 N N . GLN A 1 365 ? -41.688 -33.875 -21.781 1 25.58 365 GLN A N 1
ATOM 2775 C CA . GLN A 1 365 ? -40.5 -33.125 -21.359 1 25.58 365 GLN A CA 1
ATOM 2776 C C . GLN A 1 365 ? -39.469 -34.031 -20.719 1 25.58 365 GLN A C 1
ATOM 2778 O O . GLN A 1 365 ? -38.344 -33.625 -20.469 1 25.58 365 GLN A O 1
ATOM 2783 N N . GLN A 1 366 ? -39.875 -35.188 -20.203 1 24.38 366 GLN A N 1
ATOM 2784 C CA . GLN A 1 366 ? -38.938 -36 -19.406 1 24.38 366 GLN A CA 1
ATOM 2785 C C . GLN A 1 366 ? -37.875 -36.594 -20.281 1 24.38 366 GLN A C 1
ATOM 2787 O O . GLN A 1 366 ? -36.781 -36.969 -19.797 1 24.38 366 GLN A O 1
ATOM 2792 N N . GLN A 1 367 ? -38.188 -37.094 -21.547 1 24.86 367 GLN A N 1
ATOM 2793 C CA . GLN A 1 367 ? -37.25 -37.906 -22.344 1 24.86 367 GLN A CA 1
ATOM 2794 C C . GLN A 1 367 ? -36.062 -37.062 -22.797 1 24.86 367 GLN A C 1
ATOM 2796 O O . GLN A 1 367 ? -35 -37.594 -23.094 1 24.86 367 GLN A O 1
ATOM 2801 N N . GLN A 1 368 ? -36.312 -35.812 -23.219 1 24.58 368 GLN A N 1
ATOM 2802 C CA . GLN A 1 368 ? -35.25 -35.062 -23.859 1 24.58 368 GLN A CA 1
ATOM 2803 C C . GLN A 1 368 ? -34.156 -34.719 -22.859 1 24.58 368 GLN A C 1
ATOM 2805 O O . GLN A 1 368 ? -33.094 -34.188 -23.25 1 24.58 368 GLN A O 1
ATOM 2810 N N . GLU A 1 369 ? -34.469 -34.688 -21.625 1 26.44 369 GLU A N 1
ATOM 2811 C CA . GLU A 1 369 ? -33.469 -34.188 -20.688 1 26.44 369 GLU A CA 1
ATOM 2812 C C . GLU A 1 369 ? -32.344 -35.188 -20.484 1 26.44 369 GLU A C 1
ATOM 2814 O O . GLU A 1 369 ? -31.375 -34.875 -19.766 1 26.44 369 GLU A O 1
ATOM 2819 N N . ARG A 1 370 ? -32.5 -36.5 -20.766 1 26.25 370 ARG A N 1
ATOM 2820 C CA . ARG A 1 370 ? -31.547 -37.531 -20.438 1 26.25 370 ARG A CA 1
ATOM 2821 C C . ARG A 1 370 ? -30.312 -37.469 -21.328 1 26.25 370 ARG A C 1
ATOM 2823 O O . ARG A 1 370 ? -29.406 -38.281 -21.219 1 26.25 370 ARG A O 1
ATOM 2830 N N . GLU A 1 371 ? -30.484 -36.938 -22.562 1 23.23 371 GLU A N 1
ATOM 2831 C CA . GLU A 1 371 ? -29.453 -37.281 -23.531 1 23.23 371 GLU A CA 1
ATOM 2832 C C . GLU A 1 371 ? -28.094 -36.719 -23.109 1 23.23 371 GLU A C 1
ATOM 2834 O O . GLU A 1 371 ? -27.094 -37.438 -23.125 1 23.23 371 GLU A O 1
ATOM 2839 N N . GLN A 1 372 ? -27.688 -35.469 -23.453 1 22.5 372 GLN A N 1
ATOM 2840 C CA . GLN A 1 372 ? -26.391 -35.062 -23.984 1 22.5 372 GLN A CA 1
ATOM 2841 C C . GLN A 1 372 ? -25.438 -34.688 -22.859 1 22.5 372 GLN A C 1
ATOM 2843 O O . GLN A 1 372 ? -25.297 -33.531 -22.5 1 22.5 372 GLN A O 1
ATOM 2848 N N . VAL A 1 373 ? -25.516 -35.219 -21.766 1 24.86 373 VAL A N 1
ATOM 2849 C CA . VAL A 1 373 ? -24.453 -34.719 -20.891 1 24.86 373 VAL A CA 1
ATOM 2850 C C . VAL A 1 373 ? -23.094 -35.156 -21.438 1 24.86 373 VAL A C 1
ATOM 2852 O O . VAL A 1 373 ? -22.719 -36.312 -21.359 1 24.86 373 VAL A O 1
ATOM 2855 N N . ARG A 1 374 ? -22.609 -34.688 -22.609 1 27.27 374 ARG A N 1
ATOM 2856 C CA . ARG A 1 374 ? -21.312 -34.844 -23.25 1 27.27 374 ARG A CA 1
ATOM 2857 C C . ARG A 1 374 ? -20.172 -34.531 -22.297 1 27.27 374 ARG A C 1
ATOM 2859 O O . ARG A 1 374 ? -20.109 -33.438 -21.734 1 27.27 374 ARG A O 1
ATOM 2866 N N . LEU A 1 375 ? -19.562 -35.438 -21.688 1 25.92 375 LEU A N 1
ATOM 2867 C CA . LEU A 1 375 ? -18.359 -35.375 -20.875 1 25.92 375 LEU A CA 1
ATOM 2868 C C . LEU A 1 375 ? -17.297 -34.531 -21.547 1 25.92 375 LEU A C 1
ATOM 2870 O O . LEU A 1 375 ? -17.062 -34.625 -22.75 1 25.92 375 LEU A O 1
ATOM 2874 N N . TRP A 1 376 ? -16.938 -33.375 -21.156 1 28.48 376 TRP A N 1
ATOM 2875 C CA . TRP A 1 376 ? -15.984 -32.344 -21.594 1 28.48 376 TRP A CA 1
ATOM 2876 C C . TRP A 1 376 ? -14.586 -32.938 -21.734 1 28.48 376 TRP A C 1
ATOM 2878 O O . TRP A 1 376 ? -13.859 -33.062 -20.734 1 28.48 376 TRP A O 1
ATOM 2888 N N . SER A 1 377 ? -14.297 -34.25 -22.25 1 28.95 377 SER A N 1
ATOM 2889 C CA . SER A 1 377 ? -12.961 -34.812 -22.406 1 28.95 377 SER A CA 1
ATOM 2890 C C . SER A 1 377 ? -12.156 -34.062 -23.453 1 28.95 377 SER A C 1
ATOM 2892 O O . SER A 1 377 ? -12.688 -33.688 -24.5 1 28.95 377 SER A O 1
ATOM 2894 N N . ARG A 1 378 ? -11.062 -33.375 -23.172 1 39.41 378 ARG A N 1
ATOM 2895 C CA . ARG A 1 378 ? -10.148 -32.844 -24.172 1 39.41 378 ARG A CA 1
ATOM 2896 C C . ARG A 1 378 ? -9.5 -33.938 -24.984 1 39.41 378 ARG A C 1
ATOM 2898 O O . ARG A 1 378 ? -9.242 -35.031 -24.469 1 39.41 378 ARG A O 1
ATOM 2905 N N . SER A 1 379 ? -9.531 -34.031 -26.297 1 38.06 379 SER A N 1
ATOM 2906 C CA . SER A 1 379 ? -8.922 -34.938 -27.266 1 38.06 379 SER A CA 1
ATOM 2907 C C . SER A 1 379 ? -7.414 -35.031 -27.062 1 38.06 379 SER A C 1
ATOM 2909 O O . SER A 1 379 ? -6.809 -34.125 -26.469 1 38.06 379 SER A O 1
ATOM 2911 N N . ALA A 1 380 ? -6.719 -36.156 -27.375 1 41.66 380 ALA A N 1
ATOM 2912 C CA . ALA A 1 380 ? -5.289 -36.469 -27.359 1 41.66 380 ALA A CA 1
ATOM 2913 C C . ALA A 1 380 ? -4.473 -35.344 -28 1 41.66 380 ALA A C 1
ATOM 2915 O O . ALA A 1 380 ? -4.902 -34.75 -28.984 1 41.66 380 ALA A O 1
ATOM 2916 N N . SER A 1 381 ? -3.523 -34.781 -27.375 1 47.12 381 SER A N 1
ATOM 2917 C CA . SER A 1 381 ? -2.617 -33.75 -27.828 1 47.12 381 SER A CA 1
ATOM 2918 C C . SER A 1 381 ? -1.946 -34.125 -29.141 1 47.12 381 SER A C 1
ATOM 2920 O O . SER A 1 381 ? -1.261 -35.156 -29.219 1 47.12 381 SER A O 1
ATOM 2922 N N . PRO A 1 382 ? -2.266 -33.562 -30.266 1 44.69 382 PRO A N 1
ATOM 2923 C CA . PRO A 1 382 ? -1.615 -33.906 -31.531 1 44.69 382 PRO A CA 1
ATOM 2924 C C . PRO A 1 382 ? -0.098 -33.75 -31.484 1 44.69 382 PRO A C 1
ATOM 2926 O O . PRO A 1 382 ? 0.63 -34.5 -32.125 1 44.69 382 PRO A O 1
ATOM 2929 N N . LEU A 1 383 ? 0.305 -32.75 -30.812 1 45.53 383 LEU A N 1
ATOM 2930 C CA . LEU A 1 383 ? 1.743 -32.531 -30.734 1 45.53 383 LEU A CA 1
ATOM 2931 C C . LEU A 1 383 ? 2.443 -33.719 -30.062 1 45.53 383 LEU A C 1
ATOM 2933 O O . LEU A 1 383 ? 3.482 -34.156 -30.547 1 45.53 383 LEU A O 1
ATOM 2937 N N . LEU A 1 384 ? 1.802 -34.125 -29.047 1 49.97 384 LEU A N 1
ATOM 2938 C CA . LEU A 1 384 ? 2.414 -35.219 -28.312 1 49.97 384 LEU A CA 1
ATOM 2939 C C . LEU A 1 384 ? 2.367 -36.5 -29.141 1 49.97 384 LEU A C 1
ATOM 2941 O O . LEU A 1 384 ? 3.338 -37.281 -29.172 1 49.97 384 LEU A O 1
ATOM 2945 N N . ALA A 1 385 ? 1.267 -36.625 -29.844 1 47.94 385 ALA A N 1
ATOM 2946 C CA . ALA A 1 385 ? 1.145 -37.75 -30.719 1 47.94 385 ALA A CA 1
ATOM 2947 C C . ALA A 1 385 ? 2.191 -37.719 -31.828 1 47.94 385 ALA A C 1
ATOM 2949 O O . ALA A 1 385 ? 2.812 -38.75 -32.156 1 47.94 385 ALA A O 1
ATOM 2950 N N . ARG A 1 386 ? 2.381 -36.562 -32.281 1 46.97 386 ARG A N 1
ATOM 2951 C CA . ARG A 1 386 ? 3.344 -36.406 -33.375 1 46.97 386 ARG A CA 1
ATOM 2952 C C . ARG A 1 386 ? 4.766 -36.656 -32.875 1 46.97 386 ARG A C 1
ATOM 2954 O O . ARG A 1 386 ? 5.57 -37.281 -33.562 1 46.97 386 ARG A O 1
ATOM 2961 N N . PHE A 1 387 ? 5.012 -36.094 -31.766 1 46 387 PHE A N 1
ATOM 2962 C CA . PHE A 1 387 ? 6.363 -36.281 -31.234 1 46 387 PHE A CA 1
ATOM 2963 C C . PHE A 1 387 ? 6.629 -37.719 -30.875 1 46 387 PHE A C 1
ATOM 2965 O O . PHE A 1 387 ? 7.703 -38.25 -31.172 1 46 387 PHE A O 1
ATOM 2972 N N . LEU A 1 388 ? 5.637 -38.312 -30.281 1 48.06 388 LEU A N 1
ATOM 2973 C CA . LEU A 1 388 ? 5.777 -39.688 -29.859 1 48.06 388 LEU A CA 1
ATOM 2974 C C . LEU A 1 388 ? 5.785 -40.625 -31.047 1 48.06 388 LEU A C 1
ATOM 2976 O O . LEU A 1 388 ? 6.352 -41.719 -30.984 1 48.06 388 LEU A O 1
ATOM 2980 N N . SER A 1 389 ? 5.098 -40.25 -31.984 1 43 389 SER A N 1
ATOM 2981 C CA . SER A 1 389 ? 5.086 -41.125 -33.156 1 43 389 SER A CA 1
ATOM 2982 C C . SER A 1 389 ? 6.445 -41.125 -33.844 1 43 389 SER A C 1
ATOM 2984 O O . SER A 1 389 ? 6.746 -42.031 -34.625 1 43 389 SER A O 1
ATOM 2986 N N . ARG A 1 390 ? 7.219 -40.062 -33.688 1 40.81 390 ARG A N 1
ATOM 2987 C CA . ARG A 1 390 ? 8.484 -40 -34.406 1 40.81 390 ARG A CA 1
ATOM 2988 C C . ARG A 1 390 ? 9.57 -40.781 -33.688 1 40.81 390 ARG A C 1
ATOM 2990 O O . ARG A 1 390 ? 10.695 -40.906 -34.188 1 40.81 390 ARG A O 1
ATOM 2997 N N . THR A 1 391 ? 9.5 -40.906 -32.406 1 32.72 391 THR A N 1
ATOM 2998 C CA . THR A 1 391 ? 10.609 -41.562 -31.688 1 32.72 391 THR A CA 1
ATOM 2999 C C . THR A 1 391 ? 10.711 -43.031 -32.062 1 32.72 391 THR A C 1
ATOM 3001 O O . THR A 1 391 ? 9.734 -43.781 -31.938 1 32.72 391 THR A O 1
ATOM 3004 N N . PRO A 1 392 ? 11.727 -43.375 -32.906 1 28.27 392 PRO A N 1
ATOM 3005 C CA . PRO A 1 392 ? 11.969 -44.75 -33.312 1 28.27 392 PRO A CA 1
ATOM 3006 C C . PRO A 1 392 ? 12.055 -45.719 -32.125 1 28.27 392 PRO A C 1
ATOM 3008 O O . PRO A 1 392 ? 12.352 -45.312 -31.016 1 28.27 392 PRO A O 1
ATOM 3011 N N . SER A 1 393 ? 11.461 -46.844 -32.281 1 25.27 393 SER A N 1
ATOM 3012 C CA . SER A 1 393 ? 11.461 -48.031 -31.438 1 25.27 393 SER A CA 1
ATOM 3013 C C . SER A 1 393 ? 12.867 -48.406 -30.984 1 25.27 393 SER A C 1
ATOM 3015 O O . SER A 1 393 ? 13.836 -48.156 -31.703 1 25.27 393 SER A O 1
ATOM 3017 N N . PRO A 1 394 ? 13.062 -48.75 -29.672 1 25.7 394 PRO A N 1
ATOM 3018 C CA . PRO A 1 394 ? 14.266 -49.156 -28.953 1 25.7 394 PRO A CA 1
ATOM 3019 C C . PRO A 1 394 ? 15.141 -50.125 -29.734 1 25.7 394 PRO A C 1
ATOM 3021 O O . PRO A 1 394 ? 14.617 -51 -30.438 1 25.7 394 PRO A O 1
ATOM 3024 N N . ILE A 1 395 ? 16.25 -49.562 -30.234 1 21.12 395 ILE A N 1
ATOM 3025 C CA . ILE A 1 395 ? 17.328 -50.375 -30.781 1 21.12 395 ILE A CA 1
ATOM 3026 C C . ILE A 1 395 ? 17.734 -51.438 -29.766 1 21.12 395 ILE A C 1
ATOM 3028 O O . ILE A 1 395 ? 17.828 -51.125 -28.562 1 21.12 395 ILE A O 1
ATOM 3032 N N . PRO A 1 396 ? 17.969 -52.656 -30.156 1 21.48 396 PRO A N 1
ATOM 3033 C CA . PRO A 1 396 ? 18.172 -53.875 -29.375 1 21.48 396 PRO A CA 1
ATOM 3034 C C . PRO A 1 396 ? 19.453 -53.844 -28.547 1 21.48 396 PRO A C 1
ATOM 3036 O O . PRO A 1 396 ? 19.484 -54.312 -27.422 1 21.48 396 PRO A O 1
ATOM 3039 N N . GLY A 1 397 ? 20.688 -53.469 -29.094 1 19.3 397 GLY A N 1
ATOM 3040 C CA . GLY A 1 397 ? 21.812 -54.344 -28.828 1 19.3 397 GLY A CA 1
ATOM 3041 C C . GLY A 1 397 ? 22.469 -54.094 -27.484 1 19.3 397 GLY A C 1
ATOM 3042 O O . GLY A 1 397 ? 22.266 -53.031 -26.875 1 19.3 397 GLY A O 1
ATOM 3043 N N . GLY A 1 398 ? 23.062 -55.188 -26.703 1 18.58 398 GLY A N 1
ATOM 3044 C CA . GLY A 1 398 ? 23.531 -55.75 -25.438 1 18.58 398 GLY A CA 1
ATOM 3045 C C . GLY A 1 398 ? 24.891 -55.219 -25.031 1 18.58 398 GLY A C 1
ATOM 3046 O O . GLY A 1 398 ? 25.531 -55.781 -24.141 1 18.58 398 GLY A O 1
ATOM 3047 N N . HIS A 1 399 ? 25.391 -53.969 -25.516 1 19.41 399 HIS A N 1
ATOM 3048 C CA . HIS A 1 399 ? 26.812 -54.094 -25.203 1 19.41 399 HIS A CA 1
ATOM 3049 C C . HIS A 1 399 ? 27.062 -53.875 -23.719 1 19.41 399 HIS A C 1
ATOM 3051 O O . HIS A 1 399 ? 26.391 -53.062 -23.078 1 19.41 399 HIS A O 1
ATOM 3057 N N . SER A 1 400 ? 27.797 -54.781 -22.953 1 17.66 400 SER A N 1
ATOM 3058 C CA . SER A 1 400 ? 28.203 -55.188 -21.609 1 17.66 400 SER A CA 1
ATOM 3059 C C . SER A 1 400 ? 29.25 -54.219 -21.047 1 17.66 400 SER A C 1
ATOM 3061 O O . SER A 1 400 ? 29.891 -54.5 -20.031 1 17.66 400 SER A O 1
ATOM 3063 N N . SER A 1 401 ? 29.188 -52.938 -21.438 1 18.3 401 SER A N 1
ATOM 3064 C CA . SER A 1 401 ? 30.484 -52.406 -20.969 1 18.3 401 SER A CA 1
ATOM 3065 C C . SER A 1 401 ? 30.5 -52.281 -19.453 1 18.3 401 SER A C 1
ATOM 3067 O O . SER A 1 401 ? 29.469 -52.062 -18.812 1 18.3 401 SER A O 1
ATOM 3069 N N . ARG A 1 402 ? 31.781 -52.531 -18.859 1 18.97 402 ARG A N 1
ATOM 3070 C CA . ARG A 1 402 ? 32.344 -52.781 -17.531 1 18.97 402 ARG A CA 1
ATOM 3071 C C . ARG A 1 402 ? 32.344 -51.531 -16.688 1 18.97 402 ARG A C 1
ATOM 3073 O O . ARG A 1 402 ? 32.531 -50.406 -17.203 1 18.97 402 ARG A O 1
ATOM 3080 N N . PRO A 1 403 ? 32.031 -51.594 -15.336 1 16.64 403 PRO A N 1
ATOM 3081 C CA . PRO A 1 403 ? 31.641 -50.781 -14.18 1 16.64 403 PRO A CA 1
ATOM 3082 C C . PRO A 1 403 ? 32.812 -49.969 -13.633 1 16.64 403 PRO A C 1
ATOM 3084 O O . PRO A 1 403 ? 33.812 -50.531 -13.172 1 16.64 403 PRO A O 1
ATOM 3087 N N . ARG A 1 404 ? 33.375 -49 -14.438 1 16.75 404 ARG A N 1
ATOM 3088 C CA . ARG A 1 404 ? 34.531 -48.469 -13.695 1 16.75 404 ARG A CA 1
ATOM 3089 C C . ARG A 1 404 ? 34.062 -47.812 -12.398 1 16.75 404 ARG A C 1
ATOM 3091 O O . ARG A 1 404 ? 32.906 -47.406 -12.266 1 16.75 404 ARG A O 1
ATOM 3098 N N . SER A 1 405 ? 35.031 -47.594 -11.484 1 15.22 405 SER A N 1
ATOM 3099 C CA . SER A 1 405 ? 35.344 -47.5 -10.07 1 15.22 405 SER A CA 1
ATOM 3100 C C . SER A 1 405 ? 35 -46.094 -9.531 1 15.22 405 SER A C 1
ATOM 3102 O O . SER A 1 405 ? 34.812 -45.156 -10.305 1 15.22 405 SER A O 1
ATOM 3104 N N . ARG A 1 406 ? 35.281 -45.875 -8.156 1 16.34 406 ARG A N 1
ATOM 3105 C CA . ARG A 1 406 ? 34.875 -45.344 -6.855 1 16.34 406 ARG A CA 1
ATOM 3106 C C . ARG A 1 406 ? 35.406 -43.906 -6.668 1 16.34 406 ARG A C 1
ATOM 3108 O O . ARG A 1 406 ? 35.375 -43.375 -5.562 1 16.34 406 ARG A O 1
ATOM 3115 N N . GLY A 1 407 ? 35.562 -43.031 -7.684 1 16.34 407 GLY A N 1
ATOM 3116 C CA . GLY A 1 407 ? 36.438 -42 -7.129 1 16.34 407 GLY A CA 1
ATOM 3117 C C . GLY A 1 407 ? 35.844 -41.312 -5.926 1 16.34 407 GLY A C 1
ATOM 3118 O O . GLY A 1 407 ? 34.656 -41.406 -5.66 1 16.34 407 GLY A O 1
ATOM 3119 N N . ALA A 1 408 ? 36.719 -40.344 -5.215 1 18.38 408 ALA A N 1
ATOM 3120 C CA . ALA A 1 408 ? 37.094 -39.781 -3.91 1 18.38 408 ALA A CA 1
ATOM 3121 C C . ALA A 1 408 ? 36.125 -38.688 -3.496 1 18.38 408 ALA A C 1
ATOM 3123 O O . ALA A 1 408 ? 35.469 -38.062 -4.344 1 18.38 408 ALA A O 1
ATOM 3124 N N . ASP A 1 409 ? 36.094 -38.312 -2.16 1 17.11 409 ASP A N 1
ATOM 3125 C CA . ASP A 1 409 ? 35.375 -37.875 -0.961 1 17.11 409 ASP A CA 1
ATOM 3126 C C . ASP A 1 409 ? 35.312 -36.375 -0.861 1 17.11 409 ASP A C 1
ATOM 3128 O O . ASP A 1 409 ? 35.375 -35.812 0.238 1 17.11 409 ASP A O 1
ATOM 3132 N N . ALA A 1 410 ? 35.156 -35.5 -1.813 1 17.78 410 ALA A N 1
ATOM 3133 C CA . ALA A 1 410 ? 35.438 -34.125 -1.452 1 17.78 410 ALA A CA 1
ATOM 3134 C C . ALA A 1 410 ? 34.406 -33.594 -0.45 1 17.78 410 ALA A C 1
ATOM 3136 O O . ALA A 1 410 ? 33.25 -34 -0.478 1 17.78 410 ALA A O 1
ATOM 3137 N N . ALA A 1 411 ? 34.844 -32.781 0.636 1 18.27 411 ALA A N 1
ATOM 3138 C CA . ALA A 1 411 ? 34.469 -32.25 1.95 1 18.27 411 ALA A CA 1
ATOM 3139 C C . ALA A 1 411 ? 33.406 -31.156 1.834 1 18.27 411 ALA A C 1
ATOM 3141 O O . ALA A 1 411 ? 33.469 -30.297 0.962 1 18.27 411 ALA A O 1
ATOM 3142 N N . PRO A 1 412 ? 32.219 -31.312 2.486 1 18.16 412 PRO A N 1
ATOM 3143 C CA . PRO A 1 412 ? 30.922 -30.625 2.428 1 18.16 412 PRO A CA 1
ATOM 3144 C C . PRO A 1 412 ? 30.969 -29.234 3.08 1 18.16 412 PRO A C 1
ATOM 3146 O O . PRO A 1 412 ? 31.484 -29.094 4.191 1 18.16 412 PRO A O 1
ATOM 3149 N N . PRO A 1 413 ? 31.172 -28.156 2.352 1 18.72 413 PRO A N 1
ATOM 3150 C CA . PRO A 1 413 ? 31.297 -26.859 3.012 1 18.72 413 PRO A CA 1
ATOM 3151 C C . PRO A 1 413 ? 30.094 -26.531 3.9 1 18.72 413 PRO A C 1
ATOM 3153 O O . PRO A 1 413 ? 29.031 -27.109 3.734 1 18.72 413 PRO A O 1
ATOM 3156 N N . ALA A 1 414 ? 30.266 -25.547 4.969 1 18.64 414 ALA A N 1
ATOM 3157 C CA . ALA A 1 414 ? 29.719 -25.156 6.262 1 18.64 414 ALA A CA 1
ATOM 3158 C C . ALA A 1 414 ? 28.391 -24.422 6.09 1 18.64 414 ALA A C 1
ATOM 3160 O O . ALA A 1 414 ? 28.172 -23.734 5.086 1 18.64 414 ALA A O 1
ATOM 3161 N N . PRO A 1 415 ? 27.344 -24.656 6.945 1 18.22 415 PRO A N 1
ATOM 3162 C CA . PRO A 1 415 ? 25.891 -24.5 7.047 1 18.22 415 PRO A CA 1
ATOM 3163 C C . PRO A 1 415 ? 25.469 -23.062 7.367 1 18.22 415 PRO A C 1
ATOM 3165 O O . PRO A 1 415 ? 25.969 -22.469 8.336 1 18.22 415 PRO A O 1
ATOM 3168 N N . SER A 1 416 ? 25.359 -22.125 6.391 1 19.42 416 SER A N 1
ATOM 3169 C CA . SER A 1 416 ? 25.047 -20.734 6.691 1 19.42 416 SER A CA 1
ATOM 3170 C C . SER A 1 416 ? 23.734 -20.609 7.484 1 19.42 416 SER A C 1
ATOM 3172 O O . SER A 1 416 ? 22.812 -21.406 7.285 1 19.42 416 SER A O 1
ATOM 3174 N N . PRO A 1 417 ? 23.609 -19.781 8.586 1 20.11 417 PRO A N 1
ATOM 3175 C CA . PRO A 1 417 ? 22.703 -19.641 9.727 1 20.11 417 PRO A CA 1
ATOM 3176 C C . PRO A 1 417 ? 21.328 -19.125 9.328 1 20.11 417 PRO A C 1
ATOM 3178 O O . PRO A 1 417 ? 21.188 -18.438 8.32 1 20.11 417 PRO A O 1
ATOM 3181 N N . PRO A 1 418 ? 20.188 -19.688 9.836 1 18.77 418 PRO A N 1
ATOM 3182 C CA . PRO A 1 418 ? 18.75 -19.672 9.539 1 18.77 418 PRO A CA 1
ATOM 3183 C C . PRO A 1 418 ? 18.078 -18.359 9.953 1 18.77 418 PRO A C 1
ATOM 3185 O O . PRO A 1 418 ? 18.438 -17.766 10.969 1 18.77 418 PRO A O 1
ATOM 3188 N N . LEU A 1 419 ? 17.781 -17.5 9.008 1 19.03 419 LEU A N 1
ATOM 3189 C CA . LEU A 1 419 ? 17.156 -16.203 9.18 1 19.03 419 LEU A CA 1
ATOM 3190 C C . LEU A 1 419 ? 15.797 -16.344 9.859 1 19.03 419 LEU A C 1
ATOM 3192 O O . LEU A 1 419 ? 15.047 -17.281 9.57 1 19.03 419 LEU A O 1
ATOM 3196 N N . PRO A 1 420 ? 15.422 -15.664 11 1 19.7 420 PRO A N 1
ATOM 3197 C CA . PRO A 1 420 ? 14.344 -15.773 11.984 1 19.7 420 PRO A CA 1
ATOM 3198 C C . PRO A 1 420 ? 13 -15.289 11.438 1 19.7 420 PRO A C 1
ATOM 3200 O O . PRO A 1 420 ? 12.93 -14.219 10.828 1 19.7 420 PRO A O 1
ATOM 3203 N N . VAL A 1 421 ? 12.125 -16.125 10.906 1 18.66 421 VAL A N 1
ATOM 3204 C CA . VAL A 1 421 ? 10.852 -15.891 10.242 1 18.66 421 VAL A CA 1
ATOM 3205 C C . VAL A 1 421 ? 9.789 -15.531 11.273 1 18.66 421 VAL A C 1
ATOM 3207 O O . VAL A 1 421 ? 9.391 -16.375 12.086 1 18.66 421 VAL A O 1
ATOM 3210 N N . SER A 1 422 ? 9.688 -14.359 11.938 1 18.03 422 SER A N 1
ATOM 3211 C CA . SER A 1 422 ? 8.82 -14.094 13.078 1 18.03 422 SER A CA 1
ATOM 3212 C C . SER A 1 422 ? 7.367 -13.938 12.641 1 18.03 422 SER A C 1
ATOM 3214 O O . SER A 1 422 ? 6.488 -13.695 13.477 1 18.03 422 SER A O 1
ATOM 3216 N N . THR A 1 423 ? 6.816 -13.992 11.469 1 18.12 423 THR A N 1
ATOM 3217 C CA . THR A 1 423 ? 5.648 -13.148 11.242 1 18.12 423 THR A CA 1
ATOM 3218 C C . THR A 1 423 ? 4.398 -13.773 11.852 1 18.12 423 THR A C 1
ATOM 3220 O O . THR A 1 423 ? 3.932 -14.82 11.391 1 18.12 423 THR A O 1
ATOM 3223 N N . SER A 1 424 ? 4.062 -13.812 13.141 1 17.61 424 SER A N 1
ATOM 3224 C CA . SER A 1 424 ? 2.988 -14.547 13.805 1 17.61 424 SER A CA 1
ATOM 3225 C C . SER A 1 424 ? 1.63 -13.914 13.531 1 17.61 424 SER A C 1
ATOM 3227 O O . SER A 1 424 ? 1.367 -12.789 13.945 1 17.61 424 SER A O 1
ATOM 3229 N N . ILE A 1 425 ? 1.008 -14.047 12.359 1 18.08 425 ILE A N 1
ATOM 3230 C CA . ILE A 1 425 ? -0.268 -13.406 12.055 1 18.08 425 ILE A CA 1
ATOM 3231 C C . ILE A 1 425 ? -1.387 -14.086 12.836 1 18.08 425 ILE A C 1
ATOM 3233 O O . ILE A 1 425 ? -1.575 -15.297 12.734 1 18.08 425 ILE A O 1
ATOM 3237 N N . GLN A 1 426 ? -1.85 -13.641 13.961 1 17.62 426 GLN A N 1
ATOM 3238 C CA . GLN A 1 426 ? -2.84 -14.18 14.891 1 17.62 426 GLN A CA 1
ATOM 3239 C C . GLN A 1 426 ? -4.238 -14.148 14.281 1 17.62 426 GLN A C 1
ATOM 3241 O O . GLN A 1 426 ? -4.734 -13.078 13.914 1 17.62 426 GLN A O 1
ATOM 3246 N N . HIS A 1 427 ? -4.723 -15.172 13.469 1 18.33 427 HIS A N 1
ATOM 3247 C CA . HIS A 1 427 ? -5.988 -15.328 12.766 1 18.33 427 HIS A CA 1
ATOM 3248 C C . HIS A 1 427 ? -7.141 -15.531 13.75 1 18.33 427 HIS A C 1
ATOM 3250 O O . HIS A 1 427 ? -7.062 -16.391 14.633 1 18.33 427 HIS A O 1
ATOM 3256 N N . THR A 1 428 ? -7.84 -14.516 14.148 1 18.56 428 THR A N 1
ATOM 3257 C CA . THR A 1 428 ? -8.969 -14.523 15.07 1 18.56 428 THR A CA 1
ATOM 3258 C C . THR A 1 428 ? -10.102 -15.391 14.531 1 18.56 428 THR A C 1
ATOM 3260 O O . THR A 1 428 ? -10.367 -15.398 13.328 1 18.56 428 THR A O 1
ATOM 3263 N N . SER A 1 429 ? -10.578 -16.438 15.211 1 18.34 429 SER A N 1
ATOM 3264 C CA . SER A 1 429 ? -11.398 -17.641 15.148 1 18.34 429 SER A CA 1
ATOM 3265 C C . SER A 1 429 ? -12.883 -17.297 15.07 1 18.34 429 SER A C 1
ATOM 3267 O O . SER A 1 429 ? -13.438 -16.703 15.992 1 18.34 429 SER A O 1
ATOM 3269 N N . GLY A 1 430 ? -13.414 -16.734 13.93 1 18.17 430 GLY A N 1
ATOM 3270 C CA . GLY A 1 430 ? -14.836 -16.422 13.844 1 18.17 430 GLY A CA 1
ATOM 3271 C C . GLY A 1 430 ? -15.719 -17.656 14 1 18.17 430 GLY A C 1
ATOM 3272 O O . GLY A 1 430 ? -15.32 -18.766 13.625 1 18.17 430 GLY A O 1
ATOM 3273 N N . THR A 1 431 ? -16.516 -17.781 14.992 1 19.02 431 THR A N 1
ATOM 3274 C CA . THR A 1 431 ? -17.375 -18.812 15.57 1 19.02 431 THR A CA 1
ATOM 3275 C C . THR A 1 431 ? -18.484 -19.203 14.602 1 19.02 431 THR A C 1
ATOM 3277 O O . THR A 1 431 ? -19.297 -18.359 14.227 1 19.02 431 THR A O 1
ATOM 3280 N N . PRO A 1 432 ? -18.234 -20.156 13.664 1 18.95 432 PRO A N 1
ATOM 3281 C CA . PRO A 1 432 ? -19.219 -20.547 12.648 1 18.95 432 PRO A CA 1
ATOM 3282 C C . PRO A 1 432 ? -20.484 -21.156 13.242 1 18.95 432 PRO A C 1
ATOM 3284 O O . PRO A 1 432 ? -20.406 -21.906 14.219 1 18.95 432 PRO A O 1
ATOM 3287 N N . VAL A 1 433 ? -21.609 -20.469 13.32 1 19.84 433 VAL A N 1
ATOM 3288 C CA . VAL A 1 433 ? -22.906 -20.906 13.859 1 19.84 433 VAL A CA 1
ATOM 3289 C C . VAL A 1 433 ? -23.422 -22.109 13.055 1 19.84 433 VAL A C 1
ATOM 3291 O O . VAL A 1 433 ? -23.359 -22.094 11.82 1 19.84 433 VAL A O 1
ATOM 3294 N N . PRO A 1 434 ? -23.641 -23.25 13.648 1 19.06 434 PRO A N 1
ATOM 3295 C CA . PRO A 1 434 ? -23.859 -24.641 13.219 1 19.06 434 PRO A CA 1
ATOM 3296 C C . PRO A 1 434 ? -25.156 -24.812 12.453 1 19.06 434 PRO A C 1
ATOM 3298 O O . PRO A 1 434 ? -26.234 -24.5 12.961 1 19.06 434 PRO A O 1
ATOM 3301 N N . PRO A 1 435 ? -25.219 -24.406 11.102 1 18.41 435 PRO A N 1
ATOM 3302 C CA . PRO A 1 435 ? -26.594 -24.484 10.594 1 18.41 435 PRO A CA 1
ATOM 3303 C C . PRO A 1 435 ? -27.188 -25.891 10.695 1 18.41 435 PRO A C 1
ATOM 3305 O O . PRO A 1 435 ? -26.438 -26.875 10.781 1 18.41 435 PRO A O 1
ATOM 3308 N N . PRO A 1 436 ? -28.484 -26.078 10.844 1 18.19 436 PRO A N 1
ATOM 3309 C CA . PRO A 1 436 ? -29.297 -27.234 11.242 1 18.19 436 PRO A CA 1
ATOM 3310 C C . PRO A 1 436 ? -29.234 -28.375 10.242 1 18.19 436 PRO A C 1
ATOM 3312 O O . PRO A 1 436 ? -28.812 -28.188 9.094 1 18.19 436 PRO A O 1
ATOM 3315 N N . ALA A 1 437 ? -29.641 -29.547 10.586 1 17.25 437 ALA A N 1
ATOM 3316 C CA . ALA A 1 437 ? -29.562 -30.984 10.352 1 17.25 437 ALA A CA 1
ATOM 3317 C C . ALA A 1 437 ? -30.297 -31.391 9.078 1 17.25 437 ALA A C 1
ATOM 3319 O O . ALA A 1 437 ? -30.453 -32.562 8.789 1 17.25 437 ALA A O 1
ATOM 3320 N N . SER A 1 438 ? -30.234 -30.625 7.895 1 17.08 438 SER A N 1
ATOM 3321 C CA . SER A 1 438 ? -31.266 -31.109 6.984 1 17.08 438 SER A CA 1
ATOM 3322 C C . SER A 1 438 ? -30.953 -32.531 6.523 1 17.08 438 SER A C 1
ATOM 3324 O O . SER A 1 438 ? -29.797 -32.938 6.414 1 17.08 438 SER A O 1
ATOM 3326 N N . ASP A 1 439 ? -31.875 -33.531 6.543 1 18.62 439 ASP A N 1
ATOM 3327 C CA . ASP A 1 439 ? -32.094 -34.969 6.488 1 18.62 439 ASP A CA 1
ATOM 3328 C C . ASP A 1 439 ? -31.828 -35.531 5.086 1 18.62 439 ASP A C 1
ATOM 3330 O O . ASP A 1 439 ? -32.094 -36.688 4.809 1 18.62 439 ASP A O 1
ATOM 3334 N N . ASP A 1 440 ? -31.109 -34.719 4.203 1 18.84 440 ASP A N 1
ATOM 3335 C CA . ASP A 1 440 ? -31.578 -35.031 2.857 1 18.84 440 ASP A CA 1
ATOM 3336 C C . ASP A 1 440 ? -30.875 -36.281 2.314 1 18.84 440 ASP A C 1
ATOM 3338 O O . ASP A 1 440 ? -30.859 -36.5 1.104 1 18.84 440 ASP A O 1
ATOM 3342 N N . GLY A 1 441 ? -30.609 -37.406 2.934 1 17.33 441 GLY A N 1
ATOM 3343 C CA . GLY A 1 441 ? -29.484 -38.219 2.467 1 17.33 441 GLY A CA 1
ATOM 3344 C C . GLY A 1 441 ? -29.766 -38.906 1.156 1 17.33 441 GLY A C 1
ATOM 3345 O O . GLY A 1 441 ? -29 -39.781 0.748 1 17.33 441 GLY A O 1
ATOM 3346 N N . SER A 1 442 ? -30.734 -38.562 0.273 1 18.34 442 SER A N 1
ATOM 3347 C CA . SER A 1 442 ? -31.094 -39.688 -0.574 1 18.34 442 SER A CA 1
ATOM 3348 C C . SER A 1 442 ? -29.984 -40.031 -1.555 1 18.34 442 SER A C 1
ATOM 3350 O O . SER A 1 442 ? -29.328 -39.125 -2.09 1 18.34 442 SER A O 1
ATOM 3352 N N . GLY A 1 443 ? -29.219 -41.094 -1.358 1 17.64 443 GLY A N 1
ATOM 3353 C CA . GLY A 1 443 ? -28.016 -41.719 -1.872 1 17.64 443 GLY A CA 1
ATOM 3354 C C . GLY A 1 443 ? -28.109 -42.062 -3.344 1 17.64 443 GLY A C 1
ATOM 3355 O O . GLY A 1 443 ? -27.281 -42.812 -3.861 1 17.64 443 GLY A O 1
ATOM 3356 N N . GLY A 1 444 ? -28.562 -41.125 -4.289 1 17.11 444 GLY A N 1
ATOM 3357 C CA . GLY A 1 444 ? -28.828 -41.719 -5.594 1 17.11 444 GLY A CA 1
ATOM 3358 C C . GLY A 1 444 ? -27.562 -42.188 -6.301 1 17.11 444 GLY A C 1
ATOM 3359 O O . GLY A 1 444 ? -26.484 -41.688 -6.031 1 17.11 444 GLY A O 1
ATOM 3360 N N . ASP A 1 445 ? -27.453 -43.438 -6.781 1 17.83 445 ASP A N 1
ATOM 3361 C CA . ASP A 1 445 ? -26.469 -44.375 -7.328 1 17.83 445 ASP A CA 1
ATOM 3362 C C . ASP A 1 445 ? -26.016 -43.938 -8.727 1 17.83 445 ASP A C 1
ATOM 3364 O O . ASP A 1 445 ? -25.266 -44.656 -9.391 1 17.83 445 ASP A O 1
ATOM 3368 N N . ASP A 1 446 ? -26.219 -42.656 -9.281 1 17.59 446 ASP A N 1
ATOM 3369 C CA . ASP A 1 446 ? -26.219 -42.688 -10.742 1 17.59 446 ASP A CA 1
ATOM 3370 C C . ASP A 1 446 ? -24.781 -42.781 -11.281 1 17.59 446 ASP A C 1
ATOM 3372 O O . ASP A 1 446 ? -23.938 -41.938 -10.93 1 17.59 446 ASP A O 1
ATOM 3376 N N . SER A 1 447 ? -24.281 -43.906 -11.852 1 18.17 447 SER A N 1
ATOM 3377 C CA . SER A 1 447 ? -23.047 -44.438 -12.438 1 18.17 447 SER A CA 1
ATOM 3378 C C . SER A 1 447 ? -22.734 -43.719 -13.75 1 18.17 447 SER A C 1
ATOM 3380 O O . SER A 1 447 ? -21.828 -44.125 -14.484 1 18.17 447 SER A O 1
ATOM 3382 N N . SER A 1 448 ? -23.078 -42.438 -14.086 1 17.69 448 SER A N 1
ATOM 3383 C CA . SER A 1 448 ? -23.062 -42.062 -15.5 1 17.69 448 SER A CA 1
ATOM 3384 C C . SER A 1 448 ? -21.625 -41.938 -16.016 1 17.69 448 SER A C 1
ATOM 3386 O O . SER A 1 448 ? -20.781 -41.312 -15.383 1 17.69 448 SER A O 1
ATOM 3388 N N . SER A 1 449 ? -21.156 -42.875 -17.031 1 18.22 449 SER A N 1
ATOM 3389 C CA . SER A 1 449 ? -19.953 -43.188 -17.797 1 18.22 449 SER A CA 1
ATOM 3390 C C . SER A 1 449 ? -19.656 -42.094 -18.844 1 18.22 449 SER A C 1
ATOM 3392 O O . SER A 1 449 ? -20.391 -42 -19.844 1 18.22 449 SER A O 1
ATOM 3394 N N . LEU A 1 450 ? -19.391 -40.812 -18.594 1 20.19 450 LEU A N 1
ATOM 3395 C CA . LEU A 1 450 ? -19.312 -39.656 -19.484 1 20.19 450 LEU A CA 1
ATOM 3396 C C . LEU A 1 450 ? -18.109 -39.75 -20.406 1 20.19 450 LEU A C 1
ATOM 3398 O O . LEU A 1 450 ? -16.969 -39.594 -19.969 1 20.19 450 LEU A O 1
ATOM 3402 N N . GLY A 1 451 ? -18.062 -40.688 -21.562 1 19.14 451 GLY A N 1
ATOM 3403 C CA . GLY A 1 451 ? -16.922 -40.906 -22.438 1 19.14 451 GLY A CA 1
ATOM 3404 C C . GLY A 1 451 ? -16.766 -39.844 -23.516 1 19.14 451 GLY A C 1
ATOM 3405 O O . GLY A 1 451 ? -15.977 -40.031 -24.453 1 19.14 451 GLY A O 1
ATOM 3406 N N . ASP A 1 452 ? -17.359 -38.625 -23.609 1 19.89 452 ASP A N 1
ATOM 3407 C CA . ASP A 1 452 ? -17.547 -38 -24.922 1 19.89 452 ASP A CA 1
ATOM 3408 C C . ASP A 1 452 ? -16.203 -37.594 -25.516 1 19.89 452 ASP A C 1
ATOM 3410 O O . ASP A 1 452 ? -15.25 -37.312 -24.781 1 19.89 452 ASP A O 1
ATOM 3414 N N . GLY A 1 453 ? -15.984 -37.625 -27.047 1 18.44 453 GLY A N 1
ATOM 3415 C CA . GLY A 1 453 ? -15.07 -37.656 -28.188 1 18.44 453 GLY A CA 1
ATOM 3416 C C . GLY A 1 453 ? -14.484 -36.281 -28.5 1 18.44 453 GLY A C 1
ATOM 3417 O O . GLY A 1 453 ? -15.023 -35.25 -28.078 1 18.44 453 GLY A O 1
ATOM 3418 N N . TRP A 1 454 ? -13.148 -36.219 -28.984 1 21.19 454 TRP A N 1
ATOM 3419 C CA . TRP A 1 454 ? -12.109 -35.25 -29.328 1 21.19 454 TRP A CA 1
ATOM 3420 C C . TRP A 1 454 ? -12.492 -34.469 -30.578 1 21.19 454 TRP A C 1
ATOM 3422 O O . TRP A 1 454 ? -12.758 -35.062 -31.625 1 21.19 454 TRP A O 1
ATOM 3432 N N . HIS A 1 455 ? -13.508 -33.625 -30.688 1 21.39 455 HIS A N 1
ATOM 3433 C CA . HIS A 1 455 ? -13.664 -33.031 -32 1 21.39 455 HIS A CA 1
ATOM 3434 C C . HIS A 1 455 ? -12.469 -32.156 -32.375 1 21.39 455 HIS A C 1
ATOM 3436 O O . HIS A 1 455 ? -12.016 -31.359 -31.547 1 21.39 455 HIS A O 1
ATOM 3442 N N . SER A 1 456 ? -11.539 -32.594 -33.25 1 21.88 456 SER A N 1
ATOM 3443 C CA . SER A 1 456 ? -10.469 -31.906 -33.969 1 21.88 456 SER A CA 1
ATOM 3444 C C . SER A 1 456 ? -10.984 -30.656 -34.688 1 21.88 456 SER A C 1
ATOM 3446 O O . SER A 1 456 ? -11.953 -30.719 -35.438 1 21.88 456 SER A O 1
ATOM 3448 N N . PRO A 1 457 ? -10.898 -29.469 -34.094 1 24.38 457 PRO A N 1
ATOM 3449 C CA . PRO A 1 457 ? -11.312 -28.406 -35 1 24.38 457 PRO A CA 1
ATOM 3450 C C . PRO A 1 457 ? -10.57 -28.438 -36.344 1 24.38 457 PRO A C 1
ATOM 3452 O O . PRO A 1 457 ? -9.344 -28.578 -36.375 1 24.38 457 PRO A O 1
ATOM 3455 N N . THR A 1 458 ? -10.938 -29.125 -37.312 1 23.41 458 THR A N 1
ATOM 3456 C CA . THR A 1 458 ? -10.461 -29.141 -38.719 1 23.41 458 THR A CA 1
ATOM 3457 C C . THR A 1 458 ? -10.414 -27.719 -39.281 1 23.41 458 THR A C 1
ATOM 3459 O O . THR A 1 458 ? -10.102 -27.531 -40.438 1 23.41 458 THR A O 1
ATOM 3462 N N . GLY A 1 459 ? -11.016 -26.688 -38.781 1 24.2 459 GLY A N 1
ATOM 3463 C CA . GLY A 1 459 ? -11.117 -25.688 -39.844 1 24.2 459 GLY A CA 1
ATOM 3464 C C . GLY A 1 459 ? -9.773 -25.125 -40.25 1 24.2 459 GLY A C 1
ATOM 3465 O O . GLY A 1 459 ? -9.062 -24.547 -39.438 1 24.2 459 GLY A O 1
ATOM 3466 N N . ALA A 1 460 ? -9.016 -25.688 -41.312 1 25.81 460 ALA A N 1
ATOM 3467 C CA . ALA A 1 460 ? -7.844 -25.406 -42.125 1 25.81 460 ALA A CA 1
ATOM 3468 C C . ALA A 1 460 ? -7.871 -23.969 -42.656 1 25.81 460 ALA A C 1
ATOM 3470 O O . ALA A 1 460 ? -8.391 -23.703 -43.719 1 25.81 460 ALA A O 1
ATOM 3471 N N . GLY A 1 461 ? -8.406 -22.906 -42.031 1 25.98 461 GLY A N 1
ATOM 3472 C CA . GLY A 1 461 ? -8.195 -21.766 -42.906 1 25.98 461 GLY A CA 1
ATOM 3473 C C . GLY A 1 461 ? -6.73 -21.516 -43.219 1 25.98 461 GLY A C 1
ATOM 3474 O O . GLY A 1 461 ? -5.859 -21.828 -42.406 1 25.98 461 GLY A O 1
ATOM 3475 N N . SER A 1 462 ? -6.27 -21.453 -44.531 1 26.58 462 SER A N 1
ATOM 3476 C CA . SER A 1 462 ? -5.035 -21.25 -45.281 1 26.58 462 SER A CA 1
ATOM 3477 C C . SER A 1 462 ? -4.27 -20.031 -44.781 1 26.58 462 SER A C 1
ATOM 3479 O O . SER A 1 462 ? -3.48 -19.422 -45.5 1 26.58 462 SER A O 1
ATOM 3481 N N . GLY A 1 463 ? -4.648 -19.438 -43.656 1 28.05 463 GLY A N 1
ATOM 3482 C CA . GLY A 1 463 ? -3.803 -18.25 -43.594 1 28.05 463 GLY A CA 1
ATOM 3483 C C . GLY A 1 463 ? -2.332 -18.578 -43.438 1 28.05 463 GLY A C 1
ATOM 3484 O O . GLY A 1 463 ? -1.978 -19.547 -42.75 1 28.05 463 GLY A O 1
ATOM 3485 N N . SER A 1 464 ? -1.446 -18.234 -44.344 1 29.27 464 SER A N 1
ATOM 3486 C CA . SER A 1 464 ? -0.038 -18.453 -44.656 1 29.27 464 SER A CA 1
ATOM 3487 C C . SER A 1 464 ? 0.835 -18.312 -43.438 1 29.27 464 SER A C 1
ATOM 3489 O O . SER A 1 464 ? 1.717 -19.141 -43.188 1 29.27 464 SER A O 1
ATOM 3491 N N . GLY A 1 465 ? 1.112 -17.094 -42.969 1 28.59 465 GLY A N 1
ATOM 3492 C CA . GLY A 1 465 ? 2.42 -16.781 -42.406 1 28.59 465 GLY A CA 1
ATOM 3493 C C . GLY A 1 465 ? 2.641 -17.344 -41.031 1 28.59 465 GLY A C 1
ATOM 3494 O O . GLY A 1 465 ? 3.301 -18.375 -40.875 1 28.59 465 GLY A O 1
ATOM 3495 N N . SER A 1 466 ? 2.6 -16.406 -40 1 32.72 466 SER A N 1
ATOM 3496 C CA . SER A 1 466 ? 3.127 -16.438 -38.625 1 32.72 466 SER A CA 1
ATOM 3497 C C . SER A 1 466 ? 2.42 -17.484 -37.781 1 32.72 466 SER A C 1
ATOM 3499 O O . SER A 1 466 ? 2.779 -17.703 -36.625 1 32.72 466 SER A O 1
ATOM 3501 N N . GLU A 1 467 ? 1.31 -17.953 -38.062 1 36.91 467 GLU A N 1
ATOM 3502 C CA . GLU A 1 467 ? 0.48 -18.969 -37.406 1 36.91 467 GLU A CA 1
ATOM 3503 C C . GLU A 1 467 ? 1.172 -20.328 -37.375 1 36.91 467 GLU A C 1
ATOM 3505 O O . GLU A 1 467 ? 0.799 -21.203 -36.625 1 36.91 467 GLU A O 1
ATOM 3510 N N . GLY A 1 468 ? 2.199 -20.453 -38.188 1 39.5 468 GLY A N 1
ATOM 3511 C CA . GLY A 1 468 ? 2.752 -21.781 -38.438 1 39.5 468 GLY A CA 1
ATOM 3512 C C . GLY A 1 468 ? 3.666 -22.25 -37.312 1 39.5 468 GLY A C 1
ATOM 3513 O O . GLY A 1 468 ? 3.801 -23.453 -37.062 1 39.5 468 GLY A O 1
ATOM 3514 N N . VAL A 1 469 ? 4.48 -21.266 -36.812 1 42.34 469 VAL A N 1
ATOM 3515 C CA . VAL A 1 469 ? 5.535 -21.703 -35.906 1 42.34 469 VAL A CA 1
ATOM 3516 C C . VAL A 1 469 ? 4.922 -22.188 -34.594 1 42.34 469 VAL A C 1
ATOM 3518 O O . VAL A 1 469 ? 5.398 -23.156 -34 1 42.34 469 VAL A O 1
ATOM 3521 N N . TYR A 1 470 ? 3.912 -21.422 -34.094 1 50 470 TYR A N 1
ATOM 3522 C CA . TYR A 1 470 ? 3.27 -21.812 -32.844 1 50 470 TYR A CA 1
ATOM 3523 C C . TYR A 1 470 ? 2.555 -23.156 -33 1 50 470 TYR A C 1
ATOM 3525 O O . TYR A 1 470 ? 2.43 -23.922 -32.031 1 50 470 TYR A O 1
ATOM 3533 N N . GLU A 1 471 ? 2.178 -23.375 -34.188 1 55.47 471 GLU A N 1
ATOM 3534 C CA . GLU A 1 471 ? 1.321 -24.531 -34.406 1 55.47 471 GLU A CA 1
ATOM 3535 C C . GLU A 1 471 ? 2.135 -25.828 -34.438 1 55.47 471 GLU A C 1
ATOM 3537 O O . GLU A 1 471 ? 1.6 -26.906 -34.156 1 55.47 471 GLU A O 1
ATOM 3542 N N . ARG A 1 472 ? 3.613 -25.484 -34.344 1 67.75 472 ARG A N 1
ATOM 3543 C CA . ARG A 1 472 ? 4.234 -26.797 -34.562 1 67.75 472 ARG A CA 1
ATOM 3544 C C . ARG A 1 472 ? 4.816 -27.328 -33.25 1 67.75 472 ARG A C 1
ATOM 3546 O O . ARG A 1 472 ? 4.719 -28.531 -32.969 1 67.75 472 ARG A O 1
ATOM 3553 N N . CYS A 1 473 ? 5.348 -26.359 -32.312 1 85.94 473 CYS A N 1
ATOM 3554 C CA . CYS A 1 473 ? 6.074 -26.938 -31.188 1 85.94 473 CYS A CA 1
ATOM 3555 C C . CYS A 1 473 ? 5.375 -26.609 -29.875 1 85.94 473 CYS A C 1
ATOM 3557 O O . CYS A 1 473 ? 5.797 -27.078 -28.812 1 85.94 473 CYS A O 1
ATOM 3559 N N . ILE A 1 474 ? 4.316 -25.875 -29.922 1 92.75 474 ILE A N 1
ATOM 3560 C CA . ILE A 1 474 ? 3.66 -25.469 -28.688 1 92.75 474 ILE A CA 1
ATOM 3561 C C . ILE A 1 474 ? 2.156 -25.719 -28.797 1 92.75 474 ILE A C 1
ATOM 3563 O O . ILE A 1 474 ? 1.552 -25.438 -29.844 1 92.75 474 ILE A O 1
ATOM 3567 N N . GLU A 1 475 ? 1.582 -26.234 -27.75 1 91.75 475 GLU A N 1
ATOM 3568 C CA . GLU A 1 475 ? 0.144 -26.484 -27.719 1 91.75 475 GLU A CA 1
ATOM 3569 C C . GLU A 1 475 ? -0.452 -26.156 -26.359 1 91.75 475 GLU A C 1
ATOM 3571 O O . GLU A 1 475 ? 0.271 -26.062 -25.359 1 91.75 475 GLU A O 1
ATOM 3576 N N . VAL A 1 476 ? -1.774 -25.953 -26.359 1 93.5 476 VAL A N 1
ATOM 3577 C CA . VAL A 1 476 ? -2.479 -25.766 -25.094 1 93.5 476 VAL A CA 1
ATOM 3578 C C . VAL A 1 476 ? -2.705 -27.125 -24.422 1 93.5 476 VAL A C 1
ATOM 3580 O O . VAL A 1 476 ? -3.332 -28.016 -25 1 93.5 476 VAL A O 1
ATOM 3583 N N . LEU A 1 477 ? -2.191 -27.281 -23.266 1 93.81 477 LEU A N 1
ATOM 3584 C CA . LEU A 1 477 ? -2.391 -28.5 -22.5 1 93.81 477 LEU A CA 1
ATOM 3585 C C . LEU A 1 477 ? -3.742 -28.484 -21.797 1 93.81 477 LEU A C 1
ATOM 3587 O O . LEU A 1 477 ? -4.473 -29.484 -21.828 1 93.81 477 LEU A O 1
ATOM 3591 N N . THR A 1 478 ? -3.996 -27.438 -21.188 1 94.75 478 THR A N 1
ATOM 3592 C CA . THR A 1 478 ? -5.254 -27.281 -20.453 1 94.75 478 THR A CA 1
ATOM 3593 C C . THR A 1 478 ? -5.555 -25.812 -20.219 1 94.75 478 THR A C 1
ATOM 3595 O O . THR A 1 478 ? -4.699 -24.953 -20.422 1 94.75 478 THR A O 1
ATOM 3598 N N . SER A 1 479 ? -6.793 -25.516 -19.922 1 95.62 479 SER A N 1
ATOM 3599 C CA . SER A 1 479 ? -7.238 -24.172 -19.578 1 95.62 479 SER A CA 1
ATOM 3600 C C . SER A 1 479 ? -8.344 -24.219 -18.531 1 95.62 479 SER A C 1
ATOM 3602 O O . SER A 1 479 ? -9.18 -25.125 -18.531 1 95.62 479 SER A O 1
ATOM 3604 N N . VAL A 1 480 ? -8.312 -23.266 -17.672 1 96.19 480 VAL A N 1
ATOM 3605 C CA . VAL A 1 480 ? -9.281 -23.203 -16.578 1 96.19 480 VAL A CA 1
ATOM 3606 C C . VAL A 1 480 ? -9.742 -21.75 -16.406 1 96.19 480 VAL A C 1
ATOM 3608 O O . VAL A 1 480 ? -8.922 -20.828 -16.406 1 96.19 480 VAL A O 1
ATOM 3611 N N . PHE A 1 481 ? -11.078 -21.594 -16.312 1 95.88 481 PHE A N 1
ATOM 3612 C CA . PHE A 1 481 ? -11.648 -20.312 -15.93 1 95.88 481 PHE A CA 1
ATOM 3613 C C . PHE A 1 481 ? -11.758 -20.188 -14.414 1 95.88 481 PHE A C 1
ATOM 3615 O O . PHE A 1 481 ? -12.477 -20.969 -13.781 1 95.88 481 PHE A O 1
ATOM 3622 N N . ARG A 1 482 ? -11.031 -19.312 -13.836 1 94.62 482 ARG A N 1
ATOM 3623 C CA . ARG A 1 482 ? -11.086 -19.062 -12.398 1 94.62 482 ARG A CA 1
ATOM 3624 C C . ARG A 1 482 ? -12.141 -18 -12.07 1 94.62 482 ARG A C 1
ATOM 3626 O O . ARG A 1 482 ? -11.859 -16.797 -12.125 1 94.62 482 ARG A O 1
ATOM 3633 N N . ALA A 1 483 ? -13.219 -18.438 -11.664 1 94.12 483 ALA A N 1
ATOM 3634 C CA . ALA A 1 483 ? -14.344 -17.547 -11.391 1 94.12 483 ALA A CA 1
ATOM 3635 C C . ALA A 1 483 ? -14.266 -16.984 -9.977 1 94.12 483 ALA A C 1
ATOM 3637 O O . ALA A 1 483 ? -14.461 -17.703 -8.992 1 94.12 483 ALA A O 1
ATOM 3638 N N . GLY A 1 484 ? -14.156 -15.742 -9.961 1 90.81 484 GLY A N 1
ATOM 3639 C CA . GLY A 1 484 ? -13.969 -15.07 -8.68 1 90.81 484 GLY A CA 1
ATOM 3640 C C . GLY A 1 484 ? -15.211 -15.078 -7.812 1 90.81 484 GLY A C 1
ATOM 3641 O O . GLY A 1 484 ? -16.328 -15.25 -8.312 1 90.81 484 GLY A O 1
ATOM 3642 N N . LEU A 1 485 ? -15.008 -14.945 -6.547 1 89.19 485 LEU A N 1
ATOM 3643 C CA . LEU A 1 485 ? -16.078 -14.891 -5.555 1 89.19 485 LEU A CA 1
ATOM 3644 C C . LEU A 1 485 ? -16.312 -13.461 -5.082 1 89.19 485 LEU A C 1
ATOM 3646 O O . LEU A 1 485 ? -15.359 -12.695 -4.918 1 89.19 485 LEU A O 1
ATOM 3650 N N . ALA A 1 486 ? -17.516 -13.219 -4.859 1 87.88 486 ALA A N 1
ATOM 3651 C CA . ALA A 1 486 ? -17.844 -11.883 -4.363 1 87.88 486 ALA A CA 1
ATOM 3652 C C . ALA A 1 486 ? -17.172 -11.617 -3.023 1 87.88 486 ALA A C 1
ATOM 3654 O O . ALA A 1 486 ? -17.109 -12.492 -2.16 1 87.88 486 ALA A O 1
ATOM 3655 N N . GLY A 1 487 ? -16.656 -10.414 -2.936 1 82.25 487 GLY A N 1
ATOM 3656 C CA . GLY A 1 487 ? -16.031 -10.023 -1.68 1 82.25 487 GLY A CA 1
ATOM 3657 C C . GLY A 1 487 ? -14.531 -10.266 -1.655 1 82.25 487 GLY A C 1
ATOM 3658 O O . GLY A 1 487 ? -13.828 -9.727 -0.805 1 82.25 487 GLY A O 1
ATOM 3659 N N . ALA A 1 488 ? -14.078 -11.109 -2.553 1 81.19 488 ALA A N 1
ATOM 3660 C CA . ALA A 1 488 ? -12.641 -11.344 -2.629 1 81.19 488 ALA A CA 1
ATOM 3661 C C . ALA A 1 488 ? -11.938 -10.242 -3.42 1 81.19 488 ALA A C 1
ATOM 3663 O O . ALA A 1 488 ? -12.555 -9.602 -4.273 1 81.19 488 ALA A O 1
ATOM 3664 N N . ASP A 1 489 ? -10.648 -10 -3.098 1 79.5 489 ASP A N 1
ATOM 3665 C CA . ASP A 1 489 ? -9.891 -8.977 -3.811 1 79.5 489 ASP A CA 1
ATOM 3666 C C . ASP A 1 489 ? -9.32 -9.531 -5.113 1 79.5 489 ASP A C 1
ATOM 3668 O O . ASP A 1 489 ? -9.102 -8.781 -6.07 1 79.5 489 ASP A O 1
ATOM 3672 N N . THR A 1 490 ? -9.047 -10.789 -5.059 1 79.56 490 THR A N 1
ATOM 3673 C CA . THR A 1 490 ? -8.477 -11.43 -6.234 1 79.56 490 THR A CA 1
ATOM 3674 C C . THR A 1 490 ? -9.156 -12.766 -6.516 1 79.56 490 THR A C 1
ATOM 3676 O O . THR A 1 490 ? -10.016 -13.203 -5.742 1 79.56 490 THR A O 1
ATOM 3679 N N . ASP A 1 491 ? -8.742 -13.375 -7.645 1 74.62 491 ASP A N 1
ATOM 3680 C CA . ASP A 1 491 ? -9.328 -14.664 -8 1 74.62 491 ASP A CA 1
ATOM 3681 C C . ASP A 1 491 ? -8.508 -15.812 -7.426 1 74.62 491 ASP A C 1
ATOM 3683 O O . ASP A 1 491 ? -8.57 -16.938 -7.926 1 74.62 491 ASP A O 1
ATOM 3687 N N . HIS A 1 492 ? -7.766 -15.508 -6.387 1 75.25 492 HIS A N 1
ATOM 3688 C CA . HIS A 1 492 ? -7.039 -16.594 -5.738 1 75.25 492 HIS A CA 1
ATOM 3689 C C . HIS A 1 492 ? -7.988 -17.516 -4.984 1 75.25 492 HIS A C 1
ATOM 3691 O O . HIS A 1 492 ? -7.695 -18.703 -4.809 1 75.25 492 HIS A O 1
ATOM 3697 N N . THR A 1 493 ? -9.008 -16.984 -4.602 1 78.81 493 THR A N 1
ATOM 3698 C CA . THR A 1 493 ? -10.109 -17.781 -4.074 1 78.81 493 THR A CA 1
ATOM 3699 C C . THR A 1 493 ? -11.25 -17.844 -5.082 1 78.81 493 THR A C 1
ATOM 3701 O O . THR A 1 493 ? -12 -16.875 -5.242 1 78.81 493 THR A O 1
ATOM 3704 N N . SER A 1 494 ? -11.273 -18.953 -5.773 1 88.06 494 SER A N 1
ATOM 3705 C CA . SER A 1 494 ? -12.203 -19.016 -6.895 1 88.06 494 SER A CA 1
ATOM 3706 C C . SER A 1 494 ? -12.727 -20.438 -7.086 1 88.06 494 SER A C 1
ATOM 3708 O O . SER A 1 494 ? -12.281 -21.359 -6.414 1 88.06 494 SER A O 1
ATOM 3710 N N . ILE A 1 495 ? -13.727 -20.516 -7.887 1 91.31 495 ILE A N 1
ATOM 3711 C CA . ILE A 1 495 ? -14.188 -21.781 -8.461 1 91.31 495 ILE A CA 1
ATOM 3712 C C . ILE A 1 495 ? -13.57 -21.969 -9.844 1 91.31 495 ILE A C 1
ATOM 3714 O O . ILE A 1 495 ? -13.641 -21.078 -10.688 1 91.31 495 ILE A O 1
ATOM 3718 N N . CYS A 1 496 ? -12.977 -23.109 -10.016 1 93.75 496 CYS A N 1
ATOM 3719 C CA . CYS A 1 496 ? -12.273 -23.375 -11.266 1 93.75 496 CYS A CA 1
ATOM 3720 C C . CYS A 1 496 ? -13.156 -24.156 -12.227 1 93.75 496 CYS A C 1
ATOM 3722 O O . CYS A 1 496 ? -13.578 -25.281 -11.922 1 93.75 496 CYS A O 1
ATOM 3724 N N . PHE A 1 497 ? -13.469 -23.594 -13.391 1 95 497 PHE A N 1
ATOM 3725 C CA . PHE A 1 497 ? -14.219 -24.234 -14.461 1 95 497 PHE A CA 1
ATOM 3726 C C . PHE A 1 497 ? -13.297 -24.625 -15.609 1 95 497 PHE A C 1
ATOM 3728 O O . PHE A 1 497 ? -12.727 -23.75 -16.266 1 95 497 PHE A O 1
ATOM 3735 N N . PRO A 1 498 ? -13.125 -25.906 -15.852 1 94.56 498 PRO A N 1
ATOM 3736 C CA . PRO A 1 498 ? -12.289 -26.297 -17 1 94.56 498 PRO A CA 1
ATOM 3737 C C . PRO A 1 498 ? -12.867 -25.828 -18.328 1 94.56 498 PRO A C 1
ATOM 3739 O O . PRO A 1 498 ? -14.086 -25.734 -18.484 1 94.56 498 PRO A O 1
ATOM 3742 N N . VAL A 1 499 ? -11.969 -25.547 -19.203 1 93.69 499 VAL A N 1
ATOM 3743 C CA . VAL A 1 499 ? -12.367 -25.156 -20.547 1 93.69 499 VAL A CA 1
ATOM 3744 C C . VAL A 1 499 ? -11.969 -26.234 -21.547 1 93.69 499 VAL A C 1
ATOM 3746 O O . VAL A 1 499 ? -10.82 -26.672 -21.562 1 93.69 499 VAL A O 1
ATOM 3749 N N . ASN A 1 500 ? -12.875 -26.578 -22.328 1 87.62 500 ASN A N 1
ATOM 3750 C CA . ASN A 1 500 ? -12.547 -27.625 -23.281 1 87.62 500 ASN A CA 1
ATOM 3751 C C . ASN A 1 500 ? -12.031 -27.031 -24.594 1 87.62 500 ASN A C 1
ATOM 3753 O O . ASN A 1 500 ? -11.836 -25.828 -24.703 1 87.62 500 ASN A O 1
ATOM 3757 N N . GLY A 1 501 ? -11.789 -27.906 -25.547 1 81.44 501 GLY A N 1
ATOM 3758 C CA . GLY A 1 501 ? -11.195 -27.516 -26.812 1 81.44 501 GLY A CA 1
ATOM 3759 C C . GLY A 1 501 ? -12.062 -26.562 -27.594 1 81.44 501 GLY A C 1
ATOM 3760 O O . GLY A 1 501 ? -11.562 -25.797 -28.438 1 81.44 501 GLY A O 1
ATOM 3761 N N . ALA A 1 502 ? -13.336 -26.562 -27.297 1 81.81 502 ALA A N 1
ATOM 3762 C CA . ALA A 1 502 ? -14.266 -25.703 -28.031 1 81.81 502 ALA A CA 1
ATOM 3763 C C . ALA A 1 502 ? -14.469 -24.375 -27.312 1 81.81 502 ALA A C 1
ATOM 3765 O O . ALA A 1 502 ? -15.172 -23.484 -27.812 1 81.81 502 ALA A O 1
ATOM 3766 N N . GLY A 1 503 ? -13.836 -24.266 -26.234 1 88.5 503 GLY A N 1
ATOM 3767 C CA . GLY A 1 503 ? -14.008 -23.047 -25.453 1 88.5 503 GLY A CA 1
ATOM 3768 C C . GLY A 1 503 ? -15.211 -23.109 -24.531 1 88.5 503 GLY A C 1
ATOM 3769 O O . GLY A 1 503 ? -15.688 -22.078 -24.062 1 88.5 503 GLY A O 1
ATOM 3770 N N . GLU A 1 504 ? -15.734 -24.281 -24.344 1 92.81 504 GLU A N 1
ATOM 3771 C CA . GLU A 1 504 ? -16.891 -24.484 -23.469 1 92.81 504 GLU A CA 1
ATOM 3772 C C . GLU A 1 504 ? -16.453 -24.734 -22.031 1 92.81 504 GLU A C 1
ATOM 3774 O O . GLU A 1 504 ? -15.484 -25.469 -21.781 1 92.81 504 GLU A O 1
ATOM 3779 N N . LEU A 1 505 ? -17.203 -24.125 -21.141 1 94.44 505 LEU A N 1
ATOM 3780 C CA . LEU A 1 505 ? -16.891 -24.281 -19.719 1 94.44 505 LEU A CA 1
ATOM 3781 C C . LEU A 1 505 ? -17.5 -25.562 -19.156 1 94.44 505 LEU A C 1
ATOM 3783 O O . LEU A 1 505 ? -18.672 -25.859 -19.438 1 94.44 505 LEU A O 1
ATOM 3787 N N . GLY A 1 506 ? -16.703 -26.281 -18.422 1 94.69 506 GLY A N 1
ATOM 3788 C CA . GLY A 1 506 ? -17.188 -27.469 -17.734 1 94.69 506 GLY A CA 1
ATOM 3789 C C . GLY A 1 506 ? -17.672 -27.172 -16.328 1 94.69 506 GLY A C 1
ATOM 3790 O O . GLY A 1 506 ? -17.938 -26.031 -15.977 1 94.69 506 GLY A O 1
ATOM 3791 N N . ARG A 1 507 ? -17.844 -28.25 -15.539 1 93.56 507 ARG A N 1
ATOM 3792 C CA . ARG A 1 507 ? -18.297 -28.094 -14.164 1 93.56 507 ARG A CA 1
ATOM 3793 C C . ARG A 1 507 ? -17.172 -27.562 -13.281 1 93.56 507 ARG A C 1
ATOM 3795 O O . ARG A 1 507 ? -16.031 -27.984 -13.406 1 93.56 507 ARG A O 1
ATOM 3802 N N . GLY A 1 508 ? -17.656 -26.75 -12.398 1 92.81 508 GLY A N 1
ATOM 3803 C CA . GLY A 1 508 ? -16.688 -26.078 -11.531 1 92.81 508 GLY A CA 1
ATOM 3804 C C . GLY A 1 508 ? -16.281 -26.922 -10.328 1 92.81 508 GLY A C 1
ATOM 3805 O O . GLY A 1 508 ? -17.094 -27.672 -9.797 1 92.81 508 GLY A O 1
ATOM 3806 N N . VAL A 1 509 ? -15.008 -26.812 -9.961 1 90.44 509 VAL A N 1
ATOM 3807 C CA . VAL A 1 509 ? -14.508 -27.469 -8.766 1 90.44 509 VAL A CA 1
ATOM 3808 C C . VAL A 1 509 ? -13.594 -26.531 -7.992 1 90.44 509 VAL A C 1
ATOM 3810 O O . VAL A 1 509 ? -13.234 -25.453 -8.492 1 90.44 509 VAL A O 1
ATOM 3813 N N . THR A 1 510 ? -13.344 -26.859 -6.777 1 87.88 510 THR A N 1
ATOM 3814 C CA . THR A 1 510 ? -12.406 -26.094 -5.969 1 87.88 510 THR A CA 1
ATOM 3815 C C . THR A 1 510 ? -11.398 -27.016 -5.281 1 87.88 510 THR A C 1
ATOM 3817 O O . THR A 1 510 ? -11.672 -28.203 -5.082 1 87.88 510 THR A O 1
ATOM 3820 N N . ALA A 1 511 ? -10.203 -26.484 -5.09 1 85.12 511 ALA A N 1
ATOM 3821 C CA . ALA A 1 511 ? -9.18 -27.219 -4.355 1 85.12 511 ALA A CA 1
ATOM 3822 C C . ALA A 1 511 ? -8.969 -26.641 -2.961 1 85.12 511 ALA A C 1
ATOM 3824 O O . ALA A 1 511 ? -8.008 -26.984 -2.277 1 85.12 511 ALA A O 1
ATOM 3825 N N . ASN A 1 512 ? -9.852 -25.859 -2.498 1 83.5 512 ASN A N 1
ATOM 3826 C CA . ASN A 1 512 ? -9.688 -25.141 -1.244 1 83.5 512 ASN A CA 1
ATOM 3827 C C . ASN A 1 512 ? -9.547 -26.094 -0.06 1 83.5 512 ASN A C 1
ATOM 3829 O O . ASN A 1 512 ? -8.93 -25.734 0.949 1 83.5 512 ASN A O 1
ATOM 3833 N N . HIS A 1 513 ? -10.031 -27.312 -0.182 1 87 513 HIS A N 1
ATOM 3834 C CA . HIS A 1 513 ? -9.984 -28.281 0.908 1 87 513 HIS A CA 1
ATOM 3835 C C . HIS A 1 513 ? -8.555 -28.75 1.166 1 87 513 HIS A C 1
ATOM 3837 O O . HIS A 1 513 ? -8.273 -29.328 2.217 1 87 513 HIS A O 1
ATOM 3843 N N . TRP A 1 514 ? -7.629 -28.438 0.238 1 90 514 TRP A N 1
ATOM 3844 C CA . TRP A 1 514 ? -6.23 -28.812 0.427 1 90 514 TRP A CA 1
ATOM 3845 C C . TRP A 1 514 ? -5.473 -27.734 1.184 1 90 514 TRP A C 1
ATOM 3847 O O . TRP A 1 514 ? -4.328 -27.938 1.59 1 90 514 TRP A O 1
ATOM 3857 N N . TYR A 1 515 ? -6.031 -26.562 1.392 1 87.38 515 TYR A N 1
ATOM 3858 C CA . TYR A 1 515 ? -5.367 -25.438 2.02 1 87.38 515 TYR A CA 1
ATOM 3859 C C . TYR A 1 515 ? -5.887 -25.203 3.436 1 87.38 515 TYR A C 1
ATOM 3861 O O . TYR A 1 515 ? -5.992 -24.062 3.891 1 87.38 515 TYR A O 1
ATOM 3869 N N . ARG A 1 516 ? -6.254 -26.25 4.055 1 87.44 516 ARG A N 1
ATOM 3870 C CA . ARG A 1 516 ? -6.719 -26.188 5.438 1 87.44 516 ARG A CA 1
ATOM 3871 C C . ARG A 1 516 ? -5.676 -26.766 6.387 1 87.44 516 ARG A C 1
ATOM 3873 O O . ARG A 1 516 ? -5.645 -27.984 6.629 1 87.44 516 ARG A O 1
ATOM 3880 N N . THR A 1 517 ? -4.891 -25.922 6.926 1 90 517 THR A N 1
ATOM 3881 C CA . THR A 1 517 ? -3.85 -26.344 7.852 1 90 517 THR A CA 1
ATOM 3882 C C . THR A 1 517 ? -4.266 -26.078 9.297 1 90 517 THR A C 1
ATOM 3884 O O . THR A 1 517 ? -5.191 -25.297 9.547 1 90 517 THR A O 1
ATOM 3887 N N . GLY A 1 518 ? -3.697 -26.797 10.172 1 89.5 518 GLY A N 1
ATOM 3888 C CA . GLY A 1 518 ? -3.977 -26.609 11.586 1 89.5 518 GLY A CA 1
ATOM 3889 C C . GLY A 1 518 ? -5.066 -27.531 12.102 1 89.5 518 GLY A C 1
ATOM 3890 O O . GLY A 1 518 ? -5.496 -28.453 11.406 1 89.5 518 GLY A O 1
ATOM 3891 N N . TRP A 1 519 ? -5.477 -27.359 13.242 1 87.94 519 TRP A N 1
ATOM 3892 C CA . TRP A 1 519 ? -6.418 -28.219 13.945 1 87.94 519 TRP A CA 1
ATOM 3893 C C . TRP A 1 519 ? -7.781 -28.203 13.266 1 87.94 519 TRP A C 1
ATOM 3895 O O . TRP A 1 519 ? -8.516 -29.203 13.32 1 87.94 519 TRP A O 1
ATOM 3905 N N . GLN A 1 520 ? -8.016 -27.125 12.656 1 81.44 520 GLN A N 1
ATOM 3906 C CA . GLN A 1 520 ? -9.312 -26.984 12 1 81.44 520 GLN A CA 1
ATOM 3907 C C . GLN A 1 520 ? -9.43 -27.938 10.805 1 81.44 520 GLN A C 1
ATOM 3909 O O . GLN A 1 520 ? -10.531 -28.25 10.359 1 81.44 520 GLN A O 1
ATOM 3914 N N . GLY A 1 521 ? -8.312 -28.391 10.383 1 84.31 521 GLY A N 1
ATOM 3915 C CA . GLY A 1 521 ? -8.312 -29.266 9.219 1 84.31 521 GLY A CA 1
ATOM 3916 C C . GLY A 1 521 ? -8.281 -30.734 9.578 1 84.31 521 GLY A C 1
ATOM 3917 O O . GLY A 1 521 ? -8.406 -31.594 8.711 1 84.31 521 GLY A O 1
ATOM 3918 N N . VAL A 1 522 ? -8.188 -31.031 10.82 1 85.56 522 VAL A N 1
ATOM 3919 C CA . VAL A 1 522 ? -8.016 -32.438 11.227 1 85.56 522 VAL A CA 1
ATOM 3920 C C . VAL A 1 522 ? -9.367 -33.125 11.219 1 85.56 522 VAL A C 1
ATOM 3922 O O . VAL A 1 522 ? -10.328 -32.656 11.828 1 85.56 522 VAL A O 1
ATOM 3925 N N . LEU A 1 523 ? -9.43 -34.188 10.461 1 86.06 523 LEU A N 1
ATOM 3926 C CA . LEU A 1 523 ? -10.586 -35.062 10.328 1 86.06 523 LEU A CA 1
ATOM 3927 C C . LEU A 1 523 ? -11.789 -34.312 9.781 1 86.06 523 LEU A C 1
ATOM 3929 O O . LEU A 1 523 ? -12.938 -34.656 10.094 1 86.06 523 LEU A O 1
ATOM 3933 N N . ARG A 1 524 ? -11.57 -33.188 9.25 1 83.31 524 ARG A N 1
ATOM 3934 C CA . ARG A 1 524 ? -12.648 -32.406 8.641 1 83.31 524 ARG A CA 1
ATOM 3935 C C . ARG A 1 524 ? -12.367 -32.156 7.164 1 83.31 524 ARG A C 1
ATOM 3937 O O . ARG A 1 524 ? -11.383 -31.5 6.812 1 83.31 524 ARG A O 1
ATOM 3944 N N . ILE A 1 525 ? -13.172 -32.719 6.34 1 87.31 525 ILE A N 1
ATOM 3945 C CA . ILE A 1 525 ? -13.109 -32.469 4.902 1 87.31 525 ILE A CA 1
ATOM 3946 C C . ILE A 1 525 ? -14.383 -31.75 4.445 1 87.31 525 ILE A C 1
ATOM 3948 O O . ILE A 1 525 ? -15.477 -32.312 4.543 1 87.31 525 ILE A O 1
ATOM 3952 N N . PRO A 1 526 ? -14.273 -30.562 4.004 1 84.25 526 PRO A N 1
ATOM 3953 C CA . PRO A 1 526 ? -15.461 -29.812 3.604 1 84.25 526 PRO A CA 1
ATOM 3954 C C . PRO A 1 526 ? -16.266 -30.531 2.518 1 84.25 526 PRO A C 1
ATOM 3956 O O . PRO A 1 526 ? -15.695 -31.25 1.703 1 84.25 526 PRO A O 1
ATOM 3959 N N . ALA A 1 527 ? -17.531 -30.219 2.496 1 79.19 527 ALA A N 1
ATOM 3960 C CA . ALA A 1 527 ? -18.438 -30.812 1.515 1 79.19 527 ALA A CA 1
ATOM 3961 C C . ALA A 1 527 ? -18.078 -30.359 0.101 1 79.19 527 ALA A C 1
ATOM 3963 O O . ALA A 1 527 ? -18.328 -31.078 -0.869 1 79.19 527 ALA A O 1
ATOM 3964 N N . SER A 1 528 ? -17.484 -29.203 0.077 1 77.5 528 SER A N 1
ATOM 3965 C CA . SER A 1 528 ? -17.125 -28.641 -1.22 1 77.5 528 SER A CA 1
ATOM 3966 C C . SER A 1 528 ? -16.094 -29.516 -1.933 1 77.5 528 SER A C 1
ATOM 3968 O O . SER A 1 528 ? -15.93 -29.406 -3.148 1 77.5 528 SER A O 1
ATOM 3970 N N . ALA A 1 529 ? -15.461 -30.328 -1.188 1 80.12 529 ALA A N 1
ATOM 3971 C CA . ALA A 1 529 ? -14.469 -31.234 -1.776 1 80.12 529 ALA A CA 1
ATOM 3972 C C . ALA A 1 529 ? -15.141 -32.281 -2.668 1 80.12 529 ALA A C 1
ATOM 3974 O O . ALA A 1 529 ? -14.484 -32.875 -3.518 1 80.12 529 ALA A O 1
ATOM 3975 N N . ARG A 1 530 ? -16.484 -32.375 -2.498 1 81.38 530 ARG A N 1
ATOM 3976 C CA . ARG A 1 530 ? -17.188 -33.469 -3.18 1 81.38 530 ARG A CA 1
ATOM 3977 C C . ARG A 1 530 ? -18.188 -32.906 -4.191 1 81.38 530 ARG A C 1
ATOM 3979 O O . ARG A 1 530 ? -18.953 -33.656 -4.785 1 81.38 530 ARG A O 1
ATOM 3986 N N . VAL A 1 531 ? -18.109 -31.641 -4.328 1 81.94 531 VAL A N 1
ATOM 3987 C CA . VAL A 1 531 ? -19.156 -31.031 -5.141 1 81.94 531 VAL A CA 1
ATOM 3988 C C . VAL A 1 531 ? -18.547 -30.438 -6.406 1 81.94 531 VAL A C 1
ATOM 3990 O O . VAL A 1 531 ? -17.438 -29.906 -6.383 1 81.94 531 VAL A O 1
ATOM 3993 N N . ALA A 1 532 ? -19.25 -30.672 -7.508 1 89.62 532 ALA A N 1
ATOM 3994 C CA . ALA A 1 532 ? -19.016 -29.938 -8.75 1 89.62 532 ALA A CA 1
ATOM 3995 C C . ALA A 1 532 ? -20.172 -29 -9.07 1 89.62 532 ALA A C 1
ATOM 3997 O O . ALA A 1 532 ? -21.344 -29.359 -8.859 1 89.62 532 ALA A O 1
ATOM 3998 N N . TRP A 1 533 ? -19.859 -27.828 -9.508 1 91.69 533 TRP A N 1
ATOM 3999 C CA . TRP A 1 533 ? -20.891 -26.812 -9.695 1 91.69 533 TRP A CA 1
ATOM 4000 C C . TRP A 1 533 ? -21.172 -26.594 -11.172 1 91.69 533 TRP A C 1
ATOM 4002 O O . TRP A 1 533 ? -20.25 -26.344 -11.961 1 91.69 533 TRP A O 1
ATOM 4012 N N . ASP A 1 534 ? -22.406 -26.609 -11.477 1 93.56 534 ASP A N 1
ATOM 4013 C CA . ASP A 1 534 ? -22.828 -26.172 -12.805 1 93.56 534 ASP A CA 1
ATOM 4014 C C . ASP A 1 534 ? -23.031 -24.656 -12.836 1 93.56 534 ASP A C 1
ATOM 4016 O O . ASP A 1 534 ? -22.812 -24.016 -13.867 1 93.56 534 ASP A O 1
ATOM 4020 N N . GLU A 1 535 ? -23.5 -24.219 -11.672 1 92.38 535 GLU A N 1
ATOM 4021 C CA . GLU A 1 535 ? -23.719 -22.781 -11.461 1 92.38 535 GLU A CA 1
ATOM 4022 C C . GLU A 1 535 ? -22.672 -22.188 -10.523 1 92.38 535 GLU A C 1
ATOM 4024 O O . GLU A 1 535 ? -22.094 -22.906 -9.703 1 92.38 535 GLU A O 1
ATOM 4029 N N . HIS A 1 536 ? -22.516 -20.969 -10.766 1 92.31 536 HIS A N 1
ATOM 4030 C CA . HIS A 1 536 ? -21.703 -20.297 -9.75 1 92.31 536 HIS A CA 1
ATOM 4031 C C . HIS A 1 536 ? -22.375 -20.344 -8.383 1 92.31 536 HIS A C 1
ATOM 4033 O O . HIS A 1 536 ? -23.547 -19.953 -8.258 1 92.31 536 HIS A O 1
ATOM 4039 N N . PRO A 1 537 ? -21.766 -20.703 -7.41 1 88.12 537 PRO A N 1
ATOM 4040 C CA . PRO A 1 537 ? -22.422 -20.953 -6.125 1 88.12 537 PRO A CA 1
ATOM 4041 C C . PRO A 1 537 ? -22.969 -19.672 -5.488 1 88.12 537 PRO A C 1
ATOM 4043 O O . PRO A 1 537 ? -23.922 -19.719 -4.699 1 88.12 537 PRO A O 1
ATOM 4046 N N . GLN A 1 538 ? -22.453 -18.531 -5.832 1 89.06 538 GLN A N 1
ATOM 4047 C CA . GLN A 1 538 ? -22.891 -17.297 -5.195 1 89.06 538 GLN A CA 1
ATOM 4048 C C . GLN A 1 538 ? -23.938 -16.578 -6.043 1 89.06 538 GLN A C 1
ATOM 4050 O O . GLN A 1 538 ? -24.828 -15.922 -5.508 1 89.06 538 GLN A O 1
ATOM 4055 N N . SER A 1 539 ? -23.828 -16.625 -7.332 1 87.06 539 SER A N 1
ATOM 4056 C CA . SER A 1 539 ? -24.734 -15.883 -8.195 1 87.06 539 SER A CA 1
ATOM 4057 C C . SER A 1 539 ? -25.906 -16.75 -8.641 1 87.06 539 SER A C 1
ATOM 4059 O O . SER A 1 539 ? -26.969 -16.25 -9.016 1 87.06 539 SER A O 1
ATOM 4061 N N . GLY A 1 540 ? -25.656 -18.016 -8.727 1 89.25 540 GLY A N 1
ATOM 4062 C CA . GLY A 1 540 ? -26.672 -18.922 -9.234 1 89.25 540 GLY A CA 1
ATOM 4063 C C . GLY A 1 540 ? -26.734 -18.938 -10.75 1 89.25 540 GLY A C 1
ATOM 4064 O O . GLY A 1 540 ? -27.547 -19.672 -11.328 1 89.25 540 GLY A O 1
ATOM 4065 N N . HIS A 1 541 ? -25.906 -18.281 -11.32 1 91.44 541 HIS A N 1
ATOM 4066 C CA . HIS A 1 541 ? -25.891 -18.25 -12.781 1 91.44 541 HIS A CA 1
ATOM 4067 C C . HIS A 1 541 ? -25.25 -19.516 -13.336 1 91.44 541 HIS A C 1
ATOM 4069 O O . HIS A 1 541 ? -24.266 -20.016 -12.781 1 91.44 541 HIS A O 1
ATOM 4075 N N . LEU A 1 542 ? -25.844 -20.016 -14.352 1 91.38 542 LEU A N 1
ATOM 4076 C CA . LEU A 1 542 ? -25.281 -21.172 -15.031 1 91.38 542 LEU A CA 1
ATOM 4077 C C . LEU A 1 542 ? -23.953 -20.828 -15.688 1 91.38 542 LEU A C 1
ATOM 4079 O O . LEU A 1 542 ? -23.859 -19.828 -16.422 1 91.38 542 LEU A O 1
ATOM 4083 N N . VAL A 1 543 ? -22.953 -21.562 -15.391 1 94.19 543 VAL A N 1
ATOM 4084 C CA . VAL A 1 543 ? -21.625 -21.344 -15.953 1 94.19 543 VAL A CA 1
ATOM 4085 C C . VAL A 1 543 ? -21.234 -22.5 -16.875 1 94.19 543 VAL A C 1
ATOM 4087 O O . VAL A 1 543 ? -20.797 -22.281 -18 1 94.19 543 VAL A O 1
ATOM 4090 N N . ALA A 1 544 ? -21.5 -23.703 -16.359 1 94.5 544 ALA A N 1
ATOM 4091 C CA . ALA A 1 544 ? -21.188 -24.875 -17.172 1 94.5 544 ALA A CA 1
ATOM 4092 C C . ALA A 1 544 ? -21.984 -24.891 -18.469 1 94.5 544 ALA A C 1
ATOM 4094 O O . ALA A 1 544 ? -23.188 -24.594 -18.469 1 94.5 544 ALA A O 1
ATOM 4095 N N . GLY A 1 545 ? -21.266 -25.156 -19.516 1 93.56 545 GLY A N 1
ATOM 4096 C CA . GLY A 1 545 ? -21.922 -25.203 -20.812 1 93.56 545 GLY A CA 1
ATOM 4097 C C . GLY A 1 545 ? -21.812 -23.906 -21.594 1 93.56 545 GLY A C 1
ATOM 4098 O O . GLY A 1 545 ? -22.047 -23.891 -22.812 1 93.56 545 GLY A O 1
ATOM 4099 N N . GLU A 1 546 ? -21.453 -22.906 -20.922 1 93.44 546 GLU A N 1
ATOM 4100 C CA . GLU A 1 546 ? -21.266 -21.641 -21.609 1 93.44 546 GLU A CA 1
ATOM 4101 C C . GLU A 1 546 ? -20.016 -21.656 -22.469 1 93.44 546 GLU A C 1
ATOM 4103 O O . GLU A 1 546 ? -19 -22.266 -22.109 1 93.44 546 GLU A O 1
ATOM 4108 N N . VAL A 1 547 ? -20.141 -21 -23.594 1 91.69 547 VAL A N 1
ATOM 4109 C CA . VAL A 1 547 ? -19 -20.922 -24.516 1 91.69 547 VAL A CA 1
ATOM 4110 C C . VAL A 1 547 ? -18.406 -19.516 -24.453 1 91.69 547 VAL A C 1
ATOM 4112 O O . VAL A 1 547 ? -19.109 -18.516 -24.594 1 91.69 547 VAL A O 1
ATOM 4115 N N . ILE A 1 548 ? -17.156 -19.391 -24.234 1 88.94 548 ILE A N 1
ATOM 4116 C CA . ILE A 1 548 ? -16.438 -18.125 -24.203 1 88.94 548 ILE A CA 1
ATOM 4117 C C . ILE A 1 548 ? -16.188 -17.641 -25.625 1 88.94 548 ILE A C 1
ATOM 4119 O O . ILE A 1 548 ? -15.508 -18.312 -26.406 1 88.94 548 ILE A O 1
ATOM 4123 N N . PRO A 1 549 ? -16.656 -16.438 -25.844 1 83.5 549 PRO A N 1
ATOM 4124 C CA . PRO A 1 549 ? -16.438 -15.922 -27.203 1 83.5 549 PRO A CA 1
ATOM 4125 C C . PRO A 1 549 ? -14.961 -15.727 -27.516 1 83.5 549 PRO A C 1
ATOM 4127 O O . PRO A 1 549 ? -14.188 -15.289 -26.672 1 83.5 549 PRO A O 1
ATOM 4130 N N . GLU A 1 550 ? -14.562 -16.094 -28.672 1 80.56 550 GLU A N 1
ATOM 4131 C CA . GLU A 1 550 ? -13.227 -15.883 -29.219 1 80.56 550 GLU A CA 1
ATOM 4132 C C . GLU A 1 550 ? -12.156 -16.422 -28.266 1 80.56 550 GLU A C 1
ATOM 4134 O O . GLU A 1 550 ? -11.086 -15.828 -28.109 1 80.56 550 GLU A O 1
ATOM 4139 N N . PHE A 1 551 ? -12.508 -17.453 -27.5 1 88.44 551 PHE A N 1
ATOM 4140 C CA . PHE A 1 551 ? -11.555 -18.047 -26.578 1 88.44 551 PHE A CA 1
ATOM 4141 C C . PHE A 1 551 ? -10.242 -18.375 -27.281 1 88.44 551 PHE A C 1
ATOM 4143 O O . PHE A 1 551 ? -9.172 -18 -26.797 1 88.44 551 PHE A O 1
ATOM 4150 N N . TRP A 1 552 ? -10.242 -18.953 -28.422 1 86.38 552 TRP A N 1
ATOM 4151 C CA . TRP A 1 552 ? -9.031 -19.406 -29.094 1 86.38 552 TRP A CA 1
ATOM 4152 C C . TRP A 1 552 ? -8.297 -18.234 -29.75 1 86.38 552 TRP A C 1
ATOM 4154 O O . TRP A 1 552 ? -7.066 -18.188 -29.734 1 86.38 552 TRP A O 1
ATOM 4164 N N . SER A 1 553 ? -9.039 -17.312 -30.234 1 85.12 553 SER A N 1
ATOM 4165 C CA . SER A 1 553 ? -8.398 -16.188 -30.922 1 85.12 553 SER A CA 1
ATOM 4166 C C . SER A 1 553 ? -7.875 -15.172 -29.906 1 85.12 553 SER A C 1
ATOM 4168 O O . SER A 1 553 ? -6.914 -14.453 -30.188 1 85.12 553 SER A O 1
ATOM 4170 N N . SER A 1 554 ? -8.43 -15.156 -28.828 1 88.75 554 SER A N 1
ATOM 4171 C CA . SER A 1 554 ? -8.07 -14.125 -27.859 1 88.75 554 SER A CA 1
ATOM 4172 C C . SER A 1 554 ? -7.293 -14.711 -26.688 1 88.75 554 SER A C 1
ATOM 4174 O O . SER A 1 554 ? -6.078 -14.531 -26.578 1 88.75 554 SER A O 1
ATOM 4176 N N . VAL A 1 555 ? -7.887 -15.656 -25.969 1 93.44 555 VAL A N 1
ATOM 4177 C CA . VAL A 1 555 ? -7.32 -16.141 -24.719 1 93.44 555 VAL A CA 1
ATOM 4178 C C . VAL A 1 555 ? -6.23 -17.172 -25.016 1 93.44 555 VAL A C 1
ATOM 4180 O O . VAL A 1 555 ? -5.047 -16.922 -24.781 1 93.44 555 VAL A O 1
ATOM 4183 N N . ALA A 1 556 ? -6.566 -18.266 -25.672 1 94.06 556 ALA A N 1
ATOM 4184 C CA . ALA A 1 556 ? -5.609 -19.328 -25.969 1 94.06 556 ALA A CA 1
ATOM 4185 C C . ALA A 1 556 ? -4.551 -18.844 -26.953 1 94.06 556 ALA A C 1
ATOM 4187 O O . ALA A 1 556 ? -3.369 -19.172 -26.812 1 94.06 556 ALA A O 1
ATOM 4188 N N . GLY A 1 557 ? -4.969 -18.109 -27.922 1 92.5 557 GLY A N 1
ATOM 4189 C CA . GLY A 1 557 ? -4.035 -17.594 -28.922 1 92.5 557 GLY A CA 1
ATOM 4190 C C . GLY A 1 557 ? -2.961 -16.703 -28.312 1 92.5 557 GLY A C 1
ATOM 4191 O O . GLY A 1 557 ? -1.788 -16.812 -28.688 1 92.5 557 GLY A O 1
ATOM 4192 N N . LEU A 1 558 ? -3.381 -15.875 -27.422 1 94.06 558 LEU A N 1
ATOM 4193 C CA . LEU A 1 558 ? -2.42 -14.992 -26.766 1 94.06 558 LEU A CA 1
ATOM 4194 C C . LEU A 1 558 ? -1.408 -15.797 -25.953 1 94.06 558 LEU A C 1
ATOM 4196 O O . LEU A 1 558 ? -0.213 -15.492 -25.969 1 94.06 558 LEU A O 1
ATOM 4200 N N . ALA A 1 559 ? -1.845 -16.812 -25.281 1 96.38 559 ALA A N 1
ATOM 4201 C CA . ALA A 1 559 ? -0.956 -17.656 -24.484 1 96.38 559 ALA A CA 1
ATOM 4202 C C . ALA A 1 559 ? 0.048 -18.375 -25.375 1 96.38 559 ALA A C 1
ATOM 4204 O O . ALA A 1 559 ? 1.233 -18.469 -25.047 1 96.38 559 ALA A O 1
ATOM 4205 N N . LEU A 1 560 ? -0.403 -18.906 -26.453 1 94.75 560 LEU A N 1
ATOM 4206 C CA . LEU A 1 560 ? 0.464 -19.594 -27.406 1 94.75 560 LEU A CA 1
ATOM 4207 C C . LEU A 1 560 ? 1.523 -18.656 -27.969 1 94.75 560 LEU A C 1
ATOM 4209 O O . LEU A 1 560 ? 2.705 -19 -28.016 1 94.75 560 LEU A O 1
ATOM 4213 N N . GLN A 1 561 ? 1.061 -17.5 -28.281 1 93.69 561 GLN A N 1
ATOM 4214 C CA . GLN A 1 561 ? 1.984 -16.5 -28.797 1 93.69 561 GLN A CA 1
ATOM 4215 C C . GLN A 1 561 ? 3.018 -16.109 -27.75 1 93.69 561 GLN A C 1
ATOM 4217 O O . GLN A 1 561 ? 4.207 -16 -28.047 1 93.69 561 GLN A O 1
ATOM 4222 N N . ALA A 1 562 ? 2.541 -15.891 -26.609 1 96.25 562 ALA A N 1
ATOM 4223 C CA . ALA A 1 562 ? 3.438 -15.492 -25.531 1 96.25 562 ALA A CA 1
ATOM 4224 C C . ALA A 1 562 ? 4.496 -16.562 -25.266 1 96.25 562 ALA A C 1
ATOM 4226 O O . ALA A 1 562 ? 5.676 -16.25 -25.109 1 96.25 562 ALA A O 1
ATOM 4227 N N . HIS A 1 563 ? 4.078 -17.828 -25.234 1 95.88 563 HIS A N 1
ATOM 4228 C CA . HIS A 1 563 ? 5.031 -18.906 -25.016 1 95.88 563 HIS A CA 1
ATOM 4229 C C . HIS A 1 563 ? 6.086 -18.938 -26.125 1 95.88 563 HIS A C 1
ATOM 4231 O O . HIS A 1 563 ? 7.277 -19.109 -25.844 1 95.88 563 HIS A O 1
ATOM 4237 N N . ALA A 1 564 ? 5.734 -18.766 -27.281 1 93.38 564 ALA A N 1
ATOM 4238 C CA . ALA A 1 564 ? 6.629 -18.828 -28.438 1 93.38 564 ALA A CA 1
ATOM 4239 C C . ALA A 1 564 ? 7.652 -17.703 -28.391 1 93.38 564 ALA A C 1
ATOM 4241 O O . ALA A 1 564 ? 8.82 -17.906 -28.75 1 93.38 564 ALA A O 1
ATOM 4242 N N . LEU A 1 565 ? 7.234 -16.578 -27.906 1 92.44 565 LEU A N 1
ATOM 4243 C CA . LEU A 1 565 ? 8.086 -15.398 -27.984 1 92.44 565 LEU A CA 1
ATOM 4244 C C . LEU A 1 565 ? 8.953 -15.266 -26.734 1 92.44 565 LEU A C 1
ATOM 4246 O O . LEU A 1 565 ? 10.117 -14.867 -26.812 1 92.44 565 LEU A O 1
ATOM 4250 N N . LEU A 1 566 ? 8.398 -15.578 -25.672 1 94.12 566 LEU A N 1
ATOM 4251 C CA . LEU A 1 566 ? 9.055 -15.25 -24.406 1 94.12 566 LEU A CA 1
ATOM 4252 C C . LEU A 1 566 ? 9.898 -16.422 -23.906 1 94.12 566 LEU A C 1
ATOM 4254 O O . LEU A 1 566 ? 10.953 -16.219 -23.297 1 94.12 566 LEU A O 1
ATOM 4258 N N . ALA A 1 567 ? 9.414 -17.656 -24.125 1 93.69 567 ALA A N 1
ATOM 4259 C CA . ALA A 1 567 ? 10.078 -18.812 -23.516 1 93.69 567 ALA A CA 1
ATOM 4260 C C . ALA A 1 567 ? 9.828 -20.078 -24.344 1 93.69 567 ALA A C 1
ATOM 4262 O O . ALA A 1 567 ? 9.344 -21.078 -23.812 1 93.69 567 ALA A O 1
ATOM 4263 N N . PRO A 1 568 ? 10.25 -20.125 -25.484 1 91.75 568 PRO A N 1
ATOM 4264 C CA . PRO A 1 568 ? 9.898 -21.25 -26.359 1 91.75 568 PRO A CA 1
ATOM 4265 C C . PRO A 1 568 ? 10.461 -22.578 -25.891 1 91.75 568 PRO A C 1
ATOM 4267 O O . PRO A 1 568 ? 9.883 -23.625 -26.156 1 91.75 568 PRO A O 1
ATOM 4270 N N . SER A 1 569 ? 11.531 -22.594 -25.141 1 92.56 569 SER A N 1
ATOM 4271 C CA . SER A 1 569 ? 12.188 -23.828 -24.75 1 92.56 569 SER A CA 1
ATOM 4272 C C . SER A 1 569 ? 11.648 -24.344 -23.406 1 92.56 569 SER A C 1
ATOM 4274 O O . SER A 1 569 ? 11.922 -25.484 -23.031 1 92.56 569 SER A O 1
ATOM 4276 N N . VAL A 1 570 ? 10.953 -23.484 -22.703 1 94.94 570 VAL A N 1
ATOM 4277 C CA . VAL A 1 570 ? 10.438 -23.906 -21.406 1 94.94 570 VAL A CA 1
ATOM 4278 C C . VAL A 1 570 ? 9.344 -24.953 -21.594 1 94.94 570 VAL A C 1
ATOM 4280 O O . VAL A 1 570 ? 8.414 -24.75 -22.375 1 94.94 570 VAL A O 1
ATOM 4283 N N . PRO A 1 571 ? 9.398 -26.047 -20.938 1 94.88 571 PRO A N 1
ATOM 4284 C CA . PRO A 1 571 ? 8.508 -27.172 -21.203 1 94.88 571 PRO A CA 1
ATOM 4285 C C . PRO A 1 571 ? 7.035 -26.828 -21.016 1 94.88 571 PRO A C 1
ATOM 4287 O O . PRO A 1 571 ? 6.195 -27.188 -21.844 1 94.88 571 PRO A O 1
ATOM 4290 N N . LEU A 1 572 ? 6.754 -26.219 -19.922 1 95.56 572 LEU A N 1
ATOM 4291 C CA . LEU A 1 572 ? 5.383 -25.891 -19.562 1 95.56 572 LEU A CA 1
ATOM 4292 C C . LEU A 1 572 ? 5.316 -24.5 -18.938 1 95.56 572 LEU A C 1
ATOM 4294 O O . LEU A 1 572 ? 6.16 -24.125 -18.109 1 95.56 572 LEU A O 1
ATOM 4298 N N . VAL A 1 573 ? 4.34 -23.734 -19.375 1 96.44 573 VAL A N 1
ATOM 4299 C CA . VAL A 1 573 ? 4.129 -22.406 -18.812 1 96.44 573 VAL A CA 1
ATOM 4300 C C . VAL A 1 573 ? 2.641 -22.172 -18.547 1 96.44 573 VAL A C 1
ATOM 4302 O O . VAL A 1 573 ? 1.804 -22.5 -19.406 1 96.44 573 VAL A O 1
ATOM 4305 N N . GLY A 1 574 ? 2.326 -21.719 -17.359 1 97 574 GLY A N 1
ATOM 4306 C CA . GLY A 1 574 ? 0.981 -21.266 -17.062 1 97 574 GLY A CA 1
ATOM 4307 C C . GLY A 1 574 ? 0.809 -19.766 -17.219 1 97 574 GLY A C 1
ATOM 4308 O O . GLY A 1 574 ? 1.515 -18.984 -16.594 1 97 574 GLY A O 1
ATOM 4309 N N . TRP A 1 575 ? -0.174 -19.422 -18.031 1 97.25 575 TRP A N 1
ATOM 4310 C CA . TRP A 1 575 ? -0.45 -18.031 -18.344 1 97.25 575 TRP A CA 1
ATOM 4311 C C . TRP A 1 575 ? -1.744 -17.562 -17.672 1 97.25 575 TRP A C 1
ATOM 4313 O O . TRP A 1 575 ? -2.795 -18.188 -17.859 1 97.25 575 TRP A O 1
ATOM 4323 N N . ASP A 1 576 ? -1.662 -16.562 -16.922 1 95.06 576 ASP A N 1
ATOM 4324 C CA . ASP A 1 576 ? -2.885 -15.906 -16.469 1 95.06 576 ASP A CA 1
ATOM 4325 C C . ASP A 1 576 ? -3.354 -14.852 -17.469 1 95.06 576 ASP A C 1
ATOM 4327 O O . ASP A 1 576 ? -2.684 -13.836 -17.656 1 95.06 576 ASP A O 1
ATOM 4331 N N . VAL A 1 577 ? -4.492 -15.078 -18.062 1 96.19 577 VAL A N 1
ATOM 4332 C CA . VAL A 1 577 ? -5.023 -14.219 -19.109 1 96.19 577 VAL A CA 1
ATOM 4333 C C . VAL A 1 577 ? -6.336 -13.586 -18.656 1 96.19 577 VAL A C 1
ATOM 4335 O O . VAL A 1 577 ? -7.219 -14.281 -18.141 1 96.19 577 VAL A O 1
ATOM 4338 N N . ALA A 1 578 ? -6.418 -12.344 -18.812 1 94.31 578 ALA A N 1
ATOM 4339 C CA . ALA A 1 578 ? -7.641 -11.617 -18.469 1 94.31 578 ALA A CA 1
ATOM 4340 C C . ALA A 1 578 ? -8.391 -11.172 -19.719 1 94.31 578 ALA A C 1
ATOM 4342 O O . ALA A 1 578 ? -7.793 -10.977 -20.766 1 94.31 578 ALA A O 1
ATOM 4343 N N . LEU A 1 579 ? -9.727 -11.156 -19.578 1 92.5 579 LEU A N 1
ATOM 4344 C CA . LEU A 1 579 ? -10.602 -10.492 -20.531 1 92.5 579 LEU A CA 1
ATOM 4345 C C . LEU A 1 579 ? -11.195 -9.219 -19.938 1 92.5 579 LEU A C 1
ATOM 4347 O O . LEU A 1 579 ? -12.227 -9.258 -19.266 1 92.5 579 LEU A O 1
ATOM 4351 N N . PRO A 1 580 ? -10.555 -8.148 -20.25 1 90.75 580 PRO A N 1
ATOM 4352 C CA . PRO A 1 580 ? -11 -6.895 -19.641 1 90.75 580 PRO A CA 1
ATOM 4353 C C . PRO A 1 580 ? -12.25 -6.32 -20.312 1 90.75 580 PRO A C 1
ATOM 4355 O O . PRO A 1 580 ? -12.547 -6.66 -21.453 1 90.75 580 PRO A O 1
ATOM 4358 N N . ALA A 1 581 ? -13.117 -5.516 -19.516 1 86.19 581 ALA A N 1
ATOM 4359 C CA . ALA A 1 581 ? -14.297 -4.84 -20.047 1 86.19 581 ALA A CA 1
ATOM 4360 C C . ALA A 1 581 ? -13.914 -3.818 -21.109 1 86.19 581 ALA A C 1
ATOM 4362 O O . ALA A 1 581 ? -14.602 -3.684 -22.125 1 86.19 581 ALA A O 1
ATOM 4363 N N . ASP A 1 582 ? -12.961 -2.871 -20.734 1 69.06 582 ASP A N 1
ATOM 4364 C CA . ASP A 1 582 ? -12.594 -1.8 -21.656 1 69.06 582 ASP A CA 1
ATOM 4365 C C . ASP A 1 582 ? -11.117 -1.884 -22.031 1 69.06 582 ASP A C 1
ATOM 4367 O O . ASP A 1 582 ? -10.242 -1.824 -21.156 1 69.06 582 ASP A O 1
ATOM 4371 N N . THR A 1 583 ? -10.742 -2.707 -22.812 1 54.19 583 THR A N 1
ATOM 4372 C CA . THR A 1 583 ? -9.305 -2.541 -23.016 1 54.19 583 THR A CA 1
ATOM 4373 C C . THR A 1 583 ? -9.023 -1.321 -23.891 1 54.19 583 THR A C 1
ATOM 4375 O O . THR A 1 583 ? -9.789 -1.019 -24.812 1 54.19 583 THR A O 1
ATOM 4378 N N . ALA A 1 584 ? -8.227 -0.378 -23.312 1 42.75 584 ALA A N 1
ATOM 4379 C CA . ALA A 1 584 ? -7.797 0.802 -24.062 1 42.75 584 ALA A CA 1
ATOM 4380 C C . ALA A 1 584 ? -7.461 0.443 -25.5 1 42.75 584 ALA A C 1
ATOM 4382 O O . ALA A 1 584 ? -7.727 1.221 -26.422 1 42.75 584 ALA A O 1
ATOM 4383 N N . ALA A 1 585 ? -6.609 -0.482 -25.641 1 43.09 585 ALA A N 1
ATOM 4384 C CA . ALA A 1 585 ? -6.027 -0.748 -26.953 1 43.09 585 ALA A CA 1
ATOM 4385 C C . ALA A 1 585 ? -6.969 -1.582 -27.828 1 43.09 585 ALA A C 1
ATOM 4387 O O . ALA A 1 585 ? -6.605 -2.006 -28.922 1 43.09 585 ALA A O 1
ATOM 4388 N N . GLY A 1 586 ? -8.195 -1.726 -27.406 1 48.16 586 GLY A N 1
ATOM 4389 C CA . GLY A 1 586 ? -9.078 -2.521 -28.234 1 48.16 586 GLY A CA 1
ATOM 4390 C C . GLY A 1 586 ? -8.781 -4.008 -28.172 1 48.16 586 GLY A C 1
ATOM 4391 O O . GLY A 1 586 ? -9.258 -4.781 -29 1 48.16 586 GLY A O 1
ATOM 4392 N N . GLU A 1 587 ? -7.855 -4.406 -27.422 1 58.03 587 GLU A N 1
ATOM 4393 C CA . GLU A 1 587 ? -7.445 -5.809 -27.375 1 58.03 587 GLU A CA 1
ATOM 4394 C C . GLU A 1 587 ? -8.391 -6.641 -26.516 1 58.03 587 GLU A C 1
ATOM 4396 O O . GLU A 1 587 ? -8.852 -6.176 -25.469 1 58.03 587 GLU A O 1
ATOM 4401 N N . ALA A 1 588 ? -8.75 -7.793 -27 1 76.88 588 ALA A N 1
ATOM 4402 C CA . ALA A 1 588 ? -9.781 -8.664 -26.422 1 76.88 588 ALA A CA 1
ATOM 4403 C C . ALA A 1 588 ? -9.273 -9.336 -25.141 1 76.88 588 ALA A C 1
ATOM 4405 O O . ALA A 1 588 ? -10.055 -9.594 -24.234 1 76.88 588 ALA A O 1
ATOM 4406 N N . SER A 1 589 ? -7.902 -9.523 -24.953 1 92.31 589 SER A N 1
ATOM 4407 C CA . SER A 1 589 ? -7.359 -10.18 -23.766 1 92.31 589 SER A CA 1
ATOM 4408 C C . SER A 1 589 ? -5.992 -9.602 -23.391 1 92.31 589 SER A C 1
ATOM 4410 O O . SER A 1 589 ? -5.371 -8.906 -24.203 1 92.31 589 SER A O 1
ATOM 4412 N N . CYS A 1 590 ? -5.52 -9.734 -22.219 1 94.38 590 CYS A N 1
ATOM 4413 C CA . CYS A 1 590 ? -4.184 -9.312 -21.812 1 94.38 590 CYS A CA 1
ATOM 4414 C C . CYS A 1 590 ? -3.592 -10.289 -20.812 1 94.38 590 CYS A C 1
ATOM 4416 O O . CYS A 1 590 ? -4.324 -11 -20.125 1 94.38 590 CYS A O 1
ATOM 4418 N N . LEU A 1 591 ? -2.244 -10.359 -20.781 1 96.44 591 LEU A N 1
ATOM 4419 C CA . LEU A 1 591 ? -1.508 -11.227 -19.875 1 96.44 591 LEU A CA 1
ATOM 4420 C C . LEU A 1 591 ? -1.297 -10.539 -18.531 1 96.44 591 LEU A C 1
ATOM 4422 O O . LEU A 1 591 ? -0.998 -9.344 -18.469 1 96.44 591 LEU A O 1
ATOM 4426 N N . LEU A 1 592 ? -1.5 -11.281 -17.5 1 93.19 592 LEU A N 1
ATOM 4427 C CA . LEU A 1 592 ? -1.257 -10.758 -16.156 1 93.19 592 LEU A CA 1
ATOM 4428 C C . LEU A 1 592 ? 0.071 -11.273 -15.602 1 93.19 592 LEU A C 1
ATOM 4430 O O . LEU A 1 592 ? 0.832 -10.516 -15 1 93.19 592 LEU A O 1
ATOM 4434 N N . GLU A 1 593 ? 0.286 -12.531 -15.812 1 92.5 593 GLU A N 1
ATOM 4435 C CA . GLU A 1 593 ? 1.446 -13.164 -15.195 1 92.5 593 GLU A CA 1
ATOM 4436 C C . GLU A 1 593 ? 1.839 -14.438 -15.945 1 92.5 593 GLU A C 1
ATOM 4438 O O . GLU A 1 593 ? 0.993 -15.086 -16.562 1 92.5 593 GLU A O 1
ATOM 4443 N N . MET A 1 594 ? 3.105 -14.664 -15.953 1 95.12 594 MET A N 1
ATOM 4444 C CA . MET A 1 594 ? 3.686 -15.922 -16.422 1 95.12 594 MET A CA 1
ATOM 4445 C C . MET A 1 594 ? 4.109 -16.797 -15.242 1 95.12 594 MET A C 1
ATOM 4447 O O . MET A 1 594 ? 4.863 -16.359 -14.375 1 95.12 594 MET A O 1
ATOM 4451 N N . ASN A 1 595 ? 3.582 -18.016 -15.258 1 93.25 595 ASN A N 1
ATOM 4452 C CA . ASN A 1 595 ? 3.902 -18.969 -14.195 1 93.25 595 ASN A CA 1
ATOM 4453 C C . ASN A 1 595 ? 4.59 -20.203 -14.75 1 93.25 595 ASN A C 1
ATOM 4455 O O . ASN A 1 595 ? 3.986 -20.984 -15.5 1 93.25 595 ASN A O 1
ATOM 4459 N N . ILE A 1 596 ? 5.766 -20.484 -14.344 1 93.5 596 ILE A N 1
ATOM 4460 C CA . ILE A 1 596 ? 6.492 -21.641 -14.875 1 93.5 596 ILE A CA 1
ATOM 4461 C C . ILE A 1 596 ? 6.27 -22.859 -13.977 1 93.5 596 ILE A C 1
ATOM 4463 O O . ILE A 1 596 ? 5.922 -23.938 -14.461 1 93.5 596 ILE A O 1
ATOM 4467 N N . SER A 1 597 ? 6.484 -22.812 -12.609 1 90.25 597 SER A N 1
ATOM 4468 C CA . SER A 1 597 ? 6.074 -23.859 -11.688 1 90.25 597 SER A CA 1
ATOM 4469 C C . SER A 1 597 ? 4.574 -23.812 -11.414 1 90.25 597 SER A C 1
ATOM 4471 O O . SER A 1 597 ? 4.152 -23.734 -10.258 1 90.25 597 SER A O 1
ATOM 4473 N N . CYS A 1 598 ? 3.85 -24.062 -12.562 1 90.38 598 CYS A N 1
ATOM 4474 C CA . CYS A 1 598 ? 2.443 -23.688 -12.477 1 90.38 598 CYS A CA 1
ATOM 4475 C C . CYS A 1 598 ? 1.58 -24.875 -12.078 1 90.38 598 CYS A C 1
ATOM 4477 O O . CYS A 1 598 ? 1.903 -26.016 -12.406 1 90.38 598 CYS A O 1
ATOM 4479 N N . ASN A 1 599 ? 0.526 -24.562 -11.422 1 87.31 599 ASN A N 1
ATOM 4480 C CA . ASN A 1 599 ? -0.579 -25.453 -11.117 1 87.31 599 ASN A CA 1
ATOM 4481 C C . ASN A 1 599 ? -1.562 -25.547 -12.281 1 87.31 599 ASN A C 1
ATOM 4483 O O . ASN A 1 599 ? -1.825 -24.547 -12.953 1 87.31 599 ASN A O 1
ATOM 4487 N N . LEU A 1 600 ? -2.09 -26.734 -12.523 1 89.94 600 LEU A N 1
ATOM 4488 C CA . LEU A 1 600 ? -3.041 -26.922 -13.617 1 89.94 600 LEU A CA 1
ATOM 4489 C C . LEU A 1 600 ? -4.469 -26.688 -13.133 1 89.94 600 LEU A C 1
ATOM 4491 O O . LEU A 1 600 ? -5.41 -26.719 -13.93 1 89.94 600 LEU A O 1
ATOM 4495 N N . PHE A 1 601 ? -4.762 -26.422 -11.859 1 87.5 601 PHE A N 1
ATOM 4496 C CA . PHE A 1 601 ? -6.012 -26.062 -11.195 1 87.5 601 PHE A CA 1
ATOM 4497 C C . PHE A 1 601 ? -7.121 -27.031 -11.57 1 87.5 601 PHE A C 1
ATOM 4499 O O . PHE A 1 601 ? -8.242 -26.625 -11.875 1 87.5 601 PHE A O 1
ATOM 4506 N N . ASN A 1 602 ? -6.824 -28.25 -11.656 1 83.5 602 ASN A N 1
ATOM 4507 C CA . ASN A 1 602 ? -7.789 -29.312 -11.961 1 83.5 602 ASN A CA 1
ATOM 4508 C C . ASN A 1 602 ? -8.383 -29.141 -13.352 1 83.5 602 ASN A C 1
ATOM 4510 O O . ASN A 1 602 ? -9.555 -29.438 -13.57 1 83.5 602 ASN A O 1
ATOM 4514 N N . GLY A 1 603 ? -7.664 -28.562 -14.156 1 88.06 603 GLY A N 1
ATOM 4515 C CA . GLY A 1 603 ? -8.078 -28.516 -15.555 1 88.06 603 GLY A CA 1
ATOM 4516 C C . GLY A 1 603 ? -8.164 -29.891 -16.203 1 88.06 603 GLY A C 1
ATOM 4517 O O . GLY A 1 603 ? -7.605 -30.859 -15.68 1 88.06 603 GLY A O 1
ATOM 4518 N N . ALA A 1 604 ? -8.953 -29.938 -17.266 1 87.19 604 ALA A N 1
ATOM 4519 C CA . ALA A 1 604 ? -9.023 -31.172 -18.0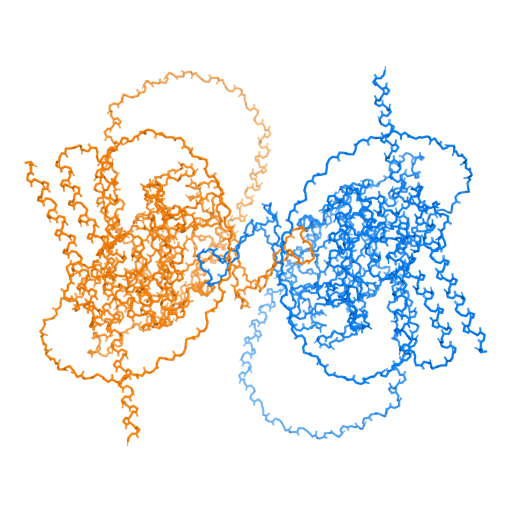47 1 87.19 604 ALA A CA 1
ATOM 4520 C C . ALA A 1 604 ? -7.91 -31.219 -19.078 1 87.19 604 ALA A C 1
ATOM 4522 O O . ALA A 1 604 ? -7.633 -30.219 -19.75 1 87.19 604 ALA A O 1
ATOM 4523 N N . TYR A 1 605 ? -7.207 -32.281 -19.062 1 87.94 605 TYR A N 1
ATOM 4524 C CA . TYR A 1 605 ? -6.148 -32.438 -20.047 1 87.94 605 TYR A CA 1
ATOM 4525 C C . TYR A 1 605 ? -5.926 -33.906 -20.391 1 87.94 605 TYR A C 1
ATOM 4527 O O . TYR A 1 605 ? -6.449 -34.812 -19.703 1 87.94 605 TYR A O 1
ATOM 4535 N N . ASP A 1 606 ? -5.234 -34.156 -21.453 1 87.38 606 ASP A N 1
ATOM 4536 C CA . ASP A 1 606 ? -4.84 -35.5 -21.859 1 87.38 606 ASP A CA 1
ATOM 4537 C C . ASP A 1 606 ? -3.764 -36.062 -20.922 1 87.38 606 ASP A C 1
ATOM 4539 O O . ASP A 1 606 ? -2.572 -35.812 -21.125 1 87.38 606 ASP A O 1
ATOM 4543 N N . ARG A 1 607 ? -4.188 -36.906 -20.047 1 89.06 607 ARG A N 1
ATOM 4544 C CA . ARG A 1 607 ? -3.277 -37.406 -19.016 1 89.06 607 ARG A CA 1
ATOM 4545 C C . ARG A 1 607 ? -2.211 -38.312 -19.625 1 89.06 607 ARG A C 1
ATOM 4547 O O . ARG A 1 607 ? -1.049 -38.281 -19.219 1 89.06 607 ARG A O 1
ATOM 4554 N N . ALA A 1 608 ? -2.66 -39.156 -20.469 1 88.12 608 ALA A N 1
ATOM 4555 C CA . ALA A 1 608 ? -1.705 -40.062 -21.109 1 88.12 608 ALA A CA 1
ATOM 4556 C C . ALA A 1 608 ? -0.669 -39.281 -21.922 1 88.12 608 ALA A C 1
ATOM 4558 O O . ALA A 1 608 ? 0.53 -39.562 -21.828 1 88.12 608 ALA A O 1
ATOM 4559 N N . GLY A 1 609 ? -1.167 -38.344 -22.672 1 87.88 609 GLY A N 1
ATOM 4560 C CA . GLY A 1 609 ? -0.26 -37.5 -23.438 1 87.88 609 GLY A CA 1
ATOM 4561 C C . GLY A 1 609 ? 0.706 -36.719 -22.578 1 87.88 609 GLY A C 1
ATOM 4562 O 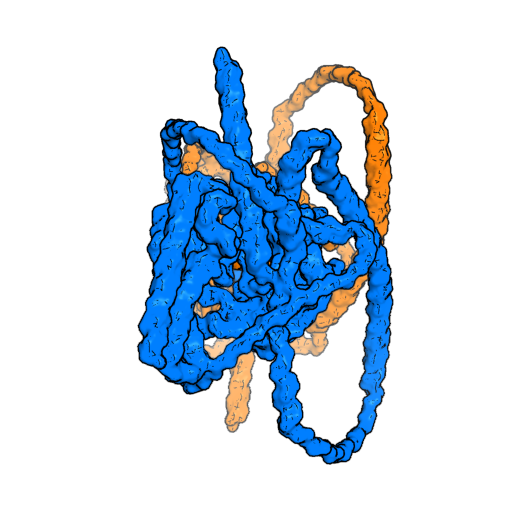O . GLY A 1 609 ? 1.884 -36.594 -22.906 1 87.88 609 GLY A O 1
ATOM 4563 N N . TYR A 1 610 ? 0.162 -36.25 -21.531 1 92.19 610 TYR A N 1
ATOM 4564 C CA . TYR A 1 610 ? 1.007 -35.5 -20.609 1 92.19 610 TYR A CA 1
ATOM 4565 C C . TYR A 1 610 ? 2.074 -36.406 -19.984 1 92.19 610 TYR A C 1
ATOM 4567 O O . TYR A 1 610 ? 3.221 -35.969 -19.812 1 92.19 610 TYR A O 1
ATOM 4575 N N . ALA A 1 611 ? 1.72 -37.594 -19.594 1 93.19 611 ALA A N 1
ATOM 4576 C CA . ALA A 1 611 ? 2.688 -38.531 -19.047 1 93.19 611 ALA A CA 1
ATOM 4577 C C . ALA A 1 611 ? 3.783 -38.844 -20.062 1 93.19 611 ALA A C 1
ATOM 4579 O O . ALA A 1 611 ? 4.961 -38.938 -19.703 1 93.19 611 ALA A O 1
ATOM 4580 N N . ASP A 1 612 ? 3.395 -38.938 -21.281 1 91.88 612 ASP A N 1
ATOM 4581 C CA . ASP A 1 612 ? 4.363 -39.188 -22.328 1 91.88 612 ASP A CA 1
ATOM 4582 C C . ASP A 1 612 ? 5.312 -38.031 -22.516 1 91.88 612 ASP A C 1
ATOM 4584 O O . ASP A 1 612 ? 6.512 -38.219 -22.734 1 91.88 612 ASP A O 1
ATOM 4588 N N . LEU A 1 613 ? 4.754 -36.906 -22.453 1 92.31 613 LEU A N 1
ATOM 4589 C CA . LEU A 1 613 ? 5.582 -35.719 -22.547 1 92.31 613 LEU A CA 1
ATOM 4590 C C . LEU A 1 613 ? 6.59 -35.656 -21.406 1 92.31 613 LEU A C 1
ATOM 4592 O O . LEU A 1 613 ? 7.773 -35.375 -21.625 1 92.31 613 LEU A O 1
ATOM 4596 N N . ALA A 1 614 ? 6.062 -35.844 -20.219 1 95.75 614 ALA A N 1
ATOM 4597 C CA . ALA A 1 614 ? 6.945 -35.844 -19.062 1 95.75 614 ALA A CA 1
ATOM 4598 C C . ALA A 1 614 ? 8.039 -36.875 -19.188 1 95.75 614 ALA A C 1
ATOM 4600 O O . ALA A 1 614 ? 9.203 -36.625 -18.859 1 95.75 614 ALA A O 1
ATOM 4601 N N . TYR A 1 615 ? 7.625 -38 -19.672 1 95.31 615 TYR A N 1
ATOM 4602 C CA . TYR A 1 615 ? 8.578 -39.094 -19.891 1 95.31 615 TYR A CA 1
ATOM 4603 C C . TYR A 1 615 ? 9.672 -38.656 -20.859 1 95.31 615 TYR A C 1
ATOM 4605 O O . TYR A 1 615 ? 10.859 -38.844 -20.594 1 95.31 615 TYR A O 1
ATOM 4613 N N . ALA A 1 616 ? 9.312 -38.094 -21.938 1 94.12 616 ALA A N 1
ATOM 4614 C CA . ALA A 1 616 ? 10.266 -37.656 -22.953 1 94.12 616 ALA A CA 1
ATOM 4615 C C . ALA A 1 616 ? 11.227 -36.625 -22.375 1 94.12 616 ALA A C 1
ATOM 4617 O O . ALA A 1 616 ? 12.43 -36.688 -22.641 1 94.12 616 ALA A O 1
ATOM 4618 N N . TYR A 1 617 ? 10.68 -35.719 -21.688 1 95.44 617 TYR A N 1
ATOM 4619 C CA . TYR A 1 617 ? 11.523 -34.688 -21.078 1 95.44 617 TYR A CA 1
ATOM 4620 C C . TYR A 1 617 ? 12.492 -35.312 -20.078 1 95.44 617 TYR A C 1
ATOM 4622 O O . TYR A 1 617 ? 13.688 -35 -20.094 1 95.44 617 TYR A O 1
ATOM 4630 N N . MET A 1 618 ? 12 -36.188 -19.234 1 96.94 618 MET A N 1
ATOM 4631 C CA . MET A 1 618 ? 12.852 -36.781 -18.219 1 96.94 618 MET A CA 1
ATOM 4632 C C . MET A 1 618 ? 13.992 -37.562 -18.844 1 96.94 618 MET A C 1
ATOM 4634 O O . MET A 1 618 ? 15.125 -37.531 -18.375 1 96.94 618 MET A O 1
ATOM 4638 N N . ALA A 1 619 ? 13.641 -38.281 -19.859 1 95.25 619 ALA A N 1
ATOM 4639 C CA . ALA A 1 619 ? 14.664 -39.031 -20.562 1 95.25 619 ALA A CA 1
ATOM 4640 C C . ALA A 1 619 ? 15.734 -38.125 -21.141 1 95.25 619 ALA A C 1
ATOM 4642 O O . ALA A 1 619 ? 16.922 -38.344 -20.938 1 95.25 619 ALA A O 1
ATOM 4643 N N . GLU A 1 620 ? 15.281 -37.094 -21.797 1 94.5 620 GLU A N 1
ATOM 4644 C CA . GLU A 1 620 ? 16.219 -36.219 -22.469 1 94.5 620 GLU A CA 1
ATOM 4645 C C . GLU A 1 620 ? 17 -35.375 -21.453 1 94.5 620 GLU A C 1
ATOM 4647 O O . GLU A 1 620 ? 18.172 -35.062 -21.656 1 94.5 620 GLU A O 1
ATOM 4652 N N . LEU A 1 621 ? 16.359 -34.969 -20.391 1 96.19 621 LEU A N 1
ATOM 4653 C CA . LEU A 1 621 ? 17.031 -34.219 -19.359 1 96.19 621 LEU A CA 1
ATOM 4654 C C . LEU A 1 621 ? 18.156 -35.031 -18.734 1 96.19 621 LEU A C 1
ATOM 4656 O O . LEU A 1 621 ? 19.25 -34.5 -18.484 1 96.19 621 LEU A O 1
ATOM 4660 N N . HIS A 1 622 ? 17.875 -36.281 -18.453 1 96.19 622 HIS A N 1
ATOM 4661 C CA . HIS A 1 622 ? 18.906 -37.156 -17.938 1 96.19 622 HIS A CA 1
ATOM 4662 C C . HIS A 1 622 ? 20.094 -37.281 -18.891 1 96.19 622 HIS A C 1
ATOM 4664 O O . HIS A 1 622 ? 21.25 -37.188 -18.469 1 96.19 622 HIS A O 1
ATOM 4670 N N . ARG A 1 623 ? 19.797 -37.469 -20.141 1 94.12 623 ARG A N 1
ATOM 4671 C CA . ARG A 1 623 ? 20.828 -37.562 -21.156 1 94.12 623 ARG A CA 1
ATOM 4672 C C . ARG A 1 623 ? 21.672 -36.281 -21.203 1 94.12 623 ARG A C 1
ATOM 4674 O O . ARG A 1 623 ? 22.906 -36.344 -21.266 1 94.12 623 ARG A O 1
ATOM 4681 N N . ALA A 1 624 ? 20.984 -35.188 -21.234 1 92.94 624 ALA A N 1
ATOM 4682 C CA . ALA A 1 624 ? 21.672 -33.906 -21.297 1 92.94 624 ALA A CA 1
ATOM 4683 C C . ALA A 1 624 ? 22.578 -33.688 -20.078 1 92.94 624 ALA A C 1
ATOM 4685 O O . ALA A 1 624 ? 23.672 -33.125 -20.203 1 92.94 624 ALA A O 1
ATOM 4686 N N . GLU A 1 625 ? 22.125 -34.062 -18.953 1 92.94 625 GLU A N 1
ATOM 4687 C CA . GLU A 1 625 ? 22.922 -33.969 -17.734 1 92.94 625 GLU A CA 1
ATOM 4688 C C . GLU A 1 625 ? 24.188 -34.812 -17.812 1 92.94 625 GLU A C 1
ATOM 4690 O O . GLU A 1 625 ? 25.25 -34.375 -17.391 1 92.94 625 GLU A O 1
ATOM 4695 N N . ARG A 1 626 ? 24.094 -36 -18.344 1 91.56 626 ARG A N 1
ATOM 4696 C CA . ARG A 1 626 ? 25.234 -36.875 -18.484 1 91.56 626 ARG A CA 1
ATOM 4697 C C . ARG A 1 626 ? 26.234 -36.344 -19.484 1 91.56 626 ARG A C 1
ATOM 4699 O O . ARG A 1 626 ? 27.453 -36.438 -19.281 1 91.56 626 ARG A O 1
ATOM 4706 N N . GLU A 1 627 ? 25.688 -35.844 -20.516 1 90.06 627 GLU A N 1
ATOM 4707 C CA . GLU A 1 627 ? 26.547 -35.219 -21.516 1 90.06 627 GLU A CA 1
ATOM 4708 C C . GLU A 1 627 ? 27.328 -34.031 -20.922 1 90.06 627 GLU A C 1
ATOM 4710 O O . GLU A 1 627 ? 28.516 -33.875 -21.188 1 90.06 627 GLU A O 1
ATOM 4715 N N . ALA A 1 628 ? 26.656 -33.25 -20.219 1 86.12 628 ALA A N 1
ATOM 4716 C CA . ALA A 1 628 ? 27.297 -32.094 -19.578 1 86.12 628 ALA A CA 1
ATOM 4717 C C . ALA A 1 628 ? 28.359 -32.562 -18.594 1 86.12 628 ALA A C 1
ATOM 4719 O O . ALA A 1 628 ? 29.438 -31.969 -18.516 1 86.12 628 ALA A O 1
ATOM 4720 N N . ALA A 1 629 ? 28.078 -33.562 -17.844 1 86.06 629 ALA A N 1
ATOM 4721 C CA . ALA A 1 629 ? 29.031 -34.125 -16.891 1 86.06 629 ALA A CA 1
ATOM 4722 C C . ALA A 1 629 ? 30.266 -34.688 -17.609 1 86.06 629 ALA A C 1
ATOM 4724 O O . ALA A 1 629 ? 31.391 -34.531 -17.141 1 86.06 629 ALA A O 1
ATOM 4725 N N . ALA A 1 630 ? 30.016 -35.281 -18.703 1 86.94 630 ALA A N 1
ATOM 4726 C CA . ALA A 1 630 ? 31.109 -35.844 -19.5 1 86.94 630 ALA A CA 1
ATOM 4727 C C . ALA A 1 630 ? 32 -34.75 -20.062 1 86.94 630 ALA A C 1
ATOM 4729 O O . ALA A 1 630 ? 33.219 -34.875 -20.062 1 86.94 630 ALA A O 1
ATOM 4730 N N . ARG A 1 631 ? 31.391 -33.75 -20.531 1 83.19 631 ARG A N 1
ATOM 4731 C CA . ARG A 1 631 ? 32.156 -32.625 -21.047 1 83.19 631 ARG A CA 1
ATOM 4732 C C . ARG A 1 631 ? 32.969 -31.969 -19.953 1 83.19 631 ARG A C 1
ATOM 4734 O O . ARG A 1 631 ? 34.125 -31.578 -20.172 1 83.19 631 ARG A O 1
ATOM 4741 N N . ALA A 1 632 ? 32.375 -31.812 -18.828 1 82.5 632 ALA A N 1
ATOM 4742 C CA . ALA A 1 632 ? 33.094 -31.219 -17.703 1 82.5 632 ALA A CA 1
ATOM 4743 C C . ALA A 1 632 ? 34.281 -32.094 -17.281 1 82.5 632 ALA A C 1
ATOM 4745 O O . ALA A 1 632 ? 35.344 -31.578 -16.969 1 82.5 632 ALA A O 1
ATOM 4746 N N . LYS A 1 633 ? 34.188 -33.344 -17.328 1 84.19 633 LYS A N 1
ATOM 4747 C CA . LYS A 1 633 ? 35.25 -34.281 -17 1 84.19 633 LYS A CA 1
ATOM 4748 C C . LYS A 1 633 ? 36.375 -34.219 -18.047 1 84.19 633 LYS A C 1
ATOM 4750 O O . LYS A 1 633 ? 37.562 -34.219 -17.703 1 84.19 633 LYS A O 1
ATOM 4755 N N . ALA A 1 634 ? 35.938 -34.156 -19.219 1 85.12 634 ALA A N 1
ATOM 4756 C CA . ALA A 1 634 ? 36.906 -34.062 -20.297 1 85.12 634 ALA A CA 1
ATOM 4757 C C . ALA A 1 634 ? 37.688 -32.75 -20.188 1 85.12 634 ALA A C 1
ATOM 4759 O O . ALA A 1 634 ? 38.906 -32.75 -20.406 1 85.12 634 ALA A O 1
ATOM 4760 N N . ALA A 1 635 ? 37 -31.75 -19.875 1 81.19 635 ALA A N 1
ATOM 4761 C CA . ALA A 1 635 ? 37.656 -30.438 -19.734 1 81.19 635 ALA A CA 1
ATOM 4762 C C . ALA A 1 635 ? 38.656 -30.453 -18.578 1 81.19 635 ALA A C 1
ATOM 4764 O O . ALA A 1 635 ? 39.75 -29.891 -18.688 1 81.19 635 ALA A O 1
ATOM 4765 N N . ARG A 1 636 ? 38.281 -31.062 -17.531 1 77.62 636 ARG A N 1
ATOM 4766 C CA . ARG A 1 636 ? 39.188 -31.172 -16.391 1 77.62 636 ARG A CA 1
ATOM 4767 C C . ARG A 1 636 ? 40.406 -32.031 -16.734 1 77.62 636 ARG A C 1
ATOM 4769 O O . ARG A 1 636 ? 41.531 -31.734 -16.312 1 77.62 636 ARG A O 1
ATOM 4776 N N . HIS A 1 637 ? 40.094 -33.094 -17.438 1 80.81 637 HIS A N 1
ATOM 4777 C CA . HIS A 1 637 ? 41.188 -33.969 -17.875 1 80.81 637 HIS A CA 1
ATOM 4778 C C . HIS A 1 637 ? 42.125 -33.219 -18.844 1 80.81 637 HIS A C 1
ATOM 4780 O O . HIS A 1 637 ? 43.344 -33.406 -18.797 1 80.81 637 HIS A O 1
ATOM 4786 N N . GLY A 1 638 ? 41.5 -32.562 -19.656 1 72.69 638 GLY A N 1
ATOM 4787 C CA . GLY A 1 638 ? 42.281 -31.781 -20.578 1 72.69 638 GLY A CA 1
ATOM 4788 C C . GLY A 1 638 ? 43.188 -30.781 -19.875 1 72.69 638 GLY A C 1
ATOM 4789 O O . GLY A 1 638 ? 44.344 -30.625 -20.234 1 72.69 638 GLY A O 1
ATOM 4790 N N . VAL A 1 639 ? 42.719 -30.125 -18.922 1 73.5 639 VAL A N 1
ATOM 4791 C CA . VAL A 1 639 ? 43.5 -29.156 -18.172 1 73.5 639 VAL A CA 1
ATOM 4792 C C . VAL A 1 639 ? 44.625 -29.859 -17.422 1 73.5 639 VAL A C 1
ATOM 4794 O O . VAL A 1 639 ? 45.75 -29.359 -17.344 1 73.5 639 VAL A O 1
ATOM 4797 N N . ARG A 1 640 ? 44.375 -30.984 -16.875 1 72.94 640 ARG A N 1
ATOM 4798 C CA . ARG A 1 640 ? 45.406 -31.75 -16.141 1 72.94 640 ARG A CA 1
ATOM 4799 C C . ARG A 1 640 ? 46.531 -32.188 -17.078 1 72.94 640 ARG A C 1
ATOM 4801 O O . ARG A 1 640 ? 47.688 -32.188 -16.703 1 72.94 640 ARG A O 1
ATOM 4808 N N . GLN A 1 641 ? 46.156 -32.594 -18.219 1 71.56 641 GLN A N 1
ATOM 4809 C CA . GLN A 1 641 ? 47.188 -33 -19.172 1 71.56 641 GLN A CA 1
ATOM 4810 C C . GLN A 1 641 ? 48.062 -31.844 -19.594 1 71.56 641 GLN A C 1
ATOM 4812 O O . GLN A 1 641 ? 49.281 -32 -19.766 1 71.56 641 GLN A O 1
ATOM 4817 N N . LYS A 1 642 ? 47.5 -30.719 -19.641 1 69.31 642 LYS A N 1
ATOM 4818 C CA . LYS A 1 642 ? 48.312 -29.547 -19.984 1 69.31 642 LYS A CA 1
ATOM 4819 C C . LYS A 1 642 ? 49.219 -29.156 -18.828 1 69.31 642 LYS A C 1
ATOM 4821 O O . LYS A 1 642 ? 50.344 -28.703 -19.062 1 69.31 642 LYS A O 1
ATOM 4826 N N . ARG A 1 643 ? 48.75 -29.438 -17.703 1 66.75 643 ARG A N 1
ATOM 4827 C CA . ARG A 1 643 ? 49.594 -29.125 -16.562 1 66.75 643 ARG A CA 1
ATOM 4828 C C . ARG A 1 643 ? 50.719 -30.141 -16.422 1 66.75 643 ARG A C 1
ATOM 4830 O O . ARG A 1 643 ? 51.781 -29.828 -15.867 1 66.75 643 ARG A O 1
ATOM 4837 N N . ARG A 1 644 ? 50.656 -31.172 -17.047 1 62.62 644 ARG A N 1
ATOM 4838 C CA . ARG A 1 644 ? 51.75 -32.156 -17.031 1 62.62 644 ARG A CA 1
ATOM 4839 C C . ARG A 1 644 ? 52.719 -31.953 -18.188 1 62.62 644 ARG A C 1
ATOM 4841 O O . ARG A 1 644 ? 53.906 -32.188 -18.062 1 62.62 644 ARG A O 1
ATOM 4848 N N . MET B 1 1 ? 29.219 49.156 42.062 1 39.44 1 MET B N 1
ATOM 4849 C CA . MET B 1 1 ? 29.438 47.844 41.438 1 39.44 1 MET B CA 1
ATOM 4850 C C . MET B 1 1 ? 28.812 46.719 42.25 1 39.44 1 MET B C 1
ATOM 4852 O O . MET B 1 1 ? 28.25 45.781 41.719 1 39.44 1 MET B O 1
ATOM 4856 N N . LEU B 1 2 ? 28.953 46.812 43.5 1 49.41 2 LEU B N 1
ATOM 4857 C CA . LEU B 1 2 ? 28.531 45.812 44.469 1 49.41 2 LEU B CA 1
ATOM 4858 C C . LEU B 1 2 ? 27 45.781 44.594 1 49.41 2 LEU B C 1
ATOM 4860 O O . LEU B 1 2 ? 26.422 44.75 44.938 1 49.41 2 LEU B O 1
ATOM 4864 N N . LEU B 1 3 ? 26.391 46.969 44.312 1 54.5 3 LEU B N 1
ATOM 4865 C CA . LEU B 1 3 ? 24.953 47.094 44.531 1 54.5 3 LEU B CA 1
ATOM 4866 C C . LEU B 1 3 ? 24.172 46.656 43.312 1 54.5 3 LEU B C 1
ATOM 4868 O O . LEU B 1 3 ? 22.953 46.594 43.344 1 54.5 3 LEU B O 1
ATOM 4872 N N . SER B 1 4 ? 24.922 46.344 42.25 1 60.84 4 SER B N 1
ATOM 4873 C CA . SER B 1 4 ? 24.266 46.062 40.969 1 60.84 4 SER B CA 1
ATOM 4874 C C . SER B 1 4 ? 23.688 44.656 40.969 1 60.84 4 SER B C 1
ATOM 4876 O O . SER B 1 4 ? 22.578 44.438 40.469 1 60.84 4 SER B O 1
ATOM 4878 N N . ALA B 1 5 ? 24.25 43.719 41.688 1 69.94 5 ALA B N 1
ATOM 4879 C CA . ALA B 1 5 ? 23.797 42.344 41.656 1 69.94 5 ALA B CA 1
ATOM 4880 C C . ALA B 1 5 ? 22.531 42.156 42.5 1 69.94 5 ALA B C 1
ATOM 4882 O O . ALA B 1 5 ? 21.547 41.562 42.031 1 69.94 5 ALA B O 1
ATOM 4883 N N . PRO B 1 6 ? 22.547 42.781 43.656 1 72.69 6 PRO B N 1
ATOM 4884 C CA . PRO B 1 6 ? 21.328 42.625 44.438 1 72.69 6 PRO B CA 1
ATOM 4885 C C . PRO B 1 6 ? 20.125 43.312 43.812 1 72.69 6 PRO B C 1
ATOM 4887 O O . PRO B 1 6 ? 19 42.812 43.875 1 72.69 6 PRO B O 1
ATOM 4890 N N . ILE B 1 7 ? 20.312 44.438 43.188 1 74.38 7 ILE B N 1
ATOM 4891 C CA . ILE B 1 7 ? 19.219 45.156 42.531 1 74.38 7 ILE B CA 1
ATOM 4892 C C . ILE B 1 7 ? 18.703 44.344 41.344 1 74.38 7 ILE B C 1
ATOM 4894 O O . ILE B 1 7 ? 17.5 44.25 41.156 1 74.38 7 ILE B O 1
ATOM 4898 N N . ALA B 1 8 ? 19.625 43.812 40.688 1 75.88 8 ALA B N 1
ATOM 4899 C CA . ALA B 1 8 ? 19.25 42.969 39.531 1 75.88 8 ALA B CA 1
ATOM 4900 C C . ALA B 1 8 ? 18.484 41.719 40 1 75.88 8 ALA B C 1
ATOM 4902 O O . ALA B 1 8 ? 17.516 41.312 39.344 1 75.88 8 ALA B O 1
ATOM 4903 N N . ALA B 1 9 ? 18.891 41.188 41.062 1 81.69 9 ALA B N 1
ATOM 4904 C CA . ALA B 1 9 ? 18.219 40 41.594 1 81.69 9 ALA B CA 1
ATOM 4905 C C . ALA B 1 9 ? 16.797 40.344 42.031 1 81.69 9 ALA B C 1
ATOM 4907 O O . ALA B 1 9 ? 15.867 39.594 41.812 1 81.69 9 ALA B O 1
ATOM 4908 N N . ILE B 1 10 ? 16.688 41.5 42.625 1 83.25 10 ILE B N 1
ATOM 4909 C CA . ILE B 1 10 ? 15.375 41.938 43.094 1 83.25 10 ILE B CA 1
ATOM 4910 C C . ILE B 1 10 ? 14.484 42.219 41.875 1 83.25 10 ILE B C 1
ATOM 4912 O O . ILE B 1 10 ? 13.305 41.875 41.875 1 83.25 10 ILE B O 1
ATOM 4916 N N . ALA B 1 11 ? 15.008 42.844 40.906 1 81.81 11 ALA B N 1
ATOM 4917 C CA . ALA B 1 11 ? 14.25 43.125 39.688 1 81.81 11 ALA B CA 1
ATOM 4918 C C . ALA B 1 11 ? 13.805 41.844 39 1 81.81 11 ALA B C 1
ATOM 4920 O O . ALA B 1 11 ? 12.68 41.75 38.531 1 81.81 11 ALA B O 1
ATOM 4921 N N . ALA B 1 12 ? 14.68 40.938 38.969 1 86 12 ALA B N 1
ATOM 4922 C CA . ALA B 1 12 ? 14.352 39.625 38.375 1 86 12 ALA B CA 1
ATOM 4923 C C . ALA B 1 12 ? 13.258 38.938 39.156 1 86 12 ALA B C 1
ATOM 4925 O O . ALA B 1 12 ? 12.312 38.375 38.594 1 86 12 ALA B O 1
ATOM 4926 N N . ALA B 1 13 ? 13.422 38.906 40.344 1 88.56 13 ALA B N 1
ATOM 4927 C CA . ALA B 1 13 ? 12.422 38.281 41.219 1 88.56 13 ALA B CA 1
ATOM 4928 C C . ALA B 1 13 ? 11.062 38.969 41.062 1 88.56 13 ALA B C 1
ATOM 4930 O O . ALA B 1 13 ? 10.031 38.312 41.031 1 88.56 13 ALA B O 1
ATOM 4931 N N . TRP B 1 14 ? 11.133 40.281 41.031 1 88.75 14 TRP B N 1
ATOM 4932 C CA . TRP B 1 14 ? 9.891 41.031 40.844 1 88.75 14 TRP B CA 1
ATOM 4933 C C . TRP B 1 14 ? 9.242 40.688 39.5 1 88.75 14 TRP B C 1
ATOM 4935 O O . TRP B 1 14 ? 8.023 40.531 39.438 1 88.75 14 TRP B O 1
ATOM 4945 N N . SER B 1 15 ? 10.031 40.594 38.469 1 89.31 15 SER B N 1
ATOM 4946 C CA . SER B 1 15 ? 9.516 40.25 37.156 1 89.31 15 SER B CA 1
ATOM 4947 C C . SER B 1 15 ? 8.852 38.875 37.188 1 89.31 15 SER B C 1
ATOM 4949 O O . SER B 1 15 ? 7.785 38.688 36.594 1 89.31 15 SER B O 1
ATOM 4951 N N . ILE B 1 16 ? 9.477 37.969 37.844 1 93.25 16 ILE B N 1
ATOM 4952 C CA . ILE B 1 16 ? 8.969 36.594 37.906 1 93.25 16 ILE B CA 1
ATOM 4953 C C . ILE B 1 16 ? 7.656 36.594 38.719 1 93.25 16 ILE B C 1
ATOM 4955 O O . ILE B 1 16 ? 6.664 36 38.25 1 93.25 16 ILE B O 1
ATOM 4959 N N . VAL B 1 17 ? 7.648 37.25 39.781 1 94.06 17 VAL B N 1
ATOM 4960 C CA . VAL B 1 17 ? 6.477 37.281 40.656 1 94.06 17 VAL B CA 1
ATOM 4961 C C . VAL B 1 17 ? 5.332 38 39.969 1 94.06 17 VAL B C 1
ATOM 4963 O O . VAL B 1 17 ? 4.188 37.531 39.969 1 94.06 17 VAL B O 1
ATOM 4966 N N . SER B 1 18 ? 5.621 39.125 39.406 1 94.06 18 SER B N 1
ATOM 4967 C CA . SER B 1 18 ? 4.586 39.906 38.75 1 94.06 18 SER B CA 1
ATOM 4968 C C . SER B 1 18 ? 4.004 39.156 37.531 1 94.06 18 SER B C 1
ATOM 4970 O O . SER B 1 18 ? 2.793 39.188 37.312 1 94.06 18 SER B O 1
ATOM 4972 N N . ALA B 1 19 ? 4.867 38.562 36.75 1 95.62 19 ALA B N 1
ATOM 4973 C CA . ALA B 1 19 ? 4.406 37.781 35.594 1 95.62 19 ALA B CA 1
ATOM 4974 C C . ALA B 1 19 ? 3.531 36.594 36.031 1 95.62 19 ALA B C 1
ATOM 4976 O O . ALA B 1 19 ? 2.498 36.312 35.438 1 95.62 19 ALA B O 1
ATOM 4977 N N . THR B 1 20 ? 3.982 35.938 37.062 1 97.12 20 THR B N 1
ATOM 4978 C CA . THR B 1 20 ? 3.234 34.812 37.562 1 97.12 20 THR B CA 1
ATOM 4979 C C . THR B 1 20 ? 1.878 35.25 38.125 1 97.12 20 THR B C 1
ATOM 4981 O O . THR B 1 20 ? 0.862 34.594 37.875 1 97.12 20 THR B O 1
ATOM 4984 N N . ALA B 1 21 ? 1.883 36.344 38.844 1 96.44 21 ALA B N 1
ATOM 4985 C CA . ALA B 1 21 ? 0.64 36.875 39.375 1 96.44 21 ALA B CA 1
ATOM 4986 C C . ALA B 1 21 ? -0.323 37.25 38.281 1 96.44 21 ALA B C 1
ATOM 4988 O O . ALA B 1 21 ? -1.522 37 38.344 1 96.44 21 ALA B O 1
ATOM 4989 N N . ALA B 1 22 ? 0.176 37.906 37.312 1 95.81 22 ALA B N 1
ATOM 4990 C CA . ALA B 1 22 ? -0.657 38.312 36.188 1 95.81 22 ALA B CA 1
ATOM 4991 C C . ALA B 1 22 ? -1.229 37.094 35.469 1 95.81 22 ALA B C 1
ATOM 4993 O O . ALA B 1 22 ? -2.393 37.094 35.062 1 95.81 22 ALA B O 1
ATOM 4994 N N . TYR B 1 23 ? -0.365 36.094 35.281 1 97.31 23 TYR B N 1
ATOM 4995 C CA . TYR B 1 23 ? -0.761 34.844 34.625 1 97.31 23 TYR B CA 1
ATOM 4996 C C . TYR B 1 23 ? -1.919 34.188 35.375 1 97.31 23 TYR B C 1
ATOM 4998 O O . TYR B 1 23 ? -2.957 33.906 34.781 1 97.31 23 TYR B O 1
ATOM 5006 N N . TYR B 1 24 ? -1.793 34 36.688 1 97.94 24 TYR B N 1
ATOM 5007 C CA . TYR B 1 24 ? -2.816 33.344 37.469 1 97.94 24 TYR B CA 1
ATOM 5008 C C . TYR B 1 24 ? -4.074 34.188 37.562 1 97.94 24 TYR B C 1
ATOM 5010 O O . TYR B 1 24 ? -5.191 33.656 37.5 1 97.94 24 TYR B O 1
ATOM 5018 N N . ALA B 1 25 ? -3.922 35.469 37.719 1 96.94 25 ALA B N 1
ATOM 5019 C CA . ALA B 1 25 ? -5.07 36.375 37.844 1 96.94 25 ALA B CA 1
ATOM 5020 C C . ALA B 1 25 ? -5.906 36.375 36.594 1 96.94 25 ALA B C 1
ATOM 5022 O O . ALA B 1 25 ? -7.137 36.281 36.625 1 96.94 25 ALA B O 1
ATOM 5023 N N . ALA B 1 26 ? -5.262 36.562 35.5 1 96.38 26 ALA B N 1
ATOM 5024 C CA . ALA B 1 26 ? -5.98 36.562 34.219 1 96.38 26 ALA B CA 1
ATOM 5025 C C . ALA B 1 26 ? -6.656 35.219 33.969 1 96.38 26 ALA B C 1
ATOM 5027 O O . ALA B 1 26 ? -7.816 35.188 33.531 1 96.38 26 ALA B O 1
ATOM 5028 N N . LEU B 1 27 ? -5.871 34.125 34.156 1 97.12 27 LEU B N 1
ATOM 5029 C CA . LEU B 1 27 ? -6.402 32.781 33.969 1 97.12 27 LEU B CA 1
ATOM 5030 C C . LEU B 1 27 ? -7.637 32.562 34.844 1 97.12 27 LEU B C 1
ATOM 5032 O O . LEU B 1 27 ? -8.664 32.094 34.344 1 97.12 27 LEU B O 1
ATOM 5036 N N . ALA B 1 28 ? -7.512 32.938 36.062 1 96.88 28 ALA B N 1
ATOM 5037 C CA . ALA B 1 28 ? -8.609 32.75 37.031 1 96.88 28 ALA B CA 1
ATOM 5038 C C . ALA B 1 28 ? -9.812 33.625 36.625 1 96.88 28 ALA B C 1
ATOM 5040 O O . ALA B 1 28 ? -10.961 33.188 36.75 1 96.88 28 ALA B O 1
ATOM 5041 N N . TRP B 1 29 ? -9.555 34.781 36.219 1 96.06 29 TRP B N 1
ATOM 5042 C CA . TRP B 1 29 ? -10.625 35.719 35.844 1 96.06 29 TRP B CA 1
ATOM 5043 C C . TRP B 1 29 ? -11.438 35.125 34.688 1 96.06 29 TRP B C 1
ATOM 5045 O O . TRP B 1 29 ? -12.664 35.094 34.719 1 96.06 29 TRP B O 1
ATOM 5055 N N . VAL B 1 30 ? -10.773 34.688 33.688 1 96.69 30 VAL B N 1
ATOM 5056 C CA . VAL B 1 30 ? -11.445 34.156 32.469 1 96.69 30 VAL B CA 1
ATOM 5057 C C . VAL B 1 30 ? -12.188 32.875 32.812 1 96.69 30 VAL B C 1
ATOM 5059 O O . VAL B 1 30 ? -13.328 32.688 32.375 1 96.69 30 VAL B O 1
ATOM 5062 N N . LEU B 1 31 ? -11.586 31.984 33.562 1 96.56 31 LEU B N 1
ATOM 5063 C CA . LEU B 1 31 ? -12.211 30.719 33.938 1 96.56 31 LEU B CA 1
ATOM 5064 C C . LEU B 1 31 ? -13.438 30.953 34.812 1 96.56 31 LEU B C 1
ATOM 5066 O O . LEU B 1 31 ? -14.438 30.234 34.656 1 96.56 31 LEU B O 1
ATOM 5070 N N . ALA B 1 32 ? -13.391 31.938 35.656 1 95.44 32 ALA B N 1
ATOM 5071 C CA . ALA B 1 32 ? -14.477 32.188 36.594 1 95.44 32 ALA B CA 1
ATOM 5072 C C . ALA B 1 32 ? -15.633 32.906 35.906 1 95.44 32 ALA B C 1
ATOM 5074 O O . ALA B 1 32 ? -16.797 32.656 36.219 1 95.44 32 ALA B O 1
ATOM 5075 N N . THR B 1 33 ? -15.359 33.812 35.031 1 94.62 33 THR B N 1
ATOM 5076 C CA . THR B 1 33 ? -16.406 34.688 34.5 1 94.62 33 THR B CA 1
ATOM 5077 C C . THR B 1 33 ? -16.875 34.25 33.125 1 94.62 33 THR B C 1
ATOM 5079 O O . THR B 1 33 ? -18 34.531 32.719 1 94.62 33 THR B O 1
ATOM 5082 N N . GLY B 1 34 ? -16.031 33.562 32.469 1 94.75 34 GLY B N 1
ATOM 5083 C CA . GLY B 1 34 ? -16.359 33.25 31.109 1 94.75 34 GLY B CA 1
ATOM 5084 C C . GLY B 1 34 ? -16.578 34.469 30.234 1 94.75 34 GLY B C 1
ATOM 5085 O O . GLY B 1 34 ? -17.344 34.406 29.266 1 94.75 34 GLY B O 1
ATOM 5086 N N . CYS B 1 35 ? -15.906 35.531 30.516 1 94.5 35 CYS B N 1
ATOM 5087 C CA . CYS B 1 35 ? -16.141 36.812 29.859 1 94.5 35 CYS B CA 1
ATOM 5088 C C . CYS B 1 35 ? -15.445 36.875 28.516 1 94.5 35 CYS B C 1
ATOM 5090 O O . CYS B 1 35 ? -14.68 35.969 28.156 1 94.5 35 CYS B O 1
ATOM 5092 N N . SER B 1 36 ? -15.812 37.875 27.781 1 96.25 36 SER B N 1
ATOM 5093 C CA . SER B 1 36 ? -15.141 38.188 26.531 1 96.25 36 SER B CA 1
ATOM 5094 C C . SER B 1 36 ? -13.703 38.656 26.766 1 96.25 36 SER B C 1
ATOM 5096 O O . SER B 1 36 ? -13.383 39.156 27.844 1 96.25 36 SER B O 1
ATOM 5098 N N . ILE B 1 37 ? -12.883 38.438 25.797 1 96.88 37 ILE B N 1
ATOM 5099 C CA . ILE B 1 37 ? -11.484 38.844 25.906 1 96.88 37 ILE B CA 1
ATOM 5100 C C . ILE B 1 37 ? -11.406 40.375 26.141 1 96.88 37 ILE B C 1
ATOM 5102 O O . ILE B 1 37 ? -10.492 40.844 26.797 1 96.88 37 ILE B O 1
ATOM 5106 N N . GLU B 1 38 ? -12.375 41.094 25.719 1 93.56 38 GLU B N 1
ATOM 5107 C CA . GLU B 1 38 ? -12.43 42.562 25.875 1 93.56 38 GLU B CA 1
ATOM 5108 C C . GLU B 1 38 ? -12.656 42.938 27.344 1 93.56 38 GLU B C 1
ATOM 5110 O O . GLU B 1 38 ? -12.289 44.031 27.75 1 93.56 38 GLU B O 1
ATOM 5115 N N . ALA B 1 39 ? -13.211 42.062 28 1 93.94 39 ALA B N 1
ATOM 5116 C CA . ALA B 1 39 ? -13.625 42.375 29.359 1 93.94 39 ALA B CA 1
ATOM 5117 C C . ALA B 1 39 ? -12.57 41.906 30.375 1 93.94 39 ALA B C 1
ATOM 5119 O O . ALA B 1 39 ? -12.742 42.125 31.578 1 93.94 39 ALA B O 1
ATOM 5120 N N . VAL B 1 40 ? -11.5 41.375 29.906 1 93.44 40 VAL B N 1
ATOM 5121 C CA . VAL B 1 40 ? -10.445 41 30.828 1 93.44 40 VAL B CA 1
ATOM 5122 C C . VAL B 1 40 ? -9.695 42.219 31.328 1 93.44 40 VAL B C 1
ATOM 5124 O O . VAL B 1 40 ? -9.094 42.938 30.531 1 93.44 40 VAL B O 1
ATOM 5127 N N . PRO B 1 41 ? -9.664 42.469 32.531 1 91.44 41 PRO B N 1
ATOM 5128 C CA . PRO B 1 41 ? -9.055 43.719 33.031 1 91.44 41 PRO B CA 1
ATOM 5129 C C . PRO B 1 41 ? -7.527 43.656 33.031 1 91.44 41 PRO B C 1
ATOM 5131 O O . PRO B 1 41 ? -6.867 44.719 33.062 1 91.44 41 PRO B O 1
ATOM 5134 N N . LEU B 1 42 ? -6.988 42.531 33.031 1 88.56 42 LEU B N 1
ATOM 5135 C CA . LEU B 1 42 ? -5.543 42.344 33.125 1 88.56 42 LEU B CA 1
ATOM 5136 C C . LEU B 1 42 ? -4.938 42.156 31.734 1 88.56 42 LEU B C 1
ATOM 5138 O O . LEU B 1 42 ? -5.617 41.688 30.812 1 88.56 42 LEU B O 1
ATOM 5142 N N . LEU B 1 43 ? -3.607 42.531 31.547 1 88.38 43 LEU B N 1
ATOM 5143 C CA . LEU B 1 43 ? -2.797 42.281 30.359 1 88.38 43 LEU B CA 1
ATOM 5144 C C . LEU B 1 43 ? -3.355 43.031 29.156 1 88.38 43 LEU B C 1
ATOM 5146 O O . LEU B 1 43 ? -3.023 42.719 28.016 1 88.38 43 LEU B O 1
ATOM 5150 N N . GLN B 1 44 ? -4.148 43.938 29.312 1 83.12 44 GLN B N 1
ATOM 5151 C CA . GLN B 1 44 ? -4.844 44.656 28.234 1 83.12 44 GLN B CA 1
ATOM 5152 C C . GLN B 1 44 ? -3.867 45.438 27.375 1 83.12 44 GLN B C 1
ATOM 5154 O O . GLN B 1 44 ? -4.137 45.688 26.188 1 83.12 44 GLN B O 1
ATOM 5159 N N . ARG B 1 45 ? -2.725 45.719 27.844 1 83.19 45 ARG B N 1
ATOM 5160 C CA . ARG B 1 45 ? -1.758 46.5 27.078 1 83.19 45 ARG B CA 1
ATOM 5161 C C . ARG B 1 45 ? -0.842 45.594 26.25 1 83.19 45 ARG B C 1
ATOM 5163 O O . ARG B 1 45 ? -0.011 46.094 25.484 1 83.19 45 ARG B O 1
ATOM 5170 N N . ASP B 1 46 ? -0.979 44.375 26.469 1 91.06 46 ASP B N 1
ATOM 5171 C CA . ASP B 1 46 ? -0.195 43.375 25.766 1 91.06 46 ASP B CA 1
ATOM 5172 C C . ASP B 1 46 ? -1.1 42.344 25.109 1 91.06 46 ASP B C 1
ATOM 5174 O O . ASP B 1 46 ? -1.403 41.312 25.703 1 91.06 46 ASP B O 1
ATOM 5178 N N . ALA B 1 47 ? -1.372 42.625 23.828 1 91.38 47 ALA B N 1
ATOM 5179 C CA . ALA B 1 47 ? -2.328 41.781 23.125 1 91.38 47 ALA B CA 1
ATOM 5180 C C . ALA B 1 47 ? -1.826 40.344 23.031 1 91.38 47 ALA B C 1
ATOM 5182 O O . ALA B 1 47 ? -2.613 39.375 23.125 1 91.38 47 ALA B O 1
ATOM 5183 N N . ALA B 1 48 ? -0.542 40.188 22.828 1 94.5 48 ALA B N 1
ATOM 5184 C CA . ALA B 1 48 ? 0.027 38.844 22.703 1 94.5 48 ALA B CA 1
ATOM 5185 C C . ALA B 1 48 ? -0.152 38.062 24 1 94.5 48 ALA B C 1
ATOM 5187 O O . ALA B 1 48 ? -0.512 36.875 23.953 1 94.5 48 ALA B O 1
ATOM 5188 N N . ALA B 1 49 ? 0.099 38.656 25.094 1 96.38 49 ALA B N 1
ATOM 5189 C CA . ALA B 1 49 ? -0.046 38 26.391 1 96.38 49 ALA B CA 1
ATOM 5190 C C . ALA B 1 49 ? -1.508 37.688 26.672 1 96.38 49 ALA B C 1
ATOM 5192 O O . ALA B 1 49 ? -1.823 36.594 27.141 1 96.38 49 ALA B O 1
ATOM 5193 N N . LEU B 1 50 ? -2.354 38.656 26.406 1 96.56 50 LEU B N 1
ATOM 5194 C CA . LEU B 1 50 ? -3.773 38.5 26.688 1 96.56 50 LEU B CA 1
ATOM 5195 C C . LEU B 1 50 ? -4.352 37.344 25.859 1 96.56 50 LEU B C 1
ATOM 5197 O O . LEU B 1 50 ? -5.051 36.5 26.375 1 96.56 50 LEU B O 1
ATOM 5201 N N . VAL B 1 51 ? -4.047 37.344 24.562 1 97.12 51 VAL B N 1
ATOM 5202 C CA . VAL B 1 51 ? -4.551 36.312 23.656 1 97.12 51 VAL B CA 1
ATOM 5203 C C . VAL B 1 51 ? -4.039 34.938 24.109 1 97.12 51 VAL B C 1
ATOM 5205 O O . VAL B 1 51 ? -4.777 33.969 24.062 1 97.12 51 VAL B O 1
ATOM 5208 N N . HIS B 1 52 ? -2.807 34.875 24.484 1 97.56 52 HIS B N 1
ATOM 5209 C CA . HIS B 1 52 ? -2.209 33.594 24.906 1 97.56 52 HIS B CA 1
ATOM 5210 C C . HIS B 1 52 ? -2.91 33.062 26.141 1 97.56 52 HIS B C 1
ATOM 5212 O O . HIS B 1 52 ? -3.365 31.906 26.125 1 97.56 52 HIS B O 1
ATOM 5218 N N . VAL B 1 53 ? -3.059 33.812 27.156 1 97.81 53 VAL B N 1
ATOM 5219 C CA . VAL B 1 53 ? -3.637 33.344 28.406 1 97.81 53 VAL B CA 1
ATOM 5220 C C . VAL B 1 53 ? -5.125 33.062 28.219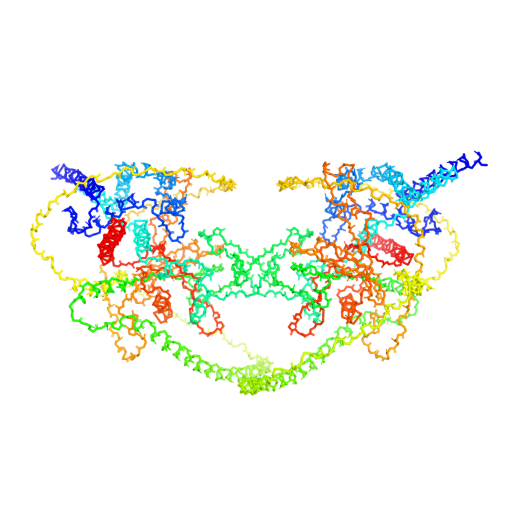 1 97.81 53 VAL B C 1
ATOM 5222 O O . VAL B 1 53 ? -5.645 32.094 28.734 1 97.81 53 VAL B O 1
ATOM 5225 N N . TYR B 1 54 ? -5.789 33.969 27.484 1 98.06 54 TYR B N 1
ATOM 5226 C CA . TYR B 1 54 ? -7.199 33.75 27.188 1 98.06 54 TYR B CA 1
ATOM 5227 C C . TYR B 1 54 ? -7.398 32.406 26.453 1 98.06 54 TYR B C 1
ATOM 5229 O O . TYR B 1 54 ? -8.352 31.688 26.734 1 98.06 54 TYR B O 1
ATOM 5237 N N . SER B 1 55 ? -6.48 32.156 25.531 1 97.94 55 SER B N 1
ATOM 5238 C CA . SER B 1 55 ? -6.59 30.922 24.75 1 97.94 55 SER B CA 1
ATOM 5239 C C . SER B 1 55 ? -6.426 29.688 25.641 1 97.94 55 SER B C 1
ATOM 5241 O O . SER B 1 55 ? -7.062 28.656 25.391 1 97.94 55 SER B O 1
ATOM 5243 N N . LEU B 1 56 ? -5.559 29.719 26.578 1 97.81 56 LEU B N 1
ATOM 5244 C CA . LEU B 1 56 ? -5.383 28.609 27.5 1 97.81 56 LEU B CA 1
ATOM 5245 C C . LEU B 1 56 ? -6.664 28.359 28.297 1 97.81 56 LEU B C 1
ATOM 5247 O O . LEU B 1 56 ? -7.109 27.203 28.406 1 97.81 56 LEU B O 1
ATOM 5251 N N . ALA B 1 57 ? -7.242 29.406 28.797 1 97.81 57 ALA B N 1
ATOM 5252 C CA . ALA B 1 57 ? -8.477 29.281 29.562 1 97.81 57 ALA B CA 1
ATOM 5253 C C . ALA B 1 57 ? -9.617 28.766 28.688 1 97.81 57 ALA B C 1
ATOM 5255 O O . ALA B 1 57 ? -10.398 27.906 29.109 1 97.81 57 ALA B O 1
ATOM 5256 N N . LYS B 1 58 ? -9.688 29.359 27.547 1 97.62 58 LYS B N 1
ATOM 5257 C CA . LYS B 1 58 ? -10.766 28.984 26.641 1 97.62 58 LYS B CA 1
ATOM 5258 C C . LYS B 1 58 ? -10.648 27.516 26.219 1 97.62 58 LYS B C 1
ATOM 5260 O O . LYS B 1 58 ? -11.656 26.844 26 1 97.62 58 LYS B O 1
ATOM 5265 N N . THR B 1 59 ? -9.398 27 26.062 1 97.88 59 THR B N 1
ATOM 5266 C CA . THR B 1 59 ? -9.195 25.594 25.766 1 97.88 59 THR B CA 1
ATOM 5267 C C . THR B 1 59 ? -9.859 24.719 26.812 1 97.88 59 THR B C 1
ATOM 5269 O O . THR B 1 59 ? -10.492 23.703 26.484 1 97.88 59 THR B O 1
ATOM 5272 N N . LEU B 1 60 ? -9.758 25.109 28.031 1 97.31 60 LEU B N 1
ATOM 5273 C CA . LEU B 1 60 ? -10.398 24.391 29.109 1 97.31 60 LEU B CA 1
ATOM 5274 C C . LEU B 1 60 ? -11.914 24.516 29.031 1 97.31 60 LEU B C 1
ATOM 5276 O O . LEU B 1 60 ? -12.641 23.547 29.266 1 97.31 60 LEU B O 1
ATOM 5280 N N . GLN B 1 61 ? -12.391 25.641 28.703 1 96.44 61 GLN B N 1
ATOM 5281 C CA . GLN B 1 61 ? -13.828 25.906 28.656 1 96.44 61 GLN B CA 1
ATOM 5282 C C . GLN B 1 61 ? -14.484 25.141 27.5 1 96.44 61 GLN B C 1
ATOM 5284 O O . GLN B 1 61 ? -15.648 24.75 27.594 1 96.44 61 GLN B O 1
ATOM 5289 N N . LEU B 1 62 ? -13.727 24.922 26.422 1 96.56 62 LEU B N 1
ATOM 5290 C CA . LEU B 1 62 ? -14.258 24.25 25.234 1 96.56 62 LEU B CA 1
ATOM 5291 C C . LEU B 1 62 ? -13.82 22.797 25.203 1 96.56 62 LEU B C 1
ATOM 5293 O O . LEU B 1 62 ? -13.883 22.156 24.156 1 96.56 62 LEU B O 1
ATOM 5297 N N . TRP B 1 63 ? -13.445 22.281 26.266 1 97.31 63 TRP B N 1
ATOM 5298 C CA . TRP B 1 63 ? -12.781 20.984 26.391 1 97.31 63 TRP B CA 1
ATOM 5299 C C . TRP B 1 63 ? -13.594 19.891 25.719 1 97.31 63 TRP B C 1
ATOM 5301 O O . TRP B 1 63 ? -13.055 19.078 24.953 1 97.31 63 TRP B O 1
ATOM 5311 N N . ASP B 1 64 ? -14.945 19.875 25.828 1 96.44 64 ASP B N 1
ATOM 5312 C CA . ASP B 1 64 ? -15.805 18.781 25.344 1 96.44 64 ASP B CA 1
ATOM 5313 C C . ASP B 1 64 ? -16.609 19.234 24.125 1 96.44 64 ASP B C 1
ATOM 5315 O O . ASP B 1 64 ? -17.516 18.531 23.688 1 96.44 64 ASP B O 1
ATOM 5319 N N . SER B 1 65 ? -16.281 20.359 23.688 1 95 65 SER B N 1
ATOM 5320 C CA . SER B 1 65 ? -17.016 20.859 22.531 1 95 65 SER B CA 1
ATOM 5321 C C . SER B 1 65 ? -16.672 20.062 21.281 1 95 65 SER B C 1
ATOM 5323 O O . SER B 1 65 ? -15.539 19.609 21.109 1 95 65 SER B O 1
ATOM 5325 N N . PRO B 1 66 ? -17.672 19.922 20.375 1 92.94 66 PRO B N 1
ATOM 5326 C CA . PRO B 1 66 ? -17.406 19.219 19.125 1 92.94 66 PRO B CA 1
ATOM 5327 C C . PRO B 1 66 ? -16.312 19.891 18.297 1 92.94 66 PRO B C 1
ATOM 5329 O O . PRO B 1 66 ? -16.172 21.125 18.328 1 92.94 66 PRO B O 1
ATOM 5332 N N . HIS B 1 67 ? -15.578 19.078 17.625 1 93.06 67 HIS B N 1
ATOM 5333 C CA . HIS B 1 67 ? -14.492 19.531 16.766 1 93.06 67 HIS B CA 1
ATOM 5334 C C . HIS B 1 67 ? -14.734 19.109 15.312 1 93.06 67 HIS B C 1
ATOM 5336 O O . HIS B 1 67 ? -15.398 18.094 15.055 1 93.06 67 HIS B O 1
ATOM 5342 N N . TYR B 1 68 ? -14.219 19.812 14.375 1 89.81 68 TYR B N 1
ATOM 5343 C CA . TYR B 1 68 ? -14.547 19.562 12.977 1 89.81 68 TYR B CA 1
ATOM 5344 C C . TYR B 1 68 ? -13.805 18.344 12.453 1 89.81 68 TYR B C 1
ATOM 5346 O O . TYR B 1 68 ? -14.195 17.766 11.43 1 89.81 68 TYR B O 1
ATOM 5354 N N . ARG B 1 69 ? -12.719 17.859 13.023 1 88.06 69 ARG B N 1
ATOM 5355 C CA . ARG B 1 69 ? -12 16.719 12.492 1 88.06 69 ARG B CA 1
ATOM 5356 C C . ARG B 1 69 ? -11.812 15.641 13.555 1 88.06 69 ARG B C 1
ATOM 5358 O O . ARG B 1 69 ? -11.086 14.664 13.344 1 88.06 69 ARG B O 1
ATOM 5365 N N . ALA B 1 70 ? -12.25 15.891 14.727 1 89.94 70 ALA B N 1
ATOM 5366 C CA . ALA B 1 70 ? -12.242 14.945 15.844 1 89.94 70 ALA B CA 1
ATOM 5367 C C . ALA B 1 70 ? -13.555 15.008 16.625 1 89.94 70 ALA B C 1
ATOM 5369 O O . ALA B 1 70 ? -14.336 15.953 16.469 1 89.94 70 ALA B O 1
ATOM 5370 N N . PRO B 1 71 ? -13.828 14.016 17.453 1 93.06 71 PRO B N 1
ATOM 5371 C CA . PRO B 1 71 ? -15.078 14.062 18.219 1 93.06 71 PRO B CA 1
ATOM 5372 C C . PRO B 1 71 ? -15.172 15.297 19.109 1 93.06 71 PRO B C 1
ATOM 5374 O O . PRO B 1 71 ? -16.234 15.922 19.203 1 93.06 71 PRO B O 1
ATOM 5377 N N . THR B 1 72 ? -14.07 15.586 19.766 1 96.62 72 THR B N 1
ATOM 5378 C CA . THR B 1 72 ? -14.055 16.75 20.641 1 96.62 72 THR B CA 1
ATOM 5379 C C . THR B 1 72 ? -12.742 17.516 20.5 1 96.62 72 THR B C 1
ATOM 5381 O O . THR B 1 72 ? -11.781 17.016 19.906 1 96.62 72 THR B O 1
ATOM 5384 N N . LEU B 1 73 ? -12.781 18.781 21.031 1 96.31 73 LEU B N 1
ATOM 5385 C CA . LEU B 1 73 ? -11.57 19.578 21.016 1 96.31 73 LEU B CA 1
ATOM 5386 C C . LEU B 1 73 ? -10.445 18.891 21.781 1 96.31 73 LEU B C 1
ATOM 5388 O O . LEU B 1 73 ? -9.289 18.906 21.344 1 96.31 73 LEU B O 1
ATOM 5392 N N . SER B 1 74 ? -10.781 18.234 22.922 1 97.31 74 SER B N 1
ATOM 5393 C CA . SER B 1 74 ? -9.758 17.562 23.719 1 97.31 74 SER B CA 1
ATOM 5394 C C . SER B 1 74 ? -9.188 16.359 22.984 1 97.31 74 SER B C 1
ATOM 5396 O O . SER B 1 74 ? -8.008 16.047 23.125 1 97.31 74 SER B O 1
ATOM 5398 N N . ASP B 1 75 ? -9.984 15.68 22.203 1 95.81 75 ASP B N 1
ATOM 5399 C CA . ASP B 1 75 ? -9.492 14.562 21.406 1 95.81 75 ASP B CA 1
ATOM 5400 C C . ASP B 1 75 ? -8.469 15.031 20.375 1 95.81 75 ASP B C 1
ATOM 5402 O O . ASP B 1 75 ? -7.441 14.391 20.172 1 95.81 75 ASP B O 1
ATOM 5406 N N . ASP B 1 76 ? -8.836 16.078 19.766 1 94 76 ASP B N 1
ATOM 5407 C CA . ASP B 1 76 ? -7.898 16.641 18.797 1 94 76 ASP B CA 1
ATOM 5408 C C . ASP B 1 76 ? -6.602 17.078 19.469 1 94 76 ASP B C 1
ATOM 5410 O O . ASP B 1 76 ? -5.512 16.859 18.938 1 94 76 ASP B O 1
ATOM 5414 N N . LEU B 1 77 ? -6.738 17.719 20.578 1 95.94 77 LEU B N 1
ATOM 5415 C CA . LEU B 1 77 ? -5.594 18.172 21.359 1 95.94 77 LEU B CA 1
ATOM 5416 C C . LEU B 1 77 ? -4.68 17.016 21.719 1 95.94 77 LEU B C 1
ATOM 5418 O O . LEU B 1 77 ? -3.465 17.094 21.531 1 95.94 77 LEU B O 1
ATOM 5422 N N . ARG B 1 78 ? -5.215 15.961 22.188 1 95.69 78 ARG B N 1
ATOM 5423 C CA . ARG B 1 78 ? -4.445 14.773 22.562 1 95.69 78 ARG B CA 1
ATOM 5424 C C . ARG B 1 78 ? -3.75 14.172 21.344 1 95.69 78 ARG B C 1
ATOM 5426 O O . ARG B 1 78 ? -2.578 13.797 21.422 1 95.69 78 ARG B O 1
ATOM 5433 N N . ALA B 1 79 ? -4.473 14.125 20.297 1 90.56 79 ALA B N 1
ATOM 5434 C CA . ALA B 1 79 ? -3.916 13.539 19.078 1 90.56 79 ALA B CA 1
ATOM 5435 C C . ALA B 1 79 ? -2.738 14.367 18.562 1 90.56 79 ALA B C 1
ATOM 5437 O O . ALA B 1 79 ? -1.722 13.812 18.141 1 90.56 79 ALA B O 1
ATOM 5438 N N . ASN B 1 80 ? -2.799 15.609 18.672 1 90.38 80 ASN B N 1
ATOM 5439 C CA . ASN B 1 80 ? -1.767 16.516 18.172 1 90.38 80 ASN B CA 1
ATOM 5440 C C . ASN B 1 80 ? -0.514 16.469 19.047 1 90.38 80 ASN B C 1
ATOM 5442 O O . ASN B 1 80 ? 0.601 16.641 18.547 1 90.38 80 ASN B O 1
ATOM 5446 N N . LEU B 1 81 ? -0.748 16.266 20.25 1 94.62 81 LEU B N 1
ATOM 5447 C CA . LEU B 1 81 ? 0.37 16.422 21.188 1 94.62 81 LEU B CA 1
ATOM 5448 C C . LEU B 1 81 ? 0.933 15.07 21.594 1 94.62 81 LEU B C 1
ATOM 5450 O O . LEU B 1 81 ? 1.702 14.984 22.547 1 94.62 81 LEU B O 1
ATOM 5454 N N . LYS B 1 82 ? 0.546 14.023 20.906 1 91.69 82 LYS B N 1
ATOM 5455 C CA . LYS B 1 82 ? 0.947 12.656 21.25 1 91.69 82 LYS B CA 1
ATOM 5456 C C . LYS B 1 82 ? 2.457 12.484 21.109 1 91.69 82 LYS B C 1
ATOM 5458 O O . LYS B 1 82 ? 3.068 11.742 21.891 1 91.69 82 LYS B O 1
ATOM 5463 N N . ASN B 1 83 ? 3.066 13.203 20.203 1 89.31 83 ASN B N 1
ATOM 5464 C CA . ASN B 1 83 ? 4.492 13.016 19.953 1 89.31 83 ASN B CA 1
ATOM 5465 C C . ASN B 1 83 ? 5.273 14.305 20.172 1 89.31 83 ASN B C 1
ATOM 5467 O O . ASN B 1 83 ? 6.391 14.445 19.672 1 89.31 83 ASN B O 1
ATOM 5471 N N . VAL B 1 84 ? 4.738 15.242 20.797 1 92.75 84 VAL B N 1
ATOM 5472 C CA . VAL B 1 84 ? 5.395 16.516 21.062 1 92.75 84 VAL B CA 1
ATOM 5473 C C . VAL B 1 84 ? 5.828 16.562 22.531 1 92.75 84 VAL B C 1
ATOM 5475 O O . VAL B 1 84 ? 5.043 16.25 23.438 1 92.75 84 VAL B O 1
ATOM 5478 N N . ALA B 1 85 ? 7.027 16.984 22.75 1 94.88 85 ALA B N 1
ATOM 5479 C CA . ALA B 1 85 ? 7.566 17.125 24.094 1 94.88 85 ALA B CA 1
ATOM 5480 C C . ALA B 1 85 ? 8.398 18.406 24.219 1 94.88 85 ALA B C 1
ATOM 5482 O O . ALA B 1 85 ? 9.117 18.781 23.281 1 94.88 85 ALA B O 1
ATOM 5483 N N . VAL B 1 86 ? 8.25 19.047 25.391 1 93.88 86 VAL B N 1
ATOM 5484 C CA . VAL B 1 86 ? 9.164 20.156 25.641 1 93.88 86 VAL B CA 1
ATOM 5485 C C . VAL B 1 86 ? 10.602 19.656 25.641 1 93.88 86 VAL B C 1
ATOM 5487 O O . VAL B 1 86 ? 10.914 18.656 26.312 1 93.88 86 VAL B O 1
ATOM 5490 N N . PRO B 1 87 ? 11.453 20.344 24.922 1 92.19 87 PRO B N 1
ATOM 5491 C CA . PRO B 1 87 ? 12.82 19.828 24.781 1 92.19 87 PRO B CA 1
ATOM 5492 C C . PRO B 1 87 ? 13.484 19.562 26.141 1 92.19 87 PRO B C 1
ATOM 5494 O O . PRO B 1 87 ? 13.453 20.422 27.031 1 92.19 87 PRO B O 1
ATOM 5497 N N . GLY B 1 88 ? 14.055 18.375 26.25 1 91.88 88 GLY B N 1
ATOM 5498 C CA . GLY B 1 88 ? 14.781 18 27.453 1 91.88 88 GLY B CA 1
ATOM 5499 C C . GLY B 1 88 ? 13.938 17.219 28.438 1 91.88 88 GLY B C 1
ATOM 5500 O O . GLY B 1 88 ? 14.453 16.688 29.422 1 91.88 88 GLY B O 1
ATOM 5501 N N . THR B 1 89 ? 12.633 17.141 28.219 1 93.31 89 THR B N 1
ATOM 5502 C CA . THR B 1 89 ? 11.766 16.469 29.188 1 93.31 89 THR B CA 1
ATOM 5503 C C . THR B 1 89 ? 11.484 15.031 28.766 1 93.31 89 THR B C 1
ATOM 5505 O O . THR B 1 89 ? 11.32 14.156 29.609 1 93.31 89 THR B O 1
ATOM 5508 N N . GLY B 1 90 ? 11.297 14.852 27.469 1 93.62 90 GLY B N 1
ATOM 5509 C CA . GLY B 1 90 ? 10.953 13.539 26.938 1 93.62 90 GLY B CA 1
ATOM 5510 C C . GLY B 1 90 ? 9.516 13.141 27.219 1 93.62 90 GLY B C 1
ATOM 5511 O O . GLY B 1 90 ? 9.086 12.039 26.859 1 93.62 90 GLY B O 1
ATOM 5512 N N . VAL B 1 91 ? 8.773 13.969 27.891 1 95.06 91 VAL B N 1
ATOM 5513 C CA . VAL B 1 91 ? 7.402 13.656 28.297 1 95.06 91 VAL B CA 1
ATOM 5514 C C . VAL B 1 91 ? 6.426 14.188 27.25 1 95.06 91 VAL B C 1
ATOM 5516 O O . VAL B 1 91 ? 6.328 15.406 27.047 1 95.06 91 VAL B O 1
ATOM 5519 N N . PRO B 1 92 ? 5.695 13.266 26.656 1 95.38 92 PRO B N 1
ATOM 5520 C CA . PRO B 1 92 ? 4.703 13.75 25.688 1 95.38 92 PRO B CA 1
ATOM 5521 C C . PRO B 1 92 ? 3.666 14.672 26.328 1 95.38 92 PRO B C 1
ATOM 5523 O O . PRO B 1 92 ? 3.137 14.359 27.391 1 95.38 92 PRO B O 1
ATOM 5526 N N . LEU B 1 93 ? 3.348 15.711 25.641 1 96.75 93 LEU B N 1
ATOM 5527 C CA . LEU B 1 93 ? 2.436 16.719 26.188 1 96.75 93 LEU B CA 1
ATOM 5528 C C . LEU B 1 93 ? 1.013 16.172 26.266 1 96.75 93 LEU B C 1
ATOM 5530 O O . LEU B 1 93 ? 0.176 16.703 27 1 96.75 93 LEU B O 1
ATOM 5534 N N . SER B 1 94 ? 0.701 15.125 25.484 1 96.19 94 SER B N 1
ATOM 5535 C CA . SER B 1 94 ? -0.628 14.523 25.5 1 96.19 94 SER B CA 1
ATOM 5536 C C . SER B 1 94 ? -0.965 13.977 26.891 1 96.19 94 SER B C 1
ATOM 5538 O O . SER B 1 94 ? -2.137 13.891 27.266 1 96.19 94 SER B O 1
ATOM 5540 N N . LEU B 1 95 ? 0.038 13.648 27.656 1 96.25 95 LEU B N 1
ATOM 5541 C CA . LEU B 1 95 ? -0.188 13.133 29 1 96.25 95 LEU B CA 1
ATOM 5542 C C . LEU B 1 95 ? -0.877 14.18 29.875 1 96.25 95 LEU B C 1
ATOM 5544 O O . LEU B 1 95 ? -1.713 13.844 30.703 1 96.25 95 LEU B O 1
ATOM 5548 N N . PHE B 1 96 ? -0.569 15.398 29.641 1 96.69 96 PHE B N 1
ATOM 5549 C CA . PHE B 1 96 ? -1.137 16.484 30.438 1 96.69 96 PHE B CA 1
ATOM 5550 C C . PHE B 1 96 ? -2.508 16.875 29.906 1 96.69 96 PHE B C 1
ATOM 5552 O O . PHE B 1 96 ? -3.182 17.734 30.484 1 96.69 96 PHE B O 1
ATOM 5559 N N . CYS B 1 97 ? -2.881 16.328 28.812 1 96.5 97 CYS B N 1
ATOM 5560 C CA . CYS B 1 97 ? -4.18 16.594 28.219 1 96.5 97 CYS B CA 1
ATOM 5561 C C . CYS B 1 97 ? -5.09 15.367 28.328 1 96.5 97 CYS B C 1
ATOM 5563 O O . CYS B 1 97 ? -6.098 15.281 27.625 1 96.5 97 CYS B O 1
ATOM 5565 N N . SER B 1 98 ? -4.785 14.406 29.125 1 96.12 98 SER B N 1
ATOM 5566 C CA . SER B 1 98 ? -5.539 13.164 29.25 1 96.12 98 SER B CA 1
ATOM 5567 C C . SER B 1 98 ? -6.961 13.422 29.734 1 96.12 98 SER B C 1
ATOM 5569 O O . SER B 1 98 ? -7.891 12.703 29.359 1 96.12 98 SER B O 1
ATOM 5571 N N . CYS B 1 99 ? -7.113 14.406 30.594 1 96.31 99 CYS B N 1
ATOM 5572 C CA . CYS B 1 99 ? -8.422 14.859 31.062 1 96.31 99 CYS B CA 1
ATOM 5573 C C . CYS B 1 99 ? -8.375 16.328 31.469 1 96.31 99 CYS B C 1
ATOM 5575 O O . CYS B 1 99 ? -7.309 16.938 31.484 1 96.31 99 CYS B O 1
ATOM 5577 N N . ARG B 1 100 ? -9.492 16.844 31.781 1 96.25 100 ARG B N 1
ATOM 5578 C CA . ARG B 1 100 ? -9.633 18.266 32.094 1 96.25 100 ARG B CA 1
ATOM 5579 C C . ARG B 1 100 ? -8.805 18.641 33.312 1 96.25 100 ARG B C 1
ATOM 5581 O O . ARG B 1 100 ? -8.18 19.703 33.375 1 96.25 100 ARG B O 1
ATOM 5588 N N . LEU B 1 101 ? -8.781 17.75 34.25 1 97 101 LEU B N 1
ATOM 5589 C CA . LEU B 1 101 ? -8.055 18.016 35.5 1 97 101 LEU B CA 1
ATOM 5590 C C . LEU B 1 101 ? -6.547 18 35.25 1 97 101 LEU B C 1
ATOM 5592 O O . LEU B 1 101 ? -5.812 18.797 35.844 1 97 101 LEU B O 1
ATOM 5596 N N . ALA B 1 102 ? -6.09 17.125 34.5 1 97.88 102 ALA B N 1
ATOM 5597 C CA . ALA B 1 102 ? -4.672 17.047 34.156 1 97.88 102 ALA B CA 1
ATOM 5598 C C . ALA B 1 102 ? -4.223 18.297 33.406 1 97.88 102 ALA B C 1
ATOM 5600 O O . ALA B 1 102 ? -3.121 18.812 33.656 1 97.88 102 ALA B O 1
ATOM 5601 N N . PHE B 1 103 ? -5.094 18.75 32.594 1 97.88 103 PHE B N 1
ATOM 5602 C CA . PHE B 1 103 ? -4.762 19.969 31.859 1 97.88 103 PHE B CA 1
ATOM 5603 C C . PHE B 1 103 ? -4.734 21.172 32.781 1 97.88 103 PHE B C 1
ATOM 5605 O O . PHE B 1 103 ? -3.869 22.047 32.656 1 97.88 103 PHE B O 1
ATOM 5612 N N . LEU B 1 104 ? -5.703 21.25 33.625 1 97.62 104 LEU B N 1
ATOM 5613 C CA . LEU B 1 104 ? -5.707 22.328 34.625 1 97.62 104 LEU B CA 1
ATOM 5614 C C . LEU B 1 104 ? -4.438 22.297 35.469 1 97.62 104 LEU B C 1
ATOM 5616 O O . LEU B 1 104 ? -3.84 23.344 35.719 1 97.62 104 LEU B O 1
ATOM 5620 N N . ALA B 1 105 ? -4 21.125 35.875 1 97.44 105 ALA B N 1
ATOM 5621 C CA . ALA B 1 105 ? -2.76 20.984 36.625 1 97.44 105 ALA B CA 1
ATOM 5622 C C . ALA B 1 105 ? -1.558 21.453 35.812 1 97.44 105 ALA B C 1
ATOM 5624 O O . ALA B 1 105 ? -0.62 22.047 36.344 1 97.44 105 ALA B O 1
ATOM 5625 N N . PHE B 1 106 ? -1.619 21.125 34.594 1 97.44 106 PHE B N 1
ATOM 5626 C CA . PHE B 1 106 ? -0.562 21.578 33.688 1 97.44 106 PHE B CA 1
ATOM 5627 C C . PHE B 1 106 ? -0.472 23.094 33.688 1 97.44 106 PHE B C 1
ATOM 5629 O O . PHE B 1 106 ? 0.617 23.656 33.812 1 97.44 106 PHE B O 1
ATOM 5636 N N . LEU B 1 107 ? -1.642 23.797 33.562 1 97.62 107 LEU B N 1
ATOM 5637 C CA . LEU B 1 107 ? -1.678 25.25 33.469 1 97.62 107 LEU B CA 1
ATOM 5638 C C . LEU B 1 107 ? -1.219 25.875 34.781 1 97.62 107 LEU B C 1
ATOM 5640 O O . LEU B 1 107 ? -0.521 26.906 34.781 1 97.62 107 LEU B O 1
ATOM 5644 N N . LEU B 1 108 ? -1.52 25.266 35.844 1 97.81 108 LEU B N 1
ATOM 5645 C CA . LEU B 1 108 ? -1.31 25.891 37.156 1 97.81 108 LEU B CA 1
ATOM 5646 C C . LEU B 1 108 ? 0.102 25.625 37.656 1 97.81 108 LEU B C 1
ATOM 5648 O O . LEU B 1 108 ? 0.679 26.453 38.375 1 97.81 108 LEU B O 1
ATOM 5652 N N . ALA B 1 109 ? 0.606 24.484 37.281 1 97.62 109 ALA B N 1
ATOM 5653 C CA . ALA B 1 109 ? 1.868 24.109 37.938 1 97.62 109 ALA B CA 1
ATOM 5654 C C . ALA B 1 109 ? 2.939 23.797 36.875 1 97.62 109 ALA B C 1
ATOM 5656 O O . ALA B 1 109 ? 4.02 24.406 36.906 1 97.62 109 ALA B O 1
ATOM 5657 N N . VAL B 1 110 ? 2.684 22.969 36 1 97.38 110 VAL B N 1
ATOM 5658 C CA . VAL B 1 110 ? 3.703 22.422 35.094 1 97.38 110 VAL B CA 1
ATOM 5659 C C . VAL B 1 110 ? 4.18 23.516 34.156 1 97.38 110 VAL B C 1
ATOM 5661 O O . VAL B 1 110 ? 5.383 23.688 33.938 1 97.38 110 VAL B O 1
ATOM 5664 N N . ASN B 1 111 ? 3.234 24.281 33.594 1 97.06 111 ASN B N 1
ATOM 5665 C CA . ASN B 1 111 ? 3.584 25.297 32.625 1 97.06 111 ASN B CA 1
ATOM 5666 C C . ASN B 1 111 ? 4.477 26.375 33.219 1 97.06 111 ASN B C 1
ATOM 5668 O O . ASN B 1 111 ? 5.5 26.734 32.656 1 97.06 111 ASN B O 1
ATOM 5672 N N . PRO B 1 112 ? 4.137 26.922 34.406 1 97.06 112 PRO B N 1
ATOM 5673 C CA . PRO B 1 112 ? 5.043 27.906 35.031 1 97.06 112 PRO B CA 1
ATOM 5674 C C . PRO B 1 112 ? 6.41 27.312 35.344 1 97.06 112 PRO B C 1
ATOM 5676 O O . PRO B 1 112 ? 7.434 27.984 35.188 1 97.06 112 PRO B O 1
ATOM 5679 N N . LEU B 1 113 ? 6.402 26.062 35.781 1 96.56 113 LEU B N 1
ATOM 5680 C CA . LEU B 1 113 ? 7.668 25.406 36.094 1 96.56 113 LEU B CA 1
ATOM 5681 C C . LEU B 1 113 ? 8.516 25.234 34.844 1 96.56 113 LEU B C 1
ATOM 5683 O O . LEU B 1 113 ? 9.727 25.453 34.875 1 96.56 113 LEU B O 1
ATOM 5687 N N . LEU B 1 114 ? 7.906 24.797 33.844 1 96.12 114 LEU B N 1
ATOM 5688 C CA . LEU B 1 114 ? 8.609 24.625 32.594 1 96.12 114 LEU B CA 1
ATOM 5689 C C . LEU B 1 114 ? 9.117 25.969 32.062 1 96.12 114 LEU B C 1
ATOM 5691 O O . LEU B 1 114 ? 10.195 26.031 31.453 1 96.12 114 LEU B O 1
ATOM 5695 N N . SER B 1 115 ? 8.273 27.031 32.219 1 97.06 115 SER B N 1
ATOM 5696 C CA . SER B 1 115 ? 8.688 28.359 31.797 1 97.06 115 SER B CA 1
ATOM 5697 C C . SER B 1 115 ? 9.914 28.828 32.594 1 97.06 115 SER B C 1
ATOM 5699 O O . SER B 1 115 ? 10.812 29.469 32.031 1 97.06 115 SER B O 1
ATOM 5701 N N . ALA B 1 116 ? 9.961 28.438 33.812 1 95.75 116 ALA B N 1
ATOM 5702 C CA . ALA B 1 116 ? 11.109 28.797 34.656 1 95.75 116 ALA B CA 1
ATOM 5703 C C . ALA B 1 116 ? 12.352 28.016 34.219 1 95.75 116 ALA B C 1
ATOM 5705 O O . ALA B 1 116 ? 13.43 28.609 34.062 1 95.75 116 ALA B O 1
ATOM 5706 N N . ALA B 1 117 ? 12.18 26.781 34.062 1 94.56 117 ALA B N 1
ATOM 5707 C CA . ALA B 1 117 ? 13.305 25.953 33.625 1 94.56 117 ALA B CA 1
ATOM 5708 C C . ALA B 1 117 ? 13.812 26.406 32.25 1 94.56 117 ALA B C 1
ATOM 5710 O O . ALA B 1 117 ? 15.023 26.453 32.031 1 94.56 117 ALA B O 1
ATOM 5711 N N . GLY B 1 118 ? 12.883 26.703 31.422 1 93.62 118 GLY B N 1
ATOM 5712 C CA . GLY B 1 118 ? 13.258 27.203 30.109 1 93.62 118 GLY B CA 1
ATOM 5713 C C . GLY B 1 118 ? 14.008 28.531 30.172 1 93.62 118 GLY B C 1
ATOM 5714 O O . GLY B 1 118 ? 14.969 28.734 29.438 1 93.62 118 GLY B O 1
ATOM 5715 N N . ALA B 1 119 ? 13.531 29.406 31 1 94.12 119 ALA B N 1
ATOM 5716 C CA . ALA B 1 119 ? 14.188 30.703 31.172 1 94.12 119 ALA B CA 1
ATOM 5717 C C . ALA B 1 119 ? 15.625 30.547 31.656 1 94.12 119 ALA B C 1
ATOM 5719 O O . ALA B 1 119 ? 16.531 31.219 31.156 1 94.12 119 ALA B O 1
ATOM 5720 N N . LEU B 1 120 ? 15.844 29.641 32.594 1 91.5 120 LEU B N 1
ATOM 5721 C CA . LEU B 1 120 ? 17.172 29.359 33.094 1 91.5 120 LEU B CA 1
ATOM 5722 C C . LEU B 1 120 ? 18.078 28.781 32.031 1 91.5 120 LEU B C 1
ATOM 5724 O O . LEU B 1 120 ? 19.219 29.188 31.875 1 91.5 120 LEU B O 1
ATOM 5728 N N . TYR B 1 121 ? 17.562 27.922 31.344 1 89.5 121 TYR B N 1
ATOM 5729 C CA . TYR B 1 121 ? 18.312 27.266 30.281 1 89.5 121 TYR B CA 1
ATOM 5730 C C . TYR B 1 121 ? 18.734 28.266 29.203 1 89.5 121 TYR B C 1
ATOM 5732 O O . TYR B 1 121 ? 19.891 28.312 28.812 1 89.5 121 TYR B O 1
ATOM 5740 N N . LEU B 1 122 ? 17.781 29.031 28.734 1 89.12 122 LEU B N 1
ATOM 5741 C CA . LEU B 1 122 ? 18.031 29.984 27.656 1 89.12 122 LEU B CA 1
ATOM 5742 C C . LEU B 1 122 ? 19 31.078 28.125 1 89.12 122 LEU B C 1
ATOM 5744 O O . LEU B 1 122 ? 19.828 31.547 27.344 1 89.12 122 LEU B O 1
ATOM 5748 N N . ALA B 1 123 ? 18.875 31.453 29.344 1 88.12 123 ALA B N 1
ATOM 5749 C CA . ALA B 1 123 ? 19.797 32.438 29.891 1 88.12 123 ALA B CA 1
ATOM 5750 C C . ALA B 1 123 ? 21.219 31.891 29.953 1 88.12 123 ALA B C 1
ATOM 5752 O O . ALA B 1 123 ? 22.172 32.594 29.656 1 88.12 123 ALA B O 1
ATOM 5753 N N . ALA B 1 124 ? 21.328 30.656 30.312 1 85.19 124 ALA B N 1
ATOM 5754 C CA . ALA B 1 124 ? 22.625 30 30.375 1 85.19 124 ALA B CA 1
ATOM 5755 C C . ALA B 1 124 ? 23.25 29.891 28.984 1 85.19 124 ALA B C 1
ATOM 5757 O O . ALA B 1 124 ? 24.453 30.078 28.812 1 85.19 124 ALA B O 1
ATOM 5758 N N . LEU B 1 125 ? 22.484 29.625 28.078 1 82.06 125 LEU B N 1
ATOM 5759 C CA . LEU B 1 125 ? 22.953 29.5 26.703 1 82.06 125 LEU B CA 1
ATOM 5760 C C . LEU B 1 125 ? 23.453 30.844 26.188 1 82.06 125 LEU B C 1
ATOM 5762 O O . LEU B 1 125 ? 24.5 30.906 25.516 1 82.06 125 LEU B O 1
ATOM 5766 N N . ARG B 1 126 ? 22.734 31.891 26.406 1 79.06 126 ARG B N 1
ATOM 5767 C CA . ARG B 1 126 ? 23.109 33.219 25.938 1 79.06 126 ARG B CA 1
ATOM 5768 C C . ARG B 1 126 ? 24.359 33.719 26.641 1 79.06 126 ARG B C 1
ATOM 5770 O O . ARG B 1 126 ? 25.172 34.469 26.062 1 79.06 126 ARG B O 1
ATOM 5777 N N . ALA B 1 127 ? 24.516 33.312 27.844 1 76.25 127 ALA B N 1
ATOM 5778 C CA . ALA B 1 127 ? 25.703 33.688 28.609 1 76.25 127 ALA B CA 1
ATOM 5779 C C . ALA B 1 127 ? 26.953 33 28.062 1 76.25 127 ALA B C 1
ATOM 5781 O O . ALA B 1 127 ? 28.031 33.625 28.016 1 76.25 127 ALA B O 1
ATOM 5782 N N . SER B 1 128 ? 26.75 31.812 27.75 1 73.38 128 SER B N 1
ATOM 5783 C CA . SER B 1 128 ? 27.891 31.078 27.203 1 73.38 128 SER B CA 1
ATOM 5784 C C . SER B 1 128 ? 28.312 31.625 25.859 1 73.38 128 SER B C 1
ATOM 5786 O O . SER B 1 128 ? 29.5 31.547 25.5 1 73.38 128 SER B O 1
ATOM 5788 N N . ALA B 1 129 ? 27.453 32.188 25.203 1 66.25 129 ALA B N 1
ATOM 5789 C CA . ALA B 1 129 ? 27.766 32.75 23.891 1 66.25 129 ALA B CA 1
ATOM 5790 C C . ALA B 1 129 ? 28.406 34.125 24.031 1 66.25 129 ALA B C 1
ATOM 5792 O O . ALA B 1 129 ? 29.188 34.562 23.172 1 66.25 129 ALA B O 1
ATOM 5793 N N . SER B 1 130 ? 28.047 34.906 25.156 1 63.34 130 SER B N 1
ATOM 5794 C CA . SER B 1 130 ? 28.562 36.25 25.375 1 63.34 130 SER B CA 1
ATOM 5795 C C . SER B 1 130 ? 29.859 36.219 26.203 1 63.34 130 SER B C 1
ATOM 5797 O O . SER B 1 130 ? 29.969 35.469 27.156 1 63.34 130 SER B O 1
ATOM 5799 N N . ALA B 1 131 ? 31.078 36.312 25.719 1 52.66 131 ALA B N 1
ATOM 5800 C CA . ALA B 1 131 ? 32.406 36.344 26.328 1 52.66 131 ALA B CA 1
ATOM 5801 C C . ALA B 1 131 ? 32.438 37.375 27.453 1 52.66 131 ALA B C 1
ATOM 5803 O O . ALA B 1 131 ? 33.531 37.75 27.922 1 52.66 131 ALA B O 1
ATOM 5804 N N . CYS B 1 132 ? 31.484 38.062 27.797 1 45.94 132 CYS B N 1
ATOM 5805 C CA . CYS B 1 132 ? 31.906 39.156 28.672 1 45.94 132 CYS B CA 1
ATOM 5806 C C . CYS B 1 132 ? 32.031 38.688 30.109 1 45.94 132 CYS B C 1
ATOM 5808 O O . CYS B 1 132 ? 31.047 38.25 30.703 1 45.94 132 CYS B O 1
ATOM 5810 N N . PRO B 1 133 ? 33.094 38.531 30.75 1 44.62 133 PRO B N 1
ATOM 5811 C CA . PRO B 1 133 ? 33.5 38.062 32.062 1 44.62 133 PRO B CA 1
ATOM 5812 C C . PRO B 1 133 ? 32.969 38.938 33.188 1 44.62 133 PRO B C 1
ATOM 5814 O O . PRO B 1 133 ? 33.188 38.625 34.375 1 44.62 133 PRO B O 1
ATOM 5817 N N . ASP B 1 134 ? 32.688 40.219 33.156 1 44.56 134 ASP B N 1
ATOM 5818 C CA . ASP B 1 134 ? 32.719 41.062 34.344 1 44.56 134 ASP B CA 1
ATOM 5819 C C . ASP B 1 134 ? 31.469 40.844 35.188 1 44.56 134 ASP B C 1
ATOM 5821 O O . ASP B 1 134 ? 30.422 40.406 34.719 1 44.56 134 ASP B O 1
ATOM 5825 N N . ALA B 1 135 ? 31.609 41.062 36.5 1 48.03 135 ALA B N 1
ATOM 5826 C CA . ALA B 1 135 ? 30.688 41.031 37.656 1 48.03 135 ALA B CA 1
ATOM 5827 C C . ALA B 1 135 ? 29.312 41.562 37.25 1 48.03 135 ALA B C 1
ATOM 5829 O O . ALA B 1 135 ? 28.297 41.062 37.75 1 48.03 135 ALA B O 1
ATOM 5830 N N . SER B 1 136 ? 29.219 42.719 36.438 1 48.97 136 SER B N 1
ATOM 5831 C CA . SER B 1 136 ? 28.047 43.344 35.844 1 48.97 136 SER B CA 1
ATOM 5832 C C . SER B 1 136 ? 27.281 42.344 34.969 1 48.97 136 SER B C 1
ATOM 5834 O O . SER B 1 136 ? 26.156 42.625 34.562 1 48.97 136 SER B O 1
ATOM 5836 N N . ALA B 1 137 ? 27.844 41.125 34.906 1 57.81 137 ALA B N 1
ATOM 5837 C CA . ALA B 1 137 ? 27.375 40.062 34.031 1 57.81 137 ALA B CA 1
ATOM 5838 C C . ALA B 1 137 ? 26.312 39.188 34.688 1 57.81 137 ALA B C 1
ATOM 5840 O O . ALA B 1 137 ? 25.344 38.781 34.062 1 57.81 137 ALA B O 1
ATOM 5841 N N . SER B 1 138 ? 26.625 39.156 36.094 1 58.72 138 SER B N 1
ATOM 5842 C CA . SER B 1 138 ? 25.656 38.344 36.812 1 58.72 138 SER B CA 1
ATOM 5843 C C . SER B 1 138 ? 24.297 39.031 36.906 1 58.72 138 SER B C 1
ATOM 5845 O O . SER B 1 138 ? 23.25 38.406 36.781 1 58.72 138 SER B O 1
ATOM 5847 N N . GLY B 1 139 ? 24.312 40.344 37.344 1 61.69 139 GLY B N 1
ATOM 5848 C CA . GLY B 1 139 ? 23.078 41.094 37.375 1 61.69 139 GLY B CA 1
ATOM 5849 C C . GLY B 1 139 ? 22.344 41.094 36.031 1 61.69 139 GLY B C 1
ATOM 5850 O O . GLY B 1 139 ? 21.125 41 36 1 61.69 139 GLY B O 1
ATOM 5851 N N . CYS B 1 140 ? 23 41.219 35.062 1 74.12 140 CYS B N 1
ATOM 5852 C CA . CYS B 1 140 ? 22.422 41.219 33.719 1 74.12 140 CYS B CA 1
ATOM 5853 C C . CYS B 1 140 ? 21.828 39.875 33.375 1 74.12 140 CYS B C 1
ATOM 5855 O O . CYS B 1 140 ? 20.766 39.781 32.75 1 74.12 140 CYS B O 1
ATOM 5857 N N . ARG B 1 141 ? 22.422 38.875 33.938 1 77.88 141 ARG B N 1
ATOM 5858 C CA . ARG B 1 141 ? 21.922 37.531 33.719 1 77.88 141 ARG B CA 1
ATOM 5859 C C . ARG B 1 141 ? 20.594 37.281 34.438 1 77.88 141 ARG B C 1
ATOM 5861 O O . ARG B 1 141 ? 19.672 36.719 33.844 1 77.88 141 ARG B O 1
ATOM 5868 N N . LEU B 1 142 ? 20.562 37.781 35.625 1 80.25 142 LEU B N 1
ATOM 5869 C CA . LEU B 1 142 ? 19.344 37.562 36.406 1 80.25 142 LEU B CA 1
ATOM 5870 C C . LEU B 1 142 ? 18.172 38.344 35.812 1 80.25 142 LEU B C 1
ATOM 5872 O O . LEU B 1 142 ? 17.047 37.844 35.781 1 80.25 142 LEU B O 1
ATOM 5876 N N . ARG B 1 143 ? 18.453 39.531 35.406 1 83.31 143 ARG B N 1
ATOM 5877 C CA . ARG B 1 143 ? 17.406 40.312 34.75 1 83.31 143 ARG B CA 1
ATOM 5878 C C . ARG B 1 143 ? 16.922 39.625 33.469 1 83.31 143 ARG B C 1
ATOM 5880 O O . ARG B 1 143 ? 15.742 39.656 33.156 1 83.31 143 ARG B O 1
ATOM 5887 N N . ARG B 1 144 ? 17.828 39.031 32.906 1 88.06 144 ARG B N 1
ATOM 5888 C CA . ARG B 1 144 ? 17.5 38.281 31.688 1 88.06 144 ARG B CA 1
ATOM 5889 C C . ARG B 1 144 ? 16.609 37.094 31.984 1 88.06 144 ARG B C 1
ATOM 5891 O O . ARG B 1 144 ? 15.688 36.781 31.219 1 88.06 144 ARG B O 1
ATOM 5898 N N . VAL B 1 145 ? 16.844 36.438 33.031 1 91.62 145 VAL B N 1
ATOM 5899 C CA . VAL B 1 145 ? 16.031 35.281 33.438 1 91.62 145 VAL B CA 1
ATOM 5900 C C . VAL B 1 145 ? 14.586 35.719 33.688 1 91.62 145 VAL B C 1
ATOM 5902 O O . VAL B 1 145 ? 13.641 35.062 33.25 1 91.62 145 VAL B O 1
ATOM 5905 N N . GLY B 1 146 ? 14.438 36.812 34.406 1 92.31 146 GLY B N 1
ATOM 5906 C CA . GLY B 1 146 ? 13.102 37.344 34.656 1 92.31 146 GLY B CA 1
ATOM 5907 C C . GLY B 1 146 ? 12.359 37.719 33.375 1 92.31 146 GLY B C 1
ATOM 5908 O O . GLY B 1 146 ? 11.172 37.406 33.25 1 92.31 146 GLY B O 1
ATOM 5909 N N . ALA B 1 147 ? 13.039 38.375 32.5 1 92.69 147 ALA B N 1
ATOM 5910 C CA . ALA B 1 147 ? 12.43 38.75 31.234 1 92.69 147 ALA B CA 1
ATOM 5911 C C . ALA B 1 147 ? 12.047 37.531 30.406 1 92.69 147 ALA B C 1
ATOM 5913 O O . ALA B 1 147 ? 10.984 37.5 29.797 1 92.69 147 ALA B O 1
ATOM 5914 N N . LEU B 1 148 ? 12.93 36.562 30.422 1 94.88 148 LEU B N 1
ATOM 5915 C CA . LEU B 1 148 ? 12.68 35.344 29.672 1 94.88 148 LEU B CA 1
ATOM 5916 C C . LEU B 1 148 ? 11.508 34.562 30.281 1 94.88 148 LEU B C 1
ATOM 5918 O O . LEU B 1 148 ? 10.688 34 29.562 1 94.88 148 LEU B O 1
ATOM 5922 N N . TYR B 1 149 ? 11.508 34.5 31.547 1 96.25 149 TYR B N 1
ATOM 5923 C CA . TYR B 1 149 ? 10.398 33.844 32.219 1 96.25 149 TYR B CA 1
ATOM 5924 C C . TYR B 1 149 ? 9.07 34.5 31.859 1 96.25 149 TYR B C 1
ATOM 5926 O O . TYR B 1 149 ? 8.094 33.812 31.547 1 96.25 149 TYR B O 1
ATOM 5934 N N . ARG B 1 150 ? 9.016 35.844 31.906 1 95.62 150 ARG B N 1
ATOM 5935 C CA . ARG B 1 150 ? 7.809 36.562 31.547 1 95.62 150 ARG B CA 1
ATOM 5936 C C . ARG B 1 150 ? 7.387 36.25 30.109 1 95.62 150 ARG B C 1
ATOM 5938 O O . ARG B 1 150 ? 6.207 36 29.844 1 95.62 150 ARG B O 1
ATOM 5945 N N . GLU B 1 151 ? 8.273 36.219 29.266 1 95.56 151 GLU B N 1
ATOM 5946 C CA . GLU B 1 151 ? 7.988 35.938 27.859 1 95.56 151 GLU B CA 1
ATOM 5947 C C . GLU B 1 151 ? 7.457 34.5 27.672 1 95.56 151 GLU B C 1
ATOM 5949 O O . GLU B 1 151 ? 6.441 34.312 27 1 95.56 151 GLU B O 1
ATOM 5954 N N . LEU B 1 152 ? 8.102 33.562 28.219 1 96.44 152 LEU B N 1
ATOM 5955 C CA . LEU B 1 152 ? 7.738 32.156 28.047 1 96.44 152 LEU B CA 1
ATOM 5956 C C . LEU B 1 152 ? 6.371 31.875 28.672 1 96.44 152 LEU B C 1
ATOM 5958 O O . LEU B 1 152 ? 5.617 31.047 28.156 1 96.44 152 LEU B O 1
ATOM 5962 N N . LEU B 1 153 ? 6.051 32.562 29.703 1 97.5 153 LEU B N 1
ATOM 5963 C CA . LEU B 1 153 ? 4.816 32.25 30.422 1 97.5 153 LEU B CA 1
ATOM 5964 C C . LEU B 1 153 ? 3.645 33.031 29.828 1 97.5 153 LEU B C 1
ATOM 5966 O O . LEU B 1 153 ? 2.553 32.5 29.672 1 97.5 153 LEU B O 1
ATOM 5970 N N . LEU B 1 154 ? 3.879 34.312 29.453 1 96.56 154 LEU B N 1
ATOM 5971 C CA . LEU B 1 154 ? 2.771 35.219 29.094 1 96.56 154 LEU B CA 1
ATOM 5972 C C . LEU B 1 154 ? 2.678 35.375 27.578 1 96.56 154 LEU B C 1
ATOM 5974 O O . LEU B 1 154 ? 1.584 35.531 27.031 1 96.56 154 LEU B O 1
ATOM 5978 N N . ALA B 1 155 ? 3.754 35.375 26.938 1 95.69 155 ALA B N 1
ATOM 5979 C CA . ALA B 1 155 ? 3.754 35.625 25.484 1 95.69 155 ALA B CA 1
ATOM 5980 C C . ALA B 1 155 ? 4.836 34.812 24.797 1 95.69 155 ALA B C 1
ATOM 5982 O O . ALA B 1 155 ? 5.719 35.344 24.141 1 95.69 155 ALA B O 1
ATOM 5983 N N . PRO B 1 156 ? 4.672 33.531 24.906 1 95.5 156 PRO B N 1
ATOM 5984 C CA . PRO B 1 156 ? 5.707 32.688 24.312 1 95.5 156 PRO B CA 1
ATOM 5985 C C . PRO B 1 156 ? 5.828 32.875 22.797 1 95.5 156 PRO B C 1
ATOM 5987 O O . PRO B 1 156 ? 4.816 33.062 22.109 1 95.5 156 PRO B O 1
ATOM 5990 N N . ARG B 1 157 ? 7.016 32.75 22.281 1 90.94 157 ARG B N 1
ATOM 5991 C CA . ARG B 1 157 ? 7.281 33 20.875 1 90.94 157 ARG B CA 1
ATOM 5992 C C . ARG B 1 157 ? 7.562 31.688 20.141 1 90.94 157 ARG B C 1
ATOM 5994 O O . ARG B 1 157 ? 7.746 31.688 18.922 1 90.94 157 ARG B O 1
ATOM 6001 N N . HIS B 1 158 ? 7.637 30.625 20.828 1 89.88 158 HIS B N 1
ATOM 6002 C CA . HIS B 1 158 ? 7.945 29.359 20.156 1 89.88 158 HIS B CA 1
ATOM 6003 C C . HIS B 1 158 ? 6.754 28.859 19.359 1 89.88 158 HIS B C 1
ATOM 6005 O O . HIS B 1 158 ? 5.617 29.281 19.594 1 89.88 158 HIS B O 1
ATOM 6011 N N . TRP B 1 159 ? 7.012 27.969 18.453 1 90.25 159 TRP B N 1
ATOM 6012 C CA . TRP B 1 159 ? 6.055 27.531 17.438 1 90.25 159 TRP B CA 1
ATOM 6013 C C . TRP B 1 159 ? 4.855 26.844 18.094 1 90.25 159 TRP B C 1
ATOM 6015 O O . TRP B 1 159 ? 3.734 26.938 17.594 1 90.25 159 TRP B O 1
ATOM 6025 N N . LEU B 1 160 ? 5.039 26.172 19.141 1 93.38 160 LEU B N 1
ATOM 6026 C CA . LEU B 1 160 ? 3.971 25.422 19.797 1 93.38 160 LEU B CA 1
ATOM 6027 C C . LEU B 1 160 ? 2.85 26.359 20.25 1 93.38 160 LEU B C 1
ATOM 6029 O O . LEU B 1 160 ? 1.67 26.031 20.109 1 93.38 160 LEU B O 1
ATOM 6033 N N . ALA B 1 161 ? 3.223 27.484 20.812 1 94.38 161 ALA B N 1
ATOM 6034 C CA . ALA B 1 161 ? 2.219 28.422 21.312 1 94.38 161 ALA B CA 1
ATOM 6035 C C . ALA B 1 161 ? 1.358 28.953 20.172 1 94.38 161 ALA B C 1
ATOM 6037 O O . ALA B 1 161 ? 0.133 29.031 20.297 1 94.38 161 ALA B O 1
ATOM 6038 N N . SER B 1 162 ? 2.002 29.344 19.094 1 94 162 SER B N 1
ATOM 6039 C CA . SER B 1 162 ? 1.244 29.844 17.953 1 94 162 SER B CA 1
ATOM 6040 C C . SER B 1 162 ? 0.388 28.75 17.328 1 94 162 SER B C 1
ATOM 6042 O O . SER B 1 162 ? -0.738 29.016 16.906 1 94 162 SER B O 1
ATOM 6044 N N . TRP B 1 163 ? 0.909 27.578 17.25 1 95.5 163 TRP B N 1
ATOM 6045 C CA . TRP B 1 163 ? 0.162 26.453 16.703 1 95.5 163 TRP B CA 1
ATOM 6046 C C . TRP B 1 163 ? -1.093 26.188 17.531 1 95.5 163 TRP B C 1
ATOM 6048 O O . TRP B 1 163 ? -2.184 26.016 16.969 1 95.5 163 TRP B O 1
ATOM 6058 N N . ARG B 1 164 ? -0.948 26.156 18.812 1 96.12 164 ARG B N 1
ATOM 6059 C CA . ARG B 1 164 ? -2.082 25.875 19.688 1 96.12 164 ARG B CA 1
ATOM 6060 C C . ARG B 1 164 ? -3.117 27 19.609 1 96.12 164 ARG B C 1
ATOM 6062 O O . ARG B 1 164 ? -4.32 26.734 19.672 1 96.12 164 ARG B O 1
ATOM 6069 N N . LEU B 1 165 ? -2.596 28.172 19.562 1 96.12 165 LEU B N 1
ATOM 6070 C CA . LEU B 1 165 ? -3.492 29.312 19.422 1 96.12 165 LEU B CA 1
ATOM 6071 C C . LEU B 1 165 ? -4.332 29.188 18.156 1 96.12 165 LEU B C 1
ATOM 6073 O O . LEU B 1 165 ? -5.551 29.375 18.203 1 96.12 165 LEU B O 1
ATOM 6077 N N . ASN B 1 166 ? -3.707 28.859 17.109 1 95.31 166 ASN B N 1
ATOM 6078 C CA . ASN B 1 166 ? -4.41 28.672 15.836 1 95.31 166 ASN B CA 1
ATOM 6079 C C . ASN B 1 166 ? -5.449 27.562 15.938 1 95.31 166 ASN B C 1
ATOM 6081 O O . ASN B 1 166 ? -6.578 27.703 15.469 1 95.31 166 ASN B O 1
ATOM 6085 N N . CYS B 1 167 ? -5.039 26.5 16.484 1 96.31 167 CYS B N 1
ATOM 6086 C CA . CYS B 1 167 ? -5.93 25.344 16.625 1 96.31 167 CYS B CA 1
ATOM 6087 C C . CYS B 1 167 ? -7.191 25.734 17.391 1 96.31 167 CYS B C 1
ATOM 6089 O O . CYS B 1 167 ? -8.297 25.328 17.031 1 96.31 167 CYS B O 1
ATOM 6091 N N . LEU B 1 168 ? -7.035 26.516 18.406 1 96.88 168 LEU B N 1
ATOM 6092 C CA . LEU B 1 168 ? -8.188 26.906 19.203 1 96.88 168 LEU B CA 1
ATOM 6093 C C . LEU B 1 168 ? -9.109 27.828 18.406 1 96.88 168 LEU B C 1
ATOM 6095 O O . LEU B 1 168 ? -10.328 27.656 18.406 1 96.88 168 LEU B O 1
ATOM 6099 N N . VAL B 1 169 ? -8.516 28.812 17.75 1 96 169 VAL B N 1
ATOM 6100 C CA . VAL B 1 169 ? -9.297 29.812 17.047 1 96 169 VAL B CA 1
ATOM 6101 C C . VAL B 1 169 ? -10.133 29.141 15.953 1 96 169 VAL B C 1
ATOM 6103 O O . VAL B 1 169 ? -11.344 29.375 15.852 1 96 169 VAL B O 1
ATOM 6106 N N . VAL B 1 170 ? -9.531 28.297 15.219 1 95.31 170 VAL B N 1
ATOM 6107 C CA . VAL B 1 170 ? -10.258 27.688 14.102 1 95.31 170 VAL B CA 1
ATOM 6108 C C . VAL B 1 170 ? -11.281 26.688 14.633 1 95.31 170 VAL B C 1
ATOM 6110 O O . VAL B 1 170 ? -12.359 26.531 14.062 1 95.31 170 VAL B O 1
ATOM 6113 N N . ALA B 1 171 ? -10.93 25.953 15.641 1 94.94 171 ALA B N 1
ATOM 6114 C CA . ALA B 1 171 ? -11.891 25.016 16.219 1 94.94 171 ALA B CA 1
ATOM 6115 C C . ALA B 1 171 ? -13.109 25.766 16.766 1 94.94 171 ALA B C 1
ATOM 6117 O O . ALA B 1 171 ? -14.25 25.328 16.578 1 94.94 171 ALA B O 1
ATOM 6118 N N . TRP B 1 172 ? -12.844 26.828 17.516 1 96.19 172 TRP B N 1
ATOM 6119 C CA . TRP B 1 172 ? -13.906 27.672 18.062 1 96.19 172 TRP B CA 1
ATOM 6120 C C . TRP B 1 172 ? -14.766 28.25 16.938 1 96.19 172 TRP B C 1
ATOM 6122 O O . TRP B 1 172 ? -15.992 28.25 17.016 1 96.19 172 TRP B O 1
ATOM 6132 N N . HIS B 1 173 ? -14.141 28.688 15.914 1 95.88 173 HIS B N 1
ATOM 6133 C CA . HIS B 1 173 ? -14.852 29.219 14.758 1 95.88 173 HIS B CA 1
ATOM 6134 C C . HIS B 1 173 ? -15.719 28.156 14.102 1 95.88 173 HIS B C 1
ATOM 6136 O O . HIS B 1 173 ? -16.859 28.422 13.711 1 95.88 173 HIS B O 1
ATOM 6142 N N . ALA B 1 174 ? -15.133 27.031 13.922 1 94.88 174 ALA B N 1
ATOM 6143 C CA . ALA B 1 174 ? -15.891 25.922 13.328 1 94.88 174 ALA B CA 1
ATOM 6144 C C . ALA B 1 174 ? -17.172 25.656 14.117 1 94.88 174 ALA B C 1
ATOM 6146 O O . ALA B 1 174 ? -18.219 25.359 13.531 1 94.88 174 ALA B O 1
ATOM 6147 N N . ARG B 1 175 ? -17.109 25.688 15.367 1 91.56 175 ARG B N 1
ATOM 6148 C CA . ARG B 1 175 ? -18.25 25.438 16.234 1 91.56 175 ARG B CA 1
ATOM 6149 C C . ARG B 1 175 ? -19.312 26.516 16.047 1 91.56 175 ARG B C 1
ATOM 6151 O O . ARG B 1 175 ? -20.516 26.219 16.062 1 91.56 175 ARG B O 1
ATOM 6158 N N . VAL B 1 176 ? -18.906 27.703 15.883 1 90.75 176 VAL B N 1
ATOM 6159 C CA . VAL B 1 176 ? -19.812 28.844 15.844 1 90.75 176 VAL B CA 1
ATOM 6160 C C . VAL B 1 176 ? -20.359 29.016 14.422 1 90.75 176 VAL B C 1
ATOM 6162 O O . VAL B 1 176 ? -21.562 29.234 14.234 1 90.75 176 VAL B O 1
ATOM 6165 N N . ALA B 1 177 ? -19.484 28.984 13.461 1 84.31 177 ALA B N 1
ATOM 6166 C CA . ALA B 1 177 ? -19.859 29.266 12.078 1 84.31 177 ALA B CA 1
ATOM 6167 C C . ALA B 1 177 ? -20.422 28.031 11.398 1 84.31 177 ALA B C 1
ATOM 6169 O O . ALA B 1 177 ? -21.109 28.141 10.375 1 84.31 177 ALA B O 1
ATOM 6170 N N . GLY B 1 178 ? -20.266 26.812 11.945 1 74.25 178 GLY B N 1
ATOM 6171 C CA . GLY B 1 178 ? -20.812 25.578 11.398 1 74.25 178 GLY B CA 1
ATOM 6172 C C . GLY B 1 178 ? -19.891 24.891 10.422 1 74.25 178 GLY B C 1
ATOM 6173 O O . GLY B 1 178 ? -18.891 25.484 9.992 1 74.25 178 GLY B O 1
ATOM 6174 N N . ALA B 1 179 ? -20.219 23.672 10.156 1 61.25 179 ALA B N 1
ATOM 6175 C CA . ALA B 1 179 ? -19.406 22.766 9.344 1 61.25 179 ALA B CA 1
ATOM 6176 C C . ALA B 1 179 ? -19.375 23.234 7.891 1 61.25 179 ALA B C 1
ATOM 6178 O O . ALA B 1 179 ? -18.422 22.938 7.16 1 61.25 179 ALA B O 1
ATOM 6179 N N . SER B 1 180 ? -20.297 24.016 7.539 1 63.34 180 SER B N 1
ATOM 6180 C CA . SER B 1 180 ? -20.484 24.406 6.141 1 63.34 180 SER B CA 1
ATOM 6181 C C . SER B 1 180 ? -19.422 25.406 5.699 1 63.34 180 SER B C 1
ATOM 6183 O O . SER B 1 180 ? -19.297 25.703 4.508 1 63.34 180 SER B O 1
ATOM 6185 N N . ALA B 1 181 ? -18.562 25.906 6.621 1 71.62 181 ALA B N 1
ATOM 6186 C CA . ALA B 1 181 ? -17.625 26.984 6.301 1 71.62 181 ALA B CA 1
ATOM 6187 C C . ALA B 1 181 ? -16.406 26.438 5.57 1 71.62 181 ALA B C 1
ATOM 6189 O O . ALA B 1 181 ? -15.547 27.203 5.125 1 71.62 181 ALA B O 1
ATOM 6190 N N . GLY B 1 182 ? -16.391 25.203 5.188 1 86.81 182 GLY B N 1
ATOM 6191 C CA . GLY B 1 182 ? -15.258 24.656 4.445 1 86.81 182 GLY B CA 1
ATOM 6192 C C . GLY B 1 182 ? -14.391 23.734 5.281 1 86.81 182 GLY B C 1
ATOM 6193 O O . GLY B 1 182 ? -13.32 23.312 4.836 1 86.81 182 GLY B O 1
ATOM 6194 N N . TYR B 1 183 ? -14.852 23.484 6.508 1 92.75 183 TYR B N 1
ATOM 6195 C CA . TYR B 1 183 ? -14.023 22.703 7.434 1 92.75 183 TYR B CA 1
ATOM 6196 C C . TYR B 1 183 ? -13.938 21.25 7.008 1 92.75 183 TYR B C 1
ATOM 6198 O O . TYR B 1 183 ? -13.008 20.531 7.391 1 92.75 183 TYR B O 1
ATOM 6206 N N . ASP B 1 184 ? -14.906 20.781 6.188 1 89.69 184 ASP B N 1
ATOM 6207 C CA . ASP B 1 184 ? -14.891 19.422 5.668 1 89.69 184 ASP B CA 1
ATOM 6208 C C . ASP B 1 184 ? -13.711 19.203 4.727 1 89.69 184 ASP B C 1
ATOM 6210 O O . ASP B 1 184 ? -13.305 18.062 4.492 1 89.69 184 ASP B O 1
ATOM 6214 N N . LEU B 1 185 ? -13.156 20.266 4.277 1 92.38 185 LEU B N 1
ATOM 6215 C CA . LEU B 1 185 ? -12.086 20.188 3.283 1 92.38 185 LEU B CA 1
ATOM 6216 C C . LEU B 1 185 ? -10.75 19.875 3.943 1 92.38 185 LEU B C 1
ATOM 6218 O O . LEU B 1 185 ? -9.742 19.703 3.258 1 92.38 185 LEU B O 1
ATOM 6222 N N . GLU B 1 186 ? -10.766 19.797 5.227 1 90.62 186 GLU B N 1
ATOM 6223 C CA . GLU B 1 186 ? -9.578 19.297 5.906 1 90.62 186 GLU B CA 1
ATOM 6224 C C . GLU B 1 186 ? -9.273 17.859 5.484 1 90.62 186 GLU B C 1
ATOM 6226 O O . GLU B 1 186 ? -8.117 17.438 5.52 1 90.62 186 GLU B O 1
ATOM 6231 N N . ASP B 1 187 ? -10.344 17.156 5.125 1 90.94 187 ASP B N 1
ATOM 6232 C CA . ASP B 1 187 ? -10.188 15.836 4.508 1 90.94 187 ASP B CA 1
ATOM 6233 C C . ASP B 1 187 ? -9.477 15.953 3.158 1 90.94 187 ASP B C 1
ATOM 6235 O O . ASP B 1 187 ? -9.945 16.656 2.26 1 90.94 187 ASP B O 1
ATOM 6239 N N . LYS B 1 188 ? -8.406 15.242 3.014 1 93.31 188 LYS B N 1
ATOM 6240 C CA . LYS B 1 188 ? -7.547 15.406 1.844 1 93.31 188 LYS B CA 1
ATOM 6241 C C . LYS B 1 188 ? -8.289 15.031 0.562 1 93.31 188 LYS B C 1
ATOM 6243 O O . LYS B 1 188 ? -8.109 15.68 -0.473 1 93.31 188 LYS B O 1
ATOM 6248 N N . ALA B 1 189 ? -9.047 13.961 0.653 1 93.69 189 ALA B N 1
ATOM 6249 C CA . ALA B 1 189 ? -9.797 13.516 -0.523 1 93.69 189 ALA B CA 1
ATOM 6250 C C . ALA B 1 189 ? -10.859 14.539 -0.914 1 93.69 189 ALA B C 1
ATOM 6252 O O . ALA B 1 189 ? -11.008 14.867 -2.092 1 93.69 189 ALA B O 1
ATOM 6253 N N . ALA B 1 190 ? -11.602 15.008 0.06 1 93.69 190 ALA B N 1
ATOM 6254 C CA . ALA B 1 190 ? -12.617 16.031 -0.198 1 93.69 190 ALA B CA 1
ATOM 6255 C C . ALA B 1 190 ? -11.992 17.297 -0.765 1 93.69 190 ALA B C 1
ATOM 6257 O O . ALA B 1 190 ? -12.555 17.922 -1.669 1 93.69 190 ALA B O 1
ATOM 6258 N N . PHE B 1 191 ? -10.93 17.656 -0.218 1 95.62 191 PHE B N 1
ATOM 6259 C CA . PHE B 1 191 ? -10.211 18.828 -0.69 1 95.62 191 PHE B CA 1
ATOM 6260 C C . PHE B 1 191 ? -9.812 18.672 -2.154 1 95.62 191 PHE B C 1
ATOM 6262 O O . PHE B 1 191 ? -10.086 19.547 -2.975 1 95.62 191 PHE B O 1
ATOM 6269 N N . LEU B 1 192 ? -9.109 17.562 -2.482 1 95.62 192 LEU B N 1
ATOM 6270 C CA . LEU B 1 192 ? -8.648 17.328 -3.846 1 95.62 192 LEU B CA 1
ATOM 6271 C C . LEU B 1 192 ? -9.82 17.344 -4.824 1 95.62 192 LEU B C 1
ATOM 6273 O O . LEU B 1 192 ? -9.742 17.969 -5.887 1 95.62 192 LEU B O 1
ATOM 6277 N N . ALA B 1 193 ? -10.867 16.672 -4.457 1 94 193 ALA B N 1
ATOM 6278 C CA . ALA B 1 193 ? -12.039 16.594 -5.324 1 94 193 ALA B CA 1
ATOM 6279 C C . ALA B 1 193 ? -12.648 17.969 -5.551 1 94 193 ALA B C 1
ATOM 6281 O O . ALA B 1 193 ? -12.953 18.344 -6.688 1 94 193 ALA B O 1
ATOM 6282 N N . GLU B 1 194 ? -12.82 18.734 -4.484 1 94.75 194 GLU B N 1
ATOM 6283 C CA . GLU B 1 194 ? -13.445 20.047 -4.586 1 94.75 194 GLU B CA 1
ATOM 6284 C C . GLU B 1 194 ? -12.539 21.031 -5.332 1 94.75 194 GLU B C 1
ATOM 6286 O O . GLU B 1 194 ? -13.016 21.812 -6.156 1 94.75 194 GLU B O 1
ATOM 6291 N N . ALA B 1 195 ? -11.258 21.047 -5.012 1 95.69 195 ALA B N 1
ATOM 6292 C CA . ALA B 1 195 ? -10.312 21.906 -5.703 1 95.69 195 ALA B CA 1
ATOM 6293 C C . ALA B 1 195 ? -10.266 21.594 -7.195 1 95.69 195 ALA B C 1
ATOM 6295 O O . ALA B 1 195 ? -10.266 22.5 -8.031 1 95.69 195 ALA B O 1
ATOM 6296 N N . ASP B 1 196 ? -10.172 20.312 -7.461 1 92.56 196 ASP B N 1
ATOM 6297 C CA . ASP B 1 196 ? -10.172 19.875 -8.852 1 92.56 196 ASP B CA 1
ATOM 6298 C C . ASP B 1 196 ? -11.445 20.312 -9.57 1 92.56 196 ASP B C 1
ATOM 6300 O O . ASP B 1 196 ? -11.383 20.797 -10.703 1 92.56 196 ASP B O 1
ATOM 6304 N N . ARG B 1 197 ? -12.602 20.172 -8.961 1 92.31 197 ARG B N 1
ATOM 6305 C CA . ARG B 1 197 ? -13.883 20.594 -9.516 1 92.31 197 ARG B CA 1
ATOM 6306 C C . ARG B 1 197 ? -13.883 22.094 -9.828 1 92.31 197 ARG B C 1
ATOM 6308 O O . ARG B 1 197 ? -14.43 22.516 -10.852 1 92.31 197 ARG B O 1
ATOM 6315 N N . LEU B 1 198 ? -13.18 22.891 -9.016 1 92.94 198 LEU B N 1
ATOM 6316 C CA . LEU B 1 198 ? -13.156 24.344 -9.172 1 92.94 198 LEU B CA 1
ATOM 6317 C C . LEU B 1 198 ? -12.047 24.766 -10.117 1 92.94 198 LEU B C 1
ATOM 6319 O O . LEU B 1 198 ? -11.836 25.969 -10.328 1 92.94 198 LEU B O 1
ATOM 6323 N N . GLY B 1 199 ? -11.242 23.797 -10.578 1 91.19 199 GLY B N 1
ATOM 6324 C CA . GLY B 1 199 ? -10.227 24.094 -11.57 1 91.19 199 GLY B CA 1
ATOM 6325 C C . GLY B 1 199 ? -8.922 24.578 -10.961 1 91.19 199 GLY B C 1
ATOM 6326 O O . GLY B 1 199 ? -8.094 25.188 -11.648 1 91.19 199 GLY B O 1
ATOM 6327 N N . LEU B 1 200 ? -8.75 24.5 -9.656 1 93.88 200 LEU B N 1
ATOM 6328 C CA . LEU B 1 200 ? -7.477 24.812 -9.016 1 93.88 200 LEU B CA 1
ATOM 6329 C C . LEU B 1 200 ? -6.441 23.734 -9.305 1 93.88 200 LEU B C 1
ATOM 6331 O O . LEU B 1 200 ? -6.762 22.547 -9.305 1 93.88 200 LEU B O 1
ATOM 6335 N N . PRO B 1 201 ? -5.207 24.156 -9.578 1 93.81 201 PRO B N 1
ATOM 6336 C CA . PRO B 1 201 ? -4.168 23.141 -9.773 1 93.81 201 PRO B CA 1
ATOM 6337 C C . PRO B 1 201 ? -3.902 22.328 -8.516 1 93.81 201 PRO B C 1
ATOM 6339 O O . PRO B 1 201 ? -3.529 22.875 -7.477 1 93.81 201 PRO B O 1
ATOM 6342 N N . VAL B 1 202 ? -4.109 21.094 -8.578 1 94.69 202 VAL B N 1
ATOM 6343 C CA . VAL B 1 202 ? -3.838 20.188 -7.461 1 94.69 202 VAL B CA 1
ATOM 6344 C C . VAL B 1 202 ? -2.914 19.062 -7.922 1 94.69 202 VAL B C 1
ATOM 6346 O O . VAL B 1 202 ? -2.773 18.812 -9.117 1 94.69 202 VAL B O 1
ATOM 6349 N N . ALA B 1 203 ? -2.271 18.469 -6.949 1 92.38 203 ALA B N 1
ATOM 6350 C CA . ALA B 1 203 ? -1.459 17.297 -7.266 1 92.38 203 ALA B CA 1
ATOM 6351 C C . ALA B 1 203 ? -2.289 16.234 -7.965 1 92.38 203 ALA B C 1
ATOM 6353 O O . ALA B 1 203 ? -3.375 15.875 -7.5 1 92.38 203 ALA B O 1
ATOM 6354 N N . PRO B 1 204 ? -1.796 15.734 -9.047 1 90.12 204 PRO B N 1
ATOM 6355 C CA . PRO B 1 204 ? -2.547 14.703 -9.781 1 90.12 204 PRO B CA 1
ATOM 6356 C C . PRO B 1 204 ? -2.762 13.438 -8.961 1 90.12 204 PRO B C 1
ATOM 6358 O O . PRO B 1 204 ? -1.89 13.047 -8.172 1 90.12 204 PRO B O 1
ATOM 6361 N N . TYR B 1 205 ? -3.963 12.852 -9.094 1 92.69 205 TYR B N 1
ATOM 6362 C CA . TYR B 1 205 ? -4.281 11.594 -8.43 1 92.69 205 TYR B CA 1
ATOM 6363 C C . TYR B 1 205 ? -4.953 10.625 -9.398 1 92.69 205 TYR B C 1
ATOM 6365 O O . TYR B 1 205 ? -5.551 11.047 -10.391 1 92.69 205 TYR B O 1
ATOM 6373 N N . MET B 1 206 ? -4.828 9.359 -9.094 1 90.88 206 MET B N 1
ATOM 6374 C CA . MET B 1 206 ? -5.426 8.328 -9.938 1 90.88 206 MET B CA 1
ATOM 6375 C C . MET B 1 206 ? -6.941 8.289 -9.758 1 90.88 206 MET B C 1
ATOM 6377 O O . MET B 1 206 ? -7.445 8.406 -8.641 1 90.88 206 MET B O 1
ATOM 6381 N N . ARG B 1 207 ? -7.621 8 -10.828 1 88.81 207 ARG B N 1
ATOM 6382 C CA . ARG B 1 207 ? -9.078 8.062 -10.797 1 88.81 207 ARG B CA 1
ATOM 6383 C C . ARG B 1 207 ? -9.68 6.66 -10.766 1 88.81 207 ARG B C 1
ATOM 6385 O O . ARG B 1 207 ? -10.852 6.488 -10.414 1 88.81 207 ARG B O 1
ATOM 6392 N N . GLY B 1 208 ? -8.93 5.66 -11.109 1 87.12 208 GLY B N 1
ATOM 6393 C CA . GLY B 1 208 ? -9.461 4.305 -11.086 1 87.12 208 GLY B CA 1
ATOM 6394 C C . GLY B 1 208 ? -9.984 3.891 -9.727 1 87.12 208 GLY B C 1
ATOM 6395 O O . GLY B 1 208 ? -9.5 4.359 -8.695 1 87.12 208 GLY B O 1
ATOM 6396 N N . ALA B 1 209 ? -10.977 2.996 -9.703 1 87.5 209 ALA B N 1
ATOM 6397 C CA . ALA B 1 209 ? -11.688 2.641 -8.477 1 87.5 209 ALA B CA 1
ATOM 6398 C C . ALA B 1 209 ? -10.766 1.904 -7.508 1 87.5 209 ALA B C 1
ATOM 6400 O O . ALA B 1 209 ? -10.867 2.09 -6.293 1 87.5 209 ALA B O 1
ATOM 6401 N N . ARG B 1 210 ? -9.969 1.022 -8.008 1 91.69 210 ARG B N 1
ATOM 6402 C CA . ARG B 1 210 ? -9.07 0.217 -7.18 1 91.69 210 ARG B CA 1
ATOM 6403 C C . ARG B 1 210 ? -7.688 0.115 -7.812 1 91.69 210 ARG B C 1
ATOM 6405 O O . ARG B 1 210 ? -7.555 0.117 -9.039 1 91.69 210 ARG B O 1
ATOM 6412 N N . VAL B 1 211 ? -6.699 0.044 -6.914 1 91.94 211 VAL B N 1
ATOM 6413 C CA . VAL B 1 211 ? -5.324 -0.104 -7.379 1 91.94 211 VAL B CA 1
ATOM 6414 C C . VAL B 1 211 ? -4.676 -1.308 -6.699 1 91.94 211 VAL B C 1
ATOM 6416 O O . VAL B 1 211 ? -4.875 -1.532 -5.5 1 91.94 211 VAL B O 1
ATOM 6419 N N . PHE B 1 212 ? -4.008 -2.045 -7.496 1 92.31 212 PHE B N 1
ATOM 6420 C CA . PHE B 1 212 ? -3.256 -3.191 -7 1 92.31 212 PHE B CA 1
ATOM 6421 C C . PHE B 1 212 ? -1.766 -2.879 -6.953 1 92.31 212 PHE B C 1
ATOM 6423 O O . PHE B 1 212 ? -1.192 -2.404 -7.934 1 92.31 212 PHE B O 1
ATOM 6430 N N . VAL B 1 213 ? -1.238 -3.064 -5.797 1 93.06 213 VAL B N 1
ATOM 6431 C CA . VAL B 1 213 ? 0.208 -2.984 -5.621 1 93.06 213 VAL B CA 1
ATOM 6432 C C . VAL B 1 213 ? 0.771 -4.375 -5.332 1 93.06 213 VAL B C 1
ATOM 6434 O O . VAL B 1 213 ? 0.55 -4.926 -4.254 1 93.06 213 VAL B O 1
ATOM 6437 N N . LYS B 1 214 ? 1.562 -4.859 -6.355 1 92.06 214 LYS B N 1
ATOM 6438 C CA . LYS B 1 214 ? 2.051 -6.23 -6.277 1 92.06 214 LYS B CA 1
ATOM 6439 C C . LYS B 1 214 ? 3.572 -6.27 -6.176 1 92.06 214 LYS B C 1
ATOM 6441 O O . LYS B 1 214 ? 4.266 -5.551 -6.898 1 92.06 214 LYS B O 1
ATOM 6446 N N . HIS B 1 215 ? 3.98 -7.117 -5.207 1 92.31 215 HIS B N 1
ATOM 6447 C CA . HIS B 1 215 ? 5.422 -7.332 -5.168 1 92.31 215 HIS B CA 1
ATOM 6448 C C . HIS B 1 215 ? 5.879 -8.211 -6.328 1 92.31 215 HIS B C 1
ATOM 6450 O O . HIS B 1 215 ? 5.203 -9.172 -6.684 1 92.31 215 HIS B O 1
ATOM 6456 N N . ARG B 1 216 ? 6.988 -7.949 -6.879 1 88.44 216 ARG B N 1
ATOM 6457 C CA . ARG B 1 216 ? 7.461 -8.586 -8.102 1 88.44 216 ARG B CA 1
ATOM 6458 C C . ARG B 1 216 ? 7.793 -10.055 -7.867 1 88.44 216 ARG B C 1
ATOM 6460 O O . ARG B 1 216 ? 7.703 -10.875 -8.781 1 88.44 216 ARG B O 1
ATOM 6467 N N . SER B 1 217 ? 8.172 -10.477 -6.656 1 80.31 217 SER B N 1
ATOM 6468 C CA . SER B 1 217 ? 8.695 -11.82 -6.457 1 80.31 217 SER B CA 1
ATOM 6469 C C . SER B 1 217 ? 7.871 -12.594 -5.434 1 80.31 217 SER B C 1
ATOM 6471 O O . SER B 1 217 ? 8.094 -13.789 -5.223 1 80.31 217 SER B O 1
ATOM 6473 N N . VAL B 1 218 ? 6.988 -11.93 -4.719 1 76.19 218 VAL B N 1
ATOM 6474 C CA . VAL B 1 218 ? 6.219 -12.625 -3.688 1 76.19 218 VAL B CA 1
ATOM 6475 C C . VAL B 1 218 ? 4.965 -13.234 -4.301 1 76.19 218 VAL B C 1
ATOM 6477 O O . VAL B 1 218 ? 4.219 -12.562 -5.016 1 76.19 218 VAL B O 1
ATOM 6480 N N . GLU B 1 219 ? 4.77 -14.562 -4.027 1 69.25 219 GLU B N 1
ATOM 6481 C CA . GLU B 1 219 ? 3.674 -15.312 -4.637 1 69.25 219 GLU B CA 1
ATOM 6482 C C . GLU B 1 219 ? 2.555 -15.562 -3.633 1 69.25 219 GLU B C 1
ATOM 6484 O O . GLU B 1 219 ? 2.674 -15.203 -2.457 1 69.25 219 GLU B O 1
ATOM 6489 N N . GLY B 1 220 ? 1.425 -16.156 -4.109 1 63.38 220 GLY B N 1
ATOM 6490 C CA . GLY B 1 220 ? 0.359 -16.656 -3.264 1 63.38 220 GLY B CA 1
ATOM 6491 C C . GLY B 1 220 ? -0.534 -15.57 -2.707 1 63.38 220 GLY B C 1
ATOM 6492 O O . GLY B 1 220 ? -1.088 -15.703 -1.615 1 63.38 220 GLY B O 1
ATOM 6493 N N . GLY B 1 221 ? -0.518 -14.445 -3.342 1 66.44 221 GLY B N 1
ATOM 6494 C CA . GLY B 1 221 ? -1.393 -13.383 -2.879 1 66.44 221 GLY B CA 1
ATOM 6495 C C . GLY B 1 221 ? -0.809 -12.586 -1.726 1 66.44 221 GLY B C 1
ATOM 6496 O O . GLY B 1 221 ? -1.347 -11.547 -1.347 1 66.44 221 GLY B O 1
ATOM 6497 N N . GLN B 1 222 ? 0.311 -13.016 -1.11 1 68.19 222 GLN B N 1
ATOM 6498 C CA . GLN B 1 222 ? 0.903 -12.367 0.055 1 68.19 222 GLN B CA 1
ATOM 6499 C C . GLN B 1 222 ? 1.607 -11.07 -0.335 1 68.19 222 GLN B C 1
ATOM 6501 O O . GLN B 1 222 ? 1.828 -10.195 0.509 1 68.19 222 GLN B O 1
ATOM 6506 N N . GLY B 1 223 ? 1.872 -10.906 -1.463 1 80.38 223 GLY B N 1
ATOM 6507 C CA . GLY B 1 223 ? 2.574 -9.719 -1.916 1 80.38 223 GLY B CA 1
ATOM 6508 C C . GLY B 1 223 ? 1.678 -8.734 -2.652 1 80.38 223 GLY B C 1
ATOM 6509 O O . GLY B 1 223 ? 2.15 -7.957 -3.482 1 80.38 223 GLY B O 1
ATOM 6510 N N . ILE B 1 224 ? 0.365 -8.883 -2.357 1 86.5 224 ILE B N 1
ATOM 6511 C CA . ILE B 1 224 ? -0.555 -8.008 -3.08 1 86.5 224 ILE B CA 1
ATOM 6512 C C . ILE B 1 224 ? -1.279 -7.094 -2.096 1 86.5 224 ILE B C 1
ATOM 6514 O O . ILE B 1 224 ? -1.841 -7.562 -1.102 1 86.5 224 ILE B O 1
ATOM 6518 N N . HIS B 1 225 ? -1.192 -5.828 -2.297 1 90.69 225 HIS B N 1
ATOM 6519 C CA . HIS B 1 225 ? -1.976 -4.832 -1.576 1 90.69 225 HIS B CA 1
ATOM 6520 C C . HIS B 1 225 ? -3.041 -4.211 -2.475 1 90.69 225 HIS B C 1
ATOM 6522 O O . HIS B 1 225 ? -2.756 -3.836 -3.613 1 90.69 225 HIS B O 1
ATOM 6528 N N . VAL B 1 226 ? -4.172 -4.18 -1.941 1 91.5 226 VAL B N 1
ATOM 6529 C CA . VAL B 1 226 ? -5.273 -3.602 -2.701 1 91.5 226 VAL B CA 1
ATOM 6530 C C . VAL B 1 226 ? -5.781 -2.344 -1.998 1 91.5 226 VAL B C 1
ATOM 6532 O O . VAL B 1 226 ? -6.109 -2.379 -0.81 1 91.5 226 VAL B O 1
ATOM 6535 N N . TYR B 1 227 ? -5.816 -1.228 -2.76 1 93.56 227 TYR B N 1
ATOM 6536 C CA . TYR B 1 227 ? -6.285 0.041 -2.211 1 93.56 227 TYR B CA 1
ATOM 6537 C C . TYR B 1 227 ? -7.516 0.54 -2.961 1 93.56 227 TYR B C 1
ATOM 6539 O O . TYR B 1 227 ? -7.504 0.634 -4.191 1 93.56 227 TYR B O 1
ATOM 6547 N N . ARG B 1 228 ? -8.547 0.82 -2.264 1 92.75 228 ARG B N 1
ATOM 6548 C CA . ARG B 1 228 ? -9.734 1.418 -2.867 1 92.75 228 ARG B CA 1
ATOM 6549 C C . ARG B 1 228 ? -9.625 2.938 -2.906 1 92.75 228 ARG B C 1
ATOM 6551 O O . ARG B 1 228 ? -9.453 3.58 -1.868 1 92.75 228 ARG B O 1
ATOM 6558 N N . ASN B 1 229 ? -9.75 3.461 -4.059 1 93.31 229 ASN B N 1
ATOM 6559 C CA . ASN B 1 229 ? -9.609 4.898 -4.27 1 93.31 229 ASN B CA 1
ATOM 6560 C C . ASN B 1 229 ? -10.789 5.668 -3.686 1 93.31 229 ASN B C 1
ATOM 6562 O O . ASN B 1 229 ? -11.922 5.188 -3.721 1 93.31 229 ASN B O 1
ATOM 6566 N N . PHE B 1 230 ? -10.516 6.957 -3.24 1 94 230 PHE B N 1
ATOM 6567 C CA . PHE B 1 230 ? -11.578 7.801 -2.707 1 94 230 PHE B CA 1
ATOM 6568 C C . PHE B 1 230 ? -12.57 8.172 -3.799 1 94 230 PHE B C 1
ATOM 6570 O O . PHE B 1 230 ? -13.742 8.445 -3.516 1 94 230 PHE B O 1
ATOM 6577 N N . THR B 1 231 ? -12.094 8.172 -5.039 1 90.94 231 THR B N 1
ATOM 6578 C CA . THR B 1 231 ? -12.953 8.508 -6.172 1 90.94 231 THR B CA 1
ATOM 6579 C C . THR B 1 231 ? -14.094 7.504 -6.305 1 90.94 231 THR B C 1
ATOM 6581 O O . THR B 1 231 ? -15.117 7.797 -6.93 1 90.94 231 THR B O 1
ATOM 6584 N N . ALA B 1 232 ? -13.945 6.363 -5.77 1 90.31 232 ALA B N 1
ATOM 6585 C CA . ALA B 1 232 ? -14.969 5.324 -5.793 1 90.31 232 ALA B CA 1
ATOM 6586 C C . ALA B 1 232 ? -15.438 4.98 -4.383 1 90.31 232 ALA B C 1
ATOM 6588 O O . ALA B 1 232 ? -15.773 3.828 -4.094 1 90.31 232 ALA B O 1
ATOM 6589 N N . GLY B 1 233 ? -15.305 5.926 -3.518 1 90.69 233 GLY B N 1
ATOM 6590 C CA . GLY B 1 233 ? -15.82 5.762 -2.17 1 90.69 233 GLY B CA 1
ATOM 6591 C C . GLY B 1 233 ? -14.82 5.141 -1.214 1 90.69 233 GLY B C 1
ATOM 6592 O O . GLY B 1 233 ? -15.164 4.805 -0.08 1 90.69 233 GLY B O 1
ATOM 6593 N N . GLY B 1 234 ? -13.648 4.879 -1.659 1 93.38 234 GLY B N 1
ATOM 6594 C CA . GLY B 1 234 ? -12.625 4.312 -0.797 1 93.38 234 GLY B CA 1
ATOM 6595 C C . GLY B 1 234 ? -11.938 5.344 0.077 1 93.38 234 GLY B C 1
ATOM 6596 O O . GLY B 1 234 ? -12.352 6.508 0.112 1 93.38 234 GLY B O 1
ATOM 6597 N N . ASP B 1 235 ? -10.867 4.926 0.789 1 93.81 235 ASP B N 1
ATOM 6598 C CA . ASP B 1 235 ? -10.227 5.789 1.777 1 93.81 235 ASP B CA 1
ATOM 6599 C C . ASP B 1 235 ? -8.852 6.23 1.306 1 93.81 235 ASP B C 1
ATOM 6601 O O . ASP B 1 235 ? -8.156 6.98 2.002 1 93.81 235 ASP B O 1
ATOM 6605 N N . TRP B 1 236 ? -8.477 5.785 0.13 1 95.19 236 TRP B N 1
ATOM 6606 C CA . TRP B 1 236 ? -7.074 5.988 -0.213 1 95.19 236 TRP B CA 1
ATOM 6607 C C . TRP B 1 236 ? -6.934 6.914 -1.416 1 95.19 236 TRP B C 1
ATOM 6609 O O . TRP B 1 236 ? -7.762 6.883 -2.33 1 95.19 236 TRP B O 1
ATOM 6619 N N . ILE B 1 237 ? -5.945 7.727 -1.354 1 95.06 237 ILE B N 1
ATOM 6620 C CA . ILE B 1 237 ? -5.535 8.602 -2.445 1 95.06 237 ILE B CA 1
ATOM 6621 C C . ILE B 1 237 ? -4.246 8.07 -3.072 1 95.06 237 ILE B C 1
ATOM 6623 O O . ILE B 1 237 ? -3.23 7.93 -2.389 1 95.06 237 ILE B O 1
ATOM 6627 N N . ILE B 1 238 ? -4.258 7.844 -4.301 1 93.56 238 ILE B N 1
ATOM 6628 C CA . ILE B 1 238 ? -3.092 7.297 -4.988 1 93.56 238 ILE B CA 1
ATOM 6629 C C . ILE B 1 238 ? -2.518 8.344 -5.941 1 93.56 238 ILE B C 1
ATOM 6631 O O . ILE B 1 238 ? -3.215 8.82 -6.836 1 93.56 238 ILE B O 1
ATOM 6635 N N . GLN B 1 239 ? -1.229 8.617 -5.719 1 92.06 239 GLN B N 1
ATOM 6636 C CA . GLN B 1 239 ? -0.594 9.672 -6.504 1 92.06 239 GLN B CA 1
ATOM 6637 C C . GLN B 1 239 ? 0.817 9.273 -6.926 1 92.06 239 GLN B C 1
ATOM 6639 O O . GLN B 1 239 ? 1.54 8.633 -6.16 1 92.06 239 GLN B O 1
ATOM 6644 N N . GLU B 1 240 ? 1.139 9.641 -8.117 1 90.31 240 GLU B N 1
ATOM 6645 C CA . GLU B 1 240 ? 2.531 9.492 -8.531 1 90.31 240 GLU B CA 1
ATOM 6646 C C . GLU B 1 240 ? 3.414 10.555 -7.883 1 90.31 240 GLU B C 1
ATOM 6648 O O . GLU B 1 240 ? 2.969 11.68 -7.645 1 90.31 240 GLU B O 1
ATOM 6653 N N . ALA B 1 241 ? 4.629 10.203 -7.699 1 89.25 241 ALA B N 1
ATOM 6654 C CA . ALA B 1 241 ? 5.566 11.148 -7.094 1 89.25 241 ALA B CA 1
ATOM 6655 C C . ALA B 1 241 ? 5.828 12.336 -8.016 1 89.25 241 ALA B C 1
ATOM 6657 O O . ALA B 1 241 ? 5.938 12.164 -9.234 1 89.25 241 ALA B O 1
ATOM 6658 N N . ILE B 1 242 ? 5.949 13.445 -7.414 1 88.62 242 ILE B N 1
ATOM 6659 C CA . ILE B 1 242 ? 6.273 14.688 -8.117 1 88.62 242 ILE B CA 1
ATOM 6660 C C . ILE B 1 242 ? 7.719 15.078 -7.82 1 88.62 242 ILE B C 1
ATOM 6662 O O . ILE B 1 242 ? 8.156 15.055 -6.664 1 88.62 242 ILE B O 1
ATOM 6666 N N . ASP B 1 243 ? 8.422 15.422 -8.875 1 88.88 243 ASP B N 1
ATOM 6667 C CA . ASP B 1 243 ? 9.797 15.875 -8.695 1 88.88 243 ASP B CA 1
ATOM 6668 C C . ASP B 1 243 ? 9.852 17.391 -8.477 1 88.88 243 ASP B C 1
ATOM 6670 O O . ASP B 1 243 ? 9 18.125 -8.977 1 88.88 243 ASP B O 1
ATOM 6674 N N . ASN B 1 244 ? 10.906 17.797 -7.773 1 91.88 244 ASN B N 1
ATOM 6675 C CA . ASN B 1 244 ? 11.109 19.234 -7.535 1 91.88 244 ASN B CA 1
ATOM 6676 C C . ASN B 1 244 ? 11.43 19.969 -8.828 1 91.88 244 ASN B C 1
ATOM 6678 O O . ASN B 1 244 ? 12.164 19.469 -9.68 1 91.88 244 ASN B O 1
ATOM 6682 N N . ALA B 1 245 ? 10.891 21.172 -8.977 1 90.69 245 ALA B N 1
ATOM 6683 C CA . ALA B 1 245 ? 11.305 22.047 -10.07 1 90.69 245 ALA B CA 1
ATOM 6684 C C . ALA B 1 245 ? 12.812 22.281 -10.039 1 90.69 245 ALA B C 1
ATOM 6686 O O . ALA B 1 245 ? 13.43 22.281 -8.977 1 90.69 245 ALA B O 1
ATOM 6687 N N . PRO B 1 246 ? 13.398 22.531 -11.133 1 88.69 246 PRO B N 1
ATOM 6688 C CA . PRO B 1 246 ? 14.852 22.703 -11.195 1 88.69 246 PRO B CA 1
ATOM 6689 C C . PRO B 1 246 ? 15.352 23.812 -10.266 1 88.69 246 PRO B C 1
ATOM 6691 O O . PRO B 1 246 ? 16.422 23.688 -9.672 1 88.69 246 PRO B O 1
ATOM 6694 N N . CYS B 1 247 ? 14.656 24.891 -10.086 1 87.69 247 CYS B N 1
ATOM 6695 C CA . CYS B 1 247 ? 15.07 26 -9.242 1 87.69 247 CYS B CA 1
ATOM 6696 C C . CYS B 1 247 ? 15.164 25.578 -7.785 1 87.69 247 CYS B C 1
ATOM 6698 O O . CYS B 1 247 ? 15.922 26.156 -7.008 1 87.69 247 CYS B O 1
ATOM 6700 N N . LEU B 1 248 ? 14.414 24.594 -7.395 1 91.12 248 LEU B N 1
ATOM 6701 C CA . LEU B 1 248 ? 14.477 24.094 -6.031 1 91.12 248 LEU B CA 1
ATOM 6702 C C . LEU B 1 248 ? 15.484 22.953 -5.918 1 91.12 248 LEU B C 1
ATOM 6704 O O . LEU B 1 248 ? 16.203 22.844 -4.922 1 91.12 248 LEU B O 1
ATOM 6708 N N . ALA B 1 249 ? 15.469 22.156 -6.953 1 90.94 249 ALA B N 1
ATOM 6709 C CA . ALA B 1 249 ? 16.344 20.984 -6.945 1 90.94 249 ALA B CA 1
ATOM 6710 C C . ALA B 1 249 ? 17.797 21.391 -6.734 1 90.94 249 ALA B C 1
ATOM 6712 O O . ALA B 1 249 ? 18.562 20.672 -6.086 1 90.94 249 ALA B O 1
ATOM 6713 N N . ARG B 1 250 ? 18.172 22.5 -7.223 1 90.69 250 ARG B N 1
ATOM 6714 C CA . ARG B 1 250 ? 19.547 22.938 -7.125 1 90.69 250 ARG B CA 1
ATOM 6715 C C . ARG B 1 250 ? 19.922 23.281 -5.684 1 90.69 250 ARG B C 1
ATOM 6717 O O . ARG B 1 250 ? 21.094 23.344 -5.332 1 90.69 250 ARG B O 1
ATOM 6724 N N . LEU B 1 251 ? 18.938 23.594 -4.828 1 92.69 251 LEU B N 1
ATOM 6725 C CA . LEU B 1 251 ? 19.156 23.969 -3.438 1 92.69 251 LEU B CA 1
ATOM 6726 C C . LEU B 1 251 ? 19.203 22.75 -2.535 1 92.69 251 LEU B C 1
ATOM 6728 O O . LEU B 1 251 ? 19.594 22.828 -1.373 1 92.69 251 LEU B O 1
ATOM 6732 N N . LEU B 1 252 ? 18.766 21.609 -3.059 1 93.62 252 LEU B N 1
ATOM 6733 C CA . LEU B 1 252 ? 18.516 20.422 -2.254 1 93.62 252 LEU B CA 1
ATOM 6734 C C . LEU B 1 252 ? 19.578 19.359 -2.514 1 93.62 252 LEU B C 1
ATOM 6736 O O . LEU B 1 252 ? 20.281 19.406 -3.531 1 93.62 252 LEU B O 1
ATOM 6740 N N . PRO B 1 253 ? 19.75 18.516 -1.56 1 93 253 PRO B N 1
ATOM 6741 C CA . PRO B 1 253 ? 20.625 17.375 -1.846 1 93 253 PRO B CA 1
ATOM 6742 C C . PRO B 1 253 ? 20.062 16.453 -2.914 1 93 253 PRO B C 1
ATOM 6744 O O . PRO B 1 253 ? 18.859 16.422 -3.135 1 93 253 PRO B O 1
ATOM 6747 N N . ARG B 1 254 ? 21 15.68 -3.48 1 88.06 254 ARG B N 1
ATOM 6748 C CA . ARG B 1 254 ? 20.562 14.703 -4.477 1 88.06 254 ARG B CA 1
ATOM 6749 C C . ARG B 1 254 ? 19.656 13.648 -3.852 1 88.06 254 ARG B C 1
ATOM 6751 O O . ARG B 1 254 ? 19.969 13.109 -2.783 1 88.06 254 ARG B O 1
ATOM 6758 N N . GLY B 1 255 ? 18.531 13.461 -4.477 1 83.81 255 GLY B N 1
ATOM 6759 C CA . GLY B 1 255 ? 17.625 12.438 -3.994 1 83.81 255 GLY B CA 1
ATOM 6760 C C . GLY B 1 255 ? 16.641 12.945 -2.949 1 83.81 255 GLY B C 1
ATOM 6761 O O . GLY B 1 255 ? 15.961 12.164 -2.297 1 83.81 255 GLY B O 1
ATOM 6762 N N . ALA B 1 256 ? 16.641 14.25 -2.785 1 88.94 256 ALA B N 1
ATOM 6763 C CA . ALA B 1 256 ? 15.672 14.812 -1.843 1 88.94 256 ALA B CA 1
ATOM 6764 C C . ALA B 1 256 ? 14.242 14.602 -2.328 1 88.94 256 ALA B C 1
ATOM 6766 O O . ALA B 1 256 ? 13.969 14.68 -3.527 1 88.94 256 ALA B O 1
ATOM 6767 N N . PRO B 1 257 ? 13.406 14.281 -1.426 1 89.94 257 PRO B N 1
ATOM 6768 C CA . PRO B 1 257 ? 12 14.172 -1.815 1 89.94 257 PRO B CA 1
ATOM 6769 C C . PRO B 1 257 ? 11.406 15.508 -2.254 1 89.94 257 PRO B C 1
ATOM 6771 O O . PRO B 1 257 ? 12.094 16.531 -2.223 1 89.94 257 PRO B O 1
ATOM 6774 N N . LEU B 1 258 ? 10.164 15.398 -2.707 1 90.56 258 LEU B N 1
ATOM 6775 C CA . LEU B 1 258 ? 9.453 16.625 -3.043 1 90.56 258 LEU B CA 1
ATOM 6776 C C . LEU B 1 258 ? 9.469 17.609 -1.869 1 90.56 258 LEU B C 1
ATOM 6778 O O . LEU B 1 258 ? 9.086 17.25 -0.754 1 90.56 258 LEU B O 1
ATOM 6782 N N . SER B 1 259 ? 9.977 18.734 -2.09 1 92.62 259 SER B N 1
ATOM 6783 C CA . SER B 1 259 ? 9.969 19.812 -1.111 1 92.62 259 SER B CA 1
ATOM 6784 C C . SER B 1 259 ? 8.852 20.812 -1.4 1 92.62 259 SER B C 1
ATOM 6786 O O . SER B 1 259 ? 8.578 21.125 -2.561 1 92.62 259 SER B O 1
ATOM 6788 N N . THR B 1 260 ? 8.234 21.25 -0.354 1 94.31 260 THR B N 1
ATOM 6789 C CA . THR B 1 260 ? 7.02 22.031 -0.551 1 94.31 260 THR B CA 1
ATOM 6790 C C . THR B 1 260 ? 7.098 23.344 0.216 1 94.31 260 THR B C 1
ATOM 6792 O O . THR B 1 260 ? 8.016 23.547 1.015 1 94.31 260 THR B O 1
ATOM 6795 N N . PHE B 1 261 ? 6.172 24.203 -0.138 1 95.31 261 PHE B N 1
ATOM 6796 C CA . PHE B 1 261 ? 5.957 25.438 0.604 1 95.31 261 PHE B CA 1
ATOM 6797 C C . PHE B 1 261 ? 4.715 25.328 1.479 1 95.31 261 PHE B C 1
ATOM 6799 O O . PHE B 1 261 ? 3.662 24.891 1.021 1 95.31 261 PHE B O 1
ATOM 6806 N N . ARG B 1 262 ? 4.914 25.703 2.684 1 96 262 ARG B N 1
ATOM 6807 C CA . ARG B 1 262 ? 3.758 26.016 3.516 1 96 262 ARG B CA 1
ATOM 6808 C C . ARG B 1 262 ? 3.428 27.5 3.453 1 96 262 ARG B C 1
ATOM 6810 O O . ARG B 1 262 ? 4.215 28.344 3.904 1 96 262 ARG B O 1
ATOM 6817 N N . VAL B 1 263 ? 2.303 27.781 2.865 1 96.69 263 VAL B N 1
ATOM 6818 C CA . VAL B 1 263 ? 1.802 29.141 2.84 1 96.69 263 VAL B CA 1
ATOM 6819 C C . VAL B 1 263 ? 0.584 29.266 3.752 1 96.69 263 VAL B C 1
ATOM 6821 O O . VAL B 1 263 ? -0.426 28.594 3.545 1 96.69 263 VAL B O 1
ATOM 6824 N N . VAL B 1 264 ? 0.735 30.078 4.746 1 96.94 264 VAL B N 1
ATOM 6825 C CA . VAL B 1 264 ? -0.39 30.281 5.652 1 96.94 264 VAL B CA 1
ATOM 6826 C C . VAL B 1 264 ? -1.092 31.594 5.312 1 96.94 264 VAL B C 1
ATOM 6828 O O . VAL B 1 264 ? -0.467 32.656 5.312 1 96.94 264 VAL B O 1
ATOM 6831 N N . THR B 1 265 ? -2.354 31.469 5.031 1 95.69 265 THR B N 1
ATOM 6832 C CA . THR B 1 265 ? -3.145 32.656 4.711 1 95.69 265 THR B CA 1
ATOM 6833 C C . THR B 1 265 ? -4.16 32.938 5.812 1 95.69 265 THR B C 1
ATOM 6835 O O . THR B 1 265 ? -4.66 32.031 6.461 1 95.69 265 THR B O 1
ATOM 6838 N N . ALA B 1 266 ? -4.426 34.188 6.051 1 95.38 266 ALA B N 1
ATOM 6839 C CA . ALA B 1 266 ? -5.402 34.656 7.027 1 95.38 266 ALA B CA 1
ATOM 6840 C C . ALA B 1 266 ? -6.551 35.406 6.348 1 95.38 266 ALA B C 1
ATOM 6842 O O . ALA B 1 266 ? -6.336 36.125 5.391 1 95.38 266 ALA B O 1
ATOM 6843 N N . SER B 1 267 ? -7.723 35.188 6.891 1 93 267 SER B N 1
ATOM 6844 C CA . SER B 1 267 ? -8.906 35.812 6.32 1 93 267 SER B CA 1
ATOM 6845 C C . SER B 1 267 ? -9.672 36.594 7.375 1 93 267 SER B C 1
ATOM 6847 O O . SER B 1 267 ? -9.805 36.156 8.516 1 93 267 SER B O 1
ATOM 6849 N N . VAL B 1 268 ? -10.18 37.781 6.969 1 92.69 268 VAL B N 1
ATOM 6850 C CA . VAL B 1 268 ? -11.039 38.562 7.852 1 92.69 268 VAL B CA 1
ATOM 6851 C C . VAL B 1 268 ? -12.453 38.625 7.277 1 92.69 268 VAL B C 1
ATOM 6853 O O . VAL B 1 268 ? -13.273 39.438 7.707 1 92.69 268 VAL B O 1
ATOM 6856 N N . ALA B 1 269 ? -12.695 37.75 6.344 1 88.88 269 ALA B N 1
ATOM 6857 C CA . ALA B 1 269 ? -13.984 37.75 5.652 1 88.88 269 ALA B CA 1
ATOM 6858 C C . ALA B 1 269 ? -15.133 37.531 6.633 1 88.88 269 ALA B C 1
ATOM 6860 O O . ALA B 1 269 ? -16.156 38.219 6.57 1 88.88 269 ALA B O 1
ATOM 6861 N N . TRP B 1 270 ? -14.992 36.594 7.453 1 91.75 270 TRP B N 1
ATOM 6862 C CA . TRP B 1 270 ? -16.047 36.312 8.422 1 91.75 270 TRP B CA 1
ATOM 6863 C C . TRP B 1 270 ? -16.234 37.5 9.375 1 91.75 270 TRP B C 1
ATOM 6865 O O . TRP B 1 270 ? -17.375 37.812 9.734 1 91.75 270 TRP B O 1
ATOM 6875 N N . LEU B 1 271 ? -15.172 38.094 9.844 1 90.69 271 LEU B N 1
ATOM 6876 C CA . LEU B 1 271 ? -15.25 39.25 10.734 1 90.69 271 LEU B CA 1
ATOM 6877 C C . LEU B 1 271 ? -15.977 40.406 10.062 1 90.69 271 LEU B C 1
ATOM 6879 O O . LEU B 1 271 ? -16.812 41.062 10.688 1 90.69 271 LEU B O 1
ATOM 6883 N N . GLU B 1 272 ? -15.672 40.562 8.844 1 86.5 272 GLU B N 1
ATOM 6884 C CA . GLU B 1 272 ? -16.328 41.625 8.102 1 86.5 272 GLU B CA 1
ATOM 6885 C C . GLU B 1 272 ? -17.812 41.344 7.918 1 86.5 272 GLU B C 1
ATOM 6887 O O . GLU B 1 272 ? -18.641 42.281 8.016 1 86.5 272 GLU B O 1
ATOM 6892 N N . ALA B 1 273 ? -18.078 40.156 7.625 1 85.62 273 ALA B N 1
ATOM 6893 C CA . ALA B 1 273 ? -19.484 39.781 7.484 1 85.62 273 ALA B CA 1
ATOM 6894 C C . ALA B 1 273 ? -20.25 40 8.789 1 85.62 273 ALA B C 1
ATOM 6896 O O . ALA B 1 273 ? -21.391 40.469 8.773 1 85.62 273 ALA B O 1
ATOM 6897 N N . ARG B 1 274 ? -19.672 39.719 9.883 1 89.62 274 ARG B N 1
ATOM 6898 C CA . ARG B 1 274 ? -20.281 39.906 11.195 1 89.62 274 ARG B CA 1
ATOM 6899 C C . ARG B 1 274 ? -20.484 41.375 11.508 1 89.62 274 ARG B C 1
ATOM 6901 O O . ARG B 1 274 ? -21.5 41.781 12.078 1 89.62 274 ARG B O 1
ATOM 6908 N N . GLU B 1 275 ? -19.5 42.156 11.172 1 86 275 GLU B N 1
ATOM 6909 C CA . GLU B 1 275 ? -19.594 43.594 11.367 1 86 275 GLU B CA 1
ATOM 6910 C C . GLU B 1 275 ? -20.734 44.188 10.539 1 86 275 GLU B C 1
ATOM 6912 O O . GLU B 1 275 ? -21.469 45.062 11.016 1 86 275 GLU B O 1
ATOM 6917 N N . ALA B 1 276 ? -20.828 43.719 9.367 1 83.88 276 ALA B N 1
ATOM 6918 C CA . ALA B 1 276 ? -21.891 44.188 8.484 1 83.88 276 ALA B CA 1
ATOM 6919 C C . ALA B 1 276 ? -23.266 43.812 9.047 1 83.88 276 ALA B C 1
ATOM 6921 O O . ALA B 1 276 ? -24.219 44.594 8.93 1 83.88 276 ALA B O 1
ATOM 6922 N N . GLN B 1 277 ? -23.359 42.719 9.602 1 84.38 277 GLN B N 1
ATOM 6923 C CA . GLN B 1 277 ? -24.625 42.281 10.188 1 84.38 277 GLN B CA 1
ATOM 6924 C C . GLN B 1 277 ? -24.984 43.125 11.414 1 84.38 277 GLN B C 1
ATOM 6926 O O . GLN B 1 277 ? -26.172 43.375 11.656 1 84.38 277 GLN B O 1
ATOM 6931 N N . ARG B 1 278 ? -24.047 43.594 12.125 1 80.31 278 ARG B N 1
ATOM 6932 C CA . ARG B 1 278 ? -24.297 44.406 13.305 1 80.31 278 ARG B CA 1
ATOM 6933 C C . ARG B 1 278 ? -24.641 45.844 12.922 1 80.31 278 ARG B C 1
ATOM 6935 O O . ARG B 1 278 ? -25.453 46.469 13.578 1 80.31 278 ARG B O 1
ATOM 6942 N N . GLY B 1 279 ? -23.906 46.438 11.836 1 63.03 279 GLY B N 1
ATOM 6943 C CA . GLY B 1 279 ? -24.188 47.781 11.375 1 63.03 279 GLY B CA 1
ATOM 6944 C C . GLY B 1 279 ? -25.5 47.906 10.641 1 63.03 279 GLY B C 1
ATOM 6945 O O . GLY B 1 279 ? -26.078 49 10.562 1 63.03 279 GLY B O 1
ATOM 6946 N N . GLY B 1 280 ? -25.828 46.969 9.711 1 53.97 280 GLY B N 1
ATOM 6947 C CA . GLY B 1 280 ? -27.047 47.062 8.922 1 53.97 280 GLY B CA 1
ATOM 6948 C C . GLY B 1 280 ? -28.312 47 9.766 1 53.97 280 GLY B C 1
ATOM 6949 O O . GLY B 1 280 ? -29.406 46.812 9.234 1 53.97 280 GLY B O 1
ATOM 6950 N N . GLY B 1 281 ? -28.375 46.781 10.93 1 42.25 281 GLY B N 1
ATOM 6951 C CA . GLY B 1 281 ? -29.703 46.969 11.461 1 42.25 281 GLY B CA 1
ATOM 6952 C C . GLY B 1 281 ? -30.344 48.281 11.055 1 42.25 281 GLY B C 1
ATOM 6953 O O . GLY B 1 281 ? -31.469 48.594 11.445 1 42.25 281 GLY B O 1
ATOM 6954 N N . GLY B 1 282 ? -29.688 49.438 10.711 1 34.75 282 GLY B N 1
ATOM 6955 C CA . GLY B 1 282 ? -30.578 50.5 10.266 1 34.75 282 GLY B CA 1
ATOM 6956 C C . GLY B 1 282 ? -31.141 50.281 8.875 1 34.75 282 GLY B C 1
ATOM 6957 O O . GLY B 1 282 ? -32.344 50.062 8.711 1 34.75 282 GLY B O 1
ATOM 6958 N N . SER B 1 283 ? -30.75 51.094 7.688 1 33.44 283 SER B N 1
ATOM 6959 C CA . SER B 1 283 ? -31.438 51.156 6.406 1 33.44 283 SER B CA 1
ATOM 6960 C C . SER B 1 283 ? -31.297 49.844 5.641 1 33.44 283 SER B C 1
ATOM 6962 O O . SER B 1 283 ? -30.359 49.094 5.875 1 33.44 283 SER B O 1
ATOM 6964 N N . GLY B 1 284 ? -32.375 49.25 4.867 1 32.22 284 GLY B N 1
ATOM 6965 C CA . GLY B 1 284 ? -32.875 48.125 4.078 1 32.22 284 GLY B CA 1
ATOM 6966 C C . GLY B 1 284 ? -31.875 47.594 3.07 1 32.22 284 GLY B C 1
ATOM 6967 O O . GLY B 1 284 ? -32.219 46.812 2.197 1 32.22 284 GLY B O 1
ATOM 6968 N N . ASP B 1 285 ? -31 48.469 2.529 1 30.58 285 ASP B N 1
ATOM 6969 C CA . ASP B 1 285 ? -30.453 47.938 1.276 1 30.58 285 ASP B CA 1
ATOM 6970 C C . ASP B 1 285 ? -29.625 46.688 1.515 1 30.58 285 ASP B C 1
ATOM 6972 O O . ASP B 1 285 ? -28.75 46.656 2.383 1 30.58 285 ASP B O 1
ATOM 6976 N N . PRO B 1 286 ? -30.266 45.531 1.208 1 31.5 286 PRO B N 1
ATOM 6977 C CA . PRO B 1 286 ? -29.672 44.219 1.303 1 31.5 286 PRO B CA 1
ATOM 6978 C C . PRO B 1 286 ? -28.219 44.188 0.838 1 31.5 286 PRO B C 1
ATOM 6980 O O . PRO B 1 286 ? -27.906 44.594 -0.282 1 31.5 286 PRO B O 1
ATOM 6983 N N . ALA B 1 287 ? -27.328 44.469 1.615 1 28.55 287 ALA B N 1
ATOM 6984 C CA . ALA B 1 287 ? -25.906 44.406 1.293 1 28.55 287 ALA B CA 1
ATOM 6985 C C . ALA B 1 287 ? -25.578 43.156 0.502 1 28.55 287 ALA B C 1
ATOM 6987 O O . ALA B 1 287 ? -26.094 42.062 0.791 1 28.55 287 ALA B O 1
ATOM 6988 N N . PRO B 1 288 ? -25.156 43.281 -0.831 1 29.23 288 PRO B N 1
ATOM 6989 C CA . PRO B 1 288 ? -24.797 42.281 -1.849 1 29.23 288 PRO B CA 1
ATOM 6990 C C . PRO B 1 288 ? -23.938 41.156 -1.294 1 29.23 288 PRO B C 1
ATOM 6992 O O . PRO B 1 288 ? -23.391 40.344 -2.062 1 29.23 288 PRO B O 1
ATOM 6995 N N . SER B 1 289 ? -23.906 41.125 -0.03 1 28.14 289 SER B N 1
ATOM 6996 C CA . SER B 1 289 ? -22.812 40.25 0.379 1 28.14 289 SER B CA 1
ATOM 6997 C C . SER B 1 289 ? -23.109 38.781 0.02 1 28.14 289 SER B C 1
ATOM 6999 O O . SER B 1 289 ? -22.188 38 -0.188 1 28.14 289 SER B O 1
ATOM 7001 N N . ALA B 1 290 ? -24.453 38.375 0.232 1 29.06 290 ALA B N 1
ATOM 7002 C CA . ALA B 1 290 ? -24.75 37 -0.162 1 29.06 290 ALA B CA 1
ATOM 7003 C C . ALA B 1 290 ? -24.672 36.844 -1.678 1 29.06 290 ALA B C 1
ATOM 7005 O O . ALA B 1 290 ? -24.656 35.719 -2.186 1 29.06 290 ALA B O 1
ATOM 7006 N N . ALA B 1 291 ? -25.156 37.844 -2.5 1 28.06 291 ALA B N 1
ATOM 7007 C CA . ALA B 1 291 ? -25.188 37.875 -3.959 1 28.06 291 ALA B CA 1
ATOM 7008 C C . ALA B 1 291 ? -23.781 37.812 -4.547 1 28.06 291 ALA B C 1
ATOM 7010 O O . ALA B 1 291 ? -23.609 37.469 -5.719 1 28.06 291 ALA B O 1
ATOM 7011 N N . LEU B 1 292 ? -22.891 38.344 -3.865 1 28.83 292 LEU B N 1
ATOM 7012 C CA . LEU B 1 292 ? -21.516 38.312 -4.34 1 28.83 292 LEU B CA 1
ATOM 7013 C C . LEU B 1 292 ? -20.969 36.906 -4.258 1 28.83 292 LEU B C 1
ATOM 7015 O O . LEU B 1 292 ? -20.125 36.5 -5.074 1 28.83 292 LEU B O 1
ATOM 7019 N N . ALA B 1 293 ? -21.453 36.188 -3.279 1 29.75 293 ALA B N 1
ATOM 7020 C CA . ALA B 1 293 ? -20.938 34.812 -3.225 1 29.75 293 ALA B CA 1
ATOM 7021 C C . ALA B 1 293 ? -21.516 33.969 -4.355 1 29.75 293 ALA B C 1
ATOM 7023 O O . ALA B 1 293 ? -20.812 33.156 -4.961 1 29.75 293 ALA B O 1
ATOM 7024 N N . ASN B 1 294 ? -22.906 34 -4.637 1 32.69 294 ASN B N 1
ATOM 7025 C CA . ASN B 1 294 ? -23.531 33.188 -5.695 1 32.69 294 ASN B CA 1
ATOM 7026 C C . ASN B 1 294 ? -23.219 33.781 -7.074 1 32.69 294 ASN B C 1
ATOM 7028 O O . ASN B 1 294 ? -23.328 33.062 -8.078 1 32.69 294 ASN B O 1
ATOM 7032 N N . GLY B 1 295 ? -23.25 35.031 -7.312 1 31.25 295 GLY B N 1
ATOM 7033 C CA . GLY B 1 295 ? -23.016 35.594 -8.625 1 31.25 295 GLY B CA 1
ATOM 7034 C C . GLY B 1 295 ? -21.578 35.438 -9.102 1 31.25 295 GLY B C 1
ATOM 7035 O O . GLY B 1 295 ? -21.344 35.25 -10.297 1 31.25 295 GLY B O 1
ATOM 7036 N N . ARG B 1 296 ? -20.625 35.625 -8.156 1 32.09 296 ARG B N 1
ATOM 7037 C CA . ARG B 1 296 ? -19.203 35.562 -8.469 1 32.09 296 ARG B CA 1
ATOM 7038 C C . ARG B 1 296 ? -18.766 34.094 -8.648 1 32.09 296 ARG B C 1
ATOM 7040 O O . ARG B 1 296 ? -17.766 33.844 -9.305 1 32.09 296 ARG B O 1
ATOM 7047 N N . ALA B 1 297 ? -19.438 33.188 -8.078 1 33.53 297 ALA B N 1
ATOM 7048 C CA . ALA B 1 297 ? -19.266 31.781 -8.477 1 33.53 297 ALA B CA 1
ATOM 7049 C C . ALA B 1 297 ? -19.641 31.578 -9.945 1 33.53 297 ALA B C 1
ATOM 7051 O O . ALA B 1 297 ? -18.953 30.875 -10.68 1 33.53 297 ALA B O 1
ATOM 7052 N N . ARG B 1 298 ? -20.75 32.219 -10.344 1 36.34 298 ARG B N 1
ATOM 7053 C CA . ARG B 1 298 ? -21.156 32.125 -11.75 1 36.34 298 ARG B CA 1
ATOM 7054 C C . ARG B 1 298 ? -20.188 32.906 -12.641 1 36.34 298 ARG B C 1
ATOM 7056 O O . ARG B 1 298 ? -19.938 32.531 -13.781 1 36.34 298 ARG B O 1
ATOM 7063 N N . ALA B 1 299 ? -19.672 34 -12.242 1 35.16 299 ALA B N 1
ATOM 7064 C CA . ALA B 1 299 ? -18.719 34.75 -13.047 1 35.16 299 ALA B CA 1
ATOM 7065 C C . ALA B 1 299 ? -17.375 34.062 -13.102 1 35.16 299 ALA B C 1
ATOM 7067 O O . ALA B 1 299 ? -16.719 34.031 -14.148 1 35.16 299 ALA B O 1
ATOM 7068 N N . LEU B 1 300 ? -16.922 33.469 -12 1 35.44 300 LEU B N 1
ATOM 7069 C CA . LEU B 1 300 ? -15.727 32.656 -11.992 1 35.44 300 LEU B CA 1
ATOM 7070 C C . LEU B 1 300 ? -15.93 31.406 -12.852 1 35.44 300 LEU B C 1
ATOM 7072 O O . LEU B 1 300 ? -15.031 31 -13.594 1 35.44 300 LEU B O 1
ATOM 7076 N N . GLU B 1 301 ? -17.125 30.891 -12.836 1 41.72 301 GLU B N 1
ATOM 7077 C CA . GLU B 1 301 ? -17.453 29.828 -13.773 1 41.72 301 GLU B CA 1
ATOM 7078 C C . GLU B 1 301 ? -17.312 30.312 -15.219 1 41.72 301 GLU B C 1
ATOM 7080 O O . GLU B 1 301 ? -16.781 29.578 -16.062 1 41.72 301 GLU B O 1
ATOM 7085 N N . ARG B 1 302 ? -17.766 31.438 -15.453 1 42.09 302 ARG B N 1
ATOM 7086 C CA . ARG B 1 302 ? -17.656 31.969 -16.812 1 42.09 302 ARG B CA 1
ATOM 7087 C C . ARG B 1 302 ? -16.219 32.312 -17.141 1 42.09 302 ARG B C 1
ATOM 7089 O O . ARG B 1 302 ? -15.773 32.094 -18.281 1 42.09 302 ARG B O 1
ATOM 7096 N N . GLN B 1 303 ? -15.453 32.812 -16.188 1 38.88 303 GLN B N 1
ATOM 7097 C CA . GLN B 1 303 ? -14.047 33.125 -16.422 1 38.88 303 GLN B CA 1
ATOM 7098 C C . GLN B 1 303 ? -13.219 31.859 -16.562 1 38.88 303 GLN B C 1
ATOM 7100 O O . GLN B 1 303 ? -12.352 31.781 -17.438 1 38.88 303 GLN B O 1
ATOM 7105 N N . LEU B 1 304 ? -13.469 30.984 -15.695 1 39.75 304 LEU B N 1
ATOM 7106 C CA . LEU B 1 304 ? -12.82 29.688 -15.859 1 39.75 304 LEU B CA 1
ATOM 7107 C C . LEU B 1 304 ? -13.195 29.047 -17.188 1 39.75 304 LEU B C 1
ATOM 7109 O O . LEU B 1 304 ? -12.352 28.438 -17.859 1 39.75 304 LEU B O 1
ATOM 7113 N N . GLU B 1 305 ? -14.391 29.312 -17.547 1 43.94 305 GLU B N 1
ATOM 7114 C CA . GLU B 1 305 ? -14.781 28.875 -18.891 1 43.94 305 GLU B CA 1
ATOM 7115 C C . GLU B 1 305 ? -14.016 29.641 -19.953 1 43.94 305 GLU B C 1
ATOM 7117 O O . GLU B 1 305 ? -13.578 29.047 -20.953 1 43.94 305 GLU B O 1
ATOM 7122 N N . ARG B 1 306 ? -13.797 30.891 -19.703 1 43.41 306 ARG B N 1
ATOM 7123 C CA . ARG B 1 306 ? -13.055 31.672 -20.688 1 43.41 306 ARG B CA 1
ATOM 7124 C C . ARG B 1 306 ? -11.578 31.297 -20.688 1 43.41 306 ARG B C 1
ATOM 7126 O O . ARG B 1 306 ? -10.961 31.156 -21.75 1 43.41 306 ARG B O 1
ATOM 7133 N N . GLN B 1 307 ? -11.016 31.125 -19.562 1 40.66 307 GLN B N 1
ATOM 7134 C CA . GLN B 1 307 ? -9.609 30.734 -19.5 1 40.66 307 GLN B CA 1
ATOM 7135 C C . GLN B 1 307 ? -9.414 29.328 -20.031 1 40.66 307 GLN B C 1
ATOM 7137 O O . GLN B 1 307 ? -8.414 29.047 -20.703 1 40.66 307 GLN B O 1
ATOM 7142 N N . ARG B 1 308 ? -10.344 28.516 -19.781 1 41.09 308 ARG B N 1
ATOM 7143 C CA . ARG B 1 308 ? -10.352 27.219 -20.469 1 41.09 308 ARG B CA 1
ATOM 7144 C C . ARG B 1 308 ? -10.375 27.406 -21.969 1 41.09 308 ARG B C 1
ATOM 7146 O O . ARG B 1 308 ? -9.648 26.734 -22.703 1 41.09 308 ARG B O 1
ATOM 7153 N N . LEU B 1 309 ? -11.117 28.328 -22.359 1 44.09 309 LEU B N 1
ATOM 7154 C CA . LEU B 1 309 ? -11.195 28.594 -23.781 1 44.09 309 LEU B CA 1
ATOM 7155 C C . LEU B 1 309 ? -9.883 29.188 -24.297 1 44.09 309 LEU B C 1
ATOM 7157 O O . LEU B 1 309 ? -9.422 28.844 -25.391 1 44.09 309 LEU B O 1
ATOM 7161 N N . GLU B 1 310 ? -9.281 30 -23.453 1 43.97 310 GLU B N 1
ATOM 7162 C CA . GLU B 1 310 ? -8.031 30.609 -23.891 1 43.97 310 GLU B CA 1
ATOM 7163 C C . GLU B 1 310 ? -6.879 29.625 -23.812 1 43.97 310 GLU B C 1
ATOM 7165 O O . GLU B 1 310 ? -6.02 29.578 -24.688 1 43.97 310 GLU B O 1
ATOM 7170 N N . SER B 1 311 ? -6.809 28.859 -22.797 1 37.75 311 SER B N 1
ATOM 7171 C CA . SER B 1 311 ? -5.77 27.844 -22.703 1 37.75 311 SER B CA 1
ATOM 7172 C C . SER B 1 311 ? -5.945 26.766 -23.766 1 37.75 311 SER B C 1
ATOM 7174 O O . SER B 1 311 ? -4.961 26.25 -24.297 1 37.75 311 SER B O 1
ATOM 7176 N N . GLU B 1 312 ? -7.137 26.5 -24.078 1 43.16 312 GLU B N 1
ATOM 7177 C CA . GLU B 1 312 ? -7.371 25.625 -25.219 1 43.16 312 GLU B CA 1
ATOM 7178 C C . GLU B 1 312 ? -6.844 26.234 -26.516 1 43.16 312 GLU B C 1
ATOM 7180 O O . GLU B 1 312 ? -6.34 25.531 -27.391 1 43.16 312 GLU B O 1
ATOM 7185 N N . GLN B 1 313 ? -6.875 27.469 -26.562 1 42.94 313 GLN B N 1
ATOM 7186 C CA . GLN B 1 313 ? -6.348 28.141 -27.75 1 42.94 313 GLN B CA 1
ATOM 7187 C C . GLN B 1 313 ? -4.824 28.094 -27.781 1 42.94 313 GLN B C 1
ATOM 7189 O O . GLN B 1 313 ? -4.219 27.859 -28.828 1 42.94 313 GLN B O 1
ATOM 7194 N N . VAL B 1 314 ? -4.211 28.359 -26.656 1 40.94 314 VAL B N 1
ATOM 7195 C CA . VAL B 1 314 ? -2.752 28.391 -26.641 1 40.94 314 VAL B CA 1
ATOM 7196 C C . VAL B 1 314 ? -2.203 26.984 -26.812 1 40.94 314 VAL B C 1
ATOM 7198 O O . VAL B 1 314 ? -1.239 26.766 -27.562 1 40.94 314 VAL B O 1
ATOM 7201 N N . CYS B 1 315 ? -2.838 26.047 -26.141 1 35.91 315 CYS B N 1
ATOM 7202 C CA . CYS B 1 315 ? -2.408 24.672 -26.359 1 35.91 315 CYS B CA 1
ATOM 7203 C C . CYS B 1 315 ? -2.586 24.266 -27.828 1 35.91 315 CYS B C 1
ATOM 7205 O O . CYS B 1 315 ? -1.785 23.5 -28.359 1 35.91 315 CYS B O 1
ATOM 7207 N N . ARG B 1 316 ? -3.6 24.766 -28.406 1 41.25 316 ARG B N 1
ATOM 7208 C CA . ARG B 1 316 ? -3.758 24.531 -29.844 1 41.25 316 ARG B CA 1
ATOM 7209 C C . ARG B 1 316 ? -2.611 25.156 -30.625 1 41.25 316 ARG B C 1
ATOM 7211 O O . ARG B 1 316 ? -2.107 24.562 -31.594 1 41.25 316 ARG B O 1
ATOM 7218 N N . GLU B 1 317 ? -2.199 26.266 -30.125 1 42.34 317 GLU B N 1
ATOM 7219 C CA . GLU B 1 317 ? -1.139 26.938 -30.875 1 42.34 317 GLU B CA 1
ATOM 7220 C C . GLU B 1 317 ? 0.218 26.297 -30.594 1 42.34 317 GLU B C 1
ATOM 7222 O O . GLU B 1 317 ? 1.05 26.188 -31.5 1 42.34 317 GLU B O 1
ATOM 7227 N N . GLN B 1 318 ? 0.445 25.953 -29.344 1 36.66 318 GLN B N 1
ATOM 7228 C CA . GLN B 1 318 ? 1.745 25.359 -29.047 1 36.66 318 GLN B CA 1
ATOM 7229 C C . GLN B 1 318 ? 1.83 23.922 -29.578 1 36.66 318 GLN B C 1
ATOM 7231 O O . GLN B 1 318 ? 2.918 23.438 -29.891 1 36.66 318 GLN B O 1
ATOM 7236 N N . GLY B 1 319 ? 0.758 23.219 -29.578 1 35.03 319 GLY B N 1
ATOM 7237 C CA . GLY B 1 319 ? 0.749 21.953 -30.312 1 35.03 319 GLY B CA 1
ATOM 7238 C C . GLY B 1 319 ? 1.213 22.094 -31.75 1 35.03 319 GLY B C 1
ATOM 7239 O O . GLY B 1 319 ? 1.821 21.172 -32.281 1 35.03 319 GLY B O 1
ATOM 7240 N N . GLU B 1 320 ? 0.824 23.266 -32.219 1 41.41 320 GLU B N 1
ATOM 7241 C CA . GLU B 1 320 ? 1.289 23.469 -33.594 1 41.41 320 GLU B CA 1
ATOM 7242 C C . GLU B 1 320 ? 2.795 23.719 -33.656 1 41.41 320 GLU B C 1
ATOM 7244 O O . GLU B 1 320 ? 3.473 23.312 -34.594 1 41.41 320 GLU B O 1
ATOM 7249 N N . ARG B 1 321 ? 3.273 24.406 -32.594 1 40.69 321 ARG B N 1
ATOM 7250 C CA . ARG B 1 321 ? 4.688 24.766 -32.625 1 40.69 321 ARG B CA 1
ATOM 7251 C C . ARG B 1 321 ? 5.57 23.562 -32.312 1 40.69 321 ARG B C 1
ATOM 7253 O O . ARG B 1 321 ? 6.641 23.406 -32.906 1 40.69 321 ARG B O 1
ATOM 7260 N N . THR B 1 322 ? 5.188 22.781 -31.312 1 32.56 322 THR B N 1
ATOM 7261 C CA . THR B 1 322 ? 6.023 21.625 -30.984 1 32.56 322 THR B CA 1
ATOM 7262 C C . THR B 1 322 ? 6.047 20.625 -32.125 1 32.56 322 THR B C 1
ATOM 7264 O O . THR B 1 322 ? 7.023 19.906 -32.312 1 32.56 322 THR B O 1
ATOM 7267 N N . LYS B 1 323 ? 4.949 20.531 -32.969 1 38.78 323 LYS B N 1
ATOM 7268 C CA . LYS B 1 323 ? 5.012 19.75 -34.188 1 38.78 323 LYS B CA 1
ATOM 7269 C C . LYS B 1 323 ? 6.074 20.297 -35.156 1 38.78 323 LYS B C 1
ATOM 7271 O O . LYS B 1 323 ? 6.664 19.547 -35.906 1 38.78 323 LYS B O 1
ATOM 7276 N N . ARG B 1 324 ? 6.25 21.672 -35.062 1 39.84 324 ARG B N 1
ATOM 7277 C CA . ARG B 1 324 ? 7.242 22.25 -35.969 1 39.84 324 ARG B CA 1
ATOM 7278 C C . ARG B 1 324 ? 8.656 22.016 -35.438 1 39.84 324 ARG B C 1
ATOM 7280 O O . ARG B 1 324 ? 9.578 21.766 -36.219 1 39.84 324 ARG B O 1
ATOM 7287 N N . ALA B 1 325 ? 8.805 22.078 -34.031 1 37.94 325 ALA B N 1
ATOM 7288 C CA . ALA B 1 325 ? 10.156 21.984 -33.5 1 37.94 325 ALA B CA 1
ATOM 7289 C C . ALA B 1 325 ? 10.68 20.547 -33.625 1 37.94 325 ALA B C 1
ATOM 7291 O O . ALA B 1 325 ? 11.875 20.328 -33.844 1 37.94 325 ALA B O 1
ATOM 7292 N N . SER B 1 326 ? 9.742 19.578 -33.469 1 33.59 326 SER B N 1
ATOM 7293 C CA . SER B 1 326 ? 10.203 18.203 -33.625 1 33.59 326 SER B CA 1
ATOM 7294 C C . SER B 1 326 ? 10.648 17.953 -35.062 1 33.59 326 SER B C 1
ATOM 7296 O O . SER B 1 326 ? 11.516 17.125 -35.312 1 33.59 326 SER B O 1
ATOM 7298 N N . ARG B 1 327 ? 9.961 18.688 -35.969 1 38.62 327 ARG B N 1
ATOM 7299 C CA . ARG B 1 327 ? 10.398 18.516 -37.375 1 38.62 327 ARG B CA 1
ATOM 7300 C C . ARG B 1 327 ? 11.789 19.109 -37.562 1 38.62 327 ARG B C 1
ATOM 7302 O O . ARG B 1 327 ? 12.586 18.578 -38.344 1 38.62 327 ARG B O 1
ATOM 7309 N N . GLN B 1 328 ? 11.914 20.281 -36.844 1 36.5 328 GLN B N 1
ATOM 7310 C CA . GLN B 1 328 ? 13.188 20.953 -37.062 1 36.5 328 GLN B CA 1
ATOM 7311 C C . GLN B 1 328 ? 14.344 20.172 -36.406 1 36.5 328 GLN B C 1
ATOM 7313 O O . GLN B 1 328 ? 15.43 20.094 -37 1 36.5 328 GLN B O 1
ATOM 7318 N N . GLN B 1 329 ? 14.07 19.609 -35.188 1 36.06 329 GLN B N 1
ATOM 7319 C CA . GLN B 1 329 ? 15.172 18.906 -34.562 1 36.06 329 GLN B CA 1
ATOM 7320 C C . GLN B 1 329 ? 15.531 17.641 -35.344 1 36.06 329 GLN B C 1
ATOM 7322 O O . GLN B 1 329 ? 16.672 17.188 -35.312 1 36.06 329 GLN B O 1
ATOM 7327 N N . GLN B 1 330 ? 14.469 17.047 -36 1 36.88 330 GLN B N 1
ATOM 7328 C CA . GLN B 1 330 ? 14.797 15.906 -36.844 1 36.88 330 GLN B CA 1
ATOM 7329 C C . GLN B 1 330 ? 15.719 16.312 -37.969 1 36.88 330 GLN B C 1
ATOM 7331 O O . GLN B 1 330 ? 16.609 15.555 -38.375 1 36.88 330 GLN B O 1
ATOM 7336 N N . GLN B 1 331 ? 15.414 17.562 -38.438 1 38.28 331 GLN B N 1
ATOM 7337 C CA . GLN B 1 331 ? 16.234 18 -39.562 1 38.28 331 GLN B CA 1
ATOM 7338 C C . GLN B 1 331 ? 17.656 18.297 -39.125 1 38.28 331 GLN B C 1
ATOM 7340 O O . GLN B 1 331 ? 18.609 18.016 -39.844 1 38.28 331 GLN B O 1
ATOM 7345 N N . GLN B 1 332 ? 17.672 18.969 -37.906 1 38.97 332 GLN B N 1
ATOM 7346 C CA . GLN B 1 332 ? 19 19.391 -37.5 1 38.97 332 GLN B CA 1
ATOM 7347 C C . GLN B 1 332 ? 19.875 18.203 -37.094 1 38.97 332 GLN B C 1
ATOM 7349 O O . GLN B 1 332 ? 21.094 18.234 -37.25 1 38.97 332 GLN B O 1
ATOM 7354 N N . GLN B 1 333 ? 19.188 17.172 -36.469 1 37.78 333 GLN B N 1
ATOM 7355 C CA . GLN B 1 333 ? 20.016 16.016 -36.094 1 37.78 333 GLN B CA 1
ATOM 7356 C C . GLN B 1 333 ? 20.562 15.312 -37.312 1 37.78 333 GLN B C 1
ATOM 7358 O O . GLN B 1 333 ? 21.594 14.641 -37.25 1 37.78 333 GLN B O 1
ATOM 7363 N N . GLN B 1 334 ? 19.703 15.398 -38.438 1 37.91 334 GLN B N 1
ATOM 7364 C CA . GLN B 1 334 ? 20.234 14.805 -39.656 1 37.91 334 GLN B CA 1
ATOM 7365 C C . GLN B 1 334 ? 21.484 15.547 -40.125 1 37.91 334 GLN B C 1
ATOM 7367 O O . GLN B 1 334 ? 22.391 14.938 -40.688 1 37.91 334 GLN B O 1
ATOM 7372 N N . GLN B 1 335 ? 21.281 16.953 -39.938 1 36.88 335 GLN B N 1
ATOM 7373 C CA . GLN B 1 335 ? 22.391 17.719 -40.5 1 36.88 335 GLN B CA 1
ATOM 7374 C C . GLN B 1 335 ? 23.672 17.516 -39.688 1 36.88 335 GLN B C 1
ATOM 7376 O O . GLN B 1 335 ? 24.766 17.453 -40.281 1 36.88 335 GLN B O 1
ATOM 7381 N N . GLN B 1 336 ? 23.391 17.547 -38.344 1 34.62 336 GLN B N 1
ATOM 7382 C CA . GLN B 1 336 ? 24.609 17.531 -37.531 1 34.62 336 GLN B CA 1
ATOM 7383 C C . GLN B 1 336 ? 25.344 16.203 -37.688 1 34.62 336 GLN B C 1
ATOM 7385 O O . GLN B 1 336 ? 26.531 16.109 -37.344 1 34.62 336 GLN B O 1
ATOM 7390 N N . GLU B 1 337 ? 24.438 15.102 -37.969 1 36.5 337 GLU B N 1
ATOM 7391 C CA . GLU B 1 337 ? 25.172 13.852 -38.156 1 36.5 337 GLU B CA 1
ATOM 7392 C C . GLU B 1 337 ? 26.109 13.938 -39.344 1 36.5 337 GLU B C 1
ATOM 7394 O O . GLU B 1 337 ? 27.109 13.203 -39.438 1 36.5 337 GLU B O 1
ATOM 7399 N N . GLN B 1 338 ? 25.516 14.695 -40.375 1 31.8 338 GLN B N 1
ATOM 7400 C CA . GLN B 1 338 ? 26.344 14.758 -41.562 1 31.8 338 GLN B CA 1
ATOM 7401 C C . GLN B 1 338 ? 27.656 15.484 -41.281 1 31.8 338 GLN B C 1
ATOM 7403 O O . GLN B 1 338 ? 28.703 15.148 -41.875 1 31.8 338 GLN B O 1
ATOM 7408 N N . GLU B 1 339 ? 27.328 16.703 -40.531 1 33.5 339 GLU B N 1
ATOM 7409 C CA . GLU B 1 339 ? 28.5 17.578 -40.5 1 33.5 339 GLU B CA 1
ATOM 7410 C C . GLU B 1 339 ? 29.609 16.984 -39.656 1 33.5 339 GLU B C 1
ATOM 7412 O O . GLU B 1 339 ? 30.719 17.531 -39.594 1 33.5 339 GLU B O 1
ATOM 7417 N N . ARG B 1 340 ? 29.125 16.094 -38.656 1 32.12 340 ARG B N 1
ATOM 7418 C CA . ARG B 1 340 ? 30.188 15.633 -37.75 1 32.12 340 ARG B CA 1
ATOM 7419 C C . ARG B 1 340 ? 31.281 14.898 -38.531 1 32.12 340 ARG B C 1
ATOM 7421 O O . ARG B 1 340 ? 32.219 14.398 -37.938 1 32.12 340 ARG B O 1
ATOM 7428 N N . GLN B 1 341 ? 30.75 14.445 -39.812 1 28.25 341 GLN B N 1
ATOM 7429 C CA . GLN B 1 341 ? 31.812 13.672 -40.469 1 28.25 341 GLN B CA 1
ATOM 7430 C C . GLN B 1 341 ? 33.062 14.508 -40.656 1 28.25 341 GLN B C 1
ATOM 7432 O O . GLN B 1 341 ? 34.188 13.969 -40.688 1 28.25 341 GLN B O 1
ATOM 7437 N N . GLN B 1 342 ? 32.75 15.781 -41.156 1 25.12 342 GLN B N 1
ATOM 7438 C CA . GLN B 1 342 ? 33.875 16.297 -41.938 1 25.12 342 GLN B CA 1
ATOM 7439 C C . GLN B 1 342 ? 35 16.781 -41 1 25.12 342 GLN B C 1
ATOM 7441 O O . GLN B 1 342 ? 36.188 16.656 -41.344 1 25.12 342 GLN B O 1
ATOM 7446 N N . GLN B 1 343 ? 34.688 17.828 -40.125 1 25.45 343 GLN B N 1
ATOM 7447 C CA . GLN B 1 343 ? 35.719 18.859 -39.969 1 25.45 343 GLN B CA 1
ATOM 7448 C C . GLN B 1 343 ? 36.781 18.422 -38.969 1 25.45 343 GLN B C 1
ATOM 7450 O O . GLN B 1 343 ? 36.469 18.203 -37.781 1 25.45 343 GLN B O 1
ATOM 7455 N N . GLN B 1 344 ? 37.812 17.625 -39.438 1 24.58 344 GLN B N 1
ATOM 7456 C CA . GLN B 1 344 ? 39.031 17.109 -38.812 1 24.58 344 GLN B CA 1
ATOM 7457 C C . GLN B 1 344 ? 39.875 18.234 -38.219 1 24.58 344 GLN B C 1
ATOM 7459 O O . GLN B 1 344 ? 41.031 18.031 -37.875 1 24.58 344 GLN B O 1
ATOM 7464 N N . PRO B 1 345 ? 39.125 19.469 -37.781 1 26.23 345 PRO B N 1
ATOM 7465 C CA . PRO B 1 345 ? 40.031 20.609 -37.844 1 26.23 345 PRO B CA 1
ATOM 7466 C C . PRO B 1 345 ? 41.281 20.438 -37 1 26.23 345 PRO B C 1
ATOM 7468 O O . PRO B 1 345 ? 41.281 19.672 -36.031 1 26.23 345 PRO B O 1
ATOM 7471 N N . PRO B 1 346 ? 42.438 21.031 -37.406 1 25.33 346 PRO B N 1
ATOM 7472 C CA . PRO B 1 346 ? 43.875 20.875 -37.125 1 25.33 346 PRO B CA 1
ATOM 7473 C C . PRO B 1 346 ? 44.25 21.312 -35.719 1 25.33 346 PRO B C 1
ATOM 7475 O O . PRO B 1 346 ? 43.469 22.047 -35.062 1 25.33 346 PRO B O 1
ATOM 7478 N N . PRO B 1 347 ? 45.344 20.875 -35.125 1 24.12 347 PRO B N 1
ATOM 7479 C CA . PRO B 1 347 ? 45.969 20.812 -33.812 1 24.12 347 PRO B CA 1
ATOM 7480 C C . PRO B 1 347 ? 46.281 22.188 -33.219 1 24.12 347 PRO B C 1
ATOM 7482 O O . PRO B 1 347 ? 47.094 22.922 -33.781 1 24.12 347 PRO B O 1
ATOM 7485 N N . ARG B 1 348 ? 45.156 23.062 -33.031 1 23.06 348 ARG B N 1
ATOM 7486 C CA . ARG B 1 348 ? 45.469 24.469 -32.812 1 23.06 348 ARG B CA 1
ATOM 7487 C C . ARG B 1 348 ? 46.469 24.656 -31.688 1 23.06 348 ARG B C 1
ATOM 7489 O O . ARG B 1 348 ? 46.406 23.953 -30.672 1 23.06 348 ARG B O 1
ATOM 7496 N N . PRO B 1 349 ? 47.531 25.469 -31.938 1 24.11 349 PRO B N 1
ATOM 7497 C CA . PRO B 1 349 ? 48.781 25.656 -31.25 1 24.11 349 PRO B CA 1
ATOM 7498 C C . PRO B 1 349 ? 48.625 26.234 -29.844 1 24.11 349 PRO B C 1
ATOM 7500 O O . PRO B 1 349 ? 47.594 26.859 -29.547 1 24.11 349 PRO B O 1
ATOM 7503 N N . PRO B 1 350 ? 49.469 25.844 -28.828 1 24.47 350 PRO B N 1
ATOM 7504 C CA . PRO B 1 350 ? 49.469 25.922 -27.359 1 24.47 350 PRO B CA 1
ATOM 7505 C C . PRO B 1 350 ? 49.531 27.359 -26.844 1 24.47 350 PRO B C 1
ATOM 7507 O O . PRO B 1 350 ? 50.438 28.109 -27.172 1 24.47 350 PRO B O 1
ATOM 7510 N N . PRO B 1 351 ? 48.281 28.156 -27.016 1 24.56 351 PRO B N 1
ATOM 7511 C CA . PRO B 1 351 ? 48.438 29.609 -26.875 1 24.56 351 PRO B CA 1
ATOM 7512 C C . PRO B 1 351 ? 49.219 30 -25.609 1 24.56 351 PRO B C 1
ATOM 7514 O O . PRO B 1 351 ? 49.25 29.234 -24.656 1 24.56 351 PRO B O 1
ATOM 7517 N N . PRO B 1 352 ? 49.938 31.078 -25.703 1 22.92 352 PRO B N 1
ATOM 7518 C CA . PRO B 1 352 ? 51.031 31.609 -24.891 1 22.92 352 PRO B CA 1
ATOM 7519 C C . PRO B 1 352 ? 50.594 31.984 -23.484 1 22.92 352 PRO B C 1
ATOM 7521 O O . PRO B 1 352 ? 49.406 32.188 -23.234 1 22.92 352 PRO B O 1
ATOM 7524 N N . GLN B 1 353 ? 51.438 31.859 -22.469 1 21.88 353 GLN B N 1
ATOM 7525 C CA . GLN B 1 353 ? 51.562 31.797 -21.031 1 21.88 353 GLN B CA 1
ATOM 7526 C C . GLN B 1 353 ? 51.188 33.125 -20.375 1 21.88 353 GLN B C 1
ATOM 7528 O O . GLN B 1 353 ? 51.938 33.625 -19.516 1 21.88 353 GLN B O 1
ATOM 7533 N N . GLN B 1 354 ? 50.094 33.812 -20.984 1 21.48 354 GLN B N 1
ATOM 7534 C CA . GLN B 1 354 ? 50.094 35.219 -20.562 1 21.48 354 GLN B CA 1
ATOM 7535 C C . GLN B 1 354 ? 50.031 35.312 -19.031 1 21.48 354 GLN B C 1
ATOM 7537 O O . GLN B 1 354 ? 49.375 34.5 -18.391 1 21.48 354 GLN B O 1
ATOM 7542 N N . GLN B 1 355 ? 50.875 36.156 -18.453 1 22.48 355 GLN B N 1
ATOM 7543 C CA . GLN B 1 355 ? 51.344 36.594 -17.156 1 22.48 355 GLN B CA 1
ATOM 7544 C C . GLN B 1 355 ? 50.219 37.156 -16.297 1 22.48 355 GLN B C 1
ATOM 7546 O O . GLN B 1 355 ? 49.531 38.094 -16.719 1 22.48 355 GLN B O 1
ATOM 7551 N N . GLN B 1 356 ? 49.562 36.219 -15.562 1 22.7 356 GLN B N 1
ATOM 7552 C CA . GLN B 1 356 ? 48.375 36.531 -14.742 1 22.7 356 GLN B CA 1
ATOM 7553 C C . GLN B 1 356 ? 48.656 37.688 -13.789 1 22.7 356 GLN B C 1
ATOM 7555 O O . GLN B 1 356 ? 49.688 37.688 -13.094 1 22.7 356 GLN B O 1
ATOM 7560 N N . PRO B 1 357 ? 48.219 38.906 -14.203 1 28.06 357 PRO B N 1
ATOM 7561 C CA . PRO B 1 357 ? 48.562 40.062 -13.391 1 28.06 357 PRO B CA 1
ATOM 7562 C C . PRO B 1 357 ? 48.188 39.906 -11.914 1 28.06 357 PRO B C 1
ATOM 7564 O O . PRO B 1 357 ? 47.344 39.062 -11.578 1 28.06 357 PRO B O 1
ATOM 7567 N N . PRO B 1 358 ? 49 40.5 -11 1 26.83 358 PRO B N 1
ATOM 7568 C CA . PRO B 1 358 ? 49.125 40.281 -9.555 1 26.83 358 PRO B CA 1
ATOM 7569 C C . PRO B 1 358 ? 47.875 40.625 -8.781 1 26.83 358 PRO B C 1
ATOM 7571 O O . PRO B 1 358 ? 47.031 41.406 -9.242 1 26.83 358 PRO B O 1
ATOM 7574 N N . PRO B 1 359 ? 47.312 39.625 -7.934 1 27.33 359 PRO B N 1
ATOM 7575 C CA . PRO B 1 359 ? 46.031 39.594 -7.254 1 27.33 359 PRO B CA 1
ATOM 7576 C C . PRO B 1 359 ? 45.781 40.844 -6.414 1 27.33 359 PRO B C 1
ATOM 7578 O O . PRO B 1 359 ? 46.719 41.438 -5.871 1 27.33 359 PRO B O 1
ATOM 7581 N N . PRO B 1 360 ? 44.812 41.719 -6.848 1 28.92 360 PRO B N 1
ATOM 7582 C CA . PRO B 1 360 ? 44.562 43 -6.199 1 28.92 360 PRO B CA 1
ATOM 7583 C C . PRO B 1 360 ? 44.531 42.906 -4.676 1 28.92 360 PRO B C 1
ATOM 7585 O O . PRO B 1 360 ? 44.281 41.844 -4.129 1 28.92 360 PRO B O 1
ATOM 7588 N N . SER B 1 361 ? 45.031 43.906 -3.902 1 25.05 361 SER B N 1
ATOM 7589 C CA . SER B 1 361 ? 45.438 44.125 -2.516 1 25.05 361 SER B CA 1
ATOM 7590 C C . SER B 1 361 ? 44.281 43.906 -1.561 1 25.05 361 SER B C 1
ATOM 7592 O O . SER B 1 361 ? 43.094 44 -1.955 1 25.05 361 SER B O 1
ATOM 7594 N N . GLU B 1 362 ? 44.5 43.281 -0.275 1 26.34 362 GLU B N 1
ATOM 7595 C CA . GLU B 1 362 ? 43.781 42.688 0.856 1 26.34 362 GLU B CA 1
ATOM 7596 C C . GLU B 1 362 ? 42.75 43.656 1.41 1 26.34 362 GLU B C 1
ATOM 7598 O O . GLU B 1 362 ? 41.75 43.219 2.006 1 26.34 362 GLU B O 1
ATOM 7603 N N . GLN B 1 363 ? 43.031 45 1.493 1 26.44 363 GLN B N 1
ATOM 7604 C CA . GLN B 1 363 ? 42.375 45.938 2.402 1 26.44 363 GLN B CA 1
ATOM 7605 C C . GLN B 1 363 ? 40.938 46.156 2.008 1 26.44 363 GLN B C 1
ATOM 7607 O O . GLN B 1 363 ? 40.062 46.375 2.867 1 26.44 363 GLN B O 1
ATOM 7612 N N . GLN B 1 364 ? 40.625 46.375 0.641 1 26.16 364 GLN B N 1
ATOM 7613 C CA . GLN B 1 364 ? 39.312 46.875 0.249 1 26.16 364 GLN B CA 1
ATOM 7614 C C . GLN B 1 364 ? 38.25 45.812 0.45 1 26.16 364 GLN B C 1
ATOM 7616 O O . GLN B 1 364 ? 37.062 46.094 0.31 1 26.16 364 GLN B O 1
ATOM 7621 N N . GLN B 1 365 ? 38.656 44.5 0.448 1 25.78 365 GLN B N 1
ATOM 7622 C CA . GLN B 1 365 ? 37.625 43.469 0.463 1 25.78 365 GLN B CA 1
ATOM 7623 C C . GLN B 1 365 ? 36.906 43.406 1.814 1 25.78 365 GLN B C 1
ATOM 7625 O O . GLN B 1 365 ? 35.875 42.781 1.953 1 25.78 365 GLN B O 1
ATOM 7630 N N . GLN B 1 366 ? 37.562 43.812 2.9 1 24.62 366 GLN B N 1
ATOM 7631 C CA . GLN B 1 366 ? 37 43.625 4.23 1 24.62 366 GLN B CA 1
ATOM 7632 C C . GLN B 1 366 ? 35.781 44.5 4.449 1 24.62 366 GLN B C 1
ATOM 7634 O O . GLN B 1 366 ? 34.938 44.219 5.309 1 24.62 366 GLN B O 1
ATOM 7639 N N . GLN B 1 367 ? 35.75 45.812 3.963 1 25.34 367 GLN B N 1
ATOM 7640 C CA . GLN B 1 367 ? 34.688 46.75 4.32 1 25.34 367 GLN B CA 1
ATOM 7641 C C . GLN B 1 367 ? 33.344 46.312 3.758 1 25.34 367 GLN B C 1
ATOM 7643 O O . GLN B 1 367 ? 32.312 46.719 4.289 1 25.34 367 GLN B O 1
ATOM 7648 N N . GLN B 1 368 ? 33.312 45.844 2.498 1 24.91 368 GLN B N 1
ATOM 7649 C CA . GLN B 1 368 ? 32.031 45.594 1.854 1 24.91 368 GLN B CA 1
ATOM 7650 C C . GLN B 1 368 ? 31.266 44.469 2.533 1 24.91 368 GLN B C 1
ATOM 7652 O O . GLN B 1 368 ? 30.094 44.219 2.23 1 24.91 368 GLN B O 1
ATOM 7657 N N . GLU B 1 369 ? 31.953 43.594 3.168 1 26.53 369 GLU B N 1
ATOM 7658 C CA . GLU B 1 369 ? 31.266 42.406 3.666 1 26.53 369 GLU B CA 1
ATOM 7659 C C . GLU B 1 369 ? 30.375 42.75 4.859 1 26.53 369 GLU B C 1
ATOM 7661 O O . GLU B 1 369 ? 29.625 41.875 5.34 1 26.53 369 GLU B O 1
ATOM 7666 N N . ARG B 1 370 ? 30.594 43.812 5.641 1 26.8 370 ARG B N 1
ATOM 7667 C CA . ARG B 1 370 ? 29.922 44.125 6.902 1 26.8 370 ARG B CA 1
ATOM 7668 C C . ARG B 1 370 ? 28.484 44.562 6.664 1 26.8 370 ARG B C 1
ATOM 7670 O O . ARG B 1 370 ? 27.75 44.875 7.613 1 26.8 370 ARG B O 1
ATOM 7677 N N . GLU B 1 371 ? 28.203 45.188 5.523 1 23.53 371 GLU B N 1
ATOM 7678 C CA . GLU B 1 371 ? 26.953 45.969 5.492 1 23.53 371 GLU B CA 1
ATOM 7679 C C . GLU B 1 371 ? 25.734 45.062 5.664 1 23.53 371 GLU B C 1
ATOM 7681 O O . GLU B 1 371 ? 24.844 45.344 6.461 1 23.53 371 GLU B O 1
ATOM 7686 N N . GLN B 1 372 ? 25.203 44.375 4.641 1 22.78 372 GLN B N 1
ATOM 7687 C CA . GLN B 1 372 ? 23.781 44.25 4.328 1 22.78 372 GLN B CA 1
ATOM 7688 C C . GLN B 1 372 ? 23.172 43.031 5.027 1 22.78 372 GLN B C 1
ATOM 7690 O O . GLN B 1 372 ? 22.844 42.031 4.379 1 22.78 372 GLN B O 1
ATOM 7695 N N . VAL B 1 373 ? 23.641 42.562 6.035 1 24.88 373 VAL B N 1
ATOM 7696 C CA . VAL B 1 373 ? 22.859 41.438 6.504 1 24.88 373 VAL B CA 1
ATOM 7697 C C . VAL B 1 373 ? 21.469 41.906 6.926 1 24.88 373 VAL B C 1
ATOM 7699 O O . VAL B 1 373 ? 21.297 42.5 7.988 1 24.88 373 VAL B O 1
ATOM 7702 N N . ARG B 1 374 ? 20.578 42.469 6.07 1 27.28 374 ARG B N 1
ATOM 7703 C CA . ARG B 1 374 ? 19.188 42.875 6.219 1 27.28 374 ARG B CA 1
ATOM 7704 C C . ARG B 1 374 ? 18.359 41.75 6.828 1 27.28 374 ARG B C 1
ATOM 7706 O O . ARG B 1 374 ? 18.312 40.625 6.293 1 27.28 374 ARG B O 1
ATOM 7713 N N . LEU B 1 375 ? 18.062 41.75 8.039 1 25.84 375 LEU B N 1
ATOM 7714 C CA . LEU B 1 375 ? 17.156 40.906 8.812 1 25.84 375 LEU B CA 1
ATOM 7715 C C . LEU B 1 375 ? 15.836 40.719 8.094 1 25.84 375 LEU B C 1
ATOM 7717 O O . LEU B 1 375 ? 15.281 41.656 7.527 1 25.84 375 LEU B O 1
ATOM 7721 N N . TRP B 1 376 ? 15.43 39.594 7.547 1 28.53 376 TRP B N 1
ATOM 7722 C CA . TRP B 1 376 ? 14.273 39.125 6.797 1 28.53 376 TRP B CA 1
ATOM 7723 C C . TRP B 1 376 ? 12.977 39.438 7.531 1 28.53 376 TRP B C 1
ATOM 7725 O O . TRP B 1 376 ? 12.57 38.688 8.43 1 28.53 376 TRP B O 1
ATOM 7735 N N . SER B 1 377 ? 12.734 40.656 8.305 1 28.72 377 SER B N 1
ATOM 7736 C CA . SER B 1 377 ? 11.492 40.969 9 1 28.72 377 SER B CA 1
ATOM 7737 C C . SER B 1 377 ? 10.336 41.188 8.023 1 28.72 377 SER B C 1
ATOM 7739 O O . SER B 1 377 ? 10.508 41.781 6.965 1 28.72 377 SER B O 1
ATOM 7741 N N . ARG B 1 378 ? 9.281 40.375 7.984 1 38.53 378 ARG B N 1
ATOM 7742 C CA . ARG B 1 378 ? 8.07 40.656 7.215 1 38.53 378 ARG B CA 1
ATOM 7743 C C . ARG B 1 378 ? 7.375 41.906 7.734 1 38.53 378 ARG B C 1
ATOM 7745 O O . ARG B 1 378 ? 7.406 42.188 8.938 1 38.53 378 ARG B O 1
ATOM 7752 N N . SER B 1 379 ? 7.059 42.938 7.012 1 37.34 379 SER B N 1
ATOM 7753 C CA . SER B 1 379 ? 6.328 44.188 7.27 1 37.34 379 SER B CA 1
ATOM 7754 C C . SER B 1 379 ? 4.949 43.906 7.852 1 37.34 379 SER B C 1
ATOM 7756 O O . SER B 1 379 ? 4.414 42.812 7.695 1 37.34 379 SER B O 1
ATOM 7758 N N . ALA B 1 380 ? 4.332 44.781 8.695 1 41.19 380 ALA B N 1
ATOM 7759 C CA . ALA B 1 380 ? 3.012 44.781 9.32 1 41.19 380 ALA B CA 1
ATOM 7760 C C . ALA B 1 380 ? 1.92 44.438 8.312 1 41.19 380 ALA B C 1
ATOM 7762 O O . ALA B 1 380 ? 1.991 44.844 7.148 1 41.19 380 ALA B O 1
ATOM 7763 N N . SER B 1 381 ? 1.116 43.469 8.508 1 46.88 381 SER B N 1
ATOM 7764 C CA . SER B 1 381 ? -0.002 43.031 7.684 1 46.88 381 SER B CA 1
ATOM 7765 C C . SER B 1 381 ? -0.949 44.188 7.367 1 46.88 381 SER B C 1
ATOM 7767 O O . SER B 1 381 ? -1.494 44.812 8.273 1 46.88 381 SER B O 1
ATOM 7769 N N . PRO B 1 382 ? -1.029 44.719 6.191 1 44.56 382 PRO B N 1
ATOM 7770 C CA . PRO B 1 382 ? -1.951 45.812 5.859 1 44.56 382 PRO B CA 1
ATOM 7771 C C . PRO B 1 382 ? -3.404 45.469 6.184 1 44.56 382 PRO B C 1
ATOM 7773 O O . PRO B 1 382 ? -4.168 46.344 6.598 1 44.56 382 PRO B O 1
ATOM 7776 N N . LEU B 1 383 ? -3.746 44.281 5.922 1 45.44 383 LEU B N 1
ATOM 7777 C CA . LEU B 1 383 ? -5.129 43.906 6.191 1 45.44 383 LEU B CA 1
ATOM 7778 C C . LEU B 1 383 ? -5.461 44.062 7.668 1 45.44 383 LEU B C 1
ATOM 7780 O O . LEU B 1 383 ? -6.52 44.594 8.016 1 45.44 383 LEU B O 1
ATOM 7784 N N . LEU B 1 384 ? -4.52 43.625 8.406 1 49.59 384 LEU B N 1
ATOM 7785 C CA . LEU B 1 384 ? -4.758 43.688 9.844 1 49.59 384 LEU B CA 1
ATOM 7786 C C . LEU B 1 384 ? -4.773 45.156 10.305 1 49.59 384 LEU B C 1
ATOM 7788 O O . LEU B 1 384 ? -5.605 45.531 11.125 1 49.59 384 LEU B O 1
ATOM 7792 N N . ALA B 1 385 ? -3.902 45.875 9.656 1 47.62 385 ALA B N 1
ATOM 7793 C CA . ALA B 1 385 ? -3.877 47.312 9.969 1 47.62 385 ALA B CA 1
ATOM 7794 C C . ALA B 1 385 ? -5.184 47.969 9.555 1 47.62 385 ALA B C 1
ATOM 7796 O O . ALA B 1 385 ? -5.73 48.781 10.305 1 47.62 385 ALA B O 1
ATOM 7797 N N . ARG B 1 386 ? -5.625 47.562 8.469 1 46.69 386 ARG B N 1
ATOM 7798 C CA . ARG B 1 386 ? -6.855 48.156 7.961 1 46.69 386 ARG B CA 1
ATOM 7799 C C . ARG B 1 386 ? -8.055 47.75 8.82 1 46.69 386 ARG B C 1
ATOM 7801 O O . ARG B 1 386 ? -8.922 48.562 9.102 1 46.69 386 ARG B O 1
ATOM 7808 N N . PHE B 1 387 ? -8.062 46.531 9.133 1 45.38 387 PHE B N 1
ATOM 7809 C CA . PHE B 1 387 ? -9.188 46.062 9.938 1 45.38 387 PHE B CA 1
ATOM 7810 C C . PHE B 1 387 ? -9.156 46.688 11.328 1 45.38 387 PHE B C 1
ATOM 7812 O O . PHE B 1 387 ? -10.188 47.125 11.844 1 45.38 387 PHE B O 1
ATOM 7819 N N . LEU B 1 388 ? -7.969 46.75 11.836 1 47.75 388 LEU B N 1
ATOM 7820 C CA . LEU B 1 388 ? -7.809 47.312 13.172 1 47.75 388 LEU B CA 1
ATOM 7821 C C . LEU B 1 388 ? -8.031 48.844 13.156 1 47.75 388 LEU B C 1
ATOM 7823 O O . LEU B 1 388 ? -8.406 49.406 14.172 1 47.75 388 LEU B O 1
ATOM 7827 N N . SER B 1 389 ? -7.691 49.375 12.102 1 42.78 389 SER B N 1
ATOM 7828 C CA . SER B 1 389 ? -7.891 50.812 12.039 1 42.78 389 SER B CA 1
ATOM 7829 C C . SER B 1 389 ? -9.375 51.156 12.008 1 42.78 389 SER B C 1
ATOM 7831 O O . SER B 1 389 ? -9.758 52.281 12.312 1 42.78 389 SER B O 1
ATOM 7833 N N . ARG B 1 390 ? -10.211 50.281 11.508 1 40.31 390 ARG B N 1
ATOM 7834 C CA . ARG B 1 390 ? -11.625 50.625 11.367 1 40.31 390 ARG B CA 1
ATOM 7835 C C . ARG B 1 390 ? -12.367 50.438 12.688 1 40.31 390 ARG B C 1
ATOM 7837 O O . ARG B 1 390 ? -13.555 50.75 12.781 1 40.31 390 ARG B O 1
ATOM 7844 N N . THR B 1 391 ? -11.961 49.562 13.508 1 32.44 391 THR B N 1
ATOM 7845 C CA . THR B 1 391 ? -12.734 49.281 14.719 1 32.44 391 THR B CA 1
ATOM 7846 C C . THR B 1 391 ? -12.719 50.5 15.633 1 32.44 391 THR B C 1
ATOM 7848 O O . THR B 1 391 ? -11.648 51 15.992 1 32.44 391 THR B O 1
ATOM 7851 N N . PRO B 1 392 ? -13.883 51.25 15.648 1 27.75 392 PRO B N 1
ATOM 7852 C CA . PRO B 1 392 ? -14.031 52.406 16.516 1 27.75 392 PRO B CA 1
ATOM 7853 C C . PRO B 1 392 ? -13.641 52.125 17.969 1 27.75 392 PRO B C 1
ATOM 7855 O O . PRO B 1 392 ? -13.672 50.969 18.406 1 27.75 392 PRO B O 1
ATOM 7858 N N . SER B 1 393 ? -12.945 53.031 18.578 1 24.72 393 SER B N 1
ATOM 7859 C CA . SER B 1 393 ? -12.539 53.125 19.984 1 24.72 393 SER B CA 1
ATOM 7860 C C . SER B 1 393 ? -13.711 52.844 20.922 1 24.72 393 SER B C 1
ATOM 7862 O O . SER B 1 393 ? -14.859 53.188 20.594 1 24.72 393 SER B O 1
ATOM 7864 N N . PRO B 1 394 ? -13.547 52.031 21.984 1 25.11 394 PRO B N 1
ATOM 7865 C CA . PRO B 1 394 ? -14.453 51.594 23.062 1 25.11 394 PRO B CA 1
ATOM 7866 C C . PRO B 1 394 ? -15.305 52.75 23.594 1 25.11 394 PRO B C 1
ATOM 7868 O O . PRO B 1 394 ? -14.812 53.875 23.75 1 25.11 394 PRO B O 1
ATOM 7871 N N . ILE B 1 395 ? -16.594 52.719 23.156 1 21.34 395 ILE B N 1
ATOM 7872 C CA . ILE B 1 395 ? -17.609 53.562 23.781 1 21.34 395 ILE B CA 1
ATOM 7873 C C . ILE B 1 395 ? -17.609 53.344 25.281 1 21.34 395 ILE B C 1
ATOM 7875 O O . ILE B 1 395 ? -17.422 52.219 25.75 1 21.34 395 ILE B O 1
ATOM 7879 N N . PRO B 1 396 ? -17.859 54.375 26.062 1 20.97 396 PRO B N 1
ATOM 7880 C CA . PRO B 1 396 ? -17.672 54.469 27.516 1 20.97 396 PRO B CA 1
ATOM 7881 C C . PRO B 1 396 ? -18.594 53.562 28.297 1 20.97 396 PRO B C 1
ATOM 7883 O O . PRO B 1 396 ? -18.125 52.781 29.141 1 20.97 396 PRO B O 1
ATOM 7886 N N . GLY B 1 397 ? -19.906 53.969 28.781 1 19.11 397 GLY B N 1
ATOM 7887 C CA . GLY B 1 397 ? -20.422 54 30.141 1 19.11 397 GLY B CA 1
ATOM 7888 C C . GLY B 1 397 ? -21.094 52.688 30.547 1 19.11 397 GLY B C 1
ATOM 7889 O O . GLY B 1 397 ? -21.422 51.875 29.703 1 19.11 397 GLY B O 1
ATOM 7890 N N . GLY B 1 398 ? -21.312 52.375 32.031 1 18.53 398 GLY B N 1
ATOM 7891 C CA . GLY B 1 398 ? -21.375 51.469 33.156 1 18.53 398 GLY B CA 1
ATOM 7892 C C . GLY B 1 398 ? -22.766 50.906 33.375 1 18.53 398 GLY B C 1
ATOM 7893 O O . GLY B 1 398 ? -23.031 50.312 34.438 1 18.53 398 GLY B O 1
ATOM 7894 N N . HIS B 1 399 ? -23.688 50.688 32.375 1 19.61 399 HIS B N 1
ATOM 7895 C CA . HIS B 1 399 ? -24.906 50.469 33.156 1 19.61 399 HIS B CA 1
ATOM 7896 C C . HIS B 1 399 ? -24.891 49.094 33.812 1 19.61 399 HIS B C 1
ATOM 7898 O O . HIS B 1 399 ? -24.328 48.156 33.281 1 19.61 399 HIS B O 1
ATOM 7904 N N . SER B 1 400 ? -25.266 48.906 35.188 1 17.41 400 SER B N 1
ATOM 7905 C CA . SER B 1 400 ? -25.281 48.031 36.344 1 17.41 400 SER B CA 1
ATOM 7906 C C . SER B 1 400 ? -26.312 46.906 36.188 1 17.41 400 SER B C 1
ATOM 7908 O O . SER B 1 400 ? -26.625 46.219 37.156 1 17.41 400 SER B O 1
ATOM 7910 N N . SER B 1 401 ? -26.672 46.438 35 1 18.39 401 SER B N 1
ATOM 7911 C CA . SER B 1 401 ? -27.875 45.656 35.281 1 18.39 401 SER B CA 1
ATOM 7912 C C . SER B 1 401 ? -27.531 44.375 36.031 1 18.39 401 SER B C 1
ATOM 7914 O O . SER B 1 401 ? -26.438 43.844 35.875 1 18.39 401 SER B O 1
ATOM 7916 N N . ARG B 1 402 ? -28.516 43.875 36.969 1 20.27 402 ARG B N 1
ATOM 7917 C CA . ARG B 1 402 ? -28.656 42.938 38.094 1 20.27 402 ARG B CA 1
ATOM 7918 C C . ARG B 1 402 ? -28.625 41.5 37.594 1 20.27 402 ARG B C 1
ATOM 7920 O O . ARG B 1 402 ? -29.156 41.188 36.531 1 20.27 402 ARG B O 1
ATOM 7927 N N . PRO B 1 403 ? -27.859 40.562 38.344 1 17.67 403 PRO B N 1
ATOM 7928 C CA . PRO B 1 403 ? -27.281 39.219 38.25 1 17.67 403 PRO B CA 1
ATOM 7929 C C . PRO B 1 403 ? -28.328 38.125 38.281 1 17.67 403 PRO B C 1
ATOM 7931 O O . PRO B 1 403 ? -28.969 37.906 39.344 1 17.67 403 PRO B O 1
ATOM 7934 N N . ARG B 1 404 ? -29.359 38.094 37.438 1 18.2 404 ARG B N 1
ATOM 7935 C CA . ARG B 1 404 ? -30.266 37.062 37.938 1 18.2 404 ARG B CA 1
ATOM 7936 C C . ARG B 1 404 ? -29.609 35.688 37.875 1 18.2 404 ARG B C 1
ATOM 7938 O O . ARG B 1 404 ? -28.688 35.469 37.094 1 18.2 404 ARG B O 1
ATOM 7945 N N . SER B 1 405 ? -30.234 34.656 38.531 1 15.77 405 SER B N 1
ATOM 7946 C CA . SER B 1 405 ? -30.031 33.406 39.281 1 15.77 405 SER B CA 1
ATOM 7947 C C . SER B 1 405 ? -29.844 32.219 38.375 1 15.77 405 SER B C 1
ATOM 7949 O O . SER B 1 405 ? -30.219 32.281 37.188 1 15.77 405 SER B O 1
ATOM 7951 N N . ARG B 1 406 ? -29.312 31.094 38.969 1 16.55 406 ARG B N 1
ATOM 7952 C CA . ARG B 1 406 ? -28.5 29.875 38.906 1 16.55 406 ARG B CA 1
ATOM 7953 C C . ARG B 1 406 ? -29.281 28.719 38.312 1 16.55 406 ARG B C 1
ATOM 7955 O O . ARG B 1 406 ? -29.812 27.875 39.031 1 16.55 406 ARG B O 1
ATOM 7962 N N . GLY B 1 407 ? -30.094 28.844 37.188 1 16.72 407 GLY B N 1
ATOM 7963 C CA . GLY B 1 407 ? -30.844 27.609 37.125 1 16.72 407 GLY B CA 1
ATOM 7964 C C . GLY B 1 407 ? -29.969 26.375 37.031 1 16.72 407 GLY B C 1
ATOM 7965 O O . GLY B 1 407 ? -28.766 26.469 36.781 1 16.72 407 GLY B O 1
ATOM 7966 N N . ALA B 1 408 ? -30.641 25.094 37 1 18.89 408 ALA B N 1
ATOM 7967 C CA . ALA B 1 408 ? -30.562 23.703 37.469 1 18.89 408 ALA B CA 1
ATOM 7968 C C . ALA B 1 408 ? -29.719 22.859 36.5 1 18.89 408 ALA B C 1
ATOM 7970 O O . ALA B 1 408 ? -29.578 23.203 35.344 1 18.89 408 ALA B O 1
ATOM 7971 N N . ASP B 1 409 ? -29.078 21.75 37.031 1 17.31 409 ASP B N 1
ATOM 7972 C CA . ASP B 1 409 ? -27.984 20.797 37 1 17.31 409 ASP B CA 1
ATOM 7973 C C . ASP B 1 409 ? -28.234 19.672 36 1 17.31 409 ASP B C 1
ATOM 7975 O O . ASP B 1 409 ? -29.062 18.781 36.25 1 17.31 409 ASP B O 1
ATOM 7979 N N . ALA B 1 410 ? -28.562 19.797 34.781 1 17.81 410 ALA B N 1
ATOM 7980 C CA . ALA B 1 410 ? -28.891 18.594 34.031 1 17.81 410 ALA B CA 1
ATOM 7981 C C . ALA B 1 410 ? -27.672 17.672 33.938 1 17.81 410 ALA B C 1
ATOM 7983 O O . ALA B 1 410 ? -26.531 18.125 33.844 1 17.81 410 ALA B O 1
ATOM 7984 N N . ALA B 1 411 ? -27.844 16.25 34.094 1 18.41 411 ALA B N 1
ATOM 7985 C CA . ALA B 1 411 ? -27.156 14.992 34.375 1 18.41 411 ALA B CA 1
ATOM 7986 C C . ALA B 1 411 ? -26.312 14.547 33.188 1 18.41 411 ALA B C 1
ATOM 7988 O O . ALA B 1 411 ? -26.75 14.641 32.031 1 18.41 411 ALA B O 1
ATOM 7989 N N . PRO B 1 412 ? -24.969 14.297 33.344 1 18.25 412 PRO B N 1
ATOM 7990 C CA . PRO B 1 412 ? -23.844 14.062 32.438 1 18.25 412 PRO B CA 1
ATOM 7991 C C . PRO B 1 412 ? -23.891 12.688 31.781 1 18.25 412 PRO B C 1
ATOM 7993 O O . PRO B 1 412 ? -24.125 11.68 32.469 1 18.25 412 PRO B O 1
ATOM 7996 N N . PRO B 1 413 ? -24.438 12.516 30.594 1 18.66 413 PRO B N 1
ATOM 7997 C CA . PRO B 1 413 ? -24.547 11.172 30.016 1 18.66 413 PRO B CA 1
ATOM 7998 C C . PRO B 1 413 ? -23.203 10.438 30 1 18.66 413 PRO B C 1
ATOM 8000 O O . PRO B 1 413 ? -22.141 11.07 30.078 1 18.66 413 PRO B O 1
ATOM 8003 N N . ALA B 1 414 ? -23.219 8.992 29.906 1 18.81 414 ALA B N 1
ATOM 8004 C CA . ALA B 1 414 ? -22.422 7.809 30.219 1 18.81 414 ALA B CA 1
ATOM 8005 C C . ALA B 1 414 ? -21.25 7.66 29.234 1 18.81 414 ALA B C 1
ATOM 8007 O O . ALA B 1 414 ? -21.359 8.039 28.062 1 18.81 414 ALA B O 1
ATOM 8008 N N . PRO B 1 415 ? -20 7.297 29.703 1 18.06 415 PRO B N 1
ATOM 8009 C CA . PRO B 1 415 ? -18.594 7.293 29.297 1 18.06 415 PRO B CA 1
ATOM 8010 C C . PRO B 1 415 ? -18.297 6.215 28.25 1 18.06 415 PRO B C 1
ATOM 8012 O O . PRO B 1 415 ? -18.609 5.043 28.469 1 18.06 415 PRO B O 1
ATOM 8015 N N . SER B 1 416 ? -18.469 6.445 26.938 1 19.47 416 SER B N 1
ATOM 8016 C CA . SER B 1 416 ? -18.25 5.41 25.938 1 19.47 416 SER B CA 1
ATOM 8017 C C . SER B 1 416 ? -16.844 4.848 26 1 19.47 416 SER B C 1
ATOM 8019 O O . SER B 1 416 ? -15.891 5.582 26.312 1 19.47 416 SER B O 1
ATOM 8021 N N . PRO B 1 417 ? -16.578 3.506 25.969 1 20.16 417 PRO B N 1
ATOM 8022 C CA . PRO B 1 417 ? -15.445 2.631 26.312 1 20.16 417 PRO B CA 1
ATOM 8023 C C . PRO B 1 417 ? -14.266 2.799 25.359 1 20.16 417 PRO B C 1
ATOM 8025 O O . PRO B 1 417 ? -14.445 3.193 24.203 1 20.16 417 PRO B O 1
ATOM 8028 N N . PRO B 1 418 ? -12.984 2.873 25.844 1 18.66 418 PRO B N 1
ATOM 8029 C CA . PRO B 1 418 ? -11.664 3.256 25.328 1 18.66 418 PRO B CA 1
ATOM 8030 C C . PRO B 1 418 ? -11.094 2.23 24.359 1 18.66 418 PRO B C 1
ATOM 8032 O O . PRO B 1 418 ? -11.273 1.025 24.547 1 18.66 418 PRO B O 1
ATOM 8035 N N . LEU B 1 419 ? -11.133 2.51 23.078 1 19.02 419 LEU B N 1
ATOM 8036 C CA . LEU B 1 419 ? -10.648 1.676 21.984 1 19.02 419 LEU B CA 1
ATOM 8037 C C . LEU B 1 419 ? -9.164 1.372 22.156 1 19.02 419 LEU B C 1
ATOM 8039 O O . LEU B 1 419 ? -8.383 2.246 22.547 1 19.02 419 LEU B O 1
ATOM 8043 N N . PRO B 1 420 ? -8.625 0.11 22.172 1 20.08 420 PRO B N 1
ATOM 8044 C CA . PRO B 1 420 ? -7.336 -0.467 22.547 1 20.08 420 PRO B CA 1
ATOM 8045 C C . PRO B 1 420 ? -6.234 -0.16 21.547 1 20.08 420 PRO B C 1
ATOM 8047 O O . PRO B 1 420 ? -6.457 -0.273 20.328 1 20.08 420 PRO B O 1
ATOM 8050 N N . VAL B 1 421 ? -5.426 0.878 21.719 1 18.72 421 VAL B N 1
ATOM 8051 C CA . VAL B 1 421 ? -4.383 1.421 20.859 1 18.72 421 VAL B CA 1
ATOM 8052 C C . VAL B 1 421 ? -3.174 0.491 20.859 1 18.72 421 VAL B C 1
ATOM 8054 O O . VAL B 1 421 ? -2.523 0.308 21.891 1 18.72 421 VAL B O 1
ATOM 8057 N N . SER B 1 422 ? -3.08 -0.626 20.109 1 17.78 422 SER B N 1
ATOM 8058 C CA . SER B 1 422 ? -2.078 -1.685 20.188 1 17.78 422 SER B CA 1
ATOM 8059 C C . SER B 1 422 ? -0.727 -1.203 19.672 1 17.78 422 SER B C 1
ATOM 8061 O O . SER B 1 422 ? 0.31 -1.79 19.984 1 17.78 422 SER B O 1
ATOM 8063 N N . THR B 1 423 ? -0.455 -0.29 18.703 1 18.22 423 THR B N 1
ATOM 8064 C CA . THR B 1 423 ? 0.529 -0.649 17.688 1 18.22 423 THR B CA 1
ATOM 8065 C C . THR B 1 423 ? 1.946 -0.4 18.203 1 18.22 423 THR B C 1
ATOM 8067 O O . THR B 1 423 ? 2.324 0.743 18.469 1 18.22 423 THR B O 1
ATOM 8070 N N . SER B 1 424 ? 2.645 -1.172 18.984 1 17.59 424 SER B N 1
ATOM 8071 C CA . SER B 1 424 ? 3.93 -0.961 19.641 1 17.59 424 SER B CA 1
ATOM 8072 C C . SER B 1 424 ? 5.082 -1.027 18.641 1 17.59 424 SER B C 1
ATOM 8074 O O . SER B 1 424 ? 5.332 -2.076 18.047 1 17.59 424 SER B O 1
ATOM 8076 N N . ILE B 1 425 ? 5.355 0.004 17.828 1 18.17 425 ILE B N 1
ATOM 8077 C CA . ILE B 1 425 ? 6.418 -0.042 16.828 1 18.17 425 ILE B CA 1
ATOM 8078 C C . ILE B 1 425 ? 7.777 -0.013 17.516 1 18.17 425 ILE B C 1
ATOM 8080 O O . ILE B 1 425 ? 8.07 0.901 18.281 1 18.17 425 ILE B O 1
ATOM 8084 N N . GLN B 1 426 ? 8.469 -1.062 17.734 1 17.67 426 GLN B N 1
ATOM 8085 C CA . GLN B 1 426 ? 9.734 -1.249 18.438 1 17.67 426 GLN B CA 1
ATOM 8086 C C . GLN B 1 426 ? 10.898 -0.651 17.641 1 17.67 426 GLN B C 1
ATOM 8088 O O . GLN B 1 426 ? 11.148 -1.053 16.5 1 17.67 426 GLN B O 1
ATOM 8093 N N . HIS B 1 427 ? 11.211 0.702 17.703 1 18.27 427 HIS B N 1
ATOM 8094 C CA . HIS B 1 427 ? 12.242 1.451 17.016 1 18.27 427 HIS B CA 1
ATOM 8095 C C . HIS B 1 427 ? 13.633 1.035 17.484 1 18.27 427 HIS B C 1
ATOM 8097 O O . HIS B 1 427 ? 13.891 0.953 18.688 1 18.27 427 HIS B O 1
ATOM 8103 N N . THR B 1 428 ? 14.336 0.224 16.766 1 18.53 428 THR B N 1
ATOM 8104 C CA . THR B 1 428 ? 15.672 -0.312 17 1 18.53 428 THR B CA 1
ATOM 8105 C C . THR B 1 428 ? 16.703 0.811 17.047 1 18.53 428 THR B C 1
ATOM 8107 O O . THR B 1 428 ? 16.609 1.785 16.297 1 18.53 428 THR B O 1
ATOM 8110 N N . SER B 1 429 ? 17.484 1.004 18.109 1 18.38 429 SER B N 1
ATOM 8111 C CA . SER B 1 429 ? 18.391 1.925 18.781 1 18.38 429 SER B CA 1
ATOM 8112 C C . SER B 1 429 ? 19.734 2.004 18.047 1 18.38 429 SER B C 1
ATOM 8114 O O . SER B 1 429 ? 20.469 1.023 18 1 18.38 429 SER B O 1
ATOM 8116 N N . GLY B 1 430 ? 19.828 2.527 16.766 1 18.08 430 GLY B N 1
ATOM 8117 C CA . GLY B 1 430 ? 21.125 2.578 16.125 1 18.08 430 GLY B CA 1
ATOM 8118 C C . GLY B 1 430 ? 22.125 3.438 16.875 1 18.08 430 GLY B C 1
ATOM 8119 O O . GLY B 1 430 ? 21.766 4.43 17.5 1 18.08 430 GLY B O 1
ATOM 8120 N N . THR B 1 431 ? 23.188 2.947 17.406 1 19.03 431 THR B N 1
ATOM 8121 C CA . THR B 1 431 ? 24.25 3.363 18.312 1 19.03 431 THR B CA 1
ATOM 8122 C C . THR B 1 431 ? 25.109 4.445 17.672 1 19.03 431 THR B C 1
ATOM 8124 O O . THR B 1 431 ? 25.766 4.203 16.656 1 19.03 431 THR B O 1
ATOM 8127 N N . PRO B 1 432 ? 24.656 5.73 17.656 1 18.64 432 PRO B N 1
ATOM 8128 C CA . PRO B 1 432 ? 25.438 6.77 16.984 1 18.64 432 PRO B CA 1
ATOM 8129 C C . PRO B 1 432 ? 26.812 6.965 17.594 1 18.64 432 PRO B C 1
ATOM 8131 O O . PRO B 1 432 ? 26.984 6.793 18.797 1 18.64 432 PRO B O 1
ATOM 8134 N N . VAL B 1 433 ? 27.938 6.672 16.891 1 20.02 433 VAL B N 1
ATOM 8135 C CA . VAL B 1 433 ? 29.344 6.77 17.266 1 20.02 433 VAL B CA 1
ATOM 8136 C C . VAL B 1 433 ? 29.703 8.234 17.516 1 20.02 433 VAL B C 1
ATOM 8138 O O . VAL B 1 433 ? 29.312 9.125 16.766 1 20.02 433 VAL B O 1
ATOM 8141 N N . PRO B 1 434 ? 30.188 8.609 18.703 1 19.02 434 PRO B N 1
ATOM 8142 C CA . PRO B 1 434 ? 30.406 9.867 19.406 1 19.02 434 PRO B CA 1
ATOM 8143 C C . PRO B 1 434 ? 31.438 10.766 18.734 1 19.02 434 PRO B C 1
ATOM 8145 O O . PRO B 1 434 ? 32.594 10.344 18.531 1 19.02 434 PRO B O 1
ATOM 8148 N N . PRO B 1 435 ? 31.078 11.492 17.594 1 18.41 435 PRO B N 1
ATOM 8149 C CA . PRO B 1 435 ? 32.219 12.156 16.984 1 18.41 435 PRO B CA 1
ATOM 8150 C C . PRO B 1 435 ? 32.938 13.086 17.953 1 18.41 435 PRO B C 1
ATOM 8152 O O . PRO B 1 435 ? 32.344 13.531 18.953 1 18.41 435 PRO B O 1
ATOM 8155 N N . PRO B 1 436 ? 34.25 13.312 17.828 1 18.97 436 PRO B N 1
ATOM 8156 C CA . PRO B 1 436 ? 35.25 13.898 18.703 1 18.97 436 PRO B CA 1
ATOM 8157 C C . PRO B 1 436 ? 35.031 15.383 18.969 1 18.97 436 PRO B C 1
ATOM 8159 O O . PRO B 1 436 ? 34.312 16.031 18.219 1 18.97 436 PRO B O 1
ATOM 8162 N N . ALA B 1 437 ? 35.531 15.969 20.047 1 18.7 437 ALA B N 1
ATOM 8163 C CA . ALA B 1 437 ? 35.469 17.078 21 1 18.7 437 ALA B CA 1
ATOM 8164 C C . ALA B 1 437 ? 35.938 18.375 20.359 1 18.7 437 ALA B C 1
ATOM 8166 O O . ALA B 1 437 ? 36.094 19.391 21.047 1 18.7 437 ALA B O 1
ATOM 8167 N N . SER B 1 438 ? 35.594 18.688 19.047 1 17.59 438 SER B N 1
ATOM 8168 C CA . SER B 1 438 ? 36.406 19.828 18.672 1 17.59 438 SER B CA 1
ATOM 8169 C C . SER B 1 438 ? 36.125 21.047 19.531 1 17.59 438 SER B C 1
ATOM 8171 O O . SER B 1 438 ? 35 21.219 19.984 1 17.59 438 SER B O 1
ATOM 8173 N N . ASP B 1 439 ? 37.094 21.844 20.016 1 18.05 439 ASP B N 1
ATOM 8174 C CA . ASP B 1 439 ? 37.438 22.828 21.047 1 18.05 439 ASP B CA 1
ATOM 8175 C C . ASP B 1 439 ? 36.812 24.188 20.766 1 18.05 439 ASP B C 1
ATOM 8177 O O . ASP B 1 439 ? 36.875 25.094 21.594 1 18.05 439 ASP B O 1
ATOM 8181 N N . ASP B 1 440 ? 36.156 24.406 19.594 1 19.03 440 ASP B N 1
ATOM 8182 C CA . ASP B 1 440 ? 36.469 25.781 19.219 1 19.03 440 ASP B CA 1
ATOM 8183 C C . ASP B 1 440 ? 35.5 26.75 19.875 1 19.03 440 ASP B C 1
ATOM 8185 O O . ASP B 1 440 ? 34.312 26.797 19.516 1 19.03 440 ASP B O 1
ATOM 8189 N N . GLY B 1 441 ? 35.344 26.938 21.156 1 17.22 441 GLY B N 1
ATOM 8190 C CA . GLY B 1 441 ? 34.156 27.562 21.75 1 17.22 441 GLY B CA 1
ATOM 8191 C C . GLY B 1 441 ? 34.062 29.047 21.484 1 17.22 441 GLY B C 1
ATOM 8192 O O . GLY B 1 441 ? 33.25 29.75 22.094 1 17.22 441 GLY B O 1
ATOM 8193 N N . SER B 1 442 ? 34.75 29.688 20.484 1 18.84 442 SER B N 1
ATOM 8194 C CA . SER B 1 442 ? 34.875 31.094 20.812 1 18.84 442 SER B CA 1
ATOM 8195 C C . SER B 1 442 ? 33.531 31.812 20.703 1 18.84 442 SER B C 1
ATOM 8197 O O . SER B 1 442 ? 32.781 31.562 19.75 1 18.84 442 SER B O 1
ATOM 8199 N N . GLY B 1 443 ? 32.844 32.062 21.812 1 17.5 443 GLY B N 1
ATOM 8200 C CA . GLY B 1 443 ? 31.5 32.531 22.172 1 17.5 443 GLY B CA 1
ATOM 8201 C C . GLY B 1 443 ? 31.203 33.906 21.641 1 17.5 443 GLY B C 1
ATOM 8202 O O . GLY B 1 443 ? 30.312 34.594 22.141 1 17.5 443 GLY B O 1
ATOM 8203 N N . GLY B 1 444 ? 31.516 34.281 20.328 1 17.59 444 GLY B N 1
ATOM 8204 C CA . GLY B 1 444 ? 31.344 35.719 20.062 1 17.59 444 GLY B CA 1
ATOM 8205 C C . GLY B 1 444 ? 29.906 36.188 20.188 1 17.59 444 GLY B C 1
ATOM 8206 O O . GLY B 1 444 ? 28.969 35.375 20.016 1 17.59 444 GLY B O 1
ATOM 8207 N N . ASP B 1 445 ? 29.609 37.156 21.031 1 17.72 445 ASP B N 1
ATOM 8208 C CA . ASP B 1 445 ? 28.422 37.812 21.578 1 17.72 445 ASP B CA 1
ATOM 8209 C C . ASP B 1 445 ? 27.672 38.562 20.484 1 17.72 445 ASP B C 1
ATOM 8211 O O . ASP B 1 445 ? 26.781 39.375 20.781 1 17.72 445 ASP B O 1
ATOM 8215 N N . ASP B 1 446 ? 27.656 38.156 19.141 1 17.73 446 ASP B N 1
ATOM 8216 C CA . ASP B 1 446 ? 27.172 39.188 18.219 1 17.73 446 ASP B CA 1
ATOM 8217 C C . ASP B 1 446 ? 25.672 39.375 18.344 1 17.73 446 ASP B C 1
ATOM 8219 O O . ASP B 1 446 ? 24.891 38.438 18.172 1 17.73 446 ASP B O 1
ATOM 8223 N N . SER B 1 447 ? 25.172 40.406 19.109 1 18.16 447 SER B N 1
ATOM 8224 C CA . SER B 1 447 ? 23.812 40.875 19.391 1 18.16 447 SER B CA 1
ATOM 8225 C C . SER B 1 447 ? 23.141 41.406 18.141 1 18.16 447 SER B C 1
ATOM 8227 O O . SER B 1 447 ? 22.172 42.156 18.203 1 18.16 447 SER B O 1
ATOM 8229 N N . SER B 1 448 ? 23.234 40.781 16.922 1 17.75 448 SER B N 1
ATOM 8230 C CA . SER B 1 448 ? 22.781 41.469 15.711 1 17.75 448 SER B CA 1
ATOM 8231 C C . SER B 1 448 ? 21.266 41.656 15.711 1 17.75 448 SER B C 1
ATOM 8233 O O . SER B 1 448 ? 20.516 40.656 15.852 1 17.75 448 SER B O 1
ATOM 8235 N N . SER B 1 449 ? 20.734 42.938 15.992 1 18.06 449 SER B N 1
ATOM 8236 C CA . SER B 1 449 ? 19.391 43.5 16.062 1 18.06 449 SER B CA 1
ATOM 8237 C C . SER B 1 449 ? 18.75 43.562 14.672 1 18.06 449 SER B C 1
ATOM 8239 O O . SER B 1 449 ? 19.203 44.312 13.812 1 18.06 449 SER B O 1
ATOM 8241 N N . LEU B 1 450 ? 18.375 42.5 13.992 1 20.28 450 LEU B N 1
ATOM 8242 C CA . LEU B 1 450 ? 17.906 42.281 12.625 1 20.28 450 LEU B CA 1
ATOM 8243 C C . LEU B 1 450 ? 16.562 42.969 12.406 1 20.28 450 LEU B C 1
ATOM 8245 O O . LEU B 1 450 ? 15.531 42.438 12.859 1 20.28 450 LEU B O 1
ATOM 8249 N N . GLY B 1 451 ? 16.328 44.375 12.531 1 19.17 451 GLY B N 1
ATOM 8250 C CA . GLY B 1 451 ? 15 44.969 12.438 1 19.17 451 GLY B CA 1
ATOM 8251 C C . GLY B 1 451 ? 14.523 45.125 11.008 1 19.17 451 GLY B C 1
ATOM 8252 O O . GLY B 1 451 ? 13.539 45.844 10.75 1 19.17 451 GLY B O 1
ATOM 8253 N N . ASP B 1 452 ? 14.938 44.406 9.883 1 20.25 452 ASP B N 1
ATOM 8254 C CA . ASP B 1 452 ? 14.734 44.969 8.555 1 20.25 452 ASP B CA 1
ATOM 8255 C C . ASP B 1 452 ? 13.25 45.062 8.211 1 20.25 452 ASP B C 1
ATOM 8257 O O . ASP B 1 452 ? 12.445 44.281 8.719 1 20.25 452 ASP B O 1
ATOM 8261 N N . GLY B 1 453 ? 12.703 46.219 7.473 1 18.78 453 GLY B N 1
ATOM 8262 C CA . GLY B 1 453 ? 11.523 46.969 7.035 1 18.78 453 GLY B CA 1
ATOM 8263 C C . GLY B 1 453 ? 10.742 46.25 5.949 1 18.78 453 GLY B C 1
ATOM 8264 O O . GLY B 1 453 ? 11.273 45.344 5.281 1 18.78 453 GLY B O 1
ATOM 8265 N N . TRP B 1 454 ? 9.367 46.281 6.004 1 21.52 454 TRP B N 1
ATOM 8266 C CA . TRP B 1 454 ? 8.219 45.75 5.266 1 21.52 454 TRP B CA 1
ATOM 8267 C C . TRP B 1 454 ? 8.203 46.312 3.842 1 21.52 454 TRP B C 1
ATOM 8269 O O . TRP B 1 454 ? 8.234 47.531 3.635 1 21.52 454 TRP B O 1
ATOM 8279 N N . HIS B 1 455 ? 9.078 46 2.896 1 21.89 455 HIS B N 1
ATOM 8280 C CA . HIS B 1 455 ? 8.836 46.656 1.612 1 21.89 455 HIS B CA 1
ATOM 8281 C C . HIS B 1 455 ? 7.5 46.219 1.021 1 21.89 455 HIS B C 1
ATOM 8283 O O . HIS B 1 455 ? 7.172 45.031 1.022 1 21.89 455 HIS B O 1
ATOM 8289 N N . SER B 1 456 ? 6.457 47.031 1.091 1 22.12 456 SER B N 1
ATOM 8290 C CA . SER B 1 456 ? 5.18 47.062 0.386 1 22.12 456 SER B CA 1
ATOM 8291 C C . SER B 1 456 ? 5.371 46.875 -1.114 1 22.12 456 SER B C 1
ATOM 8293 O O . SER B 1 456 ? 6.113 47.625 -1.753 1 22.12 456 SER B O 1
ATOM 8295 N N . PRO B 1 457 ? 5.348 45.656 -1.643 1 24.64 457 PRO B N 1
ATOM 8296 C CA . PRO B 1 457 ? 5.398 45.75 -3.104 1 24.64 457 PRO B CA 1
ATOM 8297 C C . PRO B 1 457 ? 4.352 46.688 -3.67 1 24.64 457 PRO B C 1
ATOM 8299 O O . PRO B 1 457 ? 3.186 46.656 -3.27 1 24.64 457 PRO B O 1
ATOM 8302 N N . THR B 1 458 ? 4.559 47.906 -3.844 1 23.52 458 THR B N 1
ATOM 8303 C CA . THR B 1 458 ? 3.77 48.906 -4.535 1 23.52 458 THR B CA 1
ATOM 8304 C C . THR B 1 458 ? 3.369 48.438 -5.926 1 23.52 458 THR B C 1
ATOM 8306 O O . THR B 1 458 ? 2.729 49.156 -6.684 1 23.52 458 THR B O 1
ATOM 8309 N N . GLY B 1 459 ? 3.967 47.469 -6.574 1 24.25 459 GLY B N 1
ATOM 8310 C CA . GLY B 1 459 ? 3.629 47.656 -7.98 1 24.25 459 GLY B CA 1
ATOM 8311 C C . GLY B 1 459 ? 2.162 47.375 -8.273 1 24.25 459 GLY B C 1
ATOM 8312 O O . GLY B 1 459 ? 1.66 46.281 -8.047 1 24.25 459 GLY B O 1
ATOM 8313 N N . ALA B 1 460 ? 1.212 48.406 -8.172 1 25.81 460 ALA B N 1
ATOM 8314 C CA . ALA B 1 460 ? -0.176 48.625 -8.57 1 25.81 460 ALA B CA 1
ATOM 8315 C C . ALA B 1 460 ? -0.421 48.156 -10 1 25.81 460 ALA B C 1
ATOM 8317 O O . ALA B 1 460 ? -0.263 48.906 -10.953 1 25.81 460 ALA B O 1
ATOM 8318 N N . GLY B 1 461 ? 0.14 47.094 -10.562 1 26.08 461 GLY B N 1
ATOM 8319 C CA . GLY B 1 461 ? -0.43 47 -11.898 1 26.08 461 GLY B CA 1
ATOM 8320 C C . GLY B 1 461 ? -1.943 46.875 -11.891 1 26.08 461 GLY B C 1
ATOM 8321 O O . GLY B 1 461 ? -2.529 46.375 -10.938 1 26.08 461 GLY B O 1
ATOM 8322 N N . SER B 1 462 ? -2.734 47.781 -12.625 1 26.36 462 SER B N 1
ATOM 8323 C CA . SER B 1 462 ? -4.137 48.031 -12.922 1 26.36 462 SER B CA 1
ATOM 8324 C C . SER B 1 462 ? -4.879 46.781 -13.312 1 26.36 462 SER B C 1
ATOM 8326 O O . SER B 1 462 ? -5.883 46.812 -14.023 1 26.36 462 SER B O 1
ATOM 8328 N N . GLY B 1 463 ? -4.305 45.625 -13.18 1 28.25 463 GLY B N 1
ATOM 8329 C CA . GLY B 1 463 ? -5.25 44.688 -13.789 1 28.25 463 GLY B CA 1
ATOM 8330 C C . GLY B 1 463 ? -6.566 44.594 -13.039 1 28.25 463 GLY B C 1
ATOM 8331 O O . GLY B 1 463 ? -6.594 44.719 -11.812 1 28.25 463 GLY B O 1
ATOM 8332 N N . SER B 1 464 ? -7.707 44.906 -13.633 1 29.11 464 SER B N 1
ATOM 8333 C CA . SER B 1 464 ? -9.109 45.125 -13.289 1 29.11 464 SER B CA 1
ATOM 8334 C C . SER B 1 464 ? -9.609 44.094 -12.305 1 29.11 464 SER B C 1
ATOM 8336 O O . SER B 1 464 ? -10.18 44.406 -11.266 1 29.11 464 SER B O 1
ATOM 8338 N N . GLY B 1 465 ? -10.156 42.938 -12.797 1 28.86 465 GLY B N 1
ATOM 8339 C CA . GLY B 1 465 ? -11.328 42.281 -12.242 1 28.86 465 GLY B CA 1
ATOM 8340 C C . GLY B 1 465 ? -11.031 41.5 -10.969 1 28.86 465 GLY B C 1
ATOM 8341 O O . GLY B 1 465 ? -11.586 41.812 -9.906 1 28.86 465 GLY B O 1
ATOM 8342 N N . SER B 1 466 ? -10.781 40.188 -11.125 1 32.97 466 SER B N 1
ATOM 8343 C CA . SER B 1 466 ? -10.867 39.094 -10.148 1 32.97 466 SER B CA 1
ATOM 8344 C C . SER B 1 466 ? -9.805 39.25 -9.062 1 32.97 466 SER B C 1
ATOM 8346 O O . SER B 1 466 ? -9.766 38.469 -8.109 1 32.97 466 SER B O 1
ATOM 8348 N N . GLU B 1 467 ? -8.773 39.906 -9.211 1 37.03 467 GLU B N 1
ATOM 8349 C CA . GLU B 1 467 ? -7.648 40.188 -8.32 1 37.03 467 GLU B CA 1
ATOM 8350 C C . GLU B 1 467 ? -8.094 40.969 -7.098 1 37.03 467 GLU B C 1
ATOM 8352 O O . GLU B 1 467 ? -7.387 41.031 -6.09 1 37.03 467 GLU B O 1
ATOM 8357 N N . GLY B 1 468 ? -9.273 41.531 -7.184 1 40.16 468 GLY B N 1
ATOM 8358 C CA . GLY B 1 468 ? -9.672 42.5 -6.168 1 40.16 468 GLY B CA 1
ATOM 8359 C C . GLY B 1 468 ? -10.148 41.844 -4.883 1 40.16 468 GLY B C 1
ATOM 8360 O O . GLY B 1 468 ? -10.031 42.438 -3.805 1 40.16 468 GLY B O 1
ATOM 8361 N N . VAL B 1 469 ? -10.906 40.75 -5.086 1 43 469 VAL B N 1
ATOM 8362 C CA . VAL B 1 469 ? -11.57 40.188 -3.906 1 43 469 VAL B CA 1
ATOM 8363 C C . VAL B 1 469 ? -10.523 39.625 -2.951 1 43 469 VAL B C 1
ATOM 8365 O O . VAL B 1 469 ? -10.656 39.75 -1.73 1 43 469 VAL B O 1
ATOM 8368 N N . TYR B 1 470 ? -9.523 38.875 -3.521 1 50.09 470 TYR B N 1
ATOM 8369 C CA . TYR B 1 470 ? -8.484 38.281 -2.688 1 50.09 470 TYR B CA 1
ATOM 8370 C C . TYR B 1 470 ? -7.672 39.375 -1.984 1 50.09 470 TYR B C 1
ATOM 8372 O O . TYR B 1 470 ? -7.152 39.156 -0.887 1 50.09 470 TYR B O 1
ATOM 8380 N N . GLU B 1 471 ? -7.664 40.469 -2.643 1 55.59 471 GLU B N 1
ATOM 8381 C CA . GLU B 1 471 ? -6.758 41.5 -2.143 1 55.59 471 GLU B CA 1
ATOM 8382 C C . GLU B 1 471 ? -7.355 42.219 -0.939 1 55.59 471 GLU B C 1
ATOM 8384 O O . GLU B 1 471 ? -6.621 42.781 -0.119 1 55.59 471 GLU B O 1
ATOM 8389 N N . ARG B 1 472 ? -8.797 41.75 -0.733 1 68 472 ARG B N 1
ATOM 8390 C CA . ARG B 1 472 ? -9.258 42.688 0.299 1 68 472 ARG B CA 1
ATOM 8391 C C . ARG B 1 472 ? -9.406 41.969 1.641 1 68 472 ARG B C 1
ATOM 8393 O O . ARG B 1 472 ? -9.102 42.562 2.689 1 68 472 ARG B O 1
ATOM 8400 N N . CYS B 1 473 ? -9.758 40.594 1.604 1 85.94 473 CYS B N 1
ATOM 8401 C CA . CYS B 1 473 ? -10.086 40 2.906 1 85.94 473 CYS B CA 1
ATOM 8402 C C . CYS B 1 473 ? -9.102 38.906 3.273 1 85.94 473 CYS B C 1
ATOM 8404 O O . CYS B 1 473 ? -9.164 38.344 4.371 1 85.94 473 CYS B O 1
ATOM 8406 N N . ILE B 1 474 ? -8.195 38.594 2.402 1 92.69 474 ILE B N 1
ATOM 8407 C CA . ILE B 1 474 ? -7.285 37.5 2.67 1 92.69 474 ILE B CA 1
ATOM 8408 C C . ILE B 1 474 ? -5.848 37.938 2.379 1 92.69 474 ILE B C 1
ATOM 8410 O O . ILE B 1 474 ? -5.586 38.594 1.379 1 92.69 474 ILE B O 1
ATOM 8414 N N . GLU B 1 475 ? -4.957 37.531 3.252 1 91.75 475 GLU B N 1
ATOM 8415 C CA . GLU B 1 475 ? -3.545 37.875 3.064 1 91.75 475 GLU B CA 1
ATOM 8416 C C . GLU B 1 475 ? -2.654 36.688 3.475 1 91.75 475 GLU B C 1
ATOM 8418 O O . GLU B 1 475 ? -3.09 35.812 4.207 1 91.75 475 GLU B O 1
ATOM 8423 N N . VAL B 1 476 ? -1.414 36.719 2.977 1 93.5 476 VAL B N 1
ATOM 8424 C CA . VAL B 1 476 ? -0.427 35.75 3.406 1 93.5 476 VAL B CA 1
ATOM 8425 C C . VAL B 1 476 ? 0.142 36.125 4.766 1 93.5 476 VAL B C 1
ATOM 8427 O O . VAL B 1 476 ? 0.699 37.219 4.922 1 93.5 476 VAL B O 1
ATOM 8430 N N . LEU B 1 477 ? -0.02 35.312 5.711 1 93.81 477 LEU B N 1
ATOM 8431 C CA . LEU B 1 477 ? 0.532 35.562 7.039 1 93.81 477 LEU B CA 1
ATOM 8432 C C . LEU B 1 477 ? 2.01 35.188 7.086 1 93.81 477 LEU B C 1
ATOM 8434 O O . LEU B 1 477 ? 2.826 35.938 7.625 1 93.81 477 LEU B O 1
ATOM 8438 N N . THR B 1 478 ? 2.285 34.062 6.613 1 94.69 478 THR B N 1
ATOM 8439 C CA . THR B 1 478 ? 3.658 33.594 6.59 1 94.69 478 THR B CA 1
ATOM 8440 C C . THR B 1 478 ? 3.826 32.5 5.551 1 94.69 478 THR B C 1
ATOM 8442 O O . THR B 1 478 ? 2.842 31.984 4.996 1 94.69 478 THR B O 1
ATOM 8445 N N . SER B 1 479 ? 5.039 32.219 5.172 1 95.69 479 SER B N 1
ATOM 8446 C CA . SER B 1 479 ? 5.38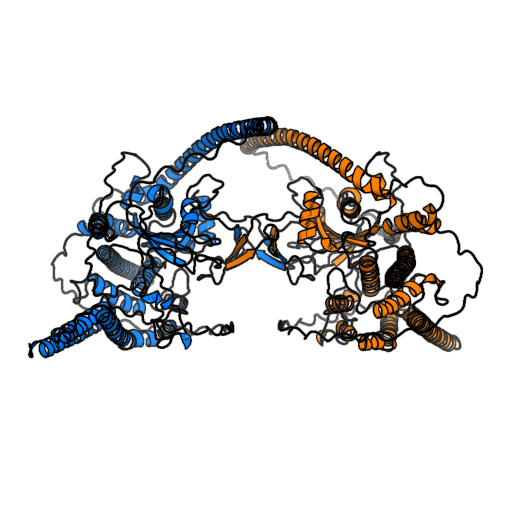7 31.141 4.254 1 95.69 479 SER B CA 1
ATOM 8447 C C . SER B 1 479 ? 6.73 30.531 4.617 1 95.69 479 SER B C 1
ATOM 8449 O O . SER B 1 479 ? 7.645 31.219 5.07 1 95.69 479 SER B O 1
ATOM 8451 N N . VAL B 1 480 ? 6.809 29.266 4.438 1 96.19 480 VAL B N 1
ATOM 8452 C CA . VAL B 1 480 ? 8.016 28.531 4.777 1 96.19 480 VAL B CA 1
ATOM 8453 C C . VAL B 1 480 ? 8.32 27.516 3.678 1 96.19 480 VAL B C 1
ATOM 8455 O O . VAL B 1 480 ? 7.426 26.812 3.201 1 96.19 480 VAL B O 1
ATOM 8458 N N . PHE B 1 481 ? 9.602 27.516 3.254 1 95.81 481 PHE B N 1
ATOM 8459 C CA . PHE B 1 481 ? 10.086 26.469 2.365 1 95.81 481 PHE B CA 1
ATOM 8460 C C . PHE B 1 481 ? 10.578 25.266 3.164 1 95.81 481 PHE B C 1
ATOM 8462 O O . PHE B 1 481 ? 11.531 25.375 3.939 1 95.81 481 PHE B O 1
ATOM 8469 N N . ARG B 1 482 ? 9.93 24.172 3.033 1 94.62 482 ARG B N 1
ATOM 8470 C CA . ARG B 1 482 ? 10.336 22.938 3.697 1 94.62 482 ARG B CA 1
ATOM 8471 C C . ARG B 1 482 ? 11.297 22.125 2.824 1 94.62 482 ARG B C 1
ATOM 8473 O O . ARG B 1 482 ? 10.859 21.359 1.96 1 94.62 482 ARG B O 1
ATOM 8480 N N . ALA B 1 483 ? 12.492 22.25 3.125 1 94.19 483 ALA B N 1
ATOM 8481 C CA . ALA B 1 483 ? 13.531 21.609 2.318 1 94.19 483 ALA B CA 1
ATOM 8482 C C . ALA B 1 483 ? 13.758 20.172 2.76 1 94.19 483 ALA B C 1
ATOM 8484 O O . ALA B 1 483 ? 14.289 19.922 3.844 1 94.19 483 ALA B O 1
ATOM 8485 N N . GLY B 1 484 ? 13.492 19.328 1.859 1 90.81 484 GLY B N 1
ATOM 8486 C CA . GLY B 1 484 ? 13.57 17.906 2.17 1 90.81 484 GLY B CA 1
ATOM 8487 C C . GLY B 1 484 ? 14.992 17.422 2.373 1 90.81 484 GLY B C 1
ATOM 8488 O O . GLY B 1 484 ? 15.945 18.062 1.92 1 90.81 484 GLY B O 1
ATOM 8489 N N . LEU B 1 485 ? 15.141 16.344 3.084 1 89.06 485 LEU B N 1
ATOM 8490 C CA . LEU B 1 485 ? 16.422 15.711 3.354 1 89.06 485 LEU B CA 1
ATOM 8491 C C . LEU B 1 485 ? 16.594 14.453 2.506 1 89.06 485 LEU B C 1
ATOM 8493 O O . LEU B 1 485 ? 15.625 13.711 2.287 1 89.06 485 LEU B O 1
ATOM 8497 N N . ALA B 1 486 ? 17.766 14.266 2.145 1 87.62 486 ALA B N 1
ATOM 8498 C CA . ALA B 1 486 ? 18.047 13.07 1.355 1 87.62 486 ALA B CA 1
ATOM 8499 C C . ALA B 1 486 ? 17.719 11.805 2.143 1 87.62 486 ALA B C 1
ATOM 8501 O O . ALA B 1 486 ? 17.984 11.719 3.342 1 87.62 486 ALA B O 1
ATOM 8502 N N . GLY B 1 487 ? 17.094 10.891 1.423 1 82.12 487 GLY B N 1
ATOM 8503 C CA . GLY B 1 487 ? 16.781 9.617 2.051 1 82.12 487 GLY B CA 1
ATOM 8504 C C . GLY B 1 487 ? 15.391 9.578 2.646 1 82.12 487 GLY B C 1
ATOM 8505 O O . GLY B 1 487 ? 14.867 8.5 2.936 1 82.12 487 GLY B O 1
ATOM 8506 N N . ALA B 1 488 ? 14.812 10.734 2.855 1 81.06 488 ALA B N 1
ATOM 8507 C CA . ALA B 1 488 ? 13.445 10.773 3.371 1 81.06 488 ALA B CA 1
ATOM 8508 C C . ALA B 1 488 ? 12.438 10.57 2.248 1 81.06 488 ALA B C 1
ATOM 8510 O O . ALA B 1 488 ? 12.719 10.859 1.085 1 81.06 488 ALA B O 1
ATOM 8511 N N . ASP B 1 489 ? 11.258 10.008 2.607 1 79.5 489 ASP B N 1
ATOM 8512 C CA . ASP B 1 489 ? 10.211 9.797 1.613 1 79.5 489 ASP B CA 1
ATOM 8513 C C . ASP B 1 489 ? 9.391 11.062 1.397 1 79.5 489 ASP B C 1
ATOM 8515 O O . ASP B 1 489 ? 8.836 11.273 0.317 1 79.5 489 ASP B O 1
ATOM 8519 N N . THR B 1 490 ? 9.297 11.797 2.449 1 79.56 490 THR B N 1
ATOM 8520 C CA . THR B 1 490 ? 8.523 13.023 2.377 1 79.56 490 THR B CA 1
ATOM 8521 C C . THR B 1 490 ? 9.273 14.18 3.031 1 79.56 490 THR B C 1
ATOM 8523 O O . THR B 1 490 ? 10.352 13.984 3.598 1 79.56 490 THR B O 1
ATOM 8526 N N . ASP B 1 491 ? 8.656 15.383 2.934 1 74.56 491 ASP B N 1
ATOM 8527 C CA . ASP B 1 491 ? 9.289 16.547 3.533 1 74.56 491 ASP B CA 1
ATOM 8528 C C . ASP B 1 491 ? 8.805 16.766 4.969 1 74.56 491 ASP B C 1
ATOM 8530 O O . ASP B 1 491 ? 8.891 17.875 5.5 1 74.56 491 ASP B O 1
ATOM 8534 N N . HIS B 1 492 ? 8.328 15.688 5.555 1 75.06 492 HIS B N 1
ATOM 8535 C CA . HIS B 1 492 ? 7.945 15.812 6.953 1 75.06 492 HIS B CA 1
ATOM 8536 C C . HIS B 1 492 ? 9.172 15.969 7.852 1 75.06 492 HIS B C 1
ATOM 8538 O O . HIS B 1 492 ? 9.094 16.594 8.914 1 75.06 492 HIS B O 1
ATOM 8544 N N . THR B 1 493 ? 10.18 15.445 7.422 1 78.75 493 THR B N 1
ATOM 8545 C CA . THR B 1 493 ? 11.469 15.711 8.047 1 78.75 493 THR B CA 1
ATOM 8546 C C . THR B 1 493 ? 12.305 16.656 7.184 1 78.75 493 THR B C 1
ATOM 8548 O O . THR B 1 493 ? 12.867 16.25 6.168 1 78.75 493 THR B O 1
ATOM 8551 N N . SER B 1 494 ? 12.258 17.906 7.57 1 88 494 SER B N 1
ATOM 8552 C CA . SER B 1 494 ? 12.859 18.906 6.699 1 88 494 SER B CA 1
ATOM 8553 C C . SER B 1 494 ? 13.484 20.031 7.504 1 88 494 SER B C 1
ATOM 8555 O O . SER B 1 494 ? 13.359 20.078 8.734 1 88 494 SER B O 1
ATOM 8557 N N . ILE B 1 495 ? 14.242 20.812 6.824 1 91.19 495 ILE B N 1
ATOM 8558 C CA . ILE B 1 495 ? 14.688 22.125 7.305 1 91.19 495 ILE B CA 1
ATOM 8559 C C . ILE B 1 495 ? 13.758 23.203 6.777 1 91.19 495 ILE B C 1
ATOM 8561 O O . ILE B 1 495 ? 13.492 23.281 5.574 1 91.19 495 ILE B O 1
ATOM 8565 N N . CYS B 1 496 ? 13.289 24 7.684 1 93.75 496 CYS B N 1
ATOM 8566 C CA . CYS B 1 496 ? 12.32 25.016 7.316 1 93.75 496 CYS B CA 1
ATOM 8567 C C . CYS B 1 496 ? 13.008 26.359 7.086 1 93.75 496 CYS B C 1
ATOM 8569 O O . CYS B 1 496 ? 13.633 26.906 7.996 1 93.75 496 CYS B O 1
ATOM 8571 N N . PHE B 1 497 ? 12.93 26.906 5.871 1 95 497 PHE B N 1
ATOM 8572 C CA . PHE B 1 497 ? 13.445 28.219 5.512 1 95 497 PHE B CA 1
ATOM 8573 C C . PHE B 1 497 ? 12.305 29.219 5.355 1 95 497 PHE B C 1
ATOM 8575 O O . PHE B 1 497 ? 11.469 29.094 4.457 1 95 497 PHE B O 1
ATOM 8582 N N . PRO B 1 498 ? 12.227 30.219 6.215 1 94.62 498 PRO B N 1
ATOM 8583 C CA . PRO B 1 498 ? 11.172 31.219 6.043 1 94.62 498 PRO B CA 1
ATOM 8584 C C . PRO B 1 498 ? 11.305 32 4.738 1 94.62 498 PRO B C 1
ATOM 8586 O O . PRO B 1 498 ? 12.422 32.188 4.246 1 94.62 498 PRO B O 1
ATOM 8589 N N . VAL B 1 499 ? 10.18 32.344 4.242 1 93.69 499 VAL B N 1
ATOM 8590 C CA . VAL B 1 499 ? 10.148 33.156 3.023 1 93.69 499 VAL B CA 1
ATOM 8591 C C . VAL B 1 499 ? 9.648 34.562 3.346 1 93.69 499 VAL B C 1
ATOM 8593 O O . VAL B 1 499 ? 8.602 34.719 3.979 1 93.69 499 VAL B O 1
ATOM 8596 N N . ASN B 1 500 ? 10.352 35.469 2.889 1 87.56 500 ASN B N 1
ATOM 8597 C CA . ASN B 1 500 ? 9.914 36.844 3.186 1 87.56 500 ASN B CA 1
ATOM 8598 C C . ASN B 1 500 ? 9 37.375 2.09 1 87.56 500 ASN B C 1
ATOM 8600 O O . ASN B 1 500 ? 8.625 36.656 1.169 1 87.56 500 ASN B O 1
ATOM 8604 N N . GLY B 1 501 ? 8.633 38.625 2.244 1 81.5 501 GLY B N 1
ATOM 8605 C CA . GLY B 1 501 ? 7.672 39.25 1.341 1 81.5 501 GLY B CA 1
ATOM 8606 C C . GLY B 1 501 ? 8.172 39.344 -0.089 1 81.5 501 GLY B C 1
ATOM 8607 O O . GLY B 1 501 ? 7.375 39.406 -1.027 1 81.5 501 GLY B O 1
ATOM 8608 N N . ALA B 1 502 ? 9.461 39.281 -0.254 1 82 502 ALA B N 1
ATOM 8609 C CA . ALA B 1 502 ? 10.047 39.375 -1.588 1 82 502 ALA B CA 1
ATOM 8610 C C . ALA B 1 502 ? 10.258 38 -2.207 1 82 502 ALA B C 1
ATOM 8612 O O . ALA B 1 502 ? 10.672 37.875 -3.361 1 82 502 ALA B O 1
ATOM 8613 N N . GLY B 1 503 ? 9.922 37.062 -1.47 1 88.56 503 GLY B N 1
ATOM 8614 C CA . GLY B 1 503 ? 10.141 35.688 -1.951 1 88.56 503 GLY B CA 1
ATOM 8615 C C . GLY B 1 503 ? 11.539 35.188 -1.671 1 88.56 503 GLY B C 1
ATOM 8616 O O . GLY B 1 503 ? 11.984 34.219 -2.289 1 88.56 503 GLY B O 1
ATOM 8617 N N . GLU B 1 504 ? 12.242 35.875 -0.834 1 92.88 504 GLU B N 1
ATOM 8618 C CA . GLU B 1 504 ? 13.602 35.469 -0.47 1 92.88 504 GLU B CA 1
ATOM 8619 C C . GLU B 1 504 ? 13.602 34.5 0.707 1 92.88 504 GLU B C 1
ATOM 8621 O O . GLU B 1 504 ? 12.844 34.688 1.663 1 92.88 504 GLU B O 1
ATOM 8626 N N . LEU B 1 505 ? 14.484 33.531 0.592 1 94.44 505 LEU B N 1
ATOM 8627 C CA . LEU B 1 505 ? 14.578 32.531 1.646 1 94.44 505 LEU B CA 1
ATOM 8628 C C . LEU B 1 505 ? 15.492 33.031 2.771 1 94.44 505 LEU B C 1
ATOM 8630 O O . LEU B 1 505 ? 16.562 33.562 2.518 1 94.44 505 LEU B O 1
ATOM 8634 N N . GLY B 1 506 ? 15.008 32.844 3.977 1 94.69 506 GLY B N 1
ATOM 8635 C CA . GLY B 1 506 ? 15.82 33.156 5.145 1 94.69 506 GLY B CA 1
ATOM 8636 C C . GLY B 1 506 ? 16.625 31.969 5.652 1 94.69 506 GLY B C 1
ATOM 8637 O O . GLY B 1 506 ? 16.828 30.984 4.926 1 94.69 506 GLY B O 1
ATOM 8638 N N . ARG B 1 507 ? 17.109 32.094 6.891 1 93.56 507 ARG B N 1
ATOM 8639 C CA . ARG B 1 507 ? 17.891 31.016 7.48 1 93.56 507 ARG B CA 1
ATOM 8640 C C . ARG B 1 507 ? 17 29.875 7.922 1 93.56 507 ARG B C 1
ATOM 8642 O O . ARG B 1 507 ? 15.914 30.094 8.461 1 93.56 507 ARG B O 1
ATOM 8649 N N . GLY B 1 508 ? 17.594 28.719 7.715 1 92.75 508 GLY B N 1
ATOM 8650 C CA . GLY B 1 508 ? 16.812 27.516 8 1 92.75 508 GLY B CA 1
ATOM 8651 C C . GLY B 1 508 ? 16.859 27.109 9.461 1 92.75 508 GLY B C 1
ATOM 8652 O O . GLY B 1 508 ? 17.875 27.312 10.133 1 92.75 508 GLY B O 1
ATOM 8653 N N . VAL B 1 509 ? 15.727 26.625 9.938 1 90.44 509 VAL B N 1
ATOM 8654 C CA . VAL B 1 509 ? 15.648 26.094 11.297 1 90.44 509 VAL B CA 1
ATOM 8655 C C . VAL B 1 509 ? 14.859 24.781 11.297 1 90.44 509 VAL B C 1
ATOM 8657 O O . VAL B 1 509 ? 14.25 24.422 10.289 1 90.44 509 VAL B O 1
ATOM 8660 N N . THR B 1 510 ? 14.984 24.047 12.352 1 87.88 510 THR B N 1
ATOM 8661 C CA . THR B 1 510 ? 14.211 22.828 12.516 1 87.88 510 THR B CA 1
ATOM 8662 C C . THR B 1 510 ? 13.555 22.781 13.898 1 87.88 510 THR B C 1
ATOM 8664 O O . THR B 1 510 ? 14.008 23.438 14.828 1 87.88 510 THR B O 1
ATOM 8667 N N . ALA B 1 511 ? 12.398 22.141 13.93 1 85.12 511 ALA B N 1
ATOM 8668 C CA . ALA B 1 511 ? 11.711 21.953 15.203 1 85.12 511 ALA B CA 1
ATOM 8669 C C . ALA B 1 511 ? 11.805 20.5 15.664 1 85.12 511 ALA B C 1
ATOM 8671 O O . ALA B 1 511 ? 11.102 20.078 16.594 1 85.12 511 ALA B O 1
ATOM 8672 N N . ASN B 1 512 ? 12.672 19.75 15.125 1 83.25 512 ASN B N 1
ATOM 8673 C CA . ASN B 1 512 ? 12.758 18.312 15.383 1 83.25 512 ASN B CA 1
ATOM 8674 C C . ASN B 1 512 ? 13.055 18.031 16.844 1 83.25 512 ASN B C 1
ATOM 8676 O O . ASN B 1 512 ? 12.695 16.969 17.359 1 83.25 512 ASN B O 1
ATOM 8680 N N . HIS B 1 513 ? 13.648 18.969 17.562 1 86.81 513 HIS B N 1
ATOM 8681 C CA . HIS B 1 513 ? 14.016 18.766 18.969 1 86.81 513 HIS B CA 1
ATOM 8682 C C . HIS B 1 513 ? 12.781 18.703 19.859 1 86.81 513 HIS B C 1
ATOM 8684 O O . HIS B 1 513 ? 12.859 18.25 21 1 86.81 513 HIS B O 1
ATOM 8690 N N . TRP B 1 514 ? 11.609 19.078 19.312 1 90 514 TRP B N 1
ATOM 8691 C CA . TRP B 1 514 ? 10.375 19 20.078 1 90 514 TRP B CA 1
ATOM 8692 C C . TRP B 1 514 ? 9.711 17.641 19.922 1 90 514 TRP B C 1
ATOM 8694 O O . TRP B 1 514 ? 8.75 17.328 20.625 1 90 514 TRP B O 1
ATOM 8704 N N . TYR B 1 515 ? 10.156 16.797 19.047 1 87.31 515 TYR B N 1
ATOM 8705 C CA . TYR B 1 515 ? 9.539 15.508 18.75 1 87.31 515 TYR B CA 1
ATOM 8706 C C . TYR B 1 515 ? 10.383 14.367 19.297 1 87.31 515 TYR B C 1
ATOM 8708 O O . TYR B 1 515 ? 10.461 13.297 18.703 1 87.31 515 TYR B O 1
ATOM 8716 N N . ARG B 1 516 ? 11.031 14.625 20.344 1 87.5 516 ARG B N 1
ATOM 8717 C CA . ARG B 1 516 ? 11.836 13.609 21.016 1 87.5 516 ARG B CA 1
ATOM 8718 C C . ARG B 1 516 ? 11.172 13.133 22.297 1 87.5 516 ARG B C 1
ATOM 8720 O O . ARG B 1 516 ? 11.352 13.734 23.359 1 87.5 516 ARG B O 1
ATOM 8727 N N . THR B 1 517 ? 10.477 12.086 22.203 1 89.88 517 THR B N 1
ATOM 8728 C CA . THR B 1 517 ? 9.781 11.531 23.359 1 89.88 517 TH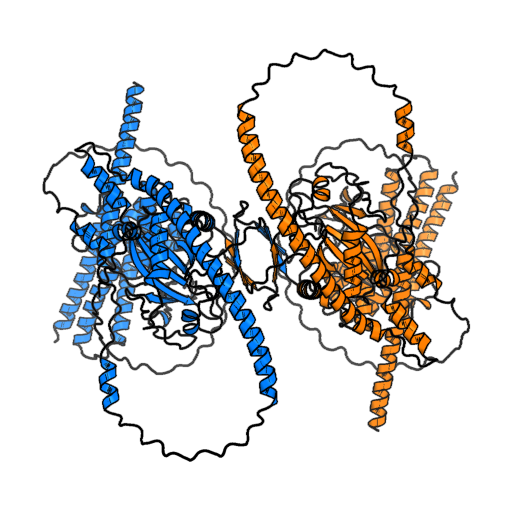R B CA 1
ATOM 8729 C C . THR B 1 517 ? 10.523 10.328 23.922 1 89.88 517 THR B C 1
ATOM 8731 O O . THR B 1 517 ? 11.375 9.742 23.234 1 89.88 517 THR B O 1
ATOM 8734 N N . GLY B 1 518 ? 10.305 10.062 25.141 1 89.38 518 GLY B N 1
ATOM 8735 C CA . GLY B 1 518 ? 10.93 8.914 25.797 1 89.38 518 GLY B CA 1
ATOM 8736 C C . GLY B 1 518 ? 12.227 9.258 26.484 1 89.38 518 GLY B C 1
ATOM 8737 O O . GLY B 1 518 ? 12.57 10.438 26.641 1 89.38 518 GLY B O 1
ATOM 8738 N N . TRP B 1 519 ? 12.906 8.336 26.938 1 87.62 519 TRP B N 1
ATOM 8739 C CA . TRP B 1 519 ? 14.109 8.492 27.75 1 87.62 519 TRP B CA 1
ATOM 8740 C C . TRP B 1 519 ? 15.219 9.172 26.953 1 87.62 519 TRP B C 1
ATOM 8742 O O . TRP B 1 519 ? 16.062 9.867 27.531 1 87.62 519 TRP B O 1
ATOM 8752 N N . GLN B 1 520 ? 15.141 8.953 25.719 1 81.25 520 GLN B N 1
ATOM 8753 C CA . GLN B 1 520 ? 16.172 9.523 24.859 1 81.25 520 GLN B CA 1
ATOM 8754 C C . GLN B 1 520 ? 16.078 11.047 24.828 1 81.25 520 GLN B C 1
ATOM 8756 O O . GLN B 1 520 ? 17.062 11.727 24.484 1 81.25 520 GLN B O 1
ATOM 8761 N N . GLY B 1 521 ? 14.969 11.523 25.219 1 84.19 521 GLY B N 1
ATOM 8762 C CA . GLY B 1 521 ? 14.766 12.961 25.172 1 84.19 521 GLY B CA 1
ATOM 8763 C C . GLY B 1 521 ? 15.023 13.641 26.5 1 84.19 521 GLY B C 1
ATOM 8764 O O . GLY B 1 521 ? 15.016 14.875 26.594 1 84.19 521 GLY B O 1
ATOM 8765 N N . VAL B 1 522 ? 15.312 12.898 27.5 1 85.44 522 VAL B N 1
ATOM 8766 C CA . VAL B 1 522 ? 15.438 13.469 28.844 1 85.44 522 VAL B CA 1
ATOM 8767 C C . VAL B 1 522 ? 16.812 14.102 29 1 85.44 522 VAL B C 1
ATOM 8769 O O . VAL B 1 522 ? 17.828 13.461 28.75 1 85.44 522 VAL B O 1
ATOM 8772 N N . LEU B 1 523 ? 16.797 15.359 29.328 1 85.75 523 LEU B N 1
ATOM 8773 C CA . LEU B 1 523 ? 17.984 16.172 29.594 1 85.75 523 LEU B CA 1
ATOM 8774 C C . LEU B 1 523 ? 18.891 16.234 28.375 1 85.75 523 LEU B C 1
ATOM 8776 O O . LEU B 1 523 ? 20.109 16.344 28.516 1 85.75 523 LEU B O 1
ATOM 8780 N N . ARG B 1 524 ? 18.391 15.883 27.266 1 82.81 524 ARG B N 1
ATOM 8781 C CA . ARG B 1 524 ? 19.156 15.969 26.016 1 82.81 524 ARG B CA 1
ATOM 8782 C C . ARG B 1 524 ? 18.469 16.875 25.016 1 82.81 524 ARG B C 1
ATOM 8784 O O . ARG B 1 524 ? 17.344 16.609 24.578 1 82.81 524 ARG B O 1
ATOM 8791 N N . ILE B 1 525 ? 19.078 17.953 24.719 1 87 525 ILE B N 1
ATOM 8792 C CA . ILE B 1 525 ? 18.609 18.859 23.672 1 87 525 ILE B CA 1
ATOM 8793 C C . ILE B 1 525 ? 19.609 18.906 22.531 1 87 525 ILE B C 1
ATOM 8795 O O . ILE B 1 525 ? 20.75 19.344 22.719 1 87 525 ILE B O 1
ATOM 8799 N N . PRO B 1 526 ? 19.219 18.438 21.391 1 83.88 526 PRO B N 1
ATOM 8800 C CA . PRO B 1 526 ? 20.156 18.406 20.266 1 83.88 526 PRO B CA 1
ATOM 8801 C C . PRO B 1 526 ? 20.734 19.781 19.938 1 83.88 526 PRO B C 1
ATOM 8803 O O . PRO B 1 526 ? 20.062 20.797 20.141 1 83.88 526 PRO B O 1
ATOM 8806 N N . ALA B 1 527 ? 21.891 19.75 19.359 1 78.81 527 ALA B N 1
ATOM 8807 C CA . ALA B 1 527 ? 22.578 20.984 18.969 1 78.81 527 ALA B CA 1
ATOM 8808 C C . ALA B 1 527 ? 21.797 21.719 17.875 1 78.81 527 ALA B C 1
ATOM 8810 O O . ALA B 1 527 ? 21.875 22.938 17.766 1 78.81 527 ALA B O 1
ATOM 8811 N N . SER B 1 528 ? 21.078 20.906 17.141 1 77.38 528 SER B N 1
ATOM 8812 C CA . SER B 1 528 ? 20.312 21.484 16.031 1 77.38 528 SER B CA 1
ATOM 8813 C C . SER B 1 528 ? 19.25 22.453 16.531 1 77.38 528 SER B C 1
ATOM 8815 O O . SER B 1 528 ? 18.75 23.281 15.773 1 77.38 528 SER B O 1
ATOM 8817 N N . ALA B 1 529 ? 18.953 22.344 17.766 1 79.62 529 ALA B N 1
ATOM 8818 C CA . ALA B 1 529 ? 17.969 23.25 18.359 1 79.62 529 ALA B CA 1
ATOM 8819 C C . ALA B 1 529 ? 18.5 24.672 18.422 1 79.62 529 ALA B C 1
ATOM 8821 O O . ALA B 1 529 ? 17.734 25.625 18.562 1 79.62 529 ALA B O 1
ATOM 8822 N N . ARG B 1 530 ? 19.844 24.781 18.234 1 81.38 530 ARG B N 1
ATOM 8823 C CA . ARG B 1 530 ? 20.469 26.078 18.453 1 81.38 530 ARG B CA 1
ATOM 8824 C C . ARG B 1 530 ? 21.078 26.609 17.156 1 81.38 530 ARG B C 1
ATOM 8826 O O . ARG B 1 530 ? 21.766 27.641 17.172 1 81.38 530 ARG B O 1
ATOM 8833 N N . VAL B 1 531 ? 20.781 25.875 16.141 1 81.81 531 VAL B N 1
ATOM 8834 C CA . VAL B 1 531 ? 21.5 26.219 14.922 1 81.81 531 VAL B CA 1
ATOM 8835 C C . VAL B 1 531 ? 20.516 26.703 13.859 1 81.81 531 VAL B C 1
ATOM 8837 O O . VAL B 1 531 ? 19.375 26.234 13.797 1 81.81 531 VAL B O 1
ATOM 8840 N N . ALA B 1 532 ? 20.906 27.781 13.188 1 89.5 532 ALA B N 1
ATOM 8841 C CA . ALA B 1 532 ? 20.25 28.219 11.953 1 89.5 532 ALA B CA 1
ATOM 8842 C C . ALA B 1 532 ? 21.156 28 10.75 1 89.5 532 ALA B C 1
ATOM 8844 O O . ALA B 1 532 ? 22.375 28.203 10.828 1 89.5 532 ALA B O 1
ATOM 8845 N N . TRP B 1 533 ? 20.594 27.531 9.688 1 91.5 533 TRP B N 1
ATOM 8846 C CA . TRP B 1 533 ? 21.406 27.141 8.531 1 91.5 533 TRP B CA 1
ATOM 8847 C C . TRP B 1 533 ? 21.25 28.141 7.395 1 91.5 533 TRP B C 1
ATOM 8849 O O . TRP B 1 533 ? 20.125 28.469 6.988 1 91.5 533 TRP B O 1
ATOM 8859 N N . ASP B 1 534 ? 22.359 28.547 6.902 1 93.56 534 ASP B N 1
ATOM 8860 C CA . ASP B 1 534 ? 22.359 29.297 5.656 1 93.56 534 ASP B CA 1
ATOM 8861 C C . ASP B 1 534 ? 22.344 28.375 4.445 1 93.56 534 ASP B C 1
ATOM 8863 O O . ASP B 1 534 ? 21.781 28.703 3.402 1 93.56 534 ASP B O 1
ATOM 8867 N N . GLU B 1 535 ? 23.031 27.266 4.691 1 92.38 535 GLU B N 1
ATOM 8868 C CA . GLU B 1 535 ? 23.125 26.219 3.684 1 92.38 535 GLU B CA 1
ATOM 8869 C C . GLU B 1 535 ? 22.312 25 4.086 1 92.38 535 GLU B C 1
ATOM 8871 O O . GLU B 1 535 ? 22.062 24.766 5.273 1 92.38 535 GLU B O 1
ATOM 8876 N N . HIS B 1 536 ? 21.922 24.344 3.061 1 92.25 536 HIS B N 1
ATOM 8877 C CA . HIS B 1 536 ? 21.328 23.062 3.393 1 92.25 536 HIS B CA 1
ATOM 8878 C C . HIS B 1 536 ? 22.344 22.141 4.062 1 92.25 536 HIS B C 1
ATOM 8880 O O . HIS B 1 536 ? 23.453 21.938 3.539 1 92.25 536 HIS B O 1
ATOM 8886 N N . PRO B 1 537 ? 22.062 21.562 5.086 1 87.94 537 PRO B N 1
ATOM 8887 C CA . PRO B 1 537 ? 23.078 20.844 5.863 1 87.94 537 PRO B CA 1
ATOM 8888 C C . PRO B 1 537 ? 23.609 19.594 5.137 1 87.94 537 PRO B C 1
ATOM 8890 O O . PRO B 1 537 ? 24.734 19.172 5.398 1 87.94 537 PRO B O 1
ATOM 8893 N N . GLN B 1 538 ? 22.859 19.062 4.215 1 88.75 538 GLN B N 1
ATOM 8894 C CA . GLN B 1 538 ? 23.297 17.828 3.551 1 88.75 538 GLN B CA 1
ATOM 8895 C C . GLN B 1 538 ? 23.984 18.141 2.221 1 88.75 538 GLN B C 1
ATOM 8897 O O . GLN B 1 538 ? 24.891 17.422 1.807 1 88.75 538 GLN B O 1
ATOM 8902 N N . SER B 1 539 ? 23.531 19.109 1.491 1 86.69 539 SER B N 1
ATOM 8903 C CA . SER B 1 539 ? 24.078 19.406 0.168 1 86.69 539 SER B CA 1
ATOM 8904 C C . SER B 1 539 ? 25.188 20.453 0.243 1 86.69 539 SER B C 1
ATOM 8906 O O . SER B 1 539 ? 26.031 20.531 -0.652 1 86.69 539 SER B O 1
ATOM 8908 N N . GLY B 1 540 ? 25.094 21.297 1.225 1 89.06 540 GLY B N 1
ATOM 8909 C CA . GLY B 1 540 ? 26.047 22.391 1.322 1 89.06 540 GLY B CA 1
ATOM 8910 C C . GLY B 1 540 ? 25.703 23.562 0.407 1 89.06 540 GLY B C 1
ATOM 8911 O O . GLY B 1 540 ? 26.422 24.562 0.394 1 89.06 540 GLY B O 1
ATOM 8912 N N . HIS B 1 541 ? 24.672 23.453 -0.206 1 91.25 541 HIS B N 1
ATOM 8913 C CA . HIS B 1 541 ? 24.266 24.531 -1.09 1 91.25 541 HIS B CA 1
ATOM 8914 C C . HIS B 1 541 ? 23.656 25.688 -0.298 1 91.25 541 HIS B C 1
ATOM 8916 O O . HIS B 1 541 ? 22.938 25.469 0.677 1 91.25 541 HIS B O 1
ATOM 8922 N N . LEU B 1 542 ? 24.031 26.844 -0.708 1 91.19 542 LEU B N 1
ATOM 8923 C CA . LEU B 1 542 ? 23.453 28.031 -0.092 1 91.19 542 LEU B CA 1
ATOM 8924 C C . LEU B 1 542 ? 21.953 28.141 -0.401 1 91.19 542 LEU B C 1
ATOM 8926 O O . LEU B 1 542 ? 21.562 28.047 -1.562 1 91.19 542 LEU B O 1
ATOM 8930 N N . VAL B 1 543 ? 21.172 28.266 0.605 1 94.19 543 VAL B N 1
ATOM 8931 C CA . VAL B 1 543 ? 19.734 28.375 0.45 1 94.19 543 VAL B CA 1
ATOM 8932 C C . VAL B 1 543 ? 19.266 29.781 0.869 1 94.19 543 VAL B C 1
ATOM 8934 O O . VAL B 1 543 ? 18.516 30.438 0.143 1 94.19 543 VAL B O 1
ATOM 8937 N N . ALA B 1 544 ? 19.812 30.203 2.004 1 94.44 544 ALA B N 1
ATOM 8938 C CA . ALA B 1 544 ? 19.453 31.531 2.488 1 94.44 544 ALA B CA 1
ATOM 8939 C C . ALA B 1 544 ? 19.859 32.625 1.495 1 94.44 544 ALA B C 1
ATOM 8941 O O . ALA B 1 544 ? 20.969 32.562 0.944 1 94.44 544 ALA B O 1
ATOM 8942 N N . GLY B 1 545 ? 18.938 33.5 1.254 1 93.56 545 GLY B N 1
ATOM 8943 C CA . GLY B 1 545 ? 19.234 34.594 0.333 1 93.56 545 GLY B CA 1
ATOM 8944 C C . GLY B 1 545 ? 18.75 34.312 -1.079 1 93.56 545 GLY B C 1
ATOM 8945 O O . GLY B 1 545 ? 18.641 35.25 -1.888 1 93.56 545 GLY B O 1
ATOM 8946 N N . GLU B 1 546 ? 18.453 33.094 -1.333 1 93.56 546 GLU B N 1
ATOM 8947 C CA . GLU B 1 546 ? 17.938 32.781 -2.656 1 93.56 546 GLU B CA 1
ATOM 8948 C C . GLU B 1 546 ? 16.5 33.281 -2.82 1 93.56 546 GLU B C 1
ATOM 8950 O O . GLU B 1 546 ? 15.719 33.281 -1.866 1 93.56 546 GLU B O 1
ATOM 8955 N N . VAL B 1 547 ? 16.25 33.719 -4.02 1 91.69 547 VAL B N 1
ATOM 8956 C CA . VAL B 1 547 ? 14.906 34.219 -4.324 1 91.69 547 VAL B CA 1
ATOM 8957 C C . VAL B 1 547 ? 14.164 33.188 -5.184 1 91.69 547 VAL B C 1
ATOM 8959 O O . VAL B 1 547 ? 14.68 32.719 -6.203 1 91.69 547 VAL B O 1
ATOM 8962 N N . ILE B 1 548 ? 13 32.781 -4.797 1 89.19 548 ILE B N 1
ATOM 8963 C CA . ILE B 1 548 ? 12.164 31.859 -5.547 1 89.19 548 ILE B CA 1
ATOM 8964 C C . ILE B 1 548 ? 11.484 32.594 -6.703 1 89.19 548 ILE B C 1
ATOM 8966 O O . ILE B 1 548 ? 10.711 33.531 -6.484 1 89.19 548 ILE B O 1
ATOM 8970 N N . PRO B 1 549 ? 11.727 32 -7.867 1 83.56 549 PRO B N 1
ATOM 8971 C CA . PRO B 1 549 ? 11.086 32.656 -9.008 1 83.56 549 PRO B CA 1
ATOM 8972 C C . PRO B 1 549 ? 9.562 32.594 -8.953 1 83.56 549 PRO B C 1
ATOM 8974 O O . PRO B 1 549 ? 9 31.578 -8.555 1 83.56 549 PRO B O 1
ATOM 8977 N N . GLU B 1 550 ? 8.93 33.656 -9.266 1 80.5 550 GLU B N 1
ATOM 8978 C CA . GLU B 1 550 ? 7.48 33.781 -9.391 1 80.5 550 GLU B CA 1
ATOM 8979 C C . GLU B 1 550 ? 6.777 33.281 -8.125 1 80.5 550 GLU B C 1
ATOM 8981 O O . GLU B 1 550 ? 5.719 32.656 -8.195 1 80.5 550 GLU B O 1
ATOM 8986 N N . PHE B 1 551 ? 7.449 33.406 -6.988 1 88.38 551 PHE B N 1
ATOM 8987 C CA . PHE B 1 551 ? 6.863 33 -5.723 1 88.38 551 PHE B CA 1
ATOM 8988 C C . PHE B 1 551 ? 5.461 33.562 -5.555 1 88.38 551 PHE B C 1
ATOM 8990 O O . PHE B 1 551 ? 4.516 32.812 -5.258 1 88.38 551 PHE B O 1
ATOM 8997 N N . TRP B 1 552 ? 5.234 34.812 -5.805 1 86.25 552 TRP B N 1
ATOM 8998 C CA . TRP B 1 552 ? 3.955 35.469 -5.543 1 86.25 552 TRP B CA 1
ATOM 8999 C C . TRP B 1 552 ? 2.932 35.094 -6.617 1 86.25 552 TRP B C 1
ATOM 9001 O O . TRP B 1 552 ? 1.75 34.906 -6.316 1 86.25 552 TRP B O 1
ATOM 9011 N N . SER B 1 553 ? 3.385 34.969 -7.805 1 85.12 553 SER B N 1
ATOM 9012 C CA . SER B 1 553 ? 2.445 34.656 -8.883 1 85.12 553 SER B CA 1
ATOM 9013 C C . SER B 1 553 ? 2.084 33.188 -8.898 1 85.12 553 SER B C 1
ATOM 9015 O O . SER B 1 553 ? 0.995 32.812 -9.344 1 85.12 553 SER B O 1
ATOM 9017 N N . SER B 1 554 ? 2.908 32.438 -8.414 1 88.69 554 SER B N 1
ATOM 9018 C CA . SER B 1 554 ? 2.688 30.984 -8.516 1 88.69 554 SER B CA 1
ATOM 9019 C C . SER B 1 554 ? 2.338 30.391 -7.156 1 88.69 554 SER B C 1
ATOM 9021 O O . SER B 1 554 ? 1.186 30.031 -6.91 1 88.69 554 SER B O 1
ATOM 9023 N N . VAL B 1 555 ? 3.213 30.531 -6.172 1 93.44 555 VAL B N 1
ATOM 9024 C CA . VAL B 1 555 ? 3.066 29.844 -4.895 1 93.44 555 VAL B CA 1
ATOM 9025 C C . VAL B 1 555 ? 2.08 30.594 -4.008 1 93.44 555 VAL B C 1
ATOM 9027 O O . VAL B 1 555 ? 0.981 30.109 -3.736 1 93.44 555 VAL B O 1
ATOM 9030 N N . ALA B 1 556 ? 2.365 31.828 -3.676 1 94.06 556 ALA B N 1
ATOM 9031 C CA . ALA B 1 556 ? 1.506 32.625 -2.805 1 94.06 556 ALA B CA 1
ATOM 9032 C C . ALA B 1 556 ? 0.169 32.938 -3.477 1 94.06 556 ALA B C 1
ATOM 9034 O O . ALA B 1 556 ? -0.88 32.875 -2.828 1 94.06 556 ALA B O 1
ATOM 9035 N N . GLY B 1 557 ? 0.21 33.219 -4.723 1 92.38 557 GLY B N 1
ATOM 9036 C CA . GLY B 1 557 ? -1.01 33.531 -5.461 1 92.38 557 GLY B CA 1
ATOM 9037 C C . GLY B 1 557 ? -1.989 32.344 -5.473 1 92.38 557 GLY B C 1
ATOM 9038 O O . GLY B 1 557 ? -3.193 32.562 -5.301 1 92.38 557 GLY B O 1
ATOM 9039 N N . LEU B 1 558 ? -1.455 31.203 -5.672 1 94.06 558 LEU B N 1
ATOM 9040 C CA . LEU B 1 558 ? -2.309 30.016 -5.676 1 94.06 558 LEU B CA 1
ATOM 9041 C C . LEU B 1 558 ? -2.959 29.812 -4.312 1 94.06 558 LEU B C 1
ATOM 9043 O O . LEU B 1 558 ? -4.141 29.469 -4.23 1 94.06 558 LEU B O 1
ATOM 9047 N N . ALA B 1 559 ? -2.227 30 -3.266 1 96.38 559 ALA B N 1
ATOM 9048 C CA . ALA B 1 559 ? -2.758 29.844 -1.914 1 96.38 559 ALA B CA 1
ATOM 9049 C C . ALA B 1 559 ? -3.865 30.859 -1.643 1 96.38 559 ALA B C 1
ATOM 9051 O O . ALA B 1 559 ? -4.898 30.531 -1.062 1 96.38 559 ALA B O 1
ATOM 9052 N N . LEU B 1 560 ? -3.652 32.062 -2.014 1 94.69 560 LEU B N 1
ATOM 9053 C CA . LEU B 1 560 ? -4.648 33.125 -1.831 1 94.69 560 LEU B CA 1
ATOM 9054 C C . LEU B 1 560 ? -5.93 32.812 -2.594 1 94.69 560 LEU B C 1
ATOM 9056 O O . LEU B 1 560 ? -7.027 32.938 -2.047 1 94.69 560 LEU B O 1
ATOM 9060 N N . GLN B 1 561 ? -5.719 32.344 -3.775 1 93.62 561 GLN B N 1
ATOM 9061 C CA . GLN B 1 561 ? -6.871 31.984 -4.59 1 93.62 561 GLN B CA 1
ATOM 9062 C C . GLN B 1 561 ? -7.625 30.812 -3.975 1 93.62 561 GLN B C 1
ATOM 9064 O O . GLN B 1 561 ? -8.859 30.812 -3.92 1 93.62 561 GLN B O 1
ATOM 9069 N N . ALA B 1 562 ? -6.887 29.875 -3.576 1 96.25 562 ALA B N 1
ATOM 9070 C CA . ALA B 1 562 ? -7.504 28.688 -2.979 1 96.25 562 ALA B CA 1
ATOM 9071 C C . ALA B 1 562 ? -8.312 29.062 -1.737 1 96.25 562 ALA B C 1
ATOM 9073 O O . ALA B 1 562 ? -9.438 28.594 -1.558 1 96.25 562 ALA B O 1
ATOM 9074 N N . HIS B 1 563 ? -7.738 29.906 -0.883 1 95.88 563 HIS B N 1
ATOM 9075 C CA . HIS B 1 563 ? -8.453 30.328 0.318 1 95.88 563 HIS B CA 1
ATOM 9076 C C . HIS B 1 563 ? -9.758 31.031 -0.036 1 95.88 563 HIS B C 1
ATOM 9078 O O . HIS B 1 563 ? -10.797 30.781 0.576 1 95.88 563 HIS B O 1
ATOM 9084 N N . ALA B 1 564 ? -9.75 31.844 -0.966 1 93.31 564 ALA B N 1
ATOM 9085 C CA . ALA B 1 564 ? -10.906 32.625 -1.369 1 93.31 564 ALA B CA 1
ATOM 9086 C C . ALA B 1 564 ? -12.016 31.75 -1.923 1 93.31 564 ALA B C 1
ATOM 9088 O O . ALA B 1 564 ? -13.203 32 -1.67 1 93.31 564 ALA B O 1
ATOM 9089 N N . LEU B 1 565 ? -11.633 30.719 -2.588 1 92.44 565 LEU B N 1
ATOM 9090 C CA . LEU B 1 565 ? -12.617 29.891 -3.291 1 92.44 565 LEU B CA 1
ATOM 9091 C C . LEU B 1 565 ? -13.125 28.766 -2.398 1 92.44 565 LEU B C 1
ATOM 9093 O O . LEU B 1 565 ? -14.305 28.422 -2.441 1 92.44 565 LEU B O 1
ATOM 9097 N N . LEU B 1 566 ? -12.266 28.234 -1.663 1 94.12 566 LEU B N 1
ATOM 9098 C CA . LEU B 1 566 ? -12.602 27 -0.979 1 94.12 566 LEU B CA 1
ATOM 9099 C C . LEU B 1 566 ? -13.117 27.266 0.428 1 94.12 566 LEU B C 1
ATOM 9101 O O . LEU B 1 566 ? -13.992 26.547 0.927 1 94.12 566 LEU B O 1
ATOM 9105 N N . ALA B 1 567 ? -12.562 28.297 1.098 1 93.69 567 ALA B N 1
ATOM 9106 C CA . ALA B 1 567 ? -12.891 28.5 2.506 1 93.69 567 ALA B CA 1
ATOM 9107 C C . ALA B 1 567 ? -12.703 29.969 2.896 1 93.69 567 ALA B C 1
ATOM 9109 O O . ALA B 1 567 ? -11.977 30.281 3.846 1 93.69 567 ALA B O 1
ATOM 9110 N N . PRO B 1 568 ? -13.398 30.797 2.361 1 91.75 568 PRO B N 1
ATOM 9111 C CA . PRO B 1 568 ? -13.156 32.219 2.574 1 91.75 568 PRO B CA 1
ATOM 9112 C C . PRO B 1 568 ? -13.398 32.656 4.02 1 91.75 568 PRO B C 1
ATOM 9114 O O . PRO B 1 568 ? -12.781 33.625 4.496 1 91.75 568 PRO B O 1
ATOM 9117 N N . SER B 1 569 ? -14.227 31.984 4.762 1 92.62 569 SER B N 1
ATOM 9118 C CA . SER B 1 569 ? -14.594 32.406 6.109 1 92.62 569 SER B CA 1
ATOM 9119 C C . SER B 1 569 ? -13.656 31.797 7.152 1 92.62 569 SER B C 1
ATOM 9121 O O . SER B 1 569 ? -13.664 32.219 8.312 1 92.62 569 SER B O 1
ATOM 9123 N N . VAL B 1 570 ? -12.914 30.797 6.754 1 95 570 VAL B N 1
ATOM 9124 C CA . VAL B 1 570 ? -12.016 30.156 7.711 1 95 570 VAL B CA 1
ATOM 9125 C C . VAL B 1 570 ? -10.891 31.109 8.086 1 95 570 VAL B C 1
ATOM 9127 O O . VAL B 1 570 ? -10.234 31.688 7.207 1 95 570 VAL B O 1
ATOM 9130 N N . PRO B 1 571 ? -10.617 31.328 9.32 1 94.88 571 PRO B N 1
ATOM 9131 C CA . PRO B 1 571 ? -9.688 32.375 9.773 1 94.88 571 PRO B CA 1
ATOM 9132 C C . PRO B 1 571 ? -8.281 32.188 9.219 1 94.88 571 PRO B C 1
ATOM 9134 O O . PRO B 1 571 ? -7.648 33.125 8.781 1 94.88 571 PRO B O 1
ATOM 9137 N N . LEU B 1 572 ? -7.797 31 9.352 1 95.56 572 LEU B N 1
ATOM 9138 C CA . LEU B 1 572 ? -6.434 30.688 8.945 1 95.56 572 LEU B CA 1
ATOM 9139 C C . LEU B 1 572 ? -6.379 29.328 8.25 1 95.56 572 LEU B C 1
ATOM 9141 O O . LEU B 1 572 ? -7.016 28.359 8.703 1 95.56 572 LEU B O 1
ATOM 9145 N N . VAL B 1 573 ? -5.668 29.281 7.152 1 96.38 573 VAL B N 1
ATOM 9146 C CA . VAL B 1 573 ? -5.484 28.016 6.438 1 96.38 573 VAL B CA 1
ATOM 9147 C C . VAL B 1 573 ? -4.02 27.875 6.023 1 96.38 573 VAL B C 1
ATOM 9149 O O . VAL B 1 573 ? -3.408 28.828 5.531 1 96.38 573 VAL B O 1
ATOM 9152 N N . GLY B 1 574 ? -3.453 26.719 6.312 1 97.06 574 GLY B N 1
ATOM 9153 C CA . GLY B 1 574 ? -2.145 26.359 5.789 1 97.06 574 GLY B CA 1
ATOM 9154 C C . GLY B 1 574 ? -2.215 25.531 4.52 1 97.06 574 GLY B C 1
ATOM 9155 O O . GLY B 1 574 ? -2.82 24.469 4.5 1 97.06 574 GLY B O 1
ATOM 9156 N N . TRP B 1 575 ? -1.542 26.047 3.508 1 97.31 575 TRP B N 1
ATOM 9157 C CA . TRP B 1 575 ? -1.539 25.406 2.199 1 97.31 575 TRP B CA 1
ATOM 9158 C C . TRP B 1 575 ? -0.185 24.766 1.908 1 97.31 575 TRP B C 1
ATOM 9160 O O . TRP B 1 575 ? 0.85 25.438 1.98 1 97.31 575 TRP B O 1
ATOM 9170 N N . ASP B 1 576 ? -0.195 23.531 1.622 1 95.12 576 ASP B N 1
ATOM 9171 C CA . ASP B 1 576 ? 1.014 22.922 1.085 1 95.12 576 ASP B CA 1
ATOM 9172 C C . ASP B 1 576 ? 1.062 23.047 -0.437 1 95.12 576 ASP B C 1
ATOM 9174 O O . ASP B 1 576 ? 0.243 22.438 -1.139 1 95.12 576 ASP B O 1
ATOM 9178 N N . VAL B 1 577 ? 2.021 23.797 -0.923 1 96.19 577 VAL B N 1
ATOM 9179 C CA . VAL B 1 577 ? 2.137 24.094 -2.346 1 96.19 577 VAL B CA 1
ATOM 9180 C C . VAL B 1 577 ? 3.432 23.5 -2.898 1 96.19 577 VAL B C 1
ATOM 9182 O O . VAL B 1 577 ? 4.5 23.672 -2.309 1 96.19 577 VAL B O 1
ATOM 9185 N N . ALA B 1 578 ? 3.309 22.828 -3.953 1 94.31 578 ALA B N 1
ATOM 9186 C CA . ALA B 1 578 ? 4.477 22.234 -4.609 1 94.31 578 ALA B CA 1
ATOM 9187 C C . ALA B 1 578 ? 4.809 22.984 -5.902 1 94.31 578 ALA B C 1
ATOM 9189 O O . ALA B 1 578 ? 3.926 23.578 -6.523 1 94.31 578 ALA B O 1
ATOM 9190 N N . LEU B 1 579 ? 6.117 23.047 -6.18 1 92.5 579 LEU B N 1
ATOM 9191 C CA . LEU B 1 579 ? 6.617 23.438 -7.488 1 92.5 579 LEU B CA 1
ATOM 9192 C C . LEU B 1 579 ? 7.176 22.25 -8.25 1 92.5 579 LEU B C 1
ATOM 9194 O O . LEU B 1 579 ? 8.352 21.891 -8.094 1 92.5 579 LEU B O 1
ATOM 9198 N N . PRO B 1 580 ? 6.352 21.688 -9.07 1 90.75 580 PRO B N 1
ATOM 9199 C CA . PRO B 1 580 ? 6.781 20.469 -9.766 1 90.75 580 PRO B CA 1
ATOM 9200 C C . PRO B 1 580 ? 7.715 20.766 -10.945 1 90.75 580 PRO B C 1
ATOM 9202 O O . PRO B 1 580 ? 7.734 21.891 -11.453 1 90.75 580 PRO B O 1
ATOM 9205 N N . ALA B 1 581 ? 8.672 19.766 -11.297 1 86 581 ALA B N 1
ATOM 9206 C CA . ALA B 1 581 ? 9.562 19.875 -12.445 1 86 581 ALA B CA 1
ATOM 9207 C C . ALA B 1 581 ? 8.781 19.953 -13.742 1 86 581 ALA B C 1
ATOM 9209 O O . ALA B 1 581 ? 9.141 20.719 -14.648 1 86 581 ALA B O 1
ATOM 9210 N N . ASP B 1 582 ? 7.844 18.953 -13.969 1 69.06 582 ASP B N 1
ATOM 9211 C CA . ASP B 1 582 ? 7.109 18.906 -15.234 1 69.06 582 ASP B CA 1
ATOM 9212 C C . ASP B 1 582 ? 5.605 19.031 -14.992 1 69.06 582 ASP B C 1
ATOM 9214 O O . ASP B 1 582 ? 5.012 18.203 -14.297 1 69.06 582 ASP B O 1
ATOM 9218 N N . THR B 1 583 ? 5.133 20.094 -14.727 1 54.31 583 THR B N 1
ATOM 9219 C CA . THR B 1 583 ? 3.688 19.938 -14.602 1 54.31 583 THR B CA 1
ATOM 9220 C C . THR B 1 583 ? 3.039 19.766 -15.977 1 54.31 583 THR B C 1
ATOM 9222 O O . THR B 1 583 ? 3.49 20.359 -16.953 1 54.31 583 THR B O 1
ATOM 9225 N N . ALA B 1 584 ? 2.293 18.625 -16.141 1 42.88 584 ALA B N 1
ATOM 9226 C CA . ALA B 1 584 ? 1.545 18.375 -17.359 1 42.88 584 ALA B CA 1
ATOM 9227 C C . ALA B 1 584 ? 0.882 19.656 -17.875 1 42.88 584 ALA B C 1
ATOM 9229 O O . ALA B 1 584 ? 0.79 19.859 -19.078 1 42.88 584 ALA B O 1
ATOM 9230 N N . ALA B 1 585 ? 0.183 20.281 -17.016 1 43.09 585 ALA B N 1
ATOM 9231 C CA . ALA B 1 585 ? -0.674 21.391 -17.469 1 43.09 585 ALA B CA 1
ATOM 9232 C C . ALA B 1 585 ? 0.124 22.672 -17.609 1 43.09 585 ALA B C 1
ATOM 9234 O O . ALA B 1 585 ? -0.445 23.734 -17.875 1 43.09 585 ALA B O 1
ATOM 9235 N N . GLY B 1 586 ? 1.408 22.578 -17.578 1 48.34 586 GLY B N 1
ATOM 9236 C CA . GLY B 1 586 ? 2.15 23.828 -17.719 1 48.34 586 GLY B CA 1
ATOM 9237 C C . GLY B 1 586 ? 2.068 24.703 -16.5 1 48.34 586 GLY B C 1
ATOM 9238 O O . GLY B 1 586 ? 2.387 25.906 -16.562 1 48.34 586 GLY B O 1
ATOM 9239 N N . GLU B 1 587 ? 1.437 24.297 -15.5 1 57.78 587 GLU B N 1
ATOM 9240 C CA . GLU B 1 587 ? 1.216 25.125 -14.32 1 57.78 587 GLU B CA 1
ATOM 9241 C C . GLU B 1 587 ? 2.445 25.141 -13.422 1 57.78 587 GLU B C 1
ATOM 9243 O O . GLU B 1 587 ? 3.119 24.125 -13.266 1 57.78 587 GLU B O 1
ATOM 9248 N N . ALA B 1 588 ? 2.783 26.297 -12.914 1 76.5 588 ALA B N 1
ATOM 9249 C CA . ALA B 1 588 ? 4.02 26.562 -12.188 1 76.5 588 ALA B CA 1
ATOM 9250 C C . ALA B 1 588 ? 3.967 25.984 -10.781 1 76.5 588 ALA B C 1
ATOM 9252 O O . ALA B 1 588 ? 4.988 25.562 -10.242 1 76.5 588 ALA B O 1
ATOM 9253 N N . SER B 1 589 ? 2.732 25.797 -10.164 1 92.31 589 SER B N 1
ATOM 9254 C CA . SER B 1 589 ? 2.613 25.266 -8.812 1 92.31 589 SER B CA 1
ATOM 9255 C C . SER B 1 589 ? 1.333 24.453 -8.648 1 92.31 589 SER B C 1
ATOM 9257 O O . SER B 1 589 ? 0.432 24.531 -9.492 1 92.31 589 SER B O 1
ATOM 9259 N N . CYS B 1 590 ? 1.202 23.578 -7.73 1 94.25 590 CYS B N 1
ATOM 9260 C CA . CYS B 1 590 ? -0.017 22.828 -7.441 1 94.25 590 CYS B CA 1
ATOM 9261 C C . CYS B 1 590 ? -0.191 22.641 -5.941 1 94.25 590 CYS B C 1
ATOM 9263 O O . CYS B 1 590 ? 0.783 22.672 -5.188 1 94.25 590 CYS B O 1
ATOM 9265 N N . LEU B 1 591 ? -1.455 22.5 -5.512 1 96.5 591 LEU B N 1
ATOM 9266 C CA . LEU B 1 591 ? -1.805 22.281 -4.109 1 96.5 591 LEU B CA 1
ATOM 9267 C C . LEU B 1 591 ? -1.733 20.812 -3.754 1 96.5 591 LEU B C 1
ATOM 9269 O O . LEU B 1 591 ? -2.154 19.953 -4.539 1 96.5 591 LEU B O 1
ATOM 9273 N N . LEU B 1 592 ? -1.169 20.531 -2.627 1 93.25 592 LEU B N 1
ATOM 9274 C CA . LEU B 1 592 ? -1.111 19.156 -2.143 1 93.25 592 LEU B CA 1
ATOM 9275 C C . LEU B 1 592 ? -2.17 18.906 -1.074 1 93.25 592 LEU B C 1
ATOM 9277 O O . LEU B 1 592 ? -2.834 17.875 -1.077 1 93.25 592 LEU B O 1
ATOM 9281 N N . GLU B 1 593 ? -2.27 19.844 -0.194 1 92.56 593 GLU B N 1
ATOM 9282 C CA . GLU B 1 593 ? -3.135 19.656 0.966 1 92.56 593 GLU B CA 1
ATOM 9283 C C . GLU B 1 593 ? -3.549 21 1.574 1 92.56 593 GLU B C 1
ATOM 9285 O O . GLU B 1 593 ? -2.822 21.984 1.461 1 92.56 593 GLU B O 1
ATOM 9290 N N . MET B 1 594 ? -4.727 21 2.08 1 95.19 594 MET B N 1
ATOM 9291 C CA . MET B 1 594 ? -5.246 22.094 2.895 1 95.19 594 MET B CA 1
ATOM 9292 C C . MET B 1 594 ? -5.227 21.719 4.375 1 95.19 594 MET B C 1
ATOM 9294 O O . MET B 1 594 ? -5.77 20.688 4.77 1 95.19 594 MET B O 1
ATOM 9298 N N . ASN B 1 595 ? -4.574 22.578 5.133 1 93.25 595 ASN B N 1
ATOM 9299 C CA . ASN B 1 595 ? -4.48 22.359 6.574 1 93.25 595 ASN B CA 1
ATOM 9300 C C . ASN B 1 595 ? -5.129 23.5 7.363 1 93.25 595 ASN B C 1
ATOM 9302 O O . ASN B 1 595 ? -4.656 24.625 7.324 1 93.25 595 ASN B O 1
ATOM 9306 N N . ILE B 1 596 ? -6.109 23.234 8.133 1 93.44 596 ILE B N 1
ATOM 9307 C CA . ILE B 1 596 ? -6.801 24.297 8.867 1 93.44 596 ILE B CA 1
ATOM 9308 C C . ILE B 1 596 ? -6.199 24.422 10.258 1 93.44 596 ILE B C 1
ATOM 9310 O O . ILE B 1 596 ? -5.875 25.531 10.695 1 93.44 596 ILE B O 1
ATOM 9314 N N . SER B 1 597 ? -6.016 23.328 11.117 1 90.44 597 SER B N 1
ATOM 9315 C CA . SER B 1 597 ? -5.242 23.375 12.352 1 90.44 597 SER B CA 1
ATOM 9316 C C . SER B 1 597 ? -3.744 23.312 12.062 1 90.44 597 SER B C 1
ATOM 9318 O O . SER B 1 597 ? -3.039 22.453 12.602 1 90.44 597 SER B O 1
ATOM 9320 N N . CYS B 1 598 ? -3.334 24.438 11.367 1 90.56 598 CYS B N 1
ATOM 9321 C CA . CYS B 1 598 ? -2.016 24.297 10.758 1 90.56 598 CYS B CA 1
ATOM 9322 C C . CYS B 1 598 ? -0.936 24.875 11.664 1 90.56 598 CYS B C 1
ATOM 9324 O O . CYS B 1 598 ? -1.19 25.828 12.414 1 90.56 598 CYS B O 1
ATOM 9326 N N . ASN B 1 599 ? 0.212 24.312 11.539 1 87.75 599 ASN B N 1
ATOM 9327 C CA . ASN B 1 599 ? 1.458 24.812 12.109 1 87.75 599 ASN B CA 1
ATOM 9328 C C . ASN B 1 599 ? 2.102 25.859 11.211 1 87.75 599 ASN B C 1
ATOM 9330 O O . ASN B 1 599 ? 2.041 25.766 9.984 1 87.75 599 ASN B O 1
ATOM 9334 N N . LEU B 1 600 ? 2.688 26.891 11.812 1 90.25 600 LEU B N 1
ATOM 9335 C CA . LEU B 1 600 ? 3.338 27.938 11.039 1 90.25 600 LEU B CA 1
ATOM 9336 C C . LEU B 1 600 ? 4.797 27.594 10.766 1 90.25 600 LEU B C 1
ATOM 9338 O O . LEU B 1 600 ? 5.488 28.312 10.039 1 90.25 600 LEU B O 1
ATOM 9342 N N . PHE B 1 601 ? 5.379 26.484 11.258 1 87.5 601 PHE B N 1
ATOM 9343 C CA . PHE B 1 601 ? 6.703 25.906 11.055 1 87.5 601 PHE B CA 1
ATOM 9344 C C . PHE B 1 601 ? 7.789 26.969 11.258 1 87.5 601 PHE B C 1
ATOM 9346 O O . PHE B 1 601 ? 8.727 27.062 10.461 1 87.5 601 PHE B O 1
ATOM 9353 N N . ASN B 1 602 ? 7.652 27.797 12.195 1 83.12 602 ASN B N 1
ATOM 9354 C CA . ASN B 1 602 ? 8.625 28.828 12.547 1 83.12 602 ASN B CA 1
ATOM 9355 C C . ASN B 1 602 ? 8.797 29.844 11.422 1 83.12 602 ASN B C 1
ATOM 9357 O O . ASN B 1 602 ? 9.898 30.328 11.18 1 83.12 602 ASN B O 1
ATOM 9361 N N . GLY B 1 603 ? 7.82 29.984 10.695 1 88.19 603 GLY B N 1
ATOM 9362 C CA . GLY B 1 603 ? 7.832 31.047 9.711 1 88.19 603 GLY B CA 1
ATOM 9363 C C . GLY B 1 603 ? 7.914 32.438 10.328 1 88.19 603 GLY B C 1
ATOM 9364 O O . GLY B 1 603 ? 7.637 32.594 11.516 1 88.19 603 GLY B O 1
ATOM 9365 N N . ALA B 1 604 ? 8.391 33.344 9.523 1 87.12 604 ALA B N 1
ATOM 9366 C CA . ALA B 1 604 ? 8.406 34.75 9.953 1 87.12 604 ALA B CA 1
ATOM 9367 C C . ALA B 1 604 ? 7.07 35.438 9.664 1 87.12 604 ALA B C 1
ATOM 9369 O O . ALA B 1 604 ? 6.5 35.25 8.578 1 87.12 604 ALA B O 1
ATOM 9370 N N . TYR B 1 605 ? 6.539 36.031 10.672 1 87.81 605 TYR B N 1
ATOM 9371 C CA . TYR B 1 605 ? 5.281 36.719 10.477 1 87.81 605 TYR B CA 1
ATOM 9372 C C . TYR B 1 605 ? 5.164 37.906 11.43 1 87.81 605 TYR B C 1
ATOM 9374 O O . TYR B 1 605 ? 5.961 38.031 12.367 1 87.81 605 TYR B O 1
ATOM 9382 N N . ASP B 1 606 ? 4.242 38.781 11.148 1 87.31 606 ASP B N 1
ATOM 9383 C CA . ASP B 1 606 ? 3.928 39.906 12.023 1 87.31 606 ASP B CA 1
ATOM 9384 C C . ASP B 1 606 ? 3.223 39.438 13.297 1 87.31 606 ASP B C 1
ATOM 9386 O O . ASP B 1 606 ? 1.998 39.312 13.32 1 87.31 606 ASP B O 1
ATOM 9390 N N . ARG B 1 607 ? 3.977 39.375 14.336 1 88.94 607 ARG B N 1
ATOM 9391 C CA . ARG B 1 607 ? 3.447 38.844 15.578 1 88.94 607 ARG B CA 1
ATOM 9392 C C . ARG B 1 607 ? 2.381 39.75 16.172 1 88.94 607 ARG B C 1
ATOM 9394 O O . ARG B 1 607 ? 1.377 39.281 16.703 1 88.94 607 ARG B O 1
ATOM 9401 N N . ALA B 1 608 ? 2.691 40.969 16.188 1 87.94 608 ALA B N 1
ATOM 9402 C CA . ALA B 1 608 ? 1.727 41.938 16.734 1 87.94 608 ALA B CA 1
ATOM 9403 C C . ALA B 1 608 ? 0.422 41.906 15.945 1 87.94 608 ALA B C 1
ATOM 9405 O O . ALA B 1 608 ? -0.665 41.875 16.531 1 87.94 608 ALA B O 1
ATOM 9406 N N . GLY B 1 609 ? 0.575 41.938 14.633 1 87.81 609 GLY B N 1
ATOM 9407 C CA . GLY B 1 609 ? -0.605 41.844 13.789 1 87.81 609 GLY B CA 1
ATOM 9408 C C . GLY B 1 609 ? -1.395 40.562 13.992 1 87.81 609 GLY B C 1
ATOM 9409 O O . GLY B 1 609 ? -2.627 40.594 14 1 87.81 609 GLY B O 1
ATOM 9410 N N . TYR B 1 610 ? -0.655 39.531 14.133 1 92.19 610 TYR B N 1
ATOM 9411 C CA . TYR B 1 610 ? -1.311 38.25 14.352 1 92.19 610 TYR B CA 1
ATOM 9412 C C . TYR B 1 610 ? -2.051 38.25 15.68 1 92.19 610 TYR B C 1
ATOM 9414 O O . TYR B 1 610 ? -3.15 37.688 15.781 1 92.19 610 TYR B O 1
ATOM 9422 N N . ALA B 1 611 ? -1.45 38.75 16.719 1 93.19 611 ALA B N 1
ATOM 9423 C CA . ALA B 1 611 ? -2.107 38.844 18.016 1 93.19 611 ALA B CA 1
ATOM 9424 C C . ALA B 1 611 ? -3.385 39.656 17.922 1 93.19 611 ALA B C 1
ATOM 9426 O O . ALA B 1 611 ? -4.402 39.312 18.531 1 93.19 611 ALA B O 1
ATOM 9427 N N . ASP B 1 612 ? -3.326 40.688 17.172 1 91.75 612 ASP B N 1
ATOM 9428 C CA . ASP B 1 612 ? -4.504 41.531 16.984 1 91.75 612 ASP B CA 1
ATOM 9429 C C . ASP B 1 612 ? -5.609 40.781 16.25 1 91.75 612 ASP B C 1
ATOM 9431 O O . ASP B 1 612 ? -6.789 40.938 16.578 1 91.75 612 ASP B O 1
ATOM 9435 N N . LEU B 1 613 ? -5.207 40.094 15.289 1 92.25 613 LEU B N 1
ATOM 9436 C CA . LEU B 1 613 ? -6.176 39.281 14.555 1 92.25 613 LEU B CA 1
ATOM 9437 C C . LEU B 1 613 ? -6.84 38.25 15.477 1 92.25 613 LEU B C 1
ATOM 9439 O O . LEU B 1 613 ? -8.062 38.094 15.461 1 92.25 613 LEU B O 1
ATOM 9443 N N . ALA B 1 614 ? -5.996 37.562 16.188 1 95.75 614 ALA B N 1
ATOM 9444 C CA . ALA B 1 614 ? -6.527 36.562 17.125 1 95.75 614 ALA B CA 1
ATOM 9445 C C . ALA B 1 614 ? -7.477 37.219 18.125 1 95.75 614 ALA B C 1
ATOM 9447 O O . ALA B 1 614 ? -8.523 36.656 18.453 1 95.75 614 ALA B O 1
ATOM 9448 N N . TYR B 1 615 ? -7.066 38.344 18.578 1 95.31 615 TYR B N 1
ATOM 9449 C CA . TYR B 1 615 ? -7.898 39.094 19.516 1 95.31 615 TYR B CA 1
ATOM 9450 C C . TYR B 1 615 ? -9.258 39.406 18.906 1 95.31 615 TYR B C 1
ATOM 9452 O O . TYR B 1 615 ? -10.297 39.188 19.531 1 95.31 615 TYR B O 1
ATOM 9460 N N . ALA B 1 616 ? -9.266 39.906 17.734 1 94.06 616 ALA B N 1
ATOM 9461 C CA . ALA B 1 616 ? -10.508 40.25 17.047 1 94.06 616 ALA B CA 1
ATOM 9462 C C . ALA B 1 616 ? -11.406 39.031 16.859 1 94.06 616 ALA B C 1
ATOM 9464 O O . ALA B 1 616 ? -12.617 39.125 17.078 1 94.06 616 ALA B O 1
ATOM 9465 N N . TYR B 1 617 ? -10.812 38 16.469 1 95.44 617 TYR B N 1
ATOM 9466 C CA . TYR B 1 617 ? -11.586 36.781 16.281 1 95.44 617 TYR B CA 1
ATOM 9467 C C . TYR B 1 617 ? -12.172 36.312 17.609 1 95.44 617 TYR B C 1
ATOM 9469 O O . TYR B 1 617 ? -13.352 35.969 17.688 1 95.44 617 TYR B O 1
ATOM 9477 N N . MET B 1 618 ? -11.352 36.312 18.641 1 96.94 618 MET B N 1
ATOM 9478 C CA . MET B 1 618 ? -11.82 35.812 19.938 1 96.94 618 MET B CA 1
ATOM 9479 C C . MET B 1 618 ? -12.969 36.656 20.453 1 96.94 618 MET B C 1
ATOM 9481 O O . MET B 1 618 ? -13.93 36.125 21.016 1 96.94 618 MET B O 1
ATOM 9485 N N . ALA B 1 619 ? -12.82 37.906 20.281 1 95.19 619 ALA B N 1
ATOM 9486 C CA . ALA B 1 619 ? -13.891 38.812 20.703 1 95.19 619 ALA B CA 1
ATOM 9487 C C . ALA B 1 619 ? -15.188 38.531 19.953 1 95.19 619 ALA B C 1
ATOM 9489 O O . ALA B 1 619 ? -16.25 38.375 20.578 1 95.19 619 ALA B O 1
ATOM 9490 N N . GLU B 1 620 ? -15.055 38.406 18.672 1 94.5 620 GLU B N 1
ATOM 9491 C CA . GLU B 1 620 ? -16.25 38.219 17.859 1 94.5 620 GLU B CA 1
ATOM 9492 C C . GLU B 1 620 ? -16.828 36.812 18.047 1 94.5 620 GLU B C 1
ATOM 9494 O O . GLU B 1 620 ? -18.047 36.625 18 1 94.5 620 GLU B O 1
ATOM 9499 N N . LEU B 1 621 ? -15.977 35.844 18.203 1 96.19 621 LEU B N 1
ATOM 9500 C CA . LEU B 1 621 ? -16.438 34.5 18.453 1 96.19 621 LEU B CA 1
ATOM 9501 C C . LEU B 1 621 ? -17.234 34.406 19.75 1 96.19 621 LEU B C 1
ATOM 9503 O O . LEU B 1 621 ? -18.281 33.75 19.797 1 96.19 621 LEU B O 1
ATOM 9507 N N . HIS B 1 622 ? -16.734 35.031 20.766 1 96.25 622 HIS B N 1
ATOM 9508 C CA . HIS B 1 622 ? -17.469 35.094 22.016 1 96.25 622 HIS B CA 1
ATOM 9509 C C . HIS B 1 622 ? -18.844 35.719 21.844 1 96.25 622 HIS B C 1
ATOM 9511 O O . HIS B 1 622 ? -19.844 35.219 22.359 1 96.25 622 HIS B O 1
ATOM 9517 N N . ARG B 1 623 ? -18.859 36.812 21.156 1 94 623 ARG B N 1
ATOM 9518 C CA . ARG B 1 623 ? -20.125 37.531 20.891 1 94 623 ARG B CA 1
ATOM 9519 C C . ARG B 1 623 ? -21.094 36.625 20.141 1 94 623 ARG B C 1
ATOM 9521 O O . ARG B 1 623 ? -22.281 36.562 20.484 1 94 623 ARG B O 1
ATOM 9528 N N . ALA B 1 624 ? -20.594 36.031 19.109 1 92.94 624 ALA B N 1
ATOM 9529 C CA . ALA B 1 624 ? -21.438 35.156 18.281 1 92.94 624 ALA B CA 1
ATOM 9530 C C . ALA B 1 624 ? -22 34 19.109 1 92.94 624 ALA B C 1
ATOM 9532 O O . ALA B 1 624 ? -23.141 33.594 18.906 1 92.94 624 ALA B O 1
ATOM 9533 N N . GLU B 1 625 ? -21.203 33.438 19.953 1 93 625 GLU B N 1
ATOM 9534 C CA . GLU B 1 625 ? -21.656 32.375 20.812 1 93 625 GLU B CA 1
ATOM 9535 C C . GLU B 1 625 ? -22.781 32.812 21.734 1 93 625 GLU B C 1
ATOM 9537 O O . GLU B 1 625 ? -23.734 32.094 21.969 1 93 625 GLU B O 1
ATOM 9542 N N . ARG B 1 626 ? -22.688 34 22.281 1 91.62 626 ARG B N 1
ATOM 9543 C CA . ARG B 1 626 ? -23.703 34.531 23.188 1 91.62 626 ARG B CA 1
ATOM 9544 C C . ARG B 1 626 ? -25 34.812 22.422 1 91.62 626 ARG B C 1
ATOM 9546 O O . ARG B 1 626 ? -26.094 34.594 22.953 1 91.62 626 ARG B O 1
ATOM 9553 N N . GLU B 1 627 ? -24.812 35.344 21.281 1 90.06 627 GLU B N 1
ATOM 9554 C CA . GLU B 1 627 ? -25.984 35.562 20.453 1 90.06 627 GLU B CA 1
ATOM 9555 C C . GLU B 1 627 ? -26.703 34.281 20.141 1 90.06 627 GLU B C 1
ATOM 9557 O O . GLU B 1 627 ? -27.938 34.219 20.172 1 90.06 627 GLU B O 1
ATOM 9562 N N . ALA B 1 628 ? -25.969 33.312 19.781 1 86.25 628 ALA B N 1
ATOM 9563 C CA . ALA B 1 628 ? -26.562 32 19.484 1 86.25 628 ALA B CA 1
ATOM 9564 C C . ALA B 1 628 ? -27.266 31.438 20.719 1 86.25 628 ALA B C 1
ATOM 9566 O O . ALA B 1 628 ? -28.328 30.844 20.609 1 86.25 628 ALA B O 1
ATOM 9567 N N . ALA B 1 629 ? -26.656 31.547 21.859 1 86.12 629 ALA B N 1
ATOM 9568 C CA . ALA B 1 629 ? -27.25 31.078 23.109 1 86.12 629 ALA B CA 1
ATOM 9569 C C . ALA B 1 629 ? -28.531 31.828 23.422 1 86.12 629 ALA B C 1
ATOM 9571 O O . ALA B 1 629 ? -29.5 31.234 23.906 1 86.12 629 ALA B O 1
ATOM 9572 N N . ALA B 1 630 ? -28.547 33.094 23.156 1 87 630 ALA B N 1
ATOM 9573 C CA . ALA B 1 630 ? -29.719 33.906 23.391 1 87 630 ALA B CA 1
ATOM 9574 C C . ALA B 1 630 ? -30.875 33.5 22.469 1 87 630 ALA B C 1
ATOM 9576 O O . ALA B 1 630 ? -32.031 33.406 22.891 1 87 630 ALA B O 1
ATOM 9577 N N . ARG B 1 631 ? -30.516 33.281 21.281 1 83.31 631 ARG B N 1
ATOM 9578 C CA . ARG B 1 631 ? -31.531 32.844 20.312 1 83.31 631 ARG B CA 1
ATOM 9579 C C . ARG B 1 631 ? -32.094 31.484 20.719 1 83.31 631 ARG B C 1
ATOM 9581 O O . ARG B 1 631 ? -33.312 31.25 20.594 1 83.31 631 ARG B O 1
ATOM 9588 N N . ALA B 1 632 ? -31.266 30.609 21.109 1 82.62 632 ALA B N 1
ATOM 9589 C CA . ALA B 1 632 ? -31.719 29.297 21.531 1 82.62 632 ALA B CA 1
ATOM 9590 C C . ALA B 1 632 ? -32.625 29.391 22.75 1 82.62 632 ALA B C 1
ATOM 9592 O O . ALA B 1 632 ? -33.625 28.688 22.844 1 82.62 632 ALA B O 1
ATOM 9593 N N . LYS B 1 633 ? -32.438 30.25 23.688 1 85.69 633 LYS B N 1
ATOM 9594 C CA . LYS B 1 633 ? -33.281 30.469 24.875 1 85.69 633 LYS B CA 1
ATOM 9595 C C . LYS B 1 633 ? -34.625 31.062 24.484 1 85.69 633 LYS B C 1
ATOM 9597 O O . LYS B 1 633 ? -35.656 30.656 25.031 1 85.69 633 LYS B O 1
ATOM 9602 N N . ALA B 1 634 ? -34.438 31.984 23.609 1 84.31 634 ALA B N 1
ATOM 9603 C CA . ALA B 1 634 ? -35.688 32.594 23.141 1 84.31 634 ALA B CA 1
ATOM 9604 C C . ALA B 1 634 ? -36.562 31.578 22.422 1 84.31 634 ALA B C 1
ATOM 9606 O O . ALA B 1 634 ? -37.781 31.578 22.609 1 84.31 634 ALA B O 1
ATOM 9607 N N . ALA B 1 635 ? -35.969 30.766 21.641 1 80.88 635 ALA B N 1
ATOM 9608 C CA . ALA B 1 635 ? -36.719 29.734 20.922 1 80.88 635 ALA B CA 1
ATOM 9609 C C . ALA B 1 635 ? -37.344 28.75 21.891 1 80.88 635 ALA B C 1
ATOM 9611 O O . ALA B 1 635 ? -38.5 28.328 21.703 1 80.88 635 ALA B O 1
ATOM 9612 N N . ARG B 1 636 ? -36.656 28.406 22.891 1 78 636 ARG B N 1
ATOM 9613 C CA . ARG B 1 636 ? -37.188 27.5 23.906 1 78 636 ARG B CA 1
ATOM 9614 C C . ARG B 1 636 ? -38.344 28.156 24.672 1 78 636 ARG B C 1
ATOM 9616 O O . ARG B 1 636 ? -39.344 27.516 25 1 78 636 ARG B O 1
ATOM 9623 N N . HIS B 1 637 ? -38.125 29.438 24.984 1 80.88 637 HIS B N 1
ATOM 9624 C CA . HIS B 1 637 ? -39.188 30.188 25.656 1 80.88 637 HIS B CA 1
ATOM 9625 C C . HIS B 1 637 ? -40.406 30.328 24.781 1 80.88 637 HIS B C 1
ATOM 9627 O O . HIS B 1 637 ? -41.531 30.25 25.281 1 80.88 637 HIS B O 1
ATOM 9633 N N . GLY B 1 638 ? -40.094 30.594 23.609 1 73.19 638 GLY B N 1
ATOM 9634 C CA . GLY B 1 638 ? -41.219 30.672 22.688 1 73.19 638 GLY B CA 1
ATOM 9635 C C . GLY B 1 638 ? -42 29.375 22.578 1 73.19 638 GLY B C 1
ATOM 9636 O O . GLY B 1 638 ? -43.25 29.391 22.578 1 73.19 638 GLY B O 1
ATOM 9637 N N . VAL B 1 639 ? -41.406 28.297 22.531 1 73.5 639 VAL B N 1
ATOM 9638 C CA . VAL B 1 639 ? -42.062 27 22.453 1 73.5 639 VAL B CA 1
ATOM 9639 C C . VAL B 1 639 ? -42.844 26.734 23.75 1 73.5 639 VAL B C 1
ATOM 9641 O O . VAL B 1 639 ? -43.938 26.203 23.719 1 73.5 639 VAL B O 1
ATOM 9644 N N . ARG B 1 640 ? -42.312 27.094 24.875 1 73.31 640 ARG B N 1
ATOM 9645 C CA . ARG B 1 640 ? -43 26.906 26.156 1 73.31 640 ARG B CA 1
ATOM 9646 C C . ARG B 1 640 ? -44.25 27.75 26.25 1 73.31 640 ARG B C 1
ATOM 9648 O O . ARG B 1 640 ? -45.281 27.312 26.797 1 73.31 640 ARG B O 1
ATOM 9655 N N . GLN B 1 641 ? -44.156 28.906 25.75 1 71.94 641 GLN B N 1
ATOM 9656 C CA . GLN B 1 641 ? -45.312 29.781 25.766 1 71.94 641 GLN B CA 1
ATOM 9657 C C . GLN B 1 641 ? -46.438 29.234 24.875 1 71.94 641 GLN B C 1
ATOM 9659 O O . GLN B 1 641 ? -47.625 29.312 25.234 1 71.94 641 GLN B O 1
ATOM 9664 N N . LYS B 1 642 ? -46.062 28.625 23.859 1 69.62 642 LYS B N 1
ATOM 9665 C CA . LYS B 1 642 ? -47.062 28.016 22.984 1 69.62 642 LYS B CA 1
ATOM 9666 C C . LYS B 1 642 ? -47.688 26.781 23.641 1 69.62 642 LYS B C 1
ATOM 9668 O O . LYS B 1 642 ? -48.875 26.5 23.453 1 69.62 642 LYS B O 1
ATOM 9673 N N . ARG B 1 643 ? -46.875 26.156 24.359 1 66.5 643 ARG B N 1
ATOM 9674 C CA . ARG B 1 643 ? -47.406 24.969 25.031 1 66.5 643 ARG B CA 1
ATOM 9675 C C . ARG B 1 643 ? -48.312 25.344 26.188 1 66.5 643 ARG B C 1
ATOM 9677 O O . ARG B 1 643 ? -49.188 24.578 26.562 1 66.5 643 ARG B O 1
ATOM 9684 N N . ARG B 1 644 ? -48.312 26.516 26.594 1 61.91 644 ARG B N 1
ATOM 9685 C CA . ARG B 1 644 ? -49.219 27 27.641 1 61.91 644 ARG B CA 1
ATOM 9686 C C . ARG B 1 644 ? -50.469 27.609 27.047 1 61.91 644 ARG B C 1
ATOM 9688 O O . ARG B 1 644 ? -51.562 27.484 27.609 1 61.91 644 ARG B O 1
#

Radius of gyration: 41.43 Å; Cα contacts (8 Å, |Δi|>4): 1790; chains: 2; bounding box: 110×122×90 Å

Foldseek 3Di:
DVVLQVVLLVLLVCLLVVLLVLLVQQLVVCLVPVDFLVPRPGCVVPLLLSLLSNLLSVCLVQVQPQFLVDRGLLVVVLVVQVQFFDFQALAGPSVQSVDSVSVVCCSNPVQLVVLLVVLLVVLVVLLLLAPPPDPSSNSVSSNSSSVSSSCSNRRDDDQVSVLSSLSSLLRLCCRLVHNVLQSNQLQQLNVVVVCVVLVFFAADWDQDQKDWDADPPDDDCPRIDMFGDVNNPTRDTHHDFFAAAPLQVVQADPQFGFWWKKWKKFFCVQVVVLVCVVVPPPDPDPDCPVVCLVVVSVVSVVVVVVVVVVLVVVCVVVVVVVVVVVVVVVVVVVVVVVVVPDCPDDPPDDDDDPDPDDDPDDPVVPVVVPPDPQDLFAAFDVQLVVVVVPPDDDDDDDDPDDDDDDDDDDDDDDDPDDDDPPPPPPPDDPDPDDPDDPPPSPSHNPPDPNPHDHPDPPPPPPPDDDVPPLVHTMDTFWMWIQHGHRPDNDSPPGWIWTAHPQQFTAWTAAPVSRSRHDPVSHSDGDPSNVDTHQGDPPRRHGRGGDHDPCCVVAVVVSVSVSCVNSRNNRGMKIWIKGQGRDDPSPGRIHTHRIGSSDGNRPYRGDSVSVSSSSSSSSSVSSVSVVVVVVVVVVVVVVVVVVVD/DVVLQVVLLVLLVCLLVVLLVLLCQQLCVCLVPVDFLVPRPGCVVPLLLSLLSNLLSVCLVQVQPQFLVDRGLLVVVLVVQVQFFDFQALAGPSVCSVDSVSVVCCLNPVQLVVLLVVLLVVLVVLLLLAPDPDPSSNSVSSNSSSVSSSCSNRRDDDQVSVLSSLSSLLRLCCRLVHNVLQSNQLQQLNVVVVCVVLVFFAADWDQDQKDWDADPPDDDCPRIDMFGDVNNPGRDTHHDFFAAAPLQVVQADPQFGFWWKKWKKFFCVQVVVLVCVVPPPPDPDPDCPVVCLVVVSVVSVVVVVVVVVVLVVVCVVVVVVVVVVVVVVVVVVVVVVVVVPDCPDDDPDDDDPPDPPDDDDDPPVVVVVPPDPQQLAAAFDVLLVVVVVPPDDDDDDDDDDDDDDDDDDDDDDDDPDDDDPPDPPPPDDPDPDDPDDDDDSNSHSPPPPNPHHNPDPPPPPPPDDDVPVLVHTMDTFWMWIQHGHHPDNDSPPGWIWTAHPQQFTAWTAAPVSRSRHDPVSHSDGDPSNVDTHQGDPPRRHGRGGDHDPCCVVAVVVSVSVSCVNSRNNRGMKIWIKGQGRDDPSPGRIHTHRIGSSDGNRPYRGDSVSVSSSSSSSSSVSSVSVVVVVVVVVVVVVVVVVVVD

Organism: NCBI:txid307507

Secondary structure (DSSP, 8-state):
-TTHHHHHHHHHHHHHHHHHHHHHHHHHHHHHH---GGG--SSTT-HHHHHHHHHHHHHHHTTTSB-SSSSBHHHHHHHHTTT-B-TTT--BGGGGGSSHHHHHHIIIIIHHHHHHHHHHHHHHHHHHH----STHHHHHHHHHHHHHHHHHHHS--SHHHHHHHHHHHHHHHHHHH-GGGTGGGGSHHHHHHHHHHTT--B-----SSEEEEEESS--TTTTEEEEEBGGGT-SEEEEE--PBPHHHHTTS-TT----EEEEEEEE-HHHHHHHHHHHTTSS----THHHHHHHHHHHHHHHHHHHHHHHHHHHHHHHHHHHHHHHHHHHHHHHHHHHTTT-------------------SGGGTTGGGS----------HHHHHHHHHS-------------------------------------------------------------------------STHHHHHHHEEEEEEEEEEEPTT-SSTTSEEEEEB-TTSBB--BB--GGGS--SGGGTT---GGGG--BSB-TTT--B-TT-B-TTIIIIIIHHHHHHHHHH-TT-SEEEEEEE-BSS-TT--S-EEEEEESS---TT----HHHHHHHHHHHHHHHHHHHHHHHHHHHHHHHHHHHHH-/-TTHHHHHHHHHHHHHHHHHHHHHHHHHHHHHH---GGG--SSTT-HHHHHHHHHHHHHHHTTTSB-SSSSBHHHHHHHHTTT-B-TTT--BGGGGGSSHHHHHHIIIIIHHHHHHHHHHHHHHHHHHH----STHHHHHHHHHHHHHHHHHHHS--SHHHHHHHHHHHHHHHHHHH-GGGTGGGGSHHHHHHHHHHTT--B-----SSEEEEEESS--TTTTEEEEEBGGGT-SEEEEE--PBPHHHHTTS-TT----EEEEEEEE-HHHHHHHHHHHTTSS----THHHHHHHHHHHHHHHHHHHHHHHHHHHHHHHHHHHHHHHHHHHHHHHHHHHTTT-------------------SGGGTTGGGS------PPP-HHHHHHHHHS-------------------------------------------------------------------------STHHHHHHHEEEEEEEEEEE-TT-SSTTSEEEEEB-TTSBB--BB--GGGS--SGGGTT---GGGG--BSB-TTT--B-TT-B-TTIIIIIIHHHHHHHHHH-TT-SEEEEEEE-BSS-TT--S-EEEEEESS---TT----HHHHHHHHHHHHHHHHHHHHHHHHHHHHHHHHHHHHH-

Solvent-accessible surface area (backbone atoms only — not comparable to full-atom values): 71069 Å² total; per-residue (Å²): 120,79,66,48,40,60,51,20,46,50,51,13,50,48,37,41,51,51,41,50,49,51,51,52,50,45,36,49,49,43,62,73,63,66,59,48,70,82,67,45,86,58,54,70,90,35,51,49,32,35,46,47,44,50,46,56,37,45,51,63,75,41,34,78,36,66,31,86,89,35,78,19,41,40,54,44,52,27,64,67,22,56,58,31,12,61,69,30,59,10,49,38,48,20,66,38,43,72,42,72,65,42,34,51,48,31,64,72,44,49,48,55,50,49,20,46,53,46,14,51,50,54,43,51,53,53,48,57,32,36,69,70,81,53,78,75,42,57,19,51,46,36,38,43,27,14,52,40,24,33,34,50,63,37,44,47,82,52,55,66,53,55,24,51,49,40,34,47,52,48,40,53,43,40,62,69,72,34,67,82,47,38,57,64,33,50,32,43,53,53,29,52,53,52,38,49,74,72,66,47,59,50,62,68,64,64,69,57,50,32,37,37,40,30,38,36,80,51,67,91,67,73,30,55,45,79,44,41,16,44,80,60,74,34,60,29,43,44,26,63,66,59,52,46,19,67,86,53,45,70,39,39,29,82,69,34,25,44,39,37,29,42,40,29,35,35,32,47,40,45,60,50,54,52,50,47,61,68,63,51,69,68,76,80,74,76,69,58,66,70,54,49,57,60,50,47,51,52,49,46,50,50,44,52,49,46,48,49,51,48,50,53,48,48,51,55,51,47,57,53,46,54,60,49,49,57,51,45,49,55,50,47,54,55,47,51,59,56,53,67,67,62,76,74,74,75,86,76,74,85,78,78,82,75,78,75,74,79,80,79,76,77,73,72,65,62,67,72,72,70,62,79,76,65,32,79,47,45,45,75,48,62,59,49,49,52,54,57,67,62,57,75,76,85,78,81,85,75,85,74,84,80,82,80,83,77,82,88,80,87,80,81,83,85,84,81,83,83,80,86,82,73,86,78,78,83,80,82,82,79,81,78,78,80,78,80,79,82,79,74,70,80,34,72,50,83,76,85,81,61,76,39,78,50,78,73,83,67,83,74,71,78,78,73,71,82,68,51,65,46,64,61,37,42,46,79,52,30,24,23,39,26,42,20,34,57,82,39,86,43,38,84,58,40,40,28,19,20,34,36,89,82,29,30,27,36,58,20,37,51,69,66,54,31,55,34,52,43,76,80,9,43,78,40,67,57,70,59,68,77,45,71,31,48,34,32,88,84,53,62,26,70,38,39,69,41,66,50,80,60,31,58,74,31,52,53,39,48,48,49,50,46,39,57,72,62,26,41,53,43,46,49,39,26,29,35,33,33,41,44,54,74,40,90,84,72,48,68,36,27,36,72,44,53,32,52,77,33,70,65,72,71,32,47,50,36,61,68,46,48,26,50,49,52,42,52,49,50,37,49,50,46,52,52,50,51,52,52,53,49,51,52,50,47,52,52,49,51,52,52,57,68,73,101,119,80,65,47,41,61,52,21,43,49,51,12,50,47,36,40,51,52,42,50,51,50,51,53,51,46,36,49,49,42,63,72,64,65,60,48,69,81,67,44,86,57,56,69,90,35,51,50,32,34,44,47,44,50,47,56,36,47,51,62,75,39,34,78,36,63,30,86,89,32,80,18,40,39,54,42,50,27,63,68,22,54,59,31,11,62,67,29,58,11,50,37,48,20,67,38,43,71,42,72,66,43,33,50,46,31,65,71,46,50,47,55,50,50,20,45,52,48,15,50,50,55,42,51,53,54,48,60,28,33,74,70,81,55,76,78,43,54,20,51,45,36,37,43,27,15,53,38,25,33,34,49,63,39,43,48,82,52,57,66,54,55,25,52,48,41,35,49,53,47,39,54,43,40,61,70,71,34,65,84,46,38,56,63,32,50,32,43,55,54,30,52,52,52,38,50,75,72,66,46,59,50,62,69,64,65,68,55,50,32,37,38,39,31,38,36,80,51,64,91,67,74,30,54,44,77,43,41,16,42,80,61,74,32,58,27,43,43,25,63,64,59,52,48,18,66,85,53,45,69,40,39,28,82,70,34,27,43,39,36,30,42,39,29,35,36,31,47,40,44,58,50,52,52,49,48,61,68,64,51,70,69,74,80,74,76,68,57,64,70,54,49,57,62,50,47,51,52,48,47,50,50,45,52,49,46,48,49,52,48,49,51,48,47,51,55,50,47,54,52,45,53,59,48,48,56,52,45,50,54,50,47,54,54,46,52,60,55,53,67,66,62,78,76,76,75,86,76,74,84,77,76,83,76,76,76,74,78,80,81,77,80,74,73,66,63,68,71,71,70,66,77,79,68,30,81,38,46,36,77,49,61,61,49,49,52,54,58,67,62,57,76,77,85,78,85,88,76,86,74,84,81,83,79,84,81,81,85,82,82,83,82,83,85,84,80,83,85,78,84,82,72,85,76,79,83,78,82,82,77,81,79,78,81,77,80,78,81,76,80,66,83,25,73,54,82,75,81,80,57,74,32,73,43,75,72,84,65,84,74,71,78,78,72,71,81,67,50,64,46,66,61,37,42,48,76,52,32,25,22,39,26,43,21,34,58,82,38,85,44,38,86,57,40,40,28,19,20,33,37,87,82,28,30,26,36,56,21,38,53,70,67,54,32,55,34,53,44,76,81,9,43,80,41,69,58,70,60,69,76,45,70,31,48,35,34,88,83,52,63,27,69,38,39,70,41,65,50,80,59,30,58,74,32,51,52,38,47,50,48,50,46,39,56,72,62,27,40,54,43,47,46,40,26,28,35,33,33,41,44,54,73,40,89,83,69,48,66,36,28,37,73,44,54,32,54,76,32,70,66,73,70,31,47,51,35,61,68,44,48,25,48,50,53,42,52,48,50,38,49,50,46,50,52,49,51,51,52,52,49,52,53,50,50,51,52,49,50,52,52,57,69,73,101

Sequence (1288 aa):
MLLSAPIAAIAAAWSIVSATAAYYAALAWVLATGCSIEAVPLLQRDAAALVHVYSLAKTLQLWDSPHYRAPTLSDDLRANLKNVAVPGTGVPLSLFCSCRLAFLAFLLAVNPLLSAAGALYLAALRASASACPDASASGCRLRRVGALYRELLLAPRHWLASWRLNCLVVAWHARVAGASAGYDLEDKAAFLAEADRLGLPVAPYMRGARVFVKHRSVEGGQGIHVYRNFTAGGDWIIQEAIDNAPCLARLLPRGAPLSTFRVVTASVAWLEAREAQRGGGGSGDPAPSAALANGRARALERQLERQRLESEQVCREQGERTKRASRQQQQQQQQQEQERQQQQPPPRPPPPQQQQPPPPSEQQQQQQEREQVRLWSRSASPLLARFLSRTPSPIPGGHSSRPRSRGADAAPPAPSPPLPVSTSIQHTSGTPVPPPASDDGSGGDDSSSLGDGWHSPTGAGSGSGSEGVYERCIEVLTSVFRAGLAGADTDHTSICFPVNGAGELGRGVTANHWYRTGWQGVLRIPASARVAWDEHPQSGHLVAGEVIPEFWSSVAGLALQAHALLAPSVPLVGWDVALPADTAAGEASCLLEMNISCNLFNGAYDRAGYADLAYAYMAELHRAEREAAARAKAARHGVRQKRRMLLSAPIAAIAAAWSIVSATAAYYAALAWVLATGCSIEAVPLLQRDAAALVHVYSLAKTLQLWDSPHYRAPTLSDDLRANLKNVAVPGTGVPLSLFCSCRLAFLAFLLAVNPLLSAAGALYLAALRASASACPDASASGCRLRRVGALYRELLLAPRHWLASWRLNCLVVAWHARVAGASAGYDLEDKAAFLAEADRLGLPVAPYMRGARVFVKHRSVEGGQGIHVYRNFTAGGDWIIQEAIDNAPCLARLLPRGAPLSTFRVVTASVAWLEAREAQRGGGGSGDPAPSAALANGRARALERQLERQRLESEQVCREQGERTKRASRQQQQQQQQQEQERQQQQPPPRPPPPQQQQPPPPSEQQQQQQEREQVRLWSRSASPLLARFLSRTPSPIPGGHSSRPRSRGADAAPPAPSPPLPVSTSIQHTSGTPVPPPASDDGSGGDDSSSLGDGWHSPTGAGSGSGSEGVYERCIEVLTSVFRAGLAGADTDHTSICFPVNGAGELGRGVTANHWYRTGWQGVLRIPASARVAWDEHPQSGHLVAGEVIPEFWSSVAGLALQAHALLAPSVPLVGWDVALPADTAAGEASCLLEMNISCNLFNGAYDRAGYADLAYAYMAELHRAEREAAARAKAARHGVRQKRR

pLDDT: mean 70.76, std 29.24, range [15.22, 98.06]